Protein 2JMS (pdb70)

Organism: Euplotes nobilii (NCBI:txid184062)

Sequence (63 aa):
TDPEEHFDPNTNCDYTNSQDAWDYCTNYIVNSSCGEICCNDCFDETGTGACRAQAFGNSCLNWTDPEEHFDPNTNCDYTNSQDAWDYCTNYIVNSSCGEICCNDCFDETGTGACRAQAFGNSCLNWTDPEEHFDPNTNCDYTNSQDAWDYCTNYIVNSSCGEICCNDCFDETGTGACRAQAFGNSCLNWTDPEEHFDPNTNCDYTNSQDAWDYCTNYIVNSSCGEICCNDCFDETGTGACRAQAFGNSCLNWTDPEEHFDPNTNCDYTNSQDAWDYCTNYIVNSSCGEICCNDCFDETGTGACRAQAFGNSCLNWTDPEEHFDPNTNCDYTNSQDAWDYCTNYIVNSSCGEICCNDCFDETGTGACRAQAFGNSCLNWTDPEEHFDPNTNCDYTNSQDAWDYCTNYIVNSSCGEICCNDCFDETGTGACRAQAFGNSCLNWTDPEEHFDPNTNCDYTNSQDAWDYCTNYIVNSSCGEICCNDCFDETGTGACRAQAFGNSCLNWTDPEEHFDPNTNCDYTNSQDAWDYCTNYIVNSSCGEICCNDCFDETGTGACRAQAFGNSCLNWTDPEEHFDPNTNCDYTNSQDAWDYCTNYIVNSSCGEICCNDCFDETGTGACRAQAFGNSCLNWTDPEEHFDPNTNCDYTNSQDAWDYCTNYIVNSSCGEICCNDCFDETGTGACRAQAFGNSCLNWTDPEEHFDPNTNCDYTNSQDAWDYCTNYIVNSSCGEICCNDCFDETGTGACRAQAFGNSCLNWTDPEEHFDPNTNCDYTNSQDAWDYCTNYIVNSSCGEICCNDCFDETGTGACRAQAFGNSCLNWTDPEEHFDPNTNCDYTNSQDAWDYCTNYIVNSSCGEICCNDCFDETGTGACRAQAFGNSCLNWTDPEEHFDPNTNCDYTNSQDAWDYCTNYIVNSSCGEICCNDCFDETGTGACRAQAFGNSCLNWTDPEEHFDPNTNCDYTNSQDAWDYCTNYIVNSSCGEICCNDCFDETGTGACRAQAFGNSCLNWTDPEEHFDPNTNCDYTNSQDAWDYCTNYIVNSSCGEICCNDCFDETGTGACRAQAFGNSCLNWTDPEEHFDPNTNCDYTNSQDAWDYCTNYIVNSSCGEICCNDCFDETGTGACRAQAFGNSCLNWTDPEEHFDPNTNCDYTNSQDAWDYCTNYIVNSSCGEICCNDCFDETGTGACRAQAFGNSCLNWTDPEEHFDPNTNCDYTNSQDAWDYCTNYIVNSSCGEICCNDCFDETGTGACRAQAFGNSCLNW

CATH classification: 1.20.50.40

Radius of gyration: 9.88 Å; Cα contacts (8 Å, |Δi|>4): 113; chains: 1; bounding box: 18×25×23 Å

Foldseek 3Di:
DAQPVWFDADPVDDDRDSVVLLCCLLPVDPDDLRALVSLVRTGPPVSSVVSRCSNDVHDPPHD

Secondary structure (DSSP, 8-state):
--GGG-----TT-----HHHHHHHHTTSS--S--SHHHHHHHS-HHHHHHHHHHHHTSS-S--

Nearest PDB structures (foldseek):
  2jms-assembly1_A  TM=1.016E+00  e=6.129E-13  Euplotes nobilii
  2kc6-assembly1_A  TM=8.434E-01  e=1.537E-02  Euplotes nobilii
  2kk2-assembly1_A  TM=7.529E-01  e=9.625E-03  Euplotes nobilii
  2jms-assembly1_A  TM=1.000E+00  e=4.943E-11  Euplotes nobilii
  2kc6-assembly1_A  TM=8.430E-01  e=2.315E-02  Euplotes nobilii

Structure (mmCIF, N/CA/C/O backbone):
data_2JMS
#
_entry.id   2JMS
#
_cell.length_a   1.000
_cell.length_b   1.000
_cell.length_c   1.000
_cell.angle_alpha   90.00
_cell.angle_beta   90.00
_cell.angle_gamma   90.00
#
_symmetry.space_group_name_H-M   'P 1'
#
loop_
_atom_site.group_PDB
_atom_site.id
_atom_site.type_symbol
_atom_site.label_atom_id
_atom_site.label_alt_id
_atom_site.label_comp_id
_atom_site.label_asym_id
_atom_site.label_entity_id
_atom_site.label_seq_id
_atom_site.pdbx_PDB_ins_code
_atom_site.Cartn_x
_atom_site.Cartn_y
_atom_site.Cartn_z
_atom_site.occupancy
_atom_site.B_iso_or_equiv
_atom_site.auth_seq_id
_atom_site.auth_comp_id
_atom_site.auth_asym_id
_atom_site.auth_atom_id
_atom_site.pdbx_PDB_model_num
ATOM 1 N N . THR A 1 1 ? -6.337 -2.515 10.408 1.00 0.00 1 THR A N 1
ATOM 2 C CA . THR A 1 1 ? -6.732 -1.098 10.362 1.00 0.00 1 THR A CA 1
ATOM 3 C C . THR A 1 1 ? -7.322 -0.846 8.958 1.00 0.00 1 THR A C 1
ATOM 4 O O . THR A 1 1 ? -7.287 -1.766 8.138 1.00 0.00 1 THR A O 1
ATOM 15 N N . ASP A 1 2 ? -7.815 0.352 8.651 1.00 0.00 2 ASP A N 1
ATOM 16 C CA . ASP A 1 2 ? -8.296 0.734 7.320 1.00 0.00 2 ASP A CA 1
ATOM 17 C C . ASP A 1 2 ? -7.414 1.870 6.768 1.00 0.00 2 ASP A C 1
ATOM 18 O O . ASP A 1 2 ? -6.948 2.686 7.561 1.00 0.00 2 ASP A O 1
ATOM 27 N N . PRO A 1 3 ? -7.204 2.003 5.446 1.00 0.00 3 PRO A N 1
ATOM 28 C CA . PRO A 1 3 ? -6.375 3.069 4.864 1.00 0.00 3 PRO A CA 1
ATOM 29 C C . PRO A 1 3 ? -7.063 4.436 4.901 1.00 0.00 3 PRO A C 1
ATOM 30 O O . PRO A 1 3 ? -6.475 5.448 4.538 1.00 0.00 3 PRO A O 1
ATOM 41 N N . GLU A 1 4 ? -8.329 4.467 5.297 1.00 0.00 4 GLU A N 1
ATOM 42 C CA . GLU A 1 4 ? -9.150 5.658 5.293 1.00 0.00 4 GLU A CA 1
ATOM 43 C C . GLU A 1 4 ? -8.617 6.708 6.272 1.00 0.00 4 GLU A C 1
ATOM 44 O O . GLU A 1 4 ? -8.493 7.880 5.916 1.00 0.00 4 GLU A O 1
ATOM 56 N N . GLU A 1 5 ? -8.327 6.298 7.511 1.00 0.00 5 GLU A N 1
ATOM 57 C CA . GLU A 1 5 ? -7.914 7.183 8.601 1.00 0.00 5 GLU A CA 1
ATOM 58 C C . GLU A 1 5 ? -6.393 7.154 8.792 1.00 0.00 5 GLU A C 1
ATOM 59 O O . GLU A 1 5 ? -5.876 7.580 9.831 1.00 0.00 5 GLU A O 1
ATOM 71 N N . HIS A 1 6 ? -5.666 6.628 7.805 1.00 0.00 6 HIS A N 1
ATOM 72 C CA . HIS A 1 6 ? -4.232 6.429 7.845 1.00 0.00 6 HIS A CA 1
ATOM 73 C C . HIS A 1 6 ? -3.669 6.817 6.493 1.00 0.00 6 HIS A C 1
ATOM 74 O O . HIS A 1 6 ? -3.785 6.060 5.538 1.00 0.00 6 HIS A O 1
ATOM 88 N N . PHE A 1 7 ? -3.030 7.973 6.412 1.00 0.00 7 PHE A N 1
ATOM 89 C CA . PHE A 1 7 ? -2.104 8.331 5.352 1.00 0.00 7 PHE A CA 1
ATOM 90 C C . PHE A 1 7 ? -0.915 8.934 6.098 1.00 0.00 7 PHE A C 1
ATOM 91 O O . PHE A 1 7 ? -1.119 9.621 7.107 1.00 0.00 7 PHE A O 1
ATOM 108 N N . ASP A 1 8 ? 0.317 8.653 5.678 1.00 0.00 8 ASP A N 1
ATOM 109 C CA . ASP A 1 8 ? 1.482 9.438 6.094 1.00 0.00 8 ASP A CA 1
ATOM 110 C C . ASP A 1 8 ? 2.552 9.199 5.021 1.00 0.00 8 ASP A C 1
ATOM 111 O O . ASP A 1 8 ? 3.346 8.263 5.152 1.00 0.00 8 ASP A O 1
ATOM 120 N N . PRO A 1 9 ? 2.486 9.909 3.878 1.00 0.00 9 PRO A N 1
ATOM 121 C CA . PRO A 1 9 ? 3.400 9.685 2.769 1.00 0.00 9 PRO A CA 1
ATOM 122 C C . PRO A 1 9 ? 4.766 10.293 3.070 1.00 0.00 9 PRO A C 1
ATOM 123 O O . PRO A 1 9 ? 4.880 11.516 3.216 1.00 0.00 9 PRO A O 1
ATOM 134 N N . ASN A 1 10 ? 5.825 9.481 3.109 1.00 0.00 10 ASN A N 1
ATOM 135 C CA . ASN A 1 10 ? 7.168 10.048 3.079 1.00 0.00 10 ASN A CA 1
ATOM 136 C C . ASN A 1 10 ? 7.469 10.643 1.703 1.00 0.00 10 ASN A C 1
ATOM 137 O O . ASN A 1 10 ? 6.695 10.500 0.750 1.00 0.00 10 ASN A O 1
ATOM 148 N N . THR A 1 11 ? 8.607 11.330 1.605 1.00 0.00 11 THR A N 1
ATOM 149 C CA . THR A 1 11 ? 9.060 12.078 0.426 1.00 0.00 11 THR A CA 1
ATOM 150 C C . THR A 1 11 ? 9.437 11.225 -0.807 1.00 0.00 11 THR A C 1
ATOM 151 O O . THR A 1 11 ? 10.305 11.622 -1.590 1.00 0.00 11 THR A O 1
ATOM 162 N N . ASN A 1 12 ? 8.831 10.053 -0.974 1.00 0.00 12 ASN A N 1
ATOM 163 C CA . ASN A 1 12 ? 8.906 9.239 -2.175 1.00 0.00 12 ASN A CA 1
ATOM 164 C C . ASN A 1 12 ? 7.525 8.719 -2.605 1.00 0.00 12 ASN A C 1
ATOM 165 O O . ASN A 1 12 ? 7.423 8.124 -3.678 1.00 0.00 12 ASN A O 1
ATOM 176 N N . CYS A 1 13 ? 6.444 8.943 -1.840 1.00 0.00 13 CYS A N 1
ATOM 177 C CA . CYS A 1 13 ? 5.087 8.723 -2.345 1.00 0.00 13 CYS A CA 1
ATOM 178 C C . CYS A 1 13 ? 4.760 9.748 -3.445 1.00 0.00 13 CYS A C 1
ATOM 179 O O . CYS A 1 13 ? 5.478 10.733 -3.610 1.00 0.00 13 CYS A O 1
ATOM 186 N N . ASP A 1 14 ? 3.654 9.549 -4.164 1.00 0.00 14 ASP A N 1
ATOM 187 C CA . ASP A 1 14 ? 3.235 10.331 -5.328 1.00 0.00 14 ASP A CA 1
ATOM 188 C C . ASP A 1 14 ? 1.727 10.572 -5.258 1.00 0.00 14 ASP A C 1
ATOM 189 O O . ASP A 1 14 ? 1.276 11.716 -5.182 1.00 0.00 14 ASP A O 1
ATOM 198 N N . TYR A 1 15 ? 0.945 9.488 -5.245 1.00 0.00 15 TYR A N 1
ATOM 199 C CA . TYR A 1 15 ? -0.509 9.547 -5.178 1.00 0.00 15 TYR A CA 1
ATOM 200 C C . TYR A 1 15 ? -0.959 10.130 -3.848 1.00 0.00 15 TYR A C 1
ATOM 201 O O . TYR A 1 15 ? -0.513 9.691 -2.790 1.00 0.00 15 TYR A O 1
ATOM 219 N N . THR A 1 16 ? -1.970 10.993 -3.894 1.00 0.00 16 THR A N 1
ATOM 220 C CA . THR A 1 16 ? -2.664 11.473 -2.711 1.00 0.00 16 THR A CA 1
ATOM 221 C C . THR A 1 16 ? -4.137 11.075 -2.841 1.00 0.00 16 THR A C 1
ATOM 222 O O . THR A 1 16 ? -5.057 11.894 -2.752 1.00 0.00 16 THR A O 1
ATOM 233 N N . ASN A 1 17 ? -4.365 9.781 -3.092 1.00 0.00 17 ASN A N 1
ATOM 234 C CA . ASN A 1 17 ? -5.667 9.135 -2.941 1.00 0.00 17 ASN A CA 1
ATOM 235 C C . ASN A 1 17 ? -5.417 7.888 -2.116 1.00 0.00 17 ASN A C 1
ATOM 236 O O . ASN A 1 17 ? -4.447 7.185 -2.405 1.00 0.00 17 ASN A O 1
ATOM 247 N N . SER A 1 18 ? -6.276 7.602 -1.138 1.00 0.00 18 SER A N 1
ATOM 248 C CA . SER A 1 18 ? -6.186 6.402 -0.310 1.00 0.00 18 SER A CA 1
ATOM 249 C C . SER A 1 18 ? -6.275 5.178 -1.232 1.00 0.00 18 SER A C 1
ATOM 250 O O . SER A 1 18 ? -5.382 4.334 -1.218 1.00 0.00 18 SER A O 1
ATOM 258 N N . GLN A 1 19 ? -7.320 5.120 -2.068 1.00 0.00 19 GLN A N 1
ATOM 259 C CA . GLN A 1 19 ? -7.629 4.002 -2.954 1.00 0.00 19 GLN A CA 1
ATOM 260 C C . GLN A 1 19 ? -6.496 3.724 -3.945 1.00 0.00 19 GLN A C 1
ATOM 261 O O . GLN A 1 19 ? -5.981 2.617 -3.937 1.00 0.00 19 GLN A O 1
ATOM 275 N N . ASP A 1 20 ? -6.099 4.666 -4.811 1.00 0.00 20 ASP A N 1
ATOM 276 C CA . ASP A 1 20 ? -5.079 4.407 -5.839 1.00 0.00 20 ASP A CA 1
ATOM 277 C C . ASP A 1 20 ? -3.760 3.995 -5.209 1.00 0.00 20 ASP A C 1
ATOM 278 O O . ASP A 1 20 ? -3.197 2.981 -5.627 1.00 0.00 20 ASP A O 1
ATOM 287 N N . ALA A 1 21 ? -3.252 4.746 -4.224 1.00 0.00 21 ALA A N 1
ATOM 288 C CA . ALA A 1 21 ? -2.035 4.368 -3.513 1.00 0.00 21 ALA A CA 1
ATOM 289 C C . ALA A 1 21 ? -2.156 2.937 -2.975 1.00 0.00 21 ALA A C 1
ATOM 290 O O . ALA A 1 21 ? -1.325 2.094 -3.320 1.00 0.00 21 ALA A O 1
ATOM 297 N N . TRP A 1 22 ? -3.205 2.644 -2.195 1.00 0.00 22 TRP A N 1
ATOM 298 C CA . TRP A 1 22 ? -3.456 1.321 -1.636 1.00 0.00 22 TRP A CA 1
ATOM 299 C C . TRP A 1 22 ? -3.486 0.272 -2.752 1.00 0.00 22 TRP A C 1
ATOM 300 O O . TRP A 1 22 ? -2.828 -0.757 -2.645 1.00 0.00 22 TRP A O 1
ATOM 321 N N . ASP A 1 23 ? -4.235 0.490 -3.831 1.00 0.00 23 ASP A N 1
ATOM 322 C CA . ASP A 1 23 ? -4.458 -0.478 -4.907 1.00 0.00 23 ASP A CA 1
ATOM 323 C C . ASP A 1 23 ? -3.114 -0.924 -5.466 1.00 0.00 23 ASP A C 1
ATOM 324 O O . ASP A 1 23 ? -2.793 -2.115 -5.497 1.00 0.00 23 ASP A O 1
ATOM 333 N N . TYR A 1 24 ? -2.293 0.041 -5.868 1.00 0.00 24 TYR A N 1
ATOM 334 C CA . TYR A 1 24 ? -0.976 -0.233 -6.407 1.00 0.00 24 TYR A CA 1
ATOM 335 C C . TYR A 1 24 ? -0.110 -0.927 -5.336 1.00 0.00 24 TYR A C 1
ATOM 336 O O . TYR A 1 24 ? 0.504 -1.957 -5.630 1.00 0.00 24 TYR A O 1
ATOM 354 N N . CYS A 1 25 ? -0.088 -0.424 -4.090 1.00 0.00 25 CYS A N 1
ATOM 355 C CA . CYS A 1 25 ? 0.649 -1.053 -2.983 1.00 0.00 25 CYS A CA 1
ATOM 356 C C . CYS A 1 25 ? 0.292 -2.537 -2.833 1.00 0.00 25 CYS A C 1
ATOM 357 O O . CYS A 1 25 ? 1.156 -3.365 -2.542 1.00 0.00 25 CYS A O 1
ATOM 364 N N . THR A 1 26 ? -0.980 -2.870 -3.034 1.00 0.00 26 THR A N 1
ATOM 365 C CA . THR A 1 26 ? -1.592 -4.165 -2.775 1.00 0.00 26 THR A CA 1
ATOM 366 C C . THR A 1 26 ? -1.659 -5.012 -4.057 1.00 0.00 26 THR A C 1
ATOM 367 O O . THR A 1 26 ? -2.383 -6.008 -4.116 1.00 0.00 26 THR A O 1
ATOM 378 N N . ASN A 1 27 ? -0.870 -4.643 -5.083 1.00 0.00 27 ASN A N 1
ATOM 379 C CA . ASN A 1 27 ? -0.691 -5.339 -6.366 1.00 0.00 27 ASN A CA 1
ATOM 380 C C . ASN A 1 27 ? -2.011 -5.510 -7.140 1.00 0.00 27 ASN A C 1
ATOM 381 O O . ASN A 1 27 ? -2.114 -6.277 -8.095 1.00 0.00 27 ASN A O 1
ATOM 392 N N . TYR A 1 28 ? -3.035 -4.753 -6.750 1.00 0.00 28 TYR A N 1
ATOM 393 C CA . TYR A 1 28 ? -4.339 -4.700 -7.395 1.00 0.00 28 TYR A CA 1
ATOM 394 C C . TYR A 1 28 ? -4.188 -4.218 -8.842 1.00 0.00 28 TYR A C 1
ATOM 395 O O . TYR A 1 28 ? -4.904 -4.664 -9.733 1.00 0.00 28 TYR A O 1
ATOM 413 N N . ILE A 1 29 ? -3.198 -3.356 -9.081 1.00 0.00 29 ILE A N 1
ATOM 414 C CA . ILE A 1 29 ? -2.909 -2.694 -10.339 1.00 0.00 29 ILE A CA 1
ATOM 415 C C . ILE A 1 29 ? -1.426 -2.958 -10.591 1.00 0.00 29 ILE A C 1
ATOM 416 O O . ILE A 1 29 ? -0.598 -2.381 -9.884 1.00 0.00 29 ILE A O 1
ATOM 432 N N . VAL A 1 30 ? -1.092 -3.871 -11.510 1.00 0.00 30 VAL A N 1
ATOM 433 C CA . VAL A 1 30 ? 0.276 -4.292 -11.824 1.00 0.00 30 VAL A CA 1
ATOM 434 C C . VAL A 1 30 ? 1.182 -3.083 -12.099 1.00 0.00 30 VAL A C 1
ATOM 435 O O . VAL A 1 30 ? 0.912 -2.286 -13.004 1.00 0.00 30 VAL A O 1
ATOM 448 N N . ASN A 1 31 ? 2.230 -2.911 -11.284 1.00 0.00 31 ASN A N 1
ATOM 449 C CA . ASN A 1 31 ? 3.010 -1.665 -11.241 1.00 0.00 31 ASN A CA 1
ATOM 450 C C . ASN A 1 31 ? 4.488 -1.805 -10.852 1.00 0.00 31 ASN A C 1
ATOM 451 O O . ASN A 1 31 ? 5.211 -0.812 -10.892 1.00 0.00 31 ASN A O 1
ATOM 462 N N . SER A 1 32 ? 4.953 -2.999 -10.482 1.00 0.00 32 SER A N 1
ATOM 463 C CA . SER A 1 32 ? 6.360 -3.321 -10.226 1.00 0.00 32 SER A CA 1
ATOM 464 C C . SER A 1 32 ? 7.063 -2.525 -9.107 1.00 0.00 32 SER A C 1
ATOM 465 O O . SER A 1 32 ? 8.291 -2.606 -8.976 1.00 0.00 32 SER A O 1
ATOM 473 N N . SER A 1 33 ? 6.306 -1.847 -8.235 1.00 0.00 33 SER A N 1
ATOM 474 C CA . SER A 1 33 ? 6.813 -1.126 -7.060 1.00 0.00 33 SER A CA 1
ATOM 475 C C . SER A 1 33 ? 6.158 -1.582 -5.742 1.00 0.00 33 SER A C 1
ATOM 476 O O . SER A 1 33 ? 6.523 -1.083 -4.680 1.00 0.00 33 SER A O 1
ATOM 484 N N . CYS A 1 34 ? 5.183 -2.494 -5.790 1.00 0.00 34 CYS A N 1
ATOM 485 C CA . CYS A 1 34 ? 4.351 -2.937 -4.672 1.00 0.00 34 CYS A CA 1
ATOM 486 C C . CYS A 1 34 ? 5.144 -3.691 -3.580 1.00 0.00 34 CYS A C 1
ATOM 487 O O . CYS A 1 34 ? 6.371 -3.812 -3.656 1.00 0.00 34 CYS A O 1
ATOM 494 N N . GLY A 1 35 ? 4.446 -4.239 -2.575 1.00 0.00 35 GLY A N 1
ATOM 495 C CA . GLY A 1 35 ? 5.034 -4.913 -1.427 1.00 0.00 35 GLY A CA 1
ATOM 496 C C . GLY A 1 35 ? 5.078 -3.979 -0.221 1.00 0.00 35 GLY A C 1
ATOM 497 O O . GLY A 1 35 ? 4.498 -2.890 -0.254 1.00 0.00 35 GLY A O 1
ATOM 501 N N . GLU A 1 36 ? 5.687 -4.427 0.885 1.00 0.00 36 GLU A N 1
ATOM 502 C CA . GLU A 1 36 ? 5.645 -3.711 2.168 1.00 0.00 36 GLU A CA 1
ATOM 503 C C . GLU A 1 36 ? 6.228 -2.302 2.059 1.00 0.00 36 GLU A C 1
ATOM 504 O O . GLU A 1 36 ? 5.757 -1.393 2.735 1.00 0.00 36 GLU A O 1
ATOM 516 N N . ILE A 1 37 ? 7.205 -2.123 1.169 1.00 0.00 37 ILE A N 1
ATOM 517 C CA . ILE A 1 37 ? 7.845 -0.856 0.851 1.00 0.00 37 ILE A CA 1
ATOM 518 C C . ILE A 1 37 ? 6.801 0.178 0.439 1.00 0.00 37 ILE A C 1
ATOM 519 O O . ILE A 1 37 ? 6.805 1.276 0.981 1.00 0.00 37 ILE A O 1
ATOM 535 N N . CYS A 1 38 ? 5.913 -0.166 -0.496 1.00 0.00 38 CYS A N 1
ATOM 536 C CA . CYS A 1 38 ? 4.938 0.773 -1.036 1.00 0.00 38 CYS A CA 1
ATOM 537 C C . CYS A 1 38 ? 3.966 1.201 0.066 1.00 0.00 38 CYS A C 1
ATOM 538 O O . CYS A 1 38 ? 3.649 2.380 0.194 1.00 0.00 38 CYS A O 1
ATOM 545 N N . CYS A 1 39 ? 3.546 0.254 0.914 1.00 0.00 39 CYS A N 1
ATOM 546 C CA . CYS A 1 39 ? 2.822 0.546 2.138 1.00 0.00 39 CYS A CA 1
ATOM 547 C C . CYS A 1 39 ? 3.615 1.562 2.958 1.00 0.00 39 CYS A C 1
ATOM 548 O O . CYS A 1 39 ? 3.098 2.634 3.228 1.00 0.00 39 CYS A O 1
ATOM 555 N N . ASN A 1 40 ? 4.857 1.242 3.320 1.00 0.00 40 ASN A N 1
ATOM 556 C CA . ASN A 1 40 ? 5.715 2.052 4.179 1.00 0.00 40 ASN A CA 1
ATOM 557 C C . ASN A 1 40 ? 5.893 3.472 3.654 1.00 0.00 40 ASN A C 1
ATOM 558 O O . ASN A 1 40 ? 6.015 4.407 4.445 1.00 0.00 40 ASN A O 1
ATOM 569 N N . ASP A 1 41 ? 5.970 3.625 2.334 1.00 0.00 41 ASP A N 1
ATOM 570 C CA . ASP A 1 41 ? 6.287 4.890 1.689 1.00 0.00 41 ASP A CA 1
ATOM 571 C C . ASP A 1 41 ? 5.066 5.797 1.608 1.00 0.00 41 ASP A C 1
ATOM 572 O O . ASP A 1 41 ? 5.208 7.014 1.735 1.00 0.00 41 ASP A O 1
ATOM 581 N N . CYS A 1 42 ? 3.864 5.236 1.442 1.00 0.00 42 CYS A N 1
ATOM 582 C CA . CYS A 1 42 ? 2.629 6.011 1.364 1.00 0.00 42 CYS A CA 1
ATOM 583 C C . CYS A 1 42 ? 1.895 6.110 2.714 1.00 0.00 42 CYS A C 1
ATOM 584 O O . CYS A 1 42 ? 1.009 6.952 2.876 1.00 0.00 42 CYS A O 1
ATOM 591 N N . PHE A 1 43 ? 2.217 5.256 3.685 1.00 0.00 43 PHE A N 1
ATOM 592 C CA . PHE A 1 43 ? 1.460 5.067 4.913 1.00 0.00 43 PHE A CA 1
ATOM 593 C C . PHE A 1 43 ? 2.431 4.876 6.088 1.00 0.00 43 PHE A C 1
ATOM 594 O O . PHE A 1 43 ? 3.496 4.277 5.925 1.00 0.00 43 PHE A O 1
ATOM 611 N N . ASP A 1 44 ? 2.029 5.263 7.308 1.00 0.00 44 ASP A N 1
ATOM 612 C CA . ASP A 1 44 ? 2.733 4.828 8.533 1.00 0.00 44 ASP A CA 1
ATOM 613 C C . ASP A 1 44 ? 2.645 3.294 8.672 1.00 0.00 44 ASP A C 1
ATOM 614 O O . ASP A 1 44 ? 1.953 2.617 7.905 1.00 0.00 44 ASP A O 1
ATOM 623 N N . GLU A 1 45 ? 3.262 2.743 9.721 1.00 0.00 45 GLU A N 1
ATOM 624 C CA . GLU A 1 45 ? 3.295 1.325 10.064 1.00 0.00 45 GLU A CA 1
ATOM 625 C C . GLU A 1 45 ? 1.894 0.753 10.305 1.00 0.00 45 GLU A C 1
ATOM 626 O O . GLU A 1 45 ? 1.615 -0.371 9.898 1.00 0.00 45 GLU A O 1
ATOM 638 N N . THR A 1 46 ? 1.014 1.492 10.978 1.00 0.00 46 THR A N 1
ATOM 639 C CA . THR A 1 46 ? -0.304 1.006 11.377 1.00 0.00 46 THR A CA 1
ATOM 640 C C . THR A 1 46 ? -1.210 0.764 10.168 1.00 0.00 46 THR A C 1
ATOM 641 O O . THR A 1 46 ? -1.773 -0.330 10.038 1.00 0.00 46 THR A O 1
ATOM 652 N N . GLY A 1 47 ? -1.330 1.761 9.285 1.00 0.00 47 GLY A N 1
ATOM 653 C CA . GLY A 1 47 ? -2.003 1.628 7.998 1.00 0.00 47 GLY A CA 1
ATOM 654 C C . GLY A 1 47 ? -1.344 0.476 7.245 1.00 0.00 47 GLY A C 1
ATOM 655 O O . GLY A 1 47 ? -2.003 -0.474 6.810 1.00 0.00 47 GLY A O 1
ATOM 659 N N . THR A 1 48 ? -0.007 0.533 7.163 1.00 0.00 48 THR A N 1
ATOM 660 C CA . THR A 1 48 ? 0.816 -0.486 6.538 1.00 0.00 48 THR A CA 1
ATOM 661 C C . THR A 1 48 ? 0.403 -1.880 6.973 1.00 0.00 48 THR A C 1
ATOM 662 O O . THR A 1 48 ? 0.227 -2.705 6.088 1.00 0.00 48 THR A O 1
ATOM 673 N N . GLY A 1 49 ? 0.218 -2.185 8.258 1.00 0.00 49 GLY A N 1
ATOM 674 C CA . GLY A 1 49 ? -0.023 -3.555 8.684 1.00 0.00 49 GLY A CA 1
ATOM 675 C C . GLY A 1 49 ? -1.182 -4.219 7.925 1.00 0.00 49 GLY A C 1
ATOM 676 O O . GLY A 1 49 ? -1.086 -5.395 7.563 1.00 0.00 49 GLY A O 1
ATOM 680 N N . ALA A 1 50 ? -2.232 -3.452 7.614 1.00 0.00 50 ALA A N 1
ATOM 681 C CA . ALA A 1 50 ? -3.376 -3.864 6.809 1.00 0.00 50 ALA A CA 1
ATOM 682 C C . ALA A 1 50 ? -3.033 -4.017 5.337 1.00 0.00 50 ALA A C 1
ATOM 683 O O . ALA A 1 50 ? -3.394 -5.025 4.724 1.00 0.00 50 ALA A O 1
ATOM 690 N N . CYS A 1 51 ? -2.387 -3.006 4.765 1.00 0.00 51 CYS A N 1
ATOM 691 C CA . CYS A 1 51 ? -2.017 -2.947 3.369 1.00 0.00 51 CYS A CA 1
ATOM 692 C C . CYS A 1 51 ? -1.046 -4.082 3.066 1.00 0.00 51 CYS A C 1
ATOM 693 O O . CYS A 1 51 ? -1.140 -4.726 2.025 1.00 0.00 51 CYS A O 1
ATOM 700 N N . ARG A 1 52 ? -0.172 -4.412 4.023 1.00 0.00 52 ARG A N 1
ATOM 701 C CA . ARG A 1 52 ? 0.739 -5.524 3.917 1.00 0.00 52 ARG A CA 1
ATOM 702 C C . ARG A 1 52 ? -0.037 -6.799 3.699 1.00 0.00 52 ARG A C 1
ATOM 703 O O . ARG A 1 52 ? 0.272 -7.471 2.732 1.00 0.00 52 ARG A O 1
ATOM 724 N N . ALA A 1 53 ? -1.046 -7.131 4.515 1.00 0.00 53 ALA A N 1
ATOM 725 C CA . ALA A 1 53 ? -1.840 -8.341 4.279 1.00 0.00 53 ALA A CA 1
ATOM 726 C C . ALA A 1 53 ? -2.393 -8.356 2.851 1.00 0.00 53 ALA A C 1
ATOM 727 O O . ALA A 1 53 ? -2.397 -9.396 2.189 1.00 0.00 53 ALA A O 1
ATOM 734 N N . GLN A 1 54 ? -2.845 -7.200 2.360 1.00 0.00 54 GLN A N 1
ATOM 735 C CA . GLN A 1 54 ? -3.361 -7.084 0.998 1.00 0.00 54 GLN A CA 1
ATOM 736 C C . GLN A 1 54 ? -2.287 -7.101 -0.109 1.00 0.00 54 GLN A C 1
ATOM 737 O O . GLN A 1 54 ? -2.633 -7.189 -1.283 1.00 0.00 54 GLN A O 1
ATOM 751 N N . ALA A 1 55 ? -0.997 -7.077 0.192 1.00 0.00 55 ALA A N 1
ATOM 752 C CA . ALA A 1 55 ? 0.034 -7.350 -0.808 1.00 0.00 55 ALA A CA 1
ATOM 753 C C . ALA A 1 55 ? 0.602 -8.752 -0.612 1.00 0.00 55 ALA A C 1
ATOM 754 O O . ALA A 1 55 ? 0.728 -9.488 -1.580 1.00 0.00 55 ALA A O 1
ATOM 761 N N . PHE A 1 56 ? 0.883 -9.108 0.639 1.00 0.00 56 PHE A N 1
ATOM 762 C CA . PHE A 1 56 ? 1.499 -10.318 1.150 1.00 0.00 56 PHE A CA 1
ATOM 763 C C . PHE A 1 56 ? 0.776 -11.564 0.657 1.00 0.00 56 PHE A C 1
ATOM 764 O O . PHE A 1 56 ? 1.400 -12.482 0.130 1.00 0.00 56 PHE A O 1
ATOM 781 N N . GLY A 1 57 ? -0.530 -11.602 0.920 1.00 0.00 57 GLY A N 1
ATOM 782 C CA . GLY A 1 57 ? -1.366 -12.772 0.740 1.00 0.00 57 GLY A CA 1
ATOM 783 C C . GLY A 1 57 ? -2.751 -12.350 0.286 1.00 0.00 57 GLY A C 1
ATOM 784 O O . GLY A 1 57 ? -3.744 -12.595 0.976 1.00 0.00 57 GLY A O 1
ATOM 788 N N . ASN A 1 58 ? -2.791 -11.653 -0.847 1.00 0.00 58 ASN A N 1
ATOM 789 C CA . ASN A 1 58 ? -3.970 -11.278 -1.604 1.00 0.00 58 ASN A CA 1
ATOM 790 C C . ASN A 1 58 ? -3.677 -11.301 -3.107 1.00 0.00 58 ASN A C 1
ATOM 791 O O . ASN A 1 58 ? -4.376 -11.980 -3.856 1.00 0.00 58 ASN A O 1
ATOM 802 N N . SER A 1 59 ? -2.697 -10.506 -3.554 1.00 0.00 59 SER A N 1
ATOM 803 C CA . SER A 1 59 ? -2.306 -10.457 -4.958 1.00 0.00 59 SER A CA 1
ATOM 804 C C . SER A 1 59 ? -0.813 -10.759 -5.155 1.00 0.00 59 SER A C 1
ATOM 805 O O . SER A 1 59 ? -0.499 -11.758 -5.805 1.00 0.00 59 SER A O 1
ATOM 813 N N . CYS A 1 60 ? 0.109 -9.946 -4.622 1.00 0.00 60 CYS A N 1
ATOM 814 C CA . CYS A 1 60 ? 1.536 -10.120 -4.911 1.00 0.00 60 CYS A CA 1
ATOM 815 C C . CYS A 1 60 ? 2.028 -11.455 -4.352 1.00 0.00 60 CYS A C 1
ATOM 816 O O . CYS A 1 60 ? 1.555 -11.897 -3.305 1.00 0.00 60 CYS A O 1
ATOM 823 N N . LEU A 1 61 ? 2.996 -12.098 -5.003 1.00 0.00 61 LEU A N 1
ATOM 824 C CA . LEU A 1 61 ? 3.514 -13.371 -4.512 1.00 0.00 61 LEU A CA 1
ATOM 825 C C . LEU A 1 61 ? 4.310 -13.160 -3.225 1.00 0.00 61 LEU A C 1
ATOM 826 O O . LEU A 1 61 ? 4.182 -13.940 -2.283 1.00 0.00 61 LEU A O 1
ATOM 842 N N . ASN A 1 62 ? 5.104 -12.089 -3.167 1.00 0.00 62 ASN A N 1
ATOM 843 C CA . ASN A 1 62 ? 5.933 -11.741 -2.021 1.00 0.00 62 ASN A CA 1
ATOM 844 C C . ASN A 1 62 ? 5.702 -10.266 -1.726 1.00 0.00 62 ASN A C 1
ATOM 845 O O . ASN A 1 62 ? 5.641 -9.462 -2.660 1.00 0.00 62 ASN A O 1
ATOM 856 N N . TRP A 1 63 ? 5.553 -9.903 -0.451 1.00 0.00 63 TRP A N 1
ATOM 857 C CA . TRP A 1 63 ? 5.596 -8.508 -0.028 1.00 0.00 63 TRP A CA 1
ATOM 858 C C . TRP A 1 63 ? 7.029 -7.978 -0.050 1.00 0.00 63 TRP A C 1
ATOM 859 O O . TRP A 1 63 ? 7.148 -6.753 0.136 1.00 0.00 63 TRP A O 1
ATOM 880 N N . THR A 1 1 ? -8.644 -0.121 11.658 1.00 0.00 1 THR A N 2
ATOM 881 C CA . THR A 1 1 ? -7.564 0.719 11.130 1.00 0.00 1 THR A CA 2
ATOM 882 C C . THR A 1 1 ? -7.980 1.220 9.743 1.00 0.00 1 THR A C 2
ATOM 883 O O . THR A 1 1 ? -8.257 2.407 9.602 1.00 0.00 1 THR A O 2
ATOM 894 N N . ASP A 1 2 ? -8.089 0.302 8.763 1.00 0.00 2 ASP A N 2
ATOM 895 C CA . ASP A 1 2 ? -8.281 0.546 7.328 1.00 0.00 2 ASP A CA 2
ATOM 896 C C . ASP A 1 2 ? -7.129 1.403 6.759 1.00 0.00 2 ASP A C 2
ATOM 897 O O . ASP A 1 2 ? -6.287 1.881 7.516 1.00 0.00 2 ASP A O 2
ATOM 906 N N . PRO A 1 3 ? -7.028 1.617 5.437 1.00 0.00 3 PRO A N 2
ATOM 907 C CA . PRO A 1 3 ? -6.258 2.741 4.904 1.00 0.00 3 PRO A CA 2
ATOM 908 C C . PRO A 1 3 ? -6.975 4.073 5.147 1.00 0.00 3 PRO A C 2
ATOM 909 O O . PRO A 1 3 ? -6.375 5.133 5.023 1.00 0.00 3 PRO A O 2
ATOM 920 N N . GLU A 1 4 ? -8.268 4.032 5.472 1.00 0.00 4 GLU A N 2
ATOM 921 C CA . GLU A 1 4 ? -9.130 5.201 5.438 1.00 0.00 4 GLU A CA 2
ATOM 922 C C . GLU A 1 4 ? -8.693 6.306 6.404 1.00 0.00 4 GLU A C 2
ATOM 923 O O . GLU A 1 4 ? -8.874 7.486 6.095 1.00 0.00 4 GLU A O 2
ATOM 935 N N . GLU A 1 5 ? -8.140 5.951 7.563 1.00 0.00 5 GLU A N 2
ATOM 936 C CA . GLU A 1 5 ? -7.764 6.875 8.632 1.00 0.00 5 GLU A CA 2
ATOM 937 C C . GLU A 1 5 ? -6.243 6.988 8.784 1.00 0.00 5 GLU A C 2
ATOM 938 O O . GLU A 1 5 ? -5.768 7.454 9.821 1.00 0.00 5 GLU A O 2
ATOM 950 N N . HIS A 1 6 ? -5.478 6.532 7.789 1.00 0.00 6 HIS A N 2
ATOM 951 C CA . HIS A 1 6 ? -4.038 6.388 7.875 1.00 0.00 6 HIS A CA 2
ATOM 952 C C . HIS A 1 6 ? -3.433 6.804 6.541 1.00 0.00 6 HIS A C 2
ATOM 953 O O . HIS A 1 6 ? -3.591 6.087 5.559 1.00 0.00 6 HIS A O 2
ATOM 967 N N . PHE A 1 7 ? -2.754 7.949 6.469 1.00 0.00 7 PHE A N 2
ATOM 968 C CA . PHE A 1 7 ? -2.114 8.406 5.247 1.00 0.00 7 PHE A CA 2
ATOM 969 C C . PHE A 1 7 ? -1.009 9.385 5.627 1.00 0.00 7 PHE A C 2
ATOM 970 O O . PHE A 1 7 ? -1.255 10.585 5.751 1.00 0.00 7 PHE A O 2
ATOM 987 N N . ASP A 1 8 ? 0.207 8.870 5.813 1.00 0.00 8 ASP A N 2
ATOM 988 C CA . ASP A 1 8 ? 1.414 9.646 6.094 1.00 0.00 8 ASP A CA 2
ATOM 989 C C . ASP A 1 8 ? 2.482 9.168 5.102 1.00 0.00 8 ASP A C 2
ATOM 990 O O . ASP A 1 8 ? 3.246 8.250 5.408 1.00 0.00 8 ASP A O 2
ATOM 999 N N . PRO A 1 9 ? 2.503 9.714 3.873 1.00 0.00 9 PRO A N 2
ATOM 1000 C CA . PRO A 1 9 ? 3.518 9.402 2.876 1.00 0.00 9 PRO A CA 2
ATOM 1001 C C . PRO A 1 9 ? 4.897 9.938 3.253 1.00 0.00 9 PRO A C 2
ATOM 1002 O O . PRO A 1 9 ? 5.051 10.788 4.141 1.00 0.00 9 PRO A O 2
ATOM 1013 N N . ASN A 1 10 ? 5.894 9.485 2.498 1.00 0.00 10 ASN A N 2
ATOM 1014 C CA . ASN A 1 10 ? 7.212 10.088 2.389 1.00 0.00 10 ASN A CA 2
ATOM 1015 C C . ASN A 1 10 ? 7.460 10.522 0.948 1.00 0.00 10 ASN A C 2
ATOM 1016 O O . ASN A 1 10 ? 6.549 10.526 0.112 1.00 0.00 10 ASN A O 2
ATOM 1027 N N . THR A 1 11 ? 8.682 10.957 0.659 1.00 0.00 11 THR A N 2
ATOM 1028 C CA . THR A 1 11 ? 9.090 11.528 -0.613 1.00 0.00 11 THR A CA 2
ATOM 1029 C C . THR A 1 11 ? 9.306 10.473 -1.714 1.00 0.00 11 THR A C 2
ATOM 1030 O O . THR A 1 11 ? 9.808 10.816 -2.792 1.00 0.00 11 THR A O 2
ATOM 1041 N N . ASN A 1 12 ? 8.928 9.206 -1.491 1.00 0.00 12 ASN A N 2
ATOM 1042 C CA . ASN A 1 12 ? 8.853 8.191 -2.538 1.00 0.00 12 ASN A CA 2
ATOM 1043 C C . ASN A 1 12 ? 7.419 8.029 -3.061 1.00 0.00 12 ASN A C 2
ATOM 1044 O O . ASN A 1 12 ? 7.246 7.584 -4.199 1.00 0.00 12 ASN A O 2
ATOM 1055 N N . CYS A 1 13 ? 6.391 8.378 -2.268 1.00 0.00 13 CYS A N 2
ATOM 1056 C CA . CYS A 1 13 ? 4.987 8.295 -2.671 1.00 0.00 13 CYS A CA 2
ATOM 1057 C C . CYS A 1 13 ? 4.676 9.286 -3.810 1.00 0.00 13 CYS A C 2
ATOM 1058 O O . CYS A 1 13 ? 5.387 10.276 -3.975 1.00 0.00 13 CYS A O 2
ATOM 1065 N N . ASP A 1 14 ? 3.620 9.025 -4.594 1.00 0.00 14 ASP A N 2
ATOM 1066 C CA . ASP A 1 14 ? 3.281 9.758 -5.824 1.00 0.00 14 ASP A CA 2
ATOM 1067 C C . ASP A 1 14 ? 1.768 9.896 -5.984 1.00 0.00 14 ASP A C 2
ATOM 1068 O O . ASP A 1 14 ? 1.248 10.982 -6.240 1.00 0.00 14 ASP A O 2
ATOM 1077 N N . TYR A 1 15 ? 1.039 8.791 -5.813 1.00 0.00 15 TYR A N 2
ATOM 1078 C CA . TYR A 1 15 ? -0.410 8.814 -5.687 1.00 0.00 15 TYR A CA 2
ATOM 1079 C C . TYR A 1 15 ? -0.795 9.527 -4.410 1.00 0.00 15 TYR A C 2
ATOM 1080 O O . TYR A 1 15 ? -0.177 9.323 -3.365 1.00 0.00 15 TYR A O 2
ATOM 1098 N N . THR A 1 16 ? -1.861 10.312 -4.488 1.00 0.00 16 THR A N 2
ATOM 1099 C CA . THR A 1 16 ? -2.279 11.189 -3.414 1.00 0.00 16 THR A CA 2
ATOM 1100 C C . THR A 1 16 ? -3.700 10.853 -2.923 1.00 0.00 16 THR A C 2
ATOM 1101 O O . THR A 1 16 ? -4.372 11.714 -2.347 1.00 0.00 16 THR A O 2
ATOM 1112 N N . ASN A 1 17 ? -4.170 9.606 -3.101 1.00 0.00 17 ASN A N 2
ATOM 1113 C CA . ASN A 1 17 ? -5.352 9.125 -2.391 1.00 0.00 17 ASN A CA 2
ATOM 1114 C C . ASN A 1 17 ? -5.240 7.683 -1.907 1.00 0.00 17 ASN A C 2
ATOM 1115 O O . ASN A 1 17 ? -4.570 6.832 -2.498 1.00 0.00 17 ASN A O 2
ATOM 1126 N N . SER A 1 18 ? -6.017 7.424 -0.856 1.00 0.00 18 SER A N 2
ATOM 1127 C CA . SER A 1 18 ? -6.071 6.187 -0.085 1.00 0.00 18 SER A CA 2
ATOM 1128 C C . SER A 1 18 ? -6.646 4.986 -0.860 1.00 0.00 18 SER A C 2
ATOM 1129 O O . SER A 1 18 ? -6.624 3.885 -0.314 1.00 0.00 18 SER A O 2
ATOM 1137 N N . GLN A 1 19 ? -7.152 5.152 -2.092 1.00 0.00 19 GLN A N 2
ATOM 1138 C CA . GLN A 1 19 ? -7.598 4.049 -2.945 1.00 0.00 19 GLN A CA 2
ATOM 1139 C C . GLN A 1 19 ? -6.497 3.700 -3.937 1.00 0.00 19 GLN A C 2
ATOM 1140 O O . GLN A 1 19 ? -6.041 2.562 -3.934 1.00 0.00 19 GLN A O 2
ATOM 1154 N N . ASP A 1 20 ? -6.074 4.640 -4.786 1.00 0.00 20 ASP A N 2
ATOM 1155 C CA . ASP A 1 20 ? -5.136 4.356 -5.867 1.00 0.00 20 ASP A CA 2
ATOM 1156 C C . ASP A 1 20 ? -3.825 3.855 -5.281 1.00 0.00 20 ASP A C 2
ATOM 1157 O O . ASP A 1 20 ? -3.371 2.768 -5.630 1.00 0.00 20 ASP A O 2
ATOM 1166 N N . ALA A 1 21 ? -3.211 4.615 -4.364 1.00 0.00 21 ALA A N 2
ATOM 1167 C CA . ALA A 1 21 ? -1.909 4.236 -3.832 1.00 0.00 21 ALA A CA 2
ATOM 1168 C C . ALA A 1 21 ? -1.986 2.899 -3.101 1.00 0.00 21 ALA A C 2
ATOM 1169 O O . ALA A 1 21 ? -1.028 2.123 -3.165 1.00 0.00 21 ALA A O 2
ATOM 1176 N N . TRP A 1 22 ? -3.102 2.647 -2.401 1.00 0.00 22 TRP A N 2
ATOM 1177 C CA . TRP A 1 22 ? -3.351 1.384 -1.743 1.00 0.00 22 TRP A CA 2
ATOM 1178 C C . TRP A 1 22 ? -3.344 0.302 -2.818 1.00 0.00 22 TRP A C 2
ATOM 1179 O O . TRP A 1 22 ? -2.420 -0.504 -2.848 1.00 0.00 22 TRP A O 2
ATOM 1200 N N . ASP A 1 23 ? -4.335 0.306 -3.719 1.00 0.00 23 ASP A N 2
ATOM 1201 C CA . ASP A 1 23 ? -4.608 -0.712 -4.742 1.00 0.00 23 ASP A CA 2
ATOM 1202 C C . ASP A 1 23 ? -3.310 -1.098 -5.442 1.00 0.00 23 ASP A C 2
ATOM 1203 O O . ASP A 1 23 ? -2.954 -2.281 -5.479 1.00 0.00 23 ASP A O 2
ATOM 1212 N N . TYR A 1 24 ? -2.568 -0.098 -5.919 1.00 0.00 24 TYR A N 2
ATOM 1213 C CA . TYR A 1 24 ? -1.271 -0.260 -6.556 1.00 0.00 24 TYR A CA 2
ATOM 1214 C C . TYR A 1 24 ? -0.313 -1.054 -5.657 1.00 0.00 24 TYR A C 2
ATOM 1215 O O . TYR A 1 24 ? 0.192 -2.100 -6.070 1.00 0.00 24 TYR A O 2
ATOM 1233 N N . CYS A 1 25 ? -0.091 -0.602 -4.420 1.00 0.00 25 CYS A N 2
ATOM 1234 C CA . CYS A 1 25 ? 0.778 -1.282 -3.460 1.00 0.00 25 CYS A CA 2
ATOM 1235 C C . CYS A 1 25 ? 0.332 -2.713 -3.170 1.00 0.00 25 CYS A C 2
ATOM 1236 O O . CYS A 1 25 ? 1.168 -3.608 -3.022 1.00 0.00 25 CYS A O 2
ATOM 1243 N N . THR A 1 26 ? -0.975 -2.955 -3.116 1.00 0.00 26 THR A N 2
ATOM 1244 C CA . THR A 1 26 ? -1.518 -4.285 -2.878 1.00 0.00 26 THR A CA 2
ATOM 1245 C C . THR A 1 26 ? -1.260 -5.235 -4.081 1.00 0.00 26 THR A C 2
ATOM 1246 O O . THR A 1 26 ? -1.536 -6.435 -4.014 1.00 0.00 26 THR A O 2
ATOM 1257 N N . ASN A 1 27 ? -0.692 -4.706 -5.181 1.00 0.00 27 ASN A N 2
ATOM 1258 C CA . ASN A 1 27 ? -0.515 -5.286 -6.517 1.00 0.00 27 ASN A CA 2
ATOM 1259 C C . ASN A 1 27 ? -1.848 -5.646 -7.185 1.00 0.00 27 ASN A C 2
ATOM 1260 O O . ASN A 1 27 ? -1.891 -6.434 -8.130 1.00 0.00 27 ASN A O 2
ATOM 1271 N N . TYR A 1 28 ? -2.952 -5.073 -6.707 1.00 0.00 28 TYR A N 2
ATOM 1272 C CA . TYR A 1 28 ? -4.233 -5.089 -7.403 1.00 0.00 28 TYR A CA 2
ATOM 1273 C C . TYR A 1 28 ? -4.012 -4.528 -8.812 1.00 0.00 28 TYR A C 2
ATOM 1274 O O . TYR A 1 28 ? -4.476 -5.097 -9.797 1.00 0.00 28 TYR A O 2
ATOM 1292 N N . ILE A 1 29 ? -3.210 -3.466 -8.909 1.00 0.00 29 ILE A N 2
ATOM 1293 C CA . ILE A 1 29 ? -2.809 -2.807 -10.136 1.00 0.00 29 ILE A CA 2
ATOM 1294 C C . ILE A 1 29 ? -1.287 -2.954 -10.207 1.00 0.00 29 ILE A C 2
ATOM 1295 O O . ILE A 1 29 ? -0.559 -2.426 -9.360 1.00 0.00 29 ILE A O 2
ATOM 1311 N N . VAL A 1 30 ? -0.819 -3.758 -11.162 1.00 0.00 30 VAL A N 2
ATOM 1312 C CA . VAL A 1 30 ? 0.593 -4.047 -11.343 1.00 0.00 30 VAL A CA 2
ATOM 1313 C C . VAL A 1 30 ? 1.328 -2.761 -11.717 1.00 0.00 30 VAL A C 2
ATOM 1314 O O . VAL A 1 30 ? 1.009 -2.117 -12.719 1.00 0.00 30 VAL A O 2
ATOM 1327 N N . ASN A 1 31 ? 2.317 -2.385 -10.912 1.00 0.00 31 ASN A N 2
ATOM 1328 C CA . ASN A 1 31 ? 3.076 -1.140 -11.070 1.00 0.00 31 ASN A CA 2
ATOM 1329 C C . ASN A 1 31 ? 4.514 -1.227 -10.536 1.00 0.00 31 ASN A C 2
ATOM 1330 O O . ASN A 1 31 ? 5.247 -0.239 -10.582 1.00 0.00 31 ASN A O 2
ATOM 1341 N N . SER A 1 32 ? 4.938 -2.398 -10.053 1.00 0.00 32 SER A N 2
ATOM 1342 C CA . SER A 1 32 ? 6.300 -2.710 -9.640 1.00 0.00 32 SER A CA 2
ATOM 1343 C C . SER A 1 32 ? 6.796 -1.910 -8.429 1.00 0.00 32 SER A C 2
ATOM 1344 O O . SER A 1 32 ? 8.005 -1.747 -8.261 1.00 0.00 32 SER A O 2
ATOM 1352 N N . SER A 1 33 ? 5.903 -1.500 -7.529 1.00 0.00 33 SER A N 2
ATOM 1353 C CA . SER A 1 33 ? 6.245 -0.943 -6.218 1.00 0.00 33 SER A CA 2
ATOM 1354 C C . SER A 1 33 ? 5.317 -1.546 -5.157 1.00 0.00 33 SER A C 2
ATOM 1355 O O . SER A 1 33 ? 4.807 -0.873 -4.269 1.00 0.00 33 SER A O 2
ATOM 1363 N N . CYS A 1 34 ? 4.964 -2.806 -5.337 1.00 0.00 34 CYS A N 2
ATOM 1364 C CA . CYS A 1 34 ? 4.086 -3.560 -4.462 1.00 0.00 34 CYS A CA 2
ATOM 1365 C C . CYS A 1 34 ? 4.914 -4.365 -3.456 1.00 0.00 34 CYS A C 2
ATOM 1366 O O . CYS A 1 34 ? 5.915 -4.977 -3.834 1.00 0.00 34 CYS A O 2
ATOM 1373 N N . GLY A 1 35 ? 4.469 -4.415 -2.197 1.00 0.00 35 GLY A N 2
ATOM 1374 C CA . GLY A 1 35 ? 5.185 -5.005 -1.078 1.00 0.00 35 GLY A CA 2
ATOM 1375 C C . GLY A 1 35 ? 5.233 -4.041 0.107 1.00 0.00 35 GLY A C 2
ATOM 1376 O O . GLY A 1 35 ? 4.668 -2.947 0.057 1.00 0.00 35 GLY A O 2
ATOM 1380 N N . GLU A 1 36 ? 5.827 -4.472 1.229 1.00 0.00 36 GLU A N 2
ATOM 1381 C CA . GLU A 1 36 ? 5.721 -3.729 2.495 1.00 0.00 36 GLU A CA 2
ATOM 1382 C C . GLU A 1 36 ? 6.353 -2.336 2.445 1.00 0.00 36 GLU A C 2
ATOM 1383 O O . GLU A 1 36 ? 5.895 -1.429 3.133 1.00 0.00 36 GLU A O 2
ATOM 1395 N N . ILE A 1 37 ? 7.377 -2.163 1.617 1.00 0.00 37 ILE A N 2
ATOM 1396 C CA . ILE A 1 37 ? 8.111 -0.917 1.420 1.00 0.00 37 ILE A CA 2
ATOM 1397 C C . ILE A 1 37 ? 7.144 0.193 1.003 1.00 0.00 37 ILE A C 2
ATOM 1398 O O . ILE A 1 37 ? 7.155 1.273 1.586 1.00 0.00 37 ILE A O 2
ATOM 1414 N N . CYS A 1 38 ? 6.277 -0.057 0.020 1.00 0.00 38 CYS A N 2
ATOM 1415 C CA . CYS A 1 38 ? 5.375 0.985 -0.441 1.00 0.00 38 CYS A CA 2
ATOM 1416 C C . CYS A 1 38 ? 4.306 1.289 0.606 1.00 0.00 38 CYS A C 2
ATOM 1417 O O . CYS A 1 38 ? 3.925 2.447 0.753 1.00 0.00 38 CYS A O 2
ATOM 1424 N N . CYS A 1 39 ? 3.874 0.288 1.385 1.00 0.00 39 CYS A N 2
ATOM 1425 C CA . CYS A 1 39 ? 3.055 0.507 2.565 1.00 0.00 39 CYS A CA 2
ATOM 1426 C C . CYS A 1 39 ? 3.754 1.503 3.489 1.00 0.00 39 CYS A C 2
ATOM 1427 O O . CYS A 1 39 ? 3.186 2.535 3.820 1.00 0.00 39 CYS A O 2
ATOM 1434 N N . ASN A 1 40 ? 4.999 1.203 3.861 1.00 0.00 40 ASN A N 2
ATOM 1435 C CA . ASN A 1 40 ? 5.854 1.995 4.741 1.00 0.00 40 ASN A CA 2
ATOM 1436 C C . ASN A 1 40 ? 6.041 3.432 4.233 1.00 0.00 40 ASN A C 2
ATOM 1437 O O . ASN A 1 40 ? 6.306 4.341 5.024 1.00 0.00 40 ASN A O 2
ATOM 1448 N N . ASP A 1 41 ? 5.944 3.641 2.919 1.00 0.00 41 ASP A N 2
ATOM 1449 C CA . ASP A 1 41 ? 6.323 4.880 2.242 1.00 0.00 41 ASP A CA 2
ATOM 1450 C C . ASP A 1 41 ? 5.110 5.722 1.834 1.00 0.00 41 ASP A C 2
ATOM 1451 O O . ASP A 1 41 ? 5.274 6.884 1.455 1.00 0.00 41 ASP A O 2
ATOM 1460 N N . CYS A 1 42 ? 3.890 5.180 1.930 1.00 0.00 42 CYS A N 2
ATOM 1461 C CA . CYS A 1 42 ? 2.653 5.904 1.632 1.00 0.00 42 CYS A CA 2
ATOM 1462 C C . CYS A 1 42 ? 1.672 5.907 2.809 1.00 0.00 42 CYS A C 2
ATOM 1463 O O . CYS A 1 42 ? 0.724 6.691 2.803 1.00 0.00 42 CYS A O 2
ATOM 1470 N N . PHE A 1 43 ? 1.890 5.079 3.828 1.00 0.00 43 PHE A N 2
ATOM 1471 C CA . PHE A 1 43 ? 1.058 4.937 5.008 1.00 0.00 43 PHE A CA 2
ATOM 1472 C C . PHE A 1 43 ? 1.998 4.926 6.221 1.00 0.00 43 PHE A C 2
ATOM 1473 O O . PHE A 1 43 ? 3.151 4.510 6.106 1.00 0.00 43 PHE A O 2
ATOM 1490 N N . ASP A 1 44 ? 1.520 5.330 7.406 1.00 0.00 44 ASP A N 2
ATOM 1491 C CA . ASP A 1 44 ? 2.289 5.106 8.639 1.00 0.00 44 ASP A CA 2
ATOM 1492 C C . ASP A 1 44 ? 2.339 3.598 8.886 1.00 0.00 44 ASP A C 2
ATOM 1493 O O . ASP A 1 44 ? 1.610 2.808 8.278 1.00 0.00 44 ASP A O 2
ATOM 1502 N N . GLU A 1 45 ? 3.154 3.182 9.838 1.00 0.00 45 GLU A N 2
ATOM 1503 C CA . GLU A 1 45 ? 3.378 1.794 10.206 1.00 0.00 45 GLU A CA 2
ATOM 1504 C C . GLU A 1 45 ? 2.114 1.135 10.778 1.00 0.00 45 GLU A C 2
ATOM 1505 O O . GLU A 1 45 ? 1.995 -0.092 10.786 1.00 0.00 45 GLU A O 2
ATOM 1517 N N . THR A 1 46 ? 1.144 1.934 11.218 1.00 0.00 46 THR A N 2
ATOM 1518 C CA . THR A 1 46 ? -0.164 1.456 11.644 1.00 0.00 46 THR A CA 2
ATOM 1519 C C . THR A 1 46 ? -0.984 1.045 10.417 1.00 0.00 46 THR A C 2
ATOM 1520 O O . THR A 1 46 ? -1.332 -0.135 10.286 1.00 0.00 46 THR A O 2
ATOM 1531 N N . GLY A 1 47 ? -1.237 1.979 9.491 1.00 0.00 47 GLY A N 2
ATOM 1532 C CA . GLY A 1 47 ? -1.976 1.704 8.259 1.00 0.00 47 GLY A CA 2
ATOM 1533 C C . GLY A 1 47 ? -1.264 0.664 7.396 1.00 0.00 47 GLY A C 2
ATOM 1534 O O . GLY A 1 47 ? -1.914 -0.148 6.733 1.00 0.00 47 GLY A O 2
ATOM 1538 N N . THR A 1 48 ? 0.069 0.632 7.462 1.00 0.00 48 THR A N 2
ATOM 1539 C CA . THR A 1 48 ? 0.893 -0.365 6.811 1.00 0.00 48 THR A CA 2
ATOM 1540 C C . THR A 1 48 ? 0.380 -1.767 7.106 1.00 0.00 48 THR A C 2
ATOM 1541 O O . THR A 1 48 ? 0.253 -2.535 6.163 1.00 0.00 48 THR A O 2
ATOM 1552 N N . GLY A 1 49 ? 0.071 -2.135 8.352 1.00 0.00 49 GLY A N 2
ATOM 1553 C CA . GLY A 1 49 ? -0.255 -3.526 8.655 1.00 0.00 49 GLY A CA 2
ATOM 1554 C C . GLY A 1 49 ? -1.494 -4.020 7.899 1.00 0.00 49 GLY A C 2
ATOM 1555 O O . GLY A 1 49 ? -1.606 -5.207 7.590 1.00 0.00 49 GLY A O 2
ATOM 1559 N N . ALA A 1 50 ? -2.420 -3.125 7.558 1.00 0.00 50 ALA A N 2
ATOM 1560 C CA . ALA A 1 50 ? -3.539 -3.424 6.679 1.00 0.00 50 ALA A CA 2
ATOM 1561 C C . ALA A 1 50 ? -3.043 -3.672 5.257 1.00 0.00 50 ALA A C 2
ATOM 1562 O O . ALA A 1 50 ? -3.344 -4.707 4.661 1.00 0.00 50 ALA A O 2
ATOM 1569 N N . CYS A 1 51 ? -2.274 -2.729 4.712 1.00 0.00 51 CYS A N 2
ATOM 1570 C CA . CYS A 1 51 ? -1.848 -2.776 3.332 1.00 0.00 51 CYS A CA 2
ATOM 1571 C C . CYS A 1 51 ? -0.900 -3.948 3.112 1.00 0.00 51 CYS A C 2
ATOM 1572 O O . CYS A 1 51 ? -0.964 -4.603 2.074 1.00 0.00 51 CYS A O 2
ATOM 1579 N N . ARG A 1 52 ? -0.085 -4.290 4.120 1.00 0.00 52 ARG A N 2
ATOM 1580 C CA . ARG A 1 52 ? 0.779 -5.441 4.057 1.00 0.00 52 ARG A CA 2
ATOM 1581 C C . ARG A 1 52 ? -0.055 -6.678 3.859 1.00 0.00 52 ARG A C 2
ATOM 1582 O O . ARG A 1 52 ? 0.281 -7.405 2.945 1.00 0.00 52 ARG A O 2
ATOM 1603 N N . ALA A 1 53 ? -1.138 -6.909 4.613 1.00 0.00 53 ALA A N 2
ATOM 1604 C CA . ALA A 1 53 ? -1.993 -8.077 4.357 1.00 0.00 53 ALA A CA 2
ATOM 1605 C C . ALA A 1 53 ? -2.397 -8.125 2.885 1.00 0.00 53 ALA A C 2
ATOM 1606 O O . ALA A 1 53 ? -2.210 -9.146 2.218 1.00 0.00 53 ALA A O 2
ATOM 1613 N N . GLN A 1 54 ? -2.914 -7.005 2.375 1.00 0.00 54 GLN A N 2
ATOM 1614 C CA . GLN A 1 54 ? -3.365 -6.899 0.992 1.00 0.00 54 GLN A CA 2
ATOM 1615 C C . GLN A 1 54 ? -2.216 -6.972 -0.038 1.00 0.00 54 GLN A C 2
ATOM 1616 O O . GLN A 1 54 ? -2.505 -7.115 -1.221 1.00 0.00 54 GLN A O 2
ATOM 1630 N N . ALA A 1 55 ? -0.939 -6.911 0.345 1.00 0.00 55 ALA A N 2
ATOM 1631 C CA . ALA A 1 55 ? 0.205 -7.148 -0.540 1.00 0.00 55 ALA A CA 2
ATOM 1632 C C . ALA A 1 55 ? 0.938 -8.453 -0.191 1.00 0.00 55 ALA A C 2
ATOM 1633 O O . ALA A 1 55 ? 1.827 -8.882 -0.918 1.00 0.00 55 ALA A O 2
ATOM 1640 N N . PHE A 1 56 ? 0.592 -9.093 0.921 1.00 0.00 56 PHE A N 2
ATOM 1641 C CA . PHE A 1 56 ? 1.200 -10.293 1.463 1.00 0.00 56 PHE A CA 2
ATOM 1642 C C . PHE A 1 56 ? 0.415 -11.479 0.911 1.00 0.00 56 PHE A C 2
ATOM 1643 O O . PHE A 1 56 ? 0.893 -12.207 0.047 1.00 0.00 56 PHE A O 2
ATOM 1660 N N . GLY A 1 57 ? -0.825 -11.632 1.370 1.00 0.00 57 GLY A N 2
ATOM 1661 C CA . GLY A 1 57 ? -1.689 -12.753 1.041 1.00 0.00 57 GLY A CA 2
ATOM 1662 C C . GLY A 1 57 ? -2.866 -12.309 0.197 1.00 0.00 57 GLY A C 2
ATOM 1663 O O . GLY A 1 57 ? -4.016 -12.495 0.601 1.00 0.00 57 GLY A O 2
ATOM 1667 N N . ASN A 1 58 ? -2.587 -11.676 -0.946 1.00 0.00 58 ASN A N 2
ATOM 1668 C CA . ASN A 1 58 ? -3.616 -11.229 -1.871 1.00 0.00 58 ASN A CA 2
ATOM 1669 C C . ASN A 1 58 ? -3.097 -11.226 -3.322 1.00 0.00 58 ASN A C 2
ATOM 1670 O O . ASN A 1 58 ? -2.964 -12.316 -3.877 1.00 0.00 58 ASN A O 2
ATOM 1681 N N . SER A 1 59 ? -2.643 -10.099 -3.897 1.00 0.00 59 SER A N 2
ATOM 1682 C CA . SER A 1 59 ? -2.418 -10.011 -5.348 1.00 0.00 59 SER A CA 2
ATOM 1683 C C . SER A 1 59 ? -0.947 -9.874 -5.735 1.00 0.00 59 SER A C 2
ATOM 1684 O O . SER A 1 59 ? -0.619 -10.007 -6.914 1.00 0.00 59 SER A O 2
ATOM 1692 N N . CYS A 1 60 ? -0.053 -9.553 -4.795 1.00 0.00 60 CYS A N 2
ATOM 1693 C CA . CYS A 1 60 ? 1.374 -9.615 -5.088 1.00 0.00 60 CYS A CA 2
ATOM 1694 C C . CYS A 1 60 ? 1.805 -11.084 -5.013 1.00 0.00 60 CYS A C 2
ATOM 1695 O O . CYS A 1 60 ? 1.041 -11.923 -4.531 1.00 0.00 60 CYS A O 2
ATOM 1702 N N . LEU A 1 61 ? 2.995 -11.423 -5.513 1.00 0.00 61 LEU A N 2
ATOM 1703 C CA . LEU A 1 61 ? 3.502 -12.793 -5.417 1.00 0.00 61 LEU A CA 2
ATOM 1704 C C . LEU A 1 61 ? 4.109 -13.019 -4.039 1.00 0.00 61 LEU A C 2
ATOM 1705 O O . LEU A 1 61 ? 3.788 -14.024 -3.397 1.00 0.00 61 LEU A O 2
ATOM 1721 N N . ASN A 1 62 ? 4.964 -12.095 -3.600 1.00 0.00 62 ASN A N 2
ATOM 1722 C CA . ASN A 1 62 ? 5.441 -11.956 -2.233 1.00 0.00 62 ASN A CA 2
ATOM 1723 C C . ASN A 1 62 ? 5.519 -10.457 -1.963 1.00 0.00 62 ASN A C 2
ATOM 1724 O O . ASN A 1 62 ? 5.798 -9.695 -2.888 1.00 0.00 62 ASN A O 2
ATOM 1735 N N . TRP A 1 63 ? 5.303 -10.039 -0.713 1.00 0.00 63 TRP A N 2
ATOM 1736 C CA . TRP A 1 63 ? 5.597 -8.688 -0.255 1.00 0.00 63 TRP A CA 2
ATOM 1737 C C . TRP A 1 63 ? 7.089 -8.412 -0.440 1.00 0.00 63 TRP A C 2
ATOM 1738 O O . TRP A 1 63 ? 7.405 -7.348 -1.000 1.00 0.00 63 TRP A O 2
ATOM 1759 N N . THR A 1 1 ? -6.174 -2.564 10.211 1.00 0.00 1 THR A N 3
ATOM 1760 C CA . THR A 1 1 ? -6.807 -1.240 10.173 1.00 0.00 1 THR A CA 3
ATOM 1761 C C . THR A 1 1 ? -7.255 -0.912 8.739 1.00 0.00 1 THR A C 3
ATOM 1762 O O . THR A 1 1 ? -7.736 -1.798 8.029 1.00 0.00 1 THR A O 3
ATOM 1773 N N . ASP A 1 2 ? -7.152 0.348 8.322 1.00 0.00 2 ASP A N 3
ATOM 1774 C CA . ASP A 1 2 ? -7.918 0.955 7.249 1.00 0.00 2 ASP A CA 3
ATOM 1775 C C . ASP A 1 2 ? -7.005 2.018 6.626 1.00 0.00 2 ASP A C 3
ATOM 1776 O O . ASP A 1 2 ? -6.283 2.689 7.363 1.00 0.00 2 ASP A O 3
ATOM 1785 N N . PRO A 1 3 ? -7.003 2.212 5.301 1.00 0.00 3 PRO A N 3
ATOM 1786 C CA . PRO A 1 3 ? -6.245 3.284 4.658 1.00 0.00 3 PRO A CA 3
ATOM 1787 C C . PRO A 1 3 ? -6.988 4.614 4.597 1.00 0.00 3 PRO A C 3
ATOM 1788 O O . PRO A 1 3 ? -6.429 5.620 4.164 1.00 0.00 3 PRO A O 3
ATOM 1799 N N . GLU A 1 4 ? -8.251 4.615 5.001 1.00 0.00 4 GLU A N 3
ATOM 1800 C CA . GLU A 1 4 ? -9.089 5.792 5.035 1.00 0.00 4 GLU A CA 3
ATOM 1801 C C . GLU A 1 4 ? -8.487 6.846 5.960 1.00 0.00 4 GLU A C 3
ATOM 1802 O O . GLU A 1 4 ? -8.544 8.039 5.670 1.00 0.00 4 GLU A O 3
ATOM 1814 N N . GLU A 1 5 ? -7.920 6.391 7.080 1.00 0.00 5 GLU A N 3
ATOM 1815 C CA . GLU A 1 5 ? -7.699 7.209 8.261 1.00 0.00 5 GLU A CA 3
ATOM 1816 C C . GLU A 1 5 ? -6.243 7.190 8.726 1.00 0.00 5 GLU A C 3
ATOM 1817 O O . GLU A 1 5 ? -5.901 7.843 9.712 1.00 0.00 5 GLU A O 3
ATOM 1829 N N . HIS A 1 6 ? -5.389 6.495 7.975 1.00 0.00 6 HIS A N 3
ATOM 1830 C CA . HIS A 1 6 ? -3.962 6.340 8.175 1.00 0.00 6 HIS A CA 3
ATOM 1831 C C . HIS A 1 6 ? -3.340 6.632 6.825 1.00 0.00 6 HIS A C 3
ATOM 1832 O O . HIS A 1 6 ? -3.647 5.922 5.868 1.00 0.00 6 HIS A O 3
ATOM 1846 N N . PHE A 1 7 ? -2.525 7.676 6.716 1.00 0.00 7 PHE A N 3
ATOM 1847 C CA . PHE A 1 7 ? -1.912 8.111 5.475 1.00 0.00 7 PHE A CA 3
ATOM 1848 C C . PHE A 1 7 ? -0.827 9.094 5.895 1.00 0.00 7 PHE A C 3
ATOM 1849 O O . PHE A 1 7 ? -1.167 10.123 6.488 1.00 0.00 7 PHE A O 3
ATOM 1866 N N . ASP A 1 8 ? 0.454 8.791 5.687 1.00 0.00 8 ASP A N 3
ATOM 1867 C CA . ASP A 1 8 ? 1.526 9.701 6.098 1.00 0.00 8 ASP A CA 3
ATOM 1868 C C . ASP A 1 8 ? 2.659 9.664 5.063 1.00 0.00 8 ASP A C 3
ATOM 1869 O O . ASP A 1 8 ? 3.756 9.198 5.368 1.00 0.00 8 ASP A O 3
ATOM 1878 N N . PRO A 1 9 ? 2.398 10.086 3.809 1.00 0.00 9 PRO A N 3
ATOM 1879 C CA . PRO A 1 9 ? 3.307 9.859 2.699 1.00 0.00 9 PRO A CA 3
ATOM 1880 C C . PRO A 1 9 ? 4.569 10.690 2.847 1.00 0.00 9 PRO A C 3
ATOM 1881 O O . PRO A 1 9 ? 4.514 11.925 2.791 1.00 0.00 9 PRO A O 3
ATOM 1892 N N . ASN A 1 10 ? 5.713 10.013 2.955 1.00 0.00 10 ASN A N 3
ATOM 1893 C CA . ASN A 1 10 ? 6.988 10.688 2.761 1.00 0.00 10 ASN A CA 3
ATOM 1894 C C . ASN A 1 10 ? 7.136 11.046 1.281 1.00 0.00 10 ASN A C 3
ATOM 1895 O O . ASN A 1 10 ? 6.299 10.708 0.439 1.00 0.00 10 ASN A O 3
ATOM 1906 N N . THR A 1 11 ? 8.201 11.762 0.952 1.00 0.00 11 THR A N 3
ATOM 1907 C CA . THR A 1 11 ? 8.427 12.397 -0.341 1.00 0.00 11 THR A CA 3
ATOM 1908 C C . THR A 1 11 ? 8.583 11.425 -1.525 1.00 0.00 11 THR A C 3
ATOM 1909 O O . THR A 1 11 ? 8.672 11.886 -2.669 1.00 0.00 11 THR A O 3
ATOM 1920 N N . ASN A 1 12 ? 8.638 10.109 -1.301 1.00 0.00 12 ASN A N 3
ATOM 1921 C CA . ASN A 1 12 ? 8.678 9.095 -2.352 1.00 0.00 12 ASN A CA 3
ATOM 1922 C C . ASN A 1 12 ? 7.285 8.763 -2.895 1.00 0.00 12 ASN A C 3
ATOM 1923 O O . ASN A 1 12 ? 7.174 8.448 -4.081 1.00 0.00 12 ASN A O 3
ATOM 1934 N N . CYS A 1 13 ? 6.234 8.797 -2.062 1.00 0.00 13 CYS A N 3
ATOM 1935 C CA . CYS A 1 13 ? 4.876 8.477 -2.484 1.00 0.00 13 CYS A CA 3
ATOM 1936 C C . CYS A 1 13 ? 4.466 9.275 -3.735 1.00 0.00 13 CYS A C 3
ATOM 1937 O O . CYS A 1 13 ? 4.806 10.454 -3.853 1.00 0.00 13 CYS A O 3
ATOM 1944 N N . ASP A 1 14 ? 3.701 8.658 -4.640 1.00 0.00 14 ASP A N 3
ATOM 1945 C CA . ASP A 1 14 ? 3.143 9.304 -5.832 1.00 0.00 14 ASP A CA 3
ATOM 1946 C C . ASP A 1 14 ? 1.693 9.698 -5.566 1.00 0.00 14 ASP A C 3
ATOM 1947 O O . ASP A 1 14 ? 1.300 10.849 -5.766 1.00 0.00 14 ASP A O 3
ATOM 1956 N N . TYR A 1 15 ? 0.879 8.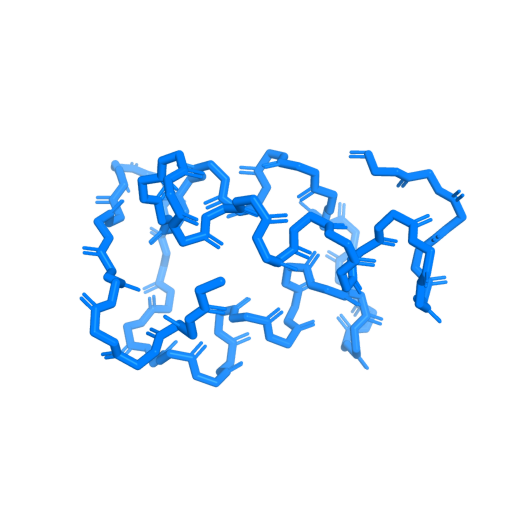714 -5.176 1.00 0.00 15 TYR A N 3
ATOM 1957 C CA . TYR A 1 15 ? -0.567 8.834 -5.113 1.00 0.00 15 TYR A CA 3
ATOM 1958 C C . TYR A 1 15 ? -0.989 9.299 -3.728 1.00 0.00 15 TYR A C 3
ATOM 1959 O O . TYR A 1 15 ? -0.724 8.623 -2.737 1.00 0.00 15 TYR A O 3
ATOM 1977 N N . THR A 1 16 ? -1.762 10.372 -3.650 1.00 0.00 16 THR A N 3
ATOM 1978 C CA . THR A 1 16 ? -2.247 10.929 -2.394 1.00 0.00 16 THR A CA 3
ATOM 1979 C C . THR A 1 16 ? -3.733 10.613 -2.175 1.00 0.00 16 THR A C 3
ATOM 1980 O O . THR A 1 16 ? -4.461 11.364 -1.522 1.00 0.00 16 THR A O 3
ATOM 1991 N N . ASN A 1 17 ? -4.198 9.465 -2.688 1.00 0.00 17 ASN A N 3
ATOM 1992 C CA . ASN A 1 17 ? -5.540 8.957 -2.406 1.00 0.00 17 ASN A CA 3
ATOM 1993 C C . ASN A 1 17 ? -5.412 7.573 -1.809 1.00 0.00 17 ASN A C 3
ATOM 1994 O O . ASN A 1 17 ? -4.581 6.774 -2.241 1.00 0.00 17 ASN A O 3
ATOM 2005 N N . SER A 1 18 ? -6.298 7.288 -0.867 1.00 0.00 18 SER A N 3
ATOM 2006 C CA . SER A 1 18 ? -6.325 6.074 -0.059 1.00 0.00 18 SER A CA 3
ATOM 2007 C C . SER A 1 18 ? -6.790 4.849 -0.850 1.00 0.00 18 SER A C 3
ATOM 2008 O O . SER A 1 18 ? -6.812 3.757 -0.292 1.00 0.00 18 SER A O 3
ATOM 2016 N N . GLN A 1 19 ? -7.143 5.012 -2.128 1.00 0.00 19 GLN A N 3
ATOM 2017 C CA . GLN A 1 19 ? -7.582 3.937 -3.001 1.00 0.00 19 GLN A CA 3
ATOM 2018 C C . GLN A 1 19 ? -6.523 3.694 -4.078 1.00 0.00 19 GLN A C 3
ATOM 2019 O O . GLN A 1 19 ? -6.097 2.557 -4.246 1.00 0.00 19 GLN A O 3
ATOM 2033 N N . ASP A 1 20 ? -6.035 4.745 -4.752 1.00 0.00 20 ASP A N 3
ATOM 2034 C CA . ASP A 1 20 ? -4.970 4.633 -5.746 1.00 0.00 20 ASP A CA 3
ATOM 2035 C C . ASP A 1 20 ? -3.706 4.104 -5.076 1.00 0.00 20 ASP A C 3
ATOM 2036 O O . ASP A 1 20 ? -3.191 3.061 -5.468 1.00 0.00 20 ASP A O 3
ATOM 2045 N N . ALA A 1 21 ? -3.208 4.802 -4.046 1.00 0.00 21 ALA A N 3
ATOM 2046 C CA . ALA A 1 21 ? -1.960 4.430 -3.390 1.00 0.00 21 ALA A CA 3
ATOM 2047 C C . ALA A 1 21 ? -2.055 3.001 -2.878 1.00 0.00 21 ALA A C 3
ATOM 2048 O O . ALA A 1 21 ? -1.163 2.198 -3.132 1.00 0.00 21 ALA A O 3
ATOM 2055 N N . TRP A 1 22 ? -3.171 2.696 -2.213 1.00 0.00 22 TRP A N 3
ATOM 2056 C CA . TRP A 1 22 ? -3.536 1.374 -1.751 1.00 0.00 22 TRP A CA 3
ATOM 2057 C C . TRP A 1 22 ? -3.376 0.370 -2.882 1.00 0.00 22 TRP A C 3
ATOM 2058 O O . TRP A 1 22 ? -2.461 -0.439 -2.819 1.00 0.00 22 TRP A O 3
ATOM 2079 N N . ASP A 1 23 ? -4.212 0.408 -3.916 1.00 0.00 23 ASP A N 3
ATOM 2080 C CA . ASP A 1 23 ? -4.249 -0.618 -4.961 1.00 0.00 23 ASP A CA 3
ATOM 2081 C C . ASP A 1 23 ? -2.889 -0.834 -5.624 1.00 0.00 23 ASP A C 3
ATOM 2082 O O . ASP A 1 23 ? -2.537 -1.958 -5.992 1.00 0.00 23 ASP A O 3
ATOM 2091 N N . TYR A 1 24 ? -2.084 0.217 -5.756 1.00 0.00 24 TYR A N 3
ATOM 2092 C CA . TYR A 1 24 ? -0.751 0.086 -6.299 1.00 0.00 24 TYR A CA 3
ATOM 2093 C C . TYR A 1 24 ? 0.166 -0.614 -5.284 1.00 0.00 24 TYR A C 3
ATOM 2094 O O . TYR A 1 24 ? 0.844 -1.581 -5.641 1.00 0.00 24 TYR A O 3
ATOM 2112 N N . CYS A 1 25 ? 0.157 -0.202 -4.013 1.00 0.00 25 CYS A N 3
ATOM 2113 C CA . CYS A 1 25 ? 0.896 -0.863 -2.935 1.00 0.00 25 CYS A CA 3
ATOM 2114 C C . CYS A 1 25 ? 0.515 -2.340 -2.793 1.00 0.00 25 CYS A C 3
ATOM 2115 O O . CYS A 1 25 ? 1.385 -3.188 -2.576 1.00 0.00 25 CYS A O 3
ATOM 2122 N N . THR A 1 26 ? -0.776 -2.652 -2.886 1.00 0.00 26 THR A N 3
ATOM 2123 C CA . THR A 1 26 ? -1.350 -3.960 -2.600 1.00 0.00 26 THR A CA 3
ATOM 2124 C C . THR A 1 26 ? -1.063 -4.942 -3.755 1.00 0.00 26 THR A C 3
ATOM 2125 O O . THR A 1 26 ? -1.443 -6.106 -3.666 1.00 0.00 26 THR A O 3
ATOM 2136 N N . ASN A 1 27 ? -0.391 -4.500 -4.839 1.00 0.00 27 ASN A N 3
ATOM 2137 C CA . ASN A 1 27 ? -0.151 -5.221 -6.103 1.00 0.00 27 ASN A CA 3
ATOM 2138 C C . ASN A 1 27 ? -1.432 -5.398 -6.924 1.00 0.00 27 ASN A C 3
ATOM 2139 O O . ASN A 1 27 ? -1.364 -5.886 -8.049 1.00 0.00 27 ASN A O 3
ATOM 2150 N N . TYR A 1 28 ? -2.578 -4.923 -6.430 1.00 0.00 28 TYR A N 3
ATOM 2151 C CA . TYR A 1 28 ? -3.859 -5.020 -7.107 1.00 0.00 28 TYR A CA 3
ATOM 2152 C C . TYR A 1 28 ? -3.795 -4.498 -8.541 1.00 0.00 28 TYR A C 3
ATOM 2153 O O . TYR A 1 28 ? -4.502 -5.029 -9.396 1.00 0.00 28 TYR A O 3
ATOM 2171 N N . ILE A 1 29 ? -2.943 -3.507 -8.800 1.00 0.00 29 ILE A N 3
ATOM 2172 C CA . ILE A 1 29 ? -2.678 -2.916 -10.092 1.00 0.00 29 ILE A CA 3
ATOM 2173 C C . ILE A 1 29 ? -1.204 -3.205 -10.348 1.00 0.00 29 ILE A C 3
ATOM 2174 O O . ILE A 1 29 ? -0.344 -2.965 -9.489 1.00 0.00 29 ILE A O 3
ATOM 2190 N N . VAL A 1 30 ? -0.908 -3.805 -11.493 1.00 0.00 30 VAL A N 3
ATOM 2191 C CA . VAL A 1 30 ? 0.430 -4.219 -11.880 1.00 0.00 30 VAL A CA 3
ATOM 2192 C C . VAL A 1 30 ? 1.325 -3.005 -12.142 1.00 0.00 30 VAL A C 3
ATOM 2193 O O . VAL A 1 30 ? 1.229 -2.340 -13.175 1.00 0.00 30 VAL A O 3
ATOM 2206 N N . ASN A 1 31 ? 2.184 -2.709 -11.167 1.00 0.00 31 ASN A N 3
ATOM 2207 C CA . ASN A 1 31 ? 3.070 -1.544 -11.126 1.00 0.00 31 ASN A CA 3
ATOM 2208 C C . ASN A 1 31 ? 4.410 -1.833 -10.438 1.00 0.00 31 ASN A C 3
ATOM 2209 O O . ASN A 1 31 ? 5.263 -0.951 -10.406 1.00 0.00 31 ASN A O 3
ATOM 2220 N N . SER A 1 32 ? 4.619 -3.046 -9.908 1.00 0.00 32 SER A N 3
ATOM 2221 C CA . SER A 1 32 ? 5.908 -3.591 -9.457 1.00 0.00 32 SER A CA 3
ATOM 2222 C C . SER A 1 32 ? 6.555 -2.916 -8.236 1.00 0.00 32 SER A C 3
ATOM 2223 O O . SER A 1 32 ? 7.379 -3.535 -7.566 1.00 0.00 32 SER A O 3
ATOM 2231 N N . SER A 1 33 ? 6.139 -1.702 -7.881 1.00 0.00 33 SER A N 3
ATOM 2232 C CA . SER A 1 33 ? 6.507 -0.988 -6.665 1.00 0.00 33 SER A CA 3
ATOM 2233 C C . SER A 1 33 ? 6.056 -1.763 -5.419 1.00 0.00 33 SER A C 3
ATOM 2234 O O . SER A 1 33 ? 6.729 -1.739 -4.387 1.00 0.00 33 SER A O 3
ATOM 2242 N N . CYS A 1 34 ? 4.909 -2.441 -5.553 1.00 0.00 34 CYS A N 3
ATOM 2243 C CA . CYS A 1 34 ? 4.104 -3.135 -4.555 1.00 0.00 34 CYS A CA 3
ATOM 2244 C C . CYS A 1 34 ? 4.903 -3.961 -3.540 1.00 0.00 34 CYS A C 3
ATOM 2245 O O . CYS A 1 34 ? 6.022 -4.415 -3.790 1.00 0.00 34 CYS A O 3
ATOM 2252 N N . GLY A 1 35 ? 4.264 -4.222 -2.398 1.00 0.00 35 GLY A N 3
ATOM 2253 C CA . GLY A 1 35 ? 4.863 -4.909 -1.270 1.00 0.00 35 GLY A CA 3
ATOM 2254 C C . GLY A 1 35 ? 4.966 -3.992 -0.057 1.00 0.00 35 GLY A C 3
ATOM 2255 O O . GLY A 1 35 ? 4.486 -2.857 -0.073 1.00 0.00 35 GLY A O 3
ATOM 2259 N N . GLU A 1 36 ? 5.543 -4.503 1.036 1.00 0.00 36 GLU A N 3
ATOM 2260 C CA . GLU A 1 36 ? 5.604 -3.824 2.331 1.00 0.00 36 GLU A CA 3
ATOM 2261 C C . GLU A 1 36 ? 6.299 -2.466 2.231 1.00 0.00 36 GLU A C 3
ATOM 2262 O O . GLU A 1 36 ? 5.870 -1.514 2.874 1.00 0.00 36 GLU A O 3
ATOM 2274 N N . ILE A 1 37 ? 7.305 -2.360 1.366 1.00 0.00 37 ILE A N 3
ATOM 2275 C CA . ILE A 1 37 ? 8.041 -1.137 1.083 1.00 0.00 37 ILE A CA 3
ATOM 2276 C C . ILE A 1 37 ? 7.089 -0.071 0.560 1.00 0.00 37 ILE A C 3
ATOM 2277 O O . ILE A 1 37 ? 7.152 1.064 1.025 1.00 0.00 37 ILE A O 3
ATOM 2293 N N . CYS A 1 38 ? 6.231 -0.427 -0.400 1.00 0.00 38 CYS A N 3
ATOM 2294 C CA . CYS A 1 38 ? 5.306 0.514 -1.006 1.00 0.00 38 CYS A CA 3
ATOM 2295 C C . CYS A 1 38 ? 4.310 0.999 0.041 1.00 0.00 38 CYS A C 3
ATOM 2296 O O . CYS A 1 38 ? 4.029 2.190 0.109 1.00 0.00 38 CYS A O 3
ATOM 2303 N N . CYS A 1 39 ? 3.820 0.091 0.896 1.00 0.00 39 CYS A N 3
ATOM 2304 C CA . CYS A 1 39 ? 3.023 0.459 2.048 1.00 0.00 39 CYS A CA 3
ATOM 2305 C C . CYS A 1 39 ? 3.789 1.475 2.900 1.00 0.00 39 CYS A C 3
ATOM 2306 O O . CYS A 1 39 ? 3.265 2.548 3.155 1.00 0.00 39 CYS A O 3
ATOM 2313 N N . ASN A 1 40 ? 5.021 1.155 3.303 1.00 0.00 40 ASN A N 3
ATOM 2314 C CA . ASN A 1 40 ? 5.871 1.960 4.176 1.00 0.00 40 ASN A CA 3
ATOM 2315 C C . ASN A 1 40 ? 6.111 3.363 3.607 1.00 0.00 40 ASN A C 3
ATOM 2316 O O . ASN A 1 40 ? 6.143 4.331 4.363 1.00 0.00 40 ASN A O 3
ATOM 2327 N N . ASP A 1 41 ? 6.297 3.482 2.286 1.00 0.00 41 ASP A N 3
ATOM 2328 C CA . ASP A 1 41 ? 6.679 4.737 1.628 1.00 0.00 41 ASP A CA 3
ATOM 2329 C C . ASP A 1 41 ? 5.503 5.722 1.514 1.00 0.00 41 ASP A C 3
ATOM 2330 O O . ASP A 1 41 ? 5.702 6.875 1.125 1.00 0.00 41 ASP A O 3
ATOM 2339 N N . CYS A 1 42 ? 4.276 5.287 1.832 1.00 0.00 42 CYS A N 3
ATOM 2340 C CA . CYS A 1 42 ? 3.037 6.015 1.565 1.00 0.00 42 CYS A CA 3
ATOM 2341 C C . CYS A 1 42 ? 2.124 6.070 2.795 1.00 0.00 42 CYS A C 3
ATOM 2342 O O . CYS A 1 42 ? 1.602 7.127 3.158 1.00 0.00 42 CYS A O 3
ATOM 2349 N N . PHE A 1 43 ? 1.890 4.923 3.421 1.00 0.00 43 PHE A N 3
ATOM 2350 C CA . PHE A 1 43 ? 1.099 4.782 4.621 1.00 0.00 43 PHE A CA 3
ATOM 2351 C C . PHE A 1 43 ? 2.006 4.874 5.833 1.00 0.00 43 PHE A C 3
ATOM 2352 O O . PHE A 1 43 ? 3.191 4.547 5.783 1.00 0.00 43 PHE A O 3
ATOM 2369 N N . ASP A 1 44 ? 1.396 5.245 6.956 1.00 0.00 44 ASP A N 3
ATOM 2370 C CA . ASP A 1 44 ? 2.033 5.120 8.256 1.00 0.00 44 ASP A CA 3
ATOM 2371 C C . ASP A 1 44 ? 2.249 3.651 8.583 1.00 0.00 44 ASP A C 3
ATOM 2372 O O . ASP A 1 44 ? 1.747 2.764 7.884 1.00 0.00 44 ASP A O 3
ATOM 2381 N N . GLU A 1 45 ? 2.913 3.381 9.698 1.00 0.00 45 GLU A N 3
ATOM 2382 C CA . GLU A 1 45 ? 3.255 2.008 10.056 1.00 0.00 45 GLU A CA 3
ATOM 2383 C C . GLU A 1 45 ? 2.004 1.213 10.469 1.00 0.00 45 GLU A C 3
ATOM 2384 O O . GLU A 1 45 ? 1.891 0.022 10.165 1.00 0.00 45 GLU A O 3
ATOM 2396 N N . THR A 1 46 ? 1.030 1.877 11.104 1.00 0.00 46 THR A N 3
ATOM 2397 C CA . THR A 1 46 ? -0.211 1.242 11.545 1.00 0.00 46 THR A CA 3
ATOM 2398 C C . THR A 1 46 ? -1.071 0.940 10.318 1.00 0.00 46 THR A C 3
ATOM 2399 O O . THR A 1 46 ? -1.508 -0.203 10.141 1.00 0.00 46 THR A O 3
ATOM 2410 N N . GLY A 1 47 ? -1.255 1.941 9.446 1.00 0.00 47 GLY A N 3
ATOM 2411 C CA . GLY A 1 47 ? -1.935 1.801 8.164 1.00 0.00 47 GLY A CA 3
ATOM 2412 C C . GLY A 1 47 ? -1.329 0.655 7.365 1.00 0.00 47 GLY A C 3
ATOM 2413 O O . GLY A 1 47 ? -2.037 -0.267 6.947 1.00 0.00 47 GLY A O 3
ATOM 2417 N N . THR A 1 48 ? -0.002 0.678 7.232 1.00 0.00 48 THR A N 3
ATOM 2418 C CA . THR A 1 48 ? 0.783 -0.329 6.554 1.00 0.00 48 THR A CA 3
ATOM 2419 C C . THR A 1 48 ? 0.333 -1.727 6.949 1.00 0.00 48 THR A C 3
ATOM 2420 O O . THR A 1 48 ? 0.142 -2.526 6.045 1.00 0.00 48 THR A O 3
ATOM 2431 N N . GLY A 1 49 ? 0.109 -2.059 8.223 1.00 0.00 49 GLY A N 3
ATOM 2432 C CA . GLY A 1 49 ? -0.245 -3.428 8.590 1.00 0.00 49 GLY A CA 3
ATOM 2433 C C . GLY A 1 49 ? -1.468 -3.981 7.839 1.00 0.00 49 GLY A C 3
ATOM 2434 O O . GLY A 1 49 ? -1.529 -5.178 7.549 1.00 0.00 49 GLY A O 3
ATOM 2438 N N . ALA A 1 50 ? -2.433 -3.129 7.487 1.00 0.00 50 ALA A N 3
ATOM 2439 C CA . ALA A 1 50 ? -3.579 -3.492 6.658 1.00 0.00 50 ALA A CA 3
ATOM 2440 C C . ALA A 1 50 ? -3.163 -3.671 5.201 1.00 0.00 50 ALA A C 3
ATOM 2441 O O . ALA A 1 50 ? -3.444 -4.697 4.580 1.00 0.00 50 ALA A O 3
ATOM 2448 N N . CYS A 1 51 ? -2.478 -2.666 4.656 1.00 0.00 51 CYS A N 3
ATOM 2449 C CA . CYS A 1 51 ? -2.060 -2.619 3.270 1.00 0.00 51 CYS A CA 3
ATOM 2450 C C . CYS A 1 51 ? -1.141 -3.801 2.969 1.00 0.00 51 CYS A C 3
ATOM 2451 O O . CYS A 1 51 ? -1.216 -4.407 1.898 1.00 0.00 51 CYS A O 3
ATOM 2458 N N . ARG A 1 52 ? -0.333 -4.194 3.961 1.00 0.00 52 ARG A N 3
ATOM 2459 C CA . ARG A 1 52 ? 0.538 -5.333 3.864 1.00 0.00 52 ARG A CA 3
ATOM 2460 C C . ARG A 1 52 ? -0.265 -6.586 3.645 1.00 0.00 52 ARG A C 3
ATOM 2461 O O . ARG A 1 52 ? 0.086 -7.322 2.741 1.00 0.00 52 ARG A O 3
ATOM 2482 N N . ALA A 1 53 ? -1.314 -6.852 4.428 1.00 0.00 53 ALA A N 3
ATOM 2483 C CA . ALA A 1 53 ? -2.134 -8.051 4.223 1.00 0.00 53 ALA A CA 3
ATOM 2484 C C . ALA A 1 53 ? -2.602 -8.128 2.769 1.00 0.00 53 ALA A C 3
ATOM 2485 O O . ALA A 1 53 ? -2.431 -9.155 2.109 1.00 0.00 53 ALA A O 3
ATOM 2492 N N . GLN A 1 54 ? -3.150 -7.017 2.269 1.00 0.00 54 GLN A N 3
ATOM 2493 C CA . GLN A 1 54 ? -3.647 -6.901 0.901 1.00 0.00 54 GLN A CA 3
ATOM 2494 C C . GLN A 1 54 ? -2.540 -7.027 -0.172 1.00 0.00 54 GLN A C 3
ATOM 2495 O O . GLN A 1 54 ? -2.875 -7.154 -1.345 1.00 0.00 54 GLN A O 3
ATOM 2509 N N . ALA A 1 55 ? -1.248 -7.014 0.160 1.00 0.00 55 ALA A N 3
ATOM 2510 C CA . ALA A 1 55 ? -0.186 -7.395 -0.772 1.00 0.00 55 ALA A CA 3
ATOM 2511 C C . ALA A 1 55 ? 0.249 -8.834 -0.504 1.00 0.00 55 ALA A C 3
ATOM 2512 O O . ALA A 1 55 ? 0.311 -9.647 -1.416 1.00 0.00 55 ALA A O 3
ATOM 2519 N N . PHE A 1 56 ? 0.540 -9.123 0.761 1.00 0.00 56 PHE A N 3
ATOM 2520 C CA . PHE A 1 56 ? 1.146 -10.317 1.319 1.00 0.00 56 PHE A CA 3
ATOM 2521 C C . PHE A 1 56 ? 0.437 -11.587 0.880 1.00 0.00 56 PHE A C 3
ATOM 2522 O O . PHE A 1 56 ? 1.083 -12.564 0.502 1.00 0.00 56 PHE A O 3
ATOM 2539 N N . GLY A 1 57 ? -0.875 -11.607 1.090 1.00 0.00 57 GLY A N 3
ATOM 2540 C CA . GLY A 1 57 ? -1.715 -12.792 0.950 1.00 0.00 57 GLY A CA 3
ATOM 2541 C C . GLY A 1 57 ? -2.984 -12.489 0.168 1.00 0.00 57 GLY A C 3
ATOM 2542 O O . GLY A 1 57 ? -4.067 -12.897 0.585 1.00 0.00 57 GLY A O 3
ATOM 2546 N N . ASN A 1 58 ? -2.866 -11.723 -0.917 1.00 0.00 58 ASN A N 3
ATOM 2547 C CA . ASN A 1 58 ? -3.985 -11.300 -1.740 1.00 0.00 58 ASN A CA 3
ATOM 2548 C C . ASN A 1 58 ? -3.564 -11.294 -3.212 1.00 0.00 58 ASN A C 3
ATOM 2549 O O . ASN A 1 58 ? -3.952 -12.198 -3.954 1.00 0.00 58 ASN A O 3
ATOM 2560 N N . SER A 1 59 ? -2.771 -10.302 -3.632 1.00 0.00 59 SER A N 3
ATOM 2561 C CA . SER A 1 59 ? -2.351 -10.161 -5.021 1.00 0.00 59 SER A CA 3
ATOM 2562 C C . SER A 1 59 ? -0.883 -10.551 -5.219 1.00 0.00 59 SER A C 3
ATOM 2563 O O . SER A 1 59 ? -0.613 -11.538 -5.906 1.00 0.00 59 SER A O 3
ATOM 2571 N N . CYS A 1 60 ? 0.059 -9.781 -4.667 1.00 0.00 60 CYS A N 3
ATOM 2572 C CA . CYS A 1 60 ? 1.493 -9.969 -4.839 1.00 0.00 60 CYS A CA 3
ATOM 2573 C C . CYS A 1 60 ? 1.953 -11.375 -4.453 1.00 0.00 60 CYS A C 3
ATOM 2574 O O . CYS A 1 60 ? 1.498 -11.925 -3.454 1.00 0.00 60 CYS A O 3
ATOM 2581 N N . LEU A 1 61 ? 2.912 -11.918 -5.209 1.00 0.00 61 LEU A N 3
ATOM 2582 C CA . LEU A 1 61 ? 3.587 -13.168 -4.855 1.00 0.00 61 LEU A CA 3
ATOM 2583 C C . LEU A 1 61 ? 4.400 -12.948 -3.578 1.00 0.00 61 LEU A C 3
ATOM 2584 O O . LEU A 1 61 ? 4.303 -13.733 -2.637 1.00 0.00 61 LEU A O 3
ATOM 2600 N N . ASN A 1 62 ? 5.197 -11.877 -3.528 1.00 0.00 62 ASN A N 3
ATOM 2601 C CA . ASN A 1 62 ? 6.083 -11.557 -2.413 1.00 0.00 62 ASN A CA 3
ATOM 2602 C C . ASN A 1 62 ? 5.904 -10.091 -2.058 1.00 0.00 62 ASN A C 3
ATOM 2603 O O . ASN A 1 62 ? 6.227 -9.220 -2.870 1.00 0.00 62 ASN A O 3
ATOM 2614 N N . TRP A 1 63 ? 5.361 -9.819 -0.869 1.00 0.00 63 TRP A N 3
ATOM 2615 C CA . TRP A 1 63 ? 5.384 -8.477 -0.298 1.00 0.00 63 TRP A CA 3
ATOM 2616 C C . TRP A 1 63 ? 6.812 -7.961 -0.148 1.00 0.00 63 TRP A C 3
ATOM 2617 O O . TRP A 1 63 ? 7.757 -8.769 -0.090 1.00 0.00 63 TRP A O 3
ATOM 2638 N N . THR A 1 1 ? -7.517 -2.439 11.502 1.00 0.00 1 THR A N 4
ATOM 2639 C CA . THR A 1 1 ? -7.345 -1.049 11.066 1.00 0.00 1 THR A CA 4
ATOM 2640 C C . THR A 1 1 ? -7.676 -0.990 9.579 1.00 0.00 1 THR A C 4
ATOM 2641 O O . THR A 1 1 ? -7.638 -2.021 8.896 1.00 0.00 1 THR A O 4
ATOM 2652 N N . ASP A 1 2 ? -7.930 0.209 9.071 1.00 0.00 2 ASP A N 4
ATOM 2653 C CA . ASP A 1 2 ? -8.272 0.450 7.681 1.00 0.00 2 ASP A CA 4
ATOM 2654 C C . ASP A 1 2 ? -7.352 1.523 7.102 1.00 0.00 2 ASP A C 4
ATOM 2655 O O . ASP A 1 2 ? -6.727 2.255 7.863 1.00 0.00 2 ASP A O 4
ATOM 2664 N N . PRO A 1 3 ? -7.235 1.643 5.772 1.00 0.00 3 PRO A N 4
ATOM 2665 C CA . PRO A 1 3 ? -6.368 2.640 5.154 1.00 0.00 3 PRO A CA 4
ATOM 2666 C C . PRO A 1 3 ? -6.896 4.066 5.301 1.00 0.00 3 PRO A C 4
ATOM 2667 O O . PRO A 1 3 ? -6.122 5.016 5.220 1.00 0.00 3 PRO A O 4
ATOM 2678 N N . GLU A 1 4 ? -8.205 4.207 5.494 1.00 0.00 4 GLU A N 4
ATOM 2679 C CA . GLU A 1 4 ? -8.917 5.469 5.353 1.00 0.00 4 GLU A CA 4
ATOM 2680 C C . GLU A 1 4 ? -8.294 6.579 6.201 1.00 0.00 4 GLU A C 4
ATOM 2681 O O . GLU A 1 4 ? -8.009 7.660 5.681 1.00 0.00 4 GLU A O 4
ATOM 2693 N N . GLU A 1 5 ? -8.050 6.309 7.486 1.00 0.00 5 GLU A N 4
ATOM 2694 C CA . GLU A 1 5 ? -7.609 7.321 8.442 1.00 0.00 5 GLU A CA 4
ATOM 2695 C C . GLU A 1 5 ? -6.078 7.462 8.502 1.00 0.00 5 GLU A C 4
ATOM 2696 O O . GLU A 1 5 ? -5.553 8.214 9.325 1.00 0.00 5 GLU A O 4
ATOM 2708 N N . HIS A 1 6 ? -5.341 6.778 7.625 1.00 0.00 6 HIS A N 4
ATOM 2709 C CA . HIS A 1 6 ? -3.908 6.562 7.701 1.00 0.00 6 HIS A CA 4
ATOM 2710 C C . HIS A 1 6 ? -3.220 6.983 6.404 1.00 0.00 6 HIS A C 4
ATOM 2711 O O . HIS A 1 6 ? -3.388 6.344 5.363 1.00 0.00 6 HIS A O 4
ATOM 2725 N N . PHE A 1 7 ? -2.416 8.038 6.471 1.00 0.00 7 PHE A N 4
ATOM 2726 C CA . PHE A 1 7 ? -1.499 8.471 5.418 1.00 0.00 7 PHE A CA 4
ATOM 2727 C C . PHE A 1 7 ? -0.196 8.887 6.085 1.00 0.00 7 PHE A C 4
ATOM 2728 O O . PHE A 1 7 ? -0.247 9.640 7.067 1.00 0.00 7 PHE A O 4
ATOM 2745 N N . ASP A 1 8 ? 0.943 8.449 5.546 1.00 0.00 8 ASP A N 4
ATOM 2746 C CA . ASP A 1 8 ? 2.237 9.086 5.790 1.00 0.00 8 ASP A CA 4
ATOM 2747 C C . ASP A 1 8 ? 3.124 8.940 4.537 1.00 0.00 8 ASP A C 4
ATOM 2748 O O . ASP A 1 8 ? 3.951 8.034 4.480 1.00 0.00 8 ASP A O 4
ATOM 2757 N N . PRO A 1 9 ? 2.894 9.743 3.476 1.00 0.00 9 PRO A N 4
ATOM 2758 C CA . PRO A 1 9 ? 3.607 9.629 2.210 1.00 0.00 9 PRO A CA 4
ATOM 2759 C C . PRO A 1 9 ? 4.996 10.257 2.236 1.00 0.00 9 PRO A C 4
ATOM 2760 O O . PRO A 1 9 ? 5.123 11.472 2.431 1.00 0.00 9 PRO A O 4
ATOM 2771 N N . ASN A 1 10 ? 6.012 9.444 1.938 1.00 0.00 10 ASN A N 4
ATOM 2772 C CA . ASN A 1 10 ? 7.340 9.912 1.539 1.00 0.00 10 ASN A CA 4
ATOM 2773 C C . ASN A 1 10 ? 7.312 10.270 0.043 1.00 0.00 10 ASN A C 4
ATOM 2774 O O . ASN A 1 10 ? 6.298 10.059 -0.625 1.00 0.00 10 ASN A O 4
ATOM 2785 N N . THR A 1 11 ? 8.413 10.783 -0.518 1.00 0.00 11 THR A N 4
ATOM 2786 C CA . THR A 1 11 ? 8.433 11.406 -1.854 1.00 0.00 11 THR A CA 4
ATOM 2787 C C . THR A 1 11 ? 8.249 10.416 -3.022 1.00 0.00 11 THR A C 4
ATOM 2788 O O . THR A 1 11 ? 8.117 10.811 -4.183 1.00 0.00 11 THR A O 4
ATOM 2799 N N . ASN A 1 12 ? 8.227 9.110 -2.754 1.00 0.00 12 ASN A N 4
ATOM 2800 C CA . ASN A 1 12 ? 7.899 8.080 -3.732 1.00 0.00 12 ASN A CA 4
ATOM 2801 C C . ASN A 1 12 ? 6.389 7.833 -3.787 1.00 0.00 12 ASN A C 4
ATOM 2802 O O . ASN A 1 12 ? 5.933 7.325 -4.818 1.00 0.00 12 ASN A O 4
ATOM 2813 N N . CYS A 1 13 ? 5.614 8.155 -2.737 1.00 0.00 13 CYS A N 4
ATOM 2814 C CA . CYS A 1 13 ? 4.172 8.250 -2.823 1.00 0.00 13 CYS A CA 4
ATOM 2815 C C . CYS A 1 13 ? 3.769 9.545 -3.541 1.00 0.00 13 CYS A C 4
ATOM 2816 O O . CYS A 1 13 ? 3.656 10.614 -2.935 1.00 0.00 13 CYS A O 4
ATOM 2823 N N . ASP A 1 14 ? 3.515 9.432 -4.843 1.00 0.00 14 ASP A N 4
ATOM 2824 C CA . ASP A 1 14 ? 2.871 10.462 -5.649 1.00 0.00 14 ASP A CA 4
ATOM 2825 C C . ASP A 1 14 ? 1.395 10.575 -5.263 1.00 0.00 14 ASP A C 4
ATOM 2826 O O . ASP A 1 14 ? 0.798 11.650 -5.335 1.00 0.00 14 ASP A O 4
ATOM 2835 N N . TYR A 1 15 ? 0.751 9.433 -5.003 1.00 0.00 15 TYR A N 4
ATOM 2836 C CA . TYR A 1 15 ? -0.700 9.339 -4.983 1.00 0.00 15 TYR A CA 4
ATOM 2837 C C . TYR A 1 15 ? -1.218 9.811 -3.637 1.00 0.00 15 TYR A C 4
ATOM 2838 O O . TYR A 1 15 ? -1.072 9.119 -2.633 1.00 0.00 15 TYR A O 4
ATOM 2856 N N . THR A 1 16 ? -1.945 10.922 -3.630 1.00 0.00 16 THR A N 4
ATOM 2857 C CA . THR A 1 16 ? -2.521 11.481 -2.416 1.00 0.00 16 THR A CA 4
ATOM 2858 C C . THR A 1 16 ? -4.009 11.123 -2.366 1.00 0.00 16 THR A C 4
ATOM 2859 O O . THR A 1 16 ? -4.847 11.973 -2.056 1.00 0.00 16 THR A O 4
ATOM 2870 N N . ASN A 1 17 ? -4.356 9.895 -2.762 1.00 0.00 17 ASN A N 4
ATOM 2871 C CA . ASN A 1 17 ? -5.677 9.315 -2.534 1.00 0.00 17 ASN A CA 4
ATOM 2872 C C . ASN A 1 17 ? -5.446 7.908 -2.017 1.00 0.00 17 ASN A C 4
ATOM 2873 O O . ASN A 1 17 ? -4.612 7.190 -2.574 1.00 0.00 17 ASN A O 4
ATOM 2884 N N . SER A 1 18 ? -6.225 7.519 -1.015 1.00 0.00 18 SER A N 4
ATOM 2885 C CA . SER A 1 18 ? -6.204 6.228 -0.341 1.00 0.00 18 SER A CA 4
ATOM 2886 C C . SER A 1 18 ? -6.275 5.089 -1.361 1.00 0.00 18 SER A C 4
ATOM 2887 O O . SER A 1 18 ? -5.365 4.267 -1.414 1.00 0.00 18 SER A O 4
ATOM 2895 N N . GLN A 1 19 ? -7.343 5.037 -2.168 1.00 0.00 19 GLN A N 4
ATOM 2896 C CA . GLN A 1 19 ? -7.635 3.935 -3.081 1.00 0.00 19 GLN A CA 4
ATOM 2897 C C . GLN A 1 19 ? -6.498 3.732 -4.086 1.00 0.00 19 GLN A C 4
ATOM 2898 O O . GLN A 1 19 ? -6.010 2.619 -4.215 1.00 0.00 19 GLN A O 4
ATOM 2912 N N . ASP A 1 20 ? -6.079 4.763 -4.830 1.00 0.00 20 ASP A N 4
ATOM 2913 C CA . ASP A 1 20 ? -5.102 4.580 -5.910 1.00 0.00 20 ASP A CA 4
ATOM 2914 C C . ASP A 1 20 ? -3.735 4.208 -5.359 1.00 0.00 20 ASP A C 4
ATOM 2915 O O . ASP A 1 20 ? -3.101 3.295 -5.881 1.00 0.00 20 ASP A O 4
ATOM 2924 N N . ALA A 1 21 ? -3.263 4.868 -4.302 1.00 0.00 21 ALA A N 4
ATOM 2925 C CA . ALA A 1 21 ? -2.058 4.438 -3.608 1.00 0.00 21 ALA A CA 4
ATOM 2926 C C . ALA A 1 21 ? -2.173 2.976 -3.157 1.00 0.00 21 ALA A C 4
ATOM 2927 O O . ALA A 1 21 ? -1.334 2.156 -3.539 1.00 0.00 21 ALA A O 4
ATOM 2934 N N . TRP A 1 22 ? -3.218 2.639 -2.390 1.00 0.00 22 TRP A N 4
ATOM 2935 C CA . TRP A 1 22 ? -3.478 1.305 -1.858 1.00 0.00 22 TRP A CA 4
ATOM 2936 C C . TRP A 1 22 ? -3.449 0.279 -2.991 1.00 0.00 22 TRP A C 4
ATOM 2937 O O . TRP A 1 22 ? -2.727 -0.709 -2.913 1.00 0.00 22 TRP A O 4
ATOM 2958 N N . ASP A 1 23 ? -4.210 0.481 -4.063 1.00 0.00 23 ASP A N 4
ATOM 2959 C CA . ASP A 1 23 ? -4.412 -0.488 -5.135 1.00 0.00 23 ASP A CA 4
ATOM 2960 C C . ASP A 1 23 ? -3.057 -0.929 -5.686 1.00 0.00 23 ASP A C 4
ATOM 2961 O O . ASP A 1 23 ? -2.718 -2.114 -5.667 1.00 0.00 23 ASP A O 4
ATOM 2970 N N . TYR A 1 24 ? -2.238 0.022 -6.119 1.00 0.00 24 TYR A N 4
ATOM 2971 C CA . TYR A 1 24 ? -0.926 -0.262 -6.668 1.00 0.00 24 TYR A CA 4
ATOM 2972 C C . TYR A 1 24 ? -0.032 -0.896 -5.580 1.00 0.00 24 TYR A C 4
ATOM 2973 O O . TYR A 1 24 ? 0.552 -1.952 -5.826 1.00 0.00 24 TYR A O 4
ATOM 2991 N N . CYS A 1 25 ? 0.018 -0.336 -4.357 1.00 0.00 25 CYS A N 4
ATOM 2992 C CA . CYS A 1 25 ? 0.828 -0.860 -3.244 1.00 0.00 25 CYS A CA 4
ATOM 2993 C C . CYS A 1 25 ? 0.528 -2.336 -2.956 1.00 0.00 25 CYS A C 4
ATOM 2994 O O . CYS A 1 25 ? 1.419 -3.105 -2.586 1.00 0.00 25 CYS A O 4
ATOM 3001 N N . THR A 1 26 ? -0.733 -2.729 -3.103 1.00 0.00 26 THR A N 4
ATOM 3002 C CA . THR A 1 26 ? -1.272 -4.037 -2.763 1.00 0.00 26 THR A CA 4
ATOM 3003 C C . THR A 1 26 ? -1.139 -5.014 -3.951 1.00 0.00 26 THR A C 4
ATOM 3004 O O . THR A 1 26 ? -1.615 -6.147 -3.888 1.00 0.00 26 THR A O 4
ATOM 3015 N N . ASN A 1 27 ? -0.446 -4.604 -5.028 1.00 0.00 27 ASN A N 4
ATOM 3016 C CA . ASN A 1 27 ? -0.316 -5.283 -6.323 1.00 0.00 27 ASN A CA 4
ATOM 3017 C C . ASN A 1 27 ? -1.673 -5.610 -6.949 1.00 0.00 27 ASN A C 4
ATOM 3018 O O . ASN A 1 27 ? -1.795 -6.562 -7.720 1.00 0.00 27 ASN A O 4
ATOM 3029 N N . TYR A 1 28 ? -2.720 -4.875 -6.584 1.00 0.00 28 TYR A N 4
ATOM 3030 C CA . TYR A 1 28 ? -4.013 -4.942 -7.240 1.00 0.00 28 TYR A CA 4
ATOM 3031 C C . TYR A 1 28 ? -3.810 -4.479 -8.680 1.00 0.00 28 TYR A C 4
ATOM 3032 O O . TYR A 1 28 ? -4.077 -5.210 -9.636 1.00 0.00 28 TYR A O 4
ATOM 3050 N N . ILE A 1 29 ? -3.249 -3.274 -8.796 1.00 0.00 29 ILE A N 4
ATOM 3051 C CA . ILE A 1 29 ? -2.776 -2.660 -10.017 1.00 0.00 29 ILE A CA 4
ATOM 3052 C C . ILE A 1 29 ? -1.283 -2.977 -10.063 1.00 0.00 29 ILE A C 4
ATOM 3053 O O . ILE A 1 29 ? -0.489 -2.455 -9.272 1.00 0.00 29 ILE A O 4
ATOM 3069 N N . VAL A 1 30 ? -0.912 -3.900 -10.944 1.00 0.00 30 VAL A N 4
ATOM 3070 C CA . VAL A 1 30 ? 0.475 -4.244 -11.178 1.00 0.00 30 VAL A CA 4
ATOM 3071 C C . VAL A 1 30 ? 1.234 -3.009 -11.652 1.00 0.00 30 VAL A C 4
ATOM 3072 O O . VAL A 1 30 ? 0.719 -2.234 -12.464 1.00 0.00 30 VAL A O 4
ATOM 3085 N N . ASN A 1 31 ? 2.443 -2.822 -11.118 1.00 0.00 31 ASN A N 4
ATOM 3086 C CA . ASN A 1 31 ? 3.239 -1.638 -11.420 1.00 0.00 31 ASN A CA 4
ATOM 3087 C C . ASN A 1 31 ? 4.738 -1.949 -11.529 1.00 0.00 31 ASN A C 4
ATOM 3088 O O . ASN A 1 31 ? 5.242 -1.809 -12.635 1.00 0.00 31 ASN A O 4
ATOM 3099 N N . SER A 1 32 ? 5.415 -2.399 -10.458 1.00 0.00 32 SER A N 4
ATOM 3100 C CA . SER A 1 32 ? 6.830 -2.828 -10.331 1.00 0.00 32 SER A CA 4
ATOM 3101 C C . SER A 1 32 ? 7.469 -2.461 -8.976 1.00 0.00 32 SER A C 4
ATOM 3102 O O . SER A 1 32 ? 8.647 -2.764 -8.758 1.00 0.00 32 SER A O 4
ATOM 3110 N N . SER A 1 33 ? 6.721 -1.814 -8.075 1.00 0.00 33 SER A N 4
ATOM 3111 C CA . SER A 1 33 ? 7.221 -1.144 -6.879 1.00 0.00 33 SER A CA 4
ATOM 3112 C C . SER A 1 33 ? 6.278 -1.394 -5.687 1.00 0.00 33 SER A C 4
ATOM 3113 O O . SER A 1 33 ? 6.115 -0.520 -4.838 1.00 0.00 33 SER A O 4
ATOM 3121 N N . CYS A 1 34 ? 5.585 -2.536 -5.660 1.00 0.00 34 CYS A N 4
ATOM 3122 C CA . CYS A 1 34 ? 4.644 -2.948 -4.615 1.00 0.00 34 CYS A CA 4
ATOM 3123 C C . CYS A 1 34 ? 5.323 -3.851 -3.557 1.00 0.00 34 CYS A C 4
ATOM 3124 O O . CYS A 1 34 ? 6.511 -4.171 -3.670 1.00 0.00 34 CYS A O 4
ATOM 3131 N N . GLY A 1 35 ? 4.591 -4.291 -2.525 1.00 0.00 35 GLY A N 4
ATOM 3132 C CA . GLY A 1 35 ? 5.112 -5.058 -1.394 1.00 0.00 35 GLY A CA 4
ATOM 3133 C C . GLY A 1 35 ? 5.161 -4.175 -0.150 1.00 0.00 35 GLY A C 4
ATOM 3134 O O . GLY A 1 35 ? 4.578 -3.083 -0.160 1.00 0.00 35 GLY A O 4
ATOM 3138 N N . GLU A 1 36 ? 5.726 -4.645 0.967 1.00 0.00 36 GLU A N 4
ATOM 3139 C CA . GLU A 1 36 ? 5.620 -3.936 2.241 1.00 0.00 36 GLU A CA 4
ATOM 3140 C C . GLU A 1 36 ? 6.216 -2.534 2.169 1.00 0.00 36 GLU A C 4
ATOM 3141 O O . GLU A 1 36 ? 5.637 -1.614 2.733 1.00 0.00 36 GLU A O 4
ATOM 3153 N N . ILE A 1 37 ? 7.305 -2.374 1.415 1.00 0.00 37 ILE A N 4
ATOM 3154 C CA . ILE A 1 37 ? 8.025 -1.125 1.158 1.00 0.00 37 ILE A CA 4
ATOM 3155 C C . ILE A 1 37 ? 7.055 0.001 0.801 1.00 0.00 37 ILE A C 4
ATOM 3156 O O . ILE A 1 37 ? 7.083 1.076 1.389 1.00 0.00 37 ILE A O 4
ATOM 3172 N N . CYS A 1 38 ? 6.197 -0.230 -0.190 1.00 0.00 38 CYS A N 4
ATOM 3173 C CA . CYS A 1 38 ? 5.350 0.823 -0.712 1.00 0.00 38 CYS A CA 4
ATOM 3174 C C . CYS A 1 38 ? 4.292 1.202 0.320 1.00 0.00 38 CYS A C 4
ATOM 3175 O O . CYS A 1 38 ? 3.972 2.374 0.455 1.00 0.00 38 CYS A O 4
ATOM 3182 N N . CYS A 1 39 ? 3.795 0.243 1.109 1.00 0.00 39 CYS A N 4
ATOM 3183 C CA . CYS A 1 39 ? 2.958 0.561 2.250 1.00 0.00 39 CYS A CA 4
ATOM 3184 C C . CYS A 1 39 ? 3.749 1.407 3.239 1.00 0.00 39 CYS A C 4
ATOM 3185 O O . CYS A 1 39 ? 3.272 2.459 3.630 1.00 0.00 39 CYS A O 4
ATOM 3192 N N . ASN A 1 40 ? 4.956 0.971 3.600 1.00 0.00 40 ASN A N 4
ATOM 3193 C CA . ASN A 1 40 ? 5.862 1.616 4.544 1.00 0.00 40 ASN A CA 4
ATOM 3194 C C . ASN A 1 40 ? 6.217 3.048 4.137 1.00 0.00 40 ASN A C 4
ATOM 3195 O O . ASN A 1 40 ? 6.684 3.814 4.976 1.00 0.00 40 ASN A O 4
ATOM 3206 N N . ASP A 1 41 ? 6.003 3.421 2.880 1.00 0.00 41 ASP A N 4
ATOM 3207 C CA . ASP A 1 41 ? 6.356 4.714 2.325 1.00 0.00 41 ASP A CA 4
ATOM 3208 C C . ASP A 1 41 ? 5.149 5.538 1.873 1.00 0.00 41 ASP A C 4
ATOM 3209 O O . ASP A 1 41 ? 5.318 6.652 1.375 1.00 0.00 41 ASP A O 4
ATOM 3218 N N . CYS A 1 42 ? 3.933 5.020 2.060 1.00 0.00 42 CYS A N 4
ATOM 3219 C CA . CYS A 1 42 ? 2.687 5.734 1.785 1.00 0.00 42 CYS A CA 4
ATOM 3220 C C . CYS A 1 42 ? 1.780 5.797 3.021 1.00 0.00 42 CYS A C 4
ATOM 3221 O O . CYS A 1 42 ? 1.005 6.739 3.190 1.00 0.00 42 CYS A O 4
ATOM 3228 N N . PHE A 1 43 ? 1.871 4.801 3.900 1.00 0.00 43 PHE A N 4
ATOM 3229 C CA . PHE A 1 43 ? 1.058 4.603 5.080 1.00 0.00 43 PHE A CA 4
ATOM 3230 C C . PHE A 1 43 ? 1.998 4.511 6.286 1.00 0.00 43 PHE A C 4
ATOM 3231 O O . PHE A 1 43 ? 3.067 3.888 6.247 1.00 0.00 43 PHE A O 4
ATOM 3248 N N . ASP A 1 44 ? 1.535 5.065 7.400 1.00 0.00 44 ASP A N 4
ATOM 3249 C CA . ASP A 1 44 ? 2.114 4.882 8.731 1.00 0.00 44 ASP A CA 4
ATOM 3250 C C . ASP A 1 44 ? 2.087 3.392 9.110 1.00 0.00 44 ASP A C 4
ATOM 3251 O O . ASP A 1 44 ? 1.414 2.606 8.443 1.00 0.00 44 ASP A O 4
ATOM 3260 N N . GLU A 1 45 ? 2.726 2.998 10.220 1.00 0.00 45 GLU A N 4
ATOM 3261 C CA . GLU A 1 45 ? 2.844 1.604 10.671 1.00 0.00 45 GLU A CA 4
ATOM 3262 C C . GLU A 1 45 ? 1.485 0.898 10.724 1.00 0.00 45 GLU A C 4
ATOM 3263 O O . GLU A 1 45 ? 1.303 -0.157 10.113 1.00 0.00 45 GLU A O 4
ATOM 3275 N N . THR A 1 46 ? 0.538 1.471 11.471 1.00 0.00 46 THR A N 4
ATOM 3276 C CA . THR A 1 46 ? -0.765 0.866 11.688 1.00 0.00 46 THR A CA 4
ATOM 3277 C C . THR A 1 46 ? -1.462 0.672 10.332 1.00 0.00 46 THR A C 4
ATOM 3278 O O . THR A 1 46 ? -1.803 -0.464 9.988 1.00 0.00 46 THR A O 4
ATOM 3289 N N . GLY A 1 47 ? -1.613 1.738 9.531 1.00 0.00 47 GLY A N 4
ATOM 3290 C CA . GLY A 1 47 ? -2.247 1.656 8.213 1.00 0.00 47 GLY A CA 4
ATOM 3291 C C . GLY A 1 47 ? -1.518 0.679 7.285 1.00 0.00 47 GLY A C 4
ATOM 3292 O O . GLY A 1 47 ? -2.150 -0.085 6.545 1.00 0.00 47 GLY A O 4
ATOM 3296 N N . THR A 1 48 ? -0.187 0.658 7.352 1.00 0.00 48 THR A N 4
ATOM 3297 C CA . THR A 1 48 ? 0.648 -0.297 6.658 1.00 0.00 48 THR A CA 4
ATOM 3298 C C . THR A 1 48 ? 0.201 -1.706 6.990 1.00 0.00 48 THR A C 4
ATOM 3299 O O . THR A 1 48 ? 0.103 -2.504 6.067 1.00 0.00 48 THR A O 4
ATOM 3310 N N . GLY A 1 49 ? -0.054 -2.057 8.248 1.00 0.00 49 GLY A N 4
ATOM 3311 C CA . GLY A 1 49 ? -0.293 -3.444 8.595 1.00 0.00 49 GLY A CA 4
ATOM 3312 C C . GLY A 1 49 ? -1.535 -4.027 7.915 1.00 0.00 49 GLY A C 4
ATOM 3313 O O . GLY A 1 49 ? -1.616 -5.248 7.776 1.00 0.00 49 GLY A O 4
ATOM 3317 N N . ALA A 1 50 ? -2.487 -3.197 7.480 1.00 0.00 50 ALA A N 4
ATOM 3318 C CA . ALA A 1 50 ? -3.611 -3.600 6.642 1.00 0.00 50 ALA A CA 4
ATOM 3319 C C . ALA A 1 50 ? -3.172 -3.767 5.185 1.00 0.00 50 ALA A C 4
ATOM 3320 O O . ALA A 1 50 ? -3.483 -4.765 4.535 1.00 0.00 50 ALA A O 4
ATOM 3327 N N . CYS A 1 51 ? -2.451 -2.775 4.664 1.00 0.00 51 CYS A N 4
ATOM 3328 C CA . CYS A 1 51 ? -2.041 -2.684 3.280 1.00 0.00 51 CYS A CA 4
ATOM 3329 C C . CYS A 1 51 ? -1.025 -3.793 2.974 1.00 0.00 51 CYS A C 4
ATOM 3330 O O . CYS A 1 51 ? -1.034 -4.394 1.899 1.00 0.00 51 CYS A O 4
ATOM 3337 N N . ARG A 1 52 ? -0.210 -4.165 3.967 1.00 0.00 52 ARG A N 4
ATOM 3338 C CA . ARG A 1 52 ? 0.665 -5.315 3.911 1.00 0.00 52 ARG A CA 4
ATOM 3339 C C . ARG A 1 52 ? -0.139 -6.560 3.655 1.00 0.00 52 ARG A C 4
ATOM 3340 O O . ARG A 1 52 ? 0.150 -7.219 2.667 1.00 0.00 52 ARG A O 4
ATOM 3361 N N . ALA A 1 53 ? -1.151 -6.858 4.471 1.00 0.00 53 ALA A N 4
ATOM 3362 C CA . ALA A 1 53 ? -1.978 -8.048 4.252 1.00 0.00 53 ALA A CA 4
ATOM 3363 C C . ALA A 1 53 ? -2.529 -8.092 2.823 1.00 0.00 53 ALA A C 4
ATOM 3364 O O . ALA A 1 53 ? -2.605 -9.159 2.201 1.00 0.00 53 ALA A O 4
ATOM 3371 N N . GLN A 1 54 ? -2.915 -6.929 2.296 1.00 0.00 54 GLN A N 4
ATOM 3372 C CA . GLN A 1 54 ? -3.419 -6.799 0.938 1.00 0.00 54 GLN A CA 4
ATOM 3373 C C . GLN A 1 54 ? -2.348 -6.937 -0.161 1.00 0.00 54 GLN A C 4
ATOM 3374 O O . GLN A 1 54 ? -2.707 -7.106 -1.324 1.00 0.00 54 GLN A O 4
ATOM 3388 N N . ALA A 1 55 ? -1.054 -6.929 0.142 1.00 0.00 55 ALA A N 4
ATOM 3389 C CA . ALA A 1 55 ? -0.051 -7.418 -0.799 1.00 0.00 55 ALA A CA 4
ATOM 3390 C C . ALA A 1 55 ? 0.248 -8.879 -0.467 1.00 0.00 55 ALA A C 4
ATOM 3391 O O . ALA A 1 55 ? 0.019 -9.733 -1.317 1.00 0.00 55 ALA A O 4
ATOM 3398 N N . PHE A 1 56 ? 0.671 -9.125 0.779 1.00 0.00 56 PHE A N 4
ATOM 3399 C CA . PHE A 1 56 ? 1.278 -10.297 1.396 1.00 0.00 56 PHE A CA 4
ATOM 3400 C C . PHE A 1 56 ? 0.709 -11.596 0.848 1.00 0.00 56 PHE A C 4
ATOM 3401 O O . PHE A 1 56 ? 1.462 -12.429 0.351 1.00 0.00 56 PHE A O 4
ATOM 3418 N N . GLY A 1 57 ? -0.608 -11.753 0.977 1.00 0.00 57 GLY A N 4
ATOM 3419 C CA . GLY A 1 57 ? -1.314 -12.969 0.575 1.00 0.00 57 GLY A CA 4
ATOM 3420 C C . GLY A 1 57 ? -2.522 -12.732 -0.328 1.00 0.00 57 GLY A C 4
ATOM 3421 O O . GLY A 1 57 ? -3.311 -13.647 -0.572 1.00 0.00 57 GLY A O 4
ATOM 3425 N N . ASN A 1 58 ? -2.714 -11.499 -0.797 1.00 0.00 58 ASN A N 4
ATOM 3426 C CA . ASN A 1 58 ? -3.900 -11.108 -1.553 1.00 0.00 58 ASN A CA 4
ATOM 3427 C C . ASN A 1 58 ? -3.601 -11.119 -3.051 1.00 0.00 58 ASN A C 4
ATOM 3428 O O . ASN A 1 58 ? -4.179 -11.941 -3.762 1.00 0.00 58 ASN A O 4
ATOM 3439 N N . SER A 1 59 ? -2.737 -10.222 -3.542 1.00 0.00 59 SER A N 4
ATOM 3440 C CA . SER A 1 59 ? -2.388 -10.190 -4.962 1.00 0.00 59 SER A CA 4
ATOM 3441 C C . SER A 1 59 ? -0.895 -10.392 -5.200 1.00 0.00 59 SER A C 4
ATOM 3442 O O . SER A 1 59 ? -0.534 -11.006 -6.205 1.00 0.00 59 SER A O 4
ATOM 3450 N N . CYS A 1 60 ? -0.017 -9.858 -4.348 1.00 0.00 60 CYS A N 4
ATOM 3451 C CA . CYS A 1 60 ? 1.394 -9.846 -4.688 1.00 0.00 60 CYS A CA 4
ATOM 3452 C C . CYS A 1 60 ? 1.995 -11.237 -4.488 1.00 0.00 60 CYS A C 4
ATOM 3453 O O . CYS A 1 60 ? 1.534 -11.998 -3.635 1.00 0.00 60 CYS A O 4
ATOM 3460 N N . LEU A 1 61 ? 3.042 -11.555 -5.255 1.00 0.00 61 LEU A N 4
ATOM 3461 C CA . LEU A 1 61 ? 3.783 -12.801 -5.102 1.00 0.00 61 LEU A CA 4
ATOM 3462 C C . LEU A 1 61 ? 4.412 -12.864 -3.717 1.00 0.00 61 LEU A C 4
ATOM 3463 O O . LEU A 1 61 ? 4.385 -13.911 -3.071 1.00 0.00 61 LEU A O 4
ATOM 3479 N N . ASN A 1 62 ? 4.988 -11.741 -3.287 1.00 0.00 62 ASN A N 4
ATOM 3480 C CA . ASN A 1 62 ? 5.611 -11.558 -1.991 1.00 0.00 62 ASN A CA 4
ATOM 3481 C C . ASN A 1 62 ? 5.399 -10.101 -1.612 1.00 0.00 62 ASN A C 4
ATOM 3482 O O . ASN A 1 62 ? 5.481 -9.222 -2.477 1.00 0.00 62 ASN A O 4
ATOM 3493 N N . TRP A 1 63 ? 5.146 -9.831 -0.333 1.00 0.00 63 TRP A N 4
ATOM 3494 C CA . TRP A 1 63 ? 5.378 -8.499 0.213 1.00 0.00 63 TRP A CA 4
ATOM 3495 C C . TRP A 1 63 ? 6.883 -8.216 0.232 1.00 0.00 63 TRP A C 4
ATOM 3496 O O . TRP A 1 63 ? 7.681 -9.184 0.220 1.00 0.00 63 TRP A O 4
ATOM 3517 N N . THR A 1 1 ? -8.769 -1.389 10.352 1.00 0.00 1 THR A N 5
ATOM 3518 C CA . THR A 1 1 ? -8.242 -0.024 10.517 1.00 0.00 1 THR A CA 5
ATOM 3519 C C . THR A 1 1 ? -8.770 0.878 9.398 1.00 0.00 1 THR A C 5
ATOM 3520 O O . THR A 1 1 ? -9.424 1.867 9.709 1.00 0.00 1 THR A O 5
ATOM 3531 N N . ASP A 1 2 ? -8.527 0.485 8.134 1.00 0.00 2 ASP A N 5
ATOM 3532 C CA . ASP A 1 2 ? -8.916 1.115 6.860 1.00 0.00 2 ASP A CA 5
ATOM 3533 C C . ASP A 1 2 ? -7.765 2.017 6.374 1.00 0.00 2 ASP A C 5
ATOM 3534 O O . ASP A 1 2 ? -7.097 2.614 7.215 1.00 0.00 2 ASP A O 5
ATOM 3543 N N . PRO A 1 3 ? -7.470 2.137 5.065 1.00 0.00 3 PRO A N 5
ATOM 3544 C CA . PRO A 1 3 ? -6.434 3.037 4.559 1.00 0.00 3 PRO A CA 5
ATOM 3545 C C . PRO A 1 3 ? -6.816 4.504 4.732 1.00 0.00 3 PRO A C 5
ATOM 3546 O O . PRO A 1 3 ? -5.956 5.374 4.633 1.00 0.00 3 PRO A O 5
ATOM 3557 N N . GLU A 1 4 ? -8.090 4.774 4.995 1.00 0.00 4 GLU A N 5
ATOM 3558 C CA . GLU A 1 4 ? -8.617 6.117 5.125 1.00 0.00 4 GLU A CA 5
ATOM 3559 C C . GLU A 1 4 ? -7.862 6.937 6.173 1.00 0.00 4 GLU A C 5
ATOM 3560 O O . GLU A 1 4 ? -7.447 8.060 5.886 1.00 0.00 4 GLU A O 5
ATOM 3572 N N . GLU A 1 5 ? -7.674 6.415 7.387 1.00 0.00 5 GLU A N 5
ATOM 3573 C CA . GLU A 1 5 ? -7.246 7.250 8.508 1.00 0.00 5 GLU A CA 5
ATOM 3574 C C . GLU A 1 5 ? -5.724 7.235 8.724 1.00 0.00 5 GLU A C 5
ATOM 3575 O O . GLU A 1 5 ? -5.229 7.782 9.713 1.00 0.00 5 GLU A O 5
ATOM 3587 N N . HIS A 1 6 ? -4.969 6.666 7.785 1.00 0.00 6 HIS A N 5
ATOM 3588 C CA . HIS A 1 6 ? -3.547 6.394 7.883 1.00 0.00 6 HIS A CA 5
ATOM 3589 C C . HIS A 1 6 ? -2.946 6.787 6.539 1.00 0.00 6 HIS A C 5
ATOM 3590 O O . HIS A 1 6 ? -3.298 6.187 5.525 1.00 0.00 6 HIS A O 5
ATOM 3604 N N . PHE A 1 7 ? -2.104 7.814 6.478 1.00 0.00 7 PHE A N 5
ATOM 3605 C CA . PHE A 1 7 ? -1.623 8.339 5.212 1.00 0.00 7 PHE A CA 5
ATOM 3606 C C . PHE A 1 7 ? -0.351 9.150 5.417 1.00 0.00 7 PHE A C 5
ATOM 3607 O O . PHE A 1 7 ? -0.397 10.382 5.474 1.00 0.00 7 PHE A O 5
ATOM 3624 N N . ASP A 1 8 ? 0.789 8.464 5.487 1.00 0.00 8 ASP A N 5
ATOM 3625 C CA . ASP A 1 8 ? 2.069 9.112 5.741 1.00 0.00 8 ASP A CA 5
ATOM 3626 C C . ASP A 1 8 ? 3.058 8.753 4.627 1.00 0.00 8 ASP A C 5
ATOM 3627 O O . ASP A 1 8 ? 3.846 7.817 4.778 1.00 0.00 8 ASP A O 5
ATOM 3636 N N . PRO A 1 9 ? 2.955 9.400 3.451 1.00 0.00 9 PRO A N 5
ATOM 3637 C CA . PRO A 1 9 ? 3.834 9.129 2.327 1.00 0.00 9 PRO A CA 5
ATOM 3638 C C . PRO A 1 9 ? 5.238 9.671 2.544 1.00 0.00 9 PRO A C 5
ATOM 3639 O O . PRO A 1 9 ? 5.411 10.805 3.003 1.00 0.00 9 PRO A O 5
ATOM 3650 N N . ASN A 1 10 ? 6.233 8.896 2.118 1.00 0.00 10 ASN A N 5
ATOM 3651 C CA . ASN A 1 10 ? 7.576 9.401 1.877 1.00 0.00 10 ASN A CA 5
ATOM 3652 C C . ASN A 1 10 ? 7.661 9.874 0.428 1.00 0.00 10 ASN A C 5
ATOM 3653 O O . ASN A 1 10 ? 6.747 9.671 -0.376 1.00 0.00 10 ASN A O 5
ATOM 3664 N N . THR A 1 11 ? 8.819 10.410 0.053 1.00 0.00 11 THR A N 5
ATOM 3665 C CA . THR A 1 11 ? 9.103 10.957 -1.270 1.00 0.00 11 THR A CA 5
ATOM 3666 C C . THR A 1 11 ? 8.860 10.004 -2.440 1.00 0.00 11 THR A C 5
ATOM 3667 O O . THR A 1 11 ? 8.736 10.486 -3.568 1.00 0.00 11 THR A O 5
ATOM 3678 N N . ASN A 1 12 ? 8.826 8.684 -2.223 1.00 0.00 12 ASN A N 5
ATOM 3679 C CA . ASN A 1 12 ? 8.648 7.732 -3.317 1.00 0.00 12 ASN A CA 5
ATOM 3680 C C . ASN A 1 12 ? 7.177 7.540 -3.689 1.00 0.00 12 ASN A C 5
ATOM 3681 O O . ASN A 1 12 ? 6.897 6.995 -4.761 1.00 0.00 12 ASN A O 5
ATOM 3692 N N . CYS A 1 13 ? 6.240 7.984 -2.844 1.00 0.00 13 CYS A N 5
ATOM 3693 C CA . CYS A 1 13 ? 4.834 8.048 -3.193 1.00 0.00 13 CYS A CA 5
ATOM 3694 C C . CYS A 1 13 ? 4.603 9.179 -4.208 1.00 0.00 13 CYS A C 5
ATOM 3695 O O . CYS A 1 13 ? 5.459 10.048 -4.421 1.00 0.00 13 CYS A O 5
ATOM 3702 N N . ASP A 1 14 ? 3.410 9.188 -4.803 1.00 0.00 14 ASP A N 5
ATOM 3703 C CA . ASP A 1 14 ? 2.835 10.349 -5.477 1.00 0.00 14 ASP A CA 5
ATOM 3704 C C . ASP A 1 14 ? 1.343 10.490 -5.151 1.00 0.00 14 ASP A C 5
ATOM 3705 O O . ASP A 1 14 ? 0.828 11.600 -5.043 1.00 0.00 14 ASP A O 5
ATOM 3714 N N . TYR A 1 15 ? 0.630 9.373 -4.982 1.00 0.00 15 TYR A N 5
ATOM 3715 C CA . TYR A 1 15 ? -0.826 9.351 -4.923 1.00 0.00 15 TYR A CA 5
ATOM 3716 C C . TYR A 1 15 ? -1.337 9.710 -3.533 1.00 0.00 15 TYR A C 5
ATOM 3717 O O . TYR A 1 15 ? -1.112 8.967 -2.582 1.00 0.00 15 TYR A O 5
ATOM 3735 N N . THR A 1 16 ? -2.097 10.797 -3.428 1.00 0.00 16 THR A N 5
ATOM 3736 C CA . THR A 1 16 ? -2.557 11.343 -2.153 1.00 0.00 16 THR A CA 5
ATOM 3737 C C . THR A 1 16 ? -4.069 11.144 -1.918 1.00 0.00 16 THR A C 5
ATOM 3738 O O . THR A 1 16 ? -4.695 11.919 -1.201 1.00 0.00 16 THR A O 5
ATOM 3749 N N . ASN A 1 17 ? -4.676 10.097 -2.501 1.00 0.00 17 ASN A N 5
ATOM 3750 C CA . ASN A 1 17 ? -6.094 9.757 -2.299 1.00 0.00 17 ASN A CA 5
ATOM 3751 C C . ASN A 1 17 ? -6.342 8.842 -1.093 1.00 0.00 17 ASN A C 5
ATOM 3752 O O . ASN A 1 17 ? -6.944 9.289 -0.126 1.00 0.00 17 ASN A O 5
ATOM 3763 N N . SER A 1 18 ? -5.978 7.567 -1.207 1.00 0.00 18 SER A N 5
ATOM 3764 C CA . SER A 1 18 ? -6.242 6.398 -0.373 1.00 0.00 18 SER A CA 5
ATOM 3765 C C . SER A 1 18 ? -6.395 5.245 -1.363 1.00 0.00 18 SER A C 5
ATOM 3766 O O . SER A 1 18 ? -5.566 4.343 -1.365 1.00 0.00 18 SER A O 5
ATOM 3774 N N . GLN A 1 19 ? -7.415 5.273 -2.234 1.00 0.00 19 GLN A N 5
ATOM 3775 C CA . GLN A 1 19 ? -7.818 4.062 -2.952 1.00 0.00 19 GLN A CA 5
ATOM 3776 C C . GLN A 1 19 ? -6.816 3.674 -4.038 1.00 0.00 19 GLN A C 5
ATOM 3777 O O . GLN A 1 19 ? -6.449 2.511 -4.130 1.00 0.00 19 GLN A O 5
ATOM 3791 N N . ASP A 1 20 ? -6.359 4.624 -4.856 1.00 0.00 20 ASP A N 5
ATOM 3792 C CA . ASP A 1 20 ? -5.367 4.368 -5.901 1.00 0.00 20 ASP A CA 5
ATOM 3793 C C . ASP A 1 20 ? -4.053 3.964 -5.249 1.00 0.00 20 ASP A C 5
ATOM 3794 O O . ASP A 1 20 ? -3.410 3.013 -5.681 1.00 0.00 20 ASP A O 5
ATOM 3803 N N . ALA A 1 21 ? -3.640 4.691 -4.209 1.00 0.00 21 ALA A N 5
ATOM 3804 C CA . ALA A 1 21 ? -2.444 4.377 -3.434 1.00 0.00 21 ALA A CA 5
ATOM 3805 C C . ALA A 1 21 ? -2.494 2.941 -2.903 1.00 0.00 21 ALA A C 5
ATOM 3806 O O . ALA A 1 21 ? -1.558 2.176 -3.139 1.00 0.00 21 ALA A O 5
ATOM 3813 N N . TRP A 1 22 ? -3.584 2.572 -2.227 1.00 0.00 22 TRP A N 5
ATOM 3814 C CA . TRP A 1 22 ? -3.867 1.232 -1.736 1.00 0.00 22 TRP A CA 5
ATOM 3815 C C . TRP A 1 22 ? -3.765 0.255 -2.905 1.00 0.00 22 TRP A C 5
ATOM 3816 O O . TRP A 1 22 ? -2.917 -0.627 -2.871 1.00 0.00 22 TRP A O 5
ATOM 3837 N N . ASP A 1 23 ? -4.572 0.423 -3.956 1.00 0.00 23 ASP A N 5
ATOM 3838 C CA . ASP A 1 23 ? -4.664 -0.500 -5.089 1.00 0.00 23 ASP A CA 5
ATOM 3839 C C . ASP A 1 23 ? -3.270 -0.787 -5.668 1.00 0.00 23 ASP A C 5
ATOM 3840 O O . ASP A 1 23 ? -2.888 -1.932 -5.929 1.00 0.00 23 ASP A O 5
ATOM 3849 N N . TYR A 1 24 ? -2.492 0.268 -5.892 1.00 0.00 24 TYR A N 5
ATOM 3850 C CA . TYR A 1 24 ? -1.157 0.176 -6.460 1.00 0.00 24 TYR A CA 5
ATOM 3851 C C . TYR A 1 24 ? -0.206 -0.547 -5.496 1.00 0.00 24 TYR A C 5
ATOM 3852 O O . TYR A 1 24 ? 0.603 -1.383 -5.908 1.00 0.00 24 TYR A O 5
ATOM 3870 N N . CYS A 1 25 ? -0.298 -0.222 -4.209 1.00 0.00 25 CYS A N 5
ATOM 3871 C CA . CYS A 1 25 ? 0.544 -0.754 -3.149 1.00 0.00 25 CYS A CA 5
ATOM 3872 C C . CYS A 1 25 ? 0.295 -2.244 -2.894 1.00 0.00 25 CYS A C 5
ATOM 3873 O O . CYS A 1 25 ? 1.238 -3.016 -2.722 1.00 0.00 25 CYS A O 5
ATOM 3880 N N . THR A 1 26 ? -0.963 -2.674 -2.889 1.00 0.00 26 THR A N 5
ATOM 3881 C CA . THR A 1 26 ? -1.368 -4.052 -2.632 1.00 0.00 26 THR A CA 5
ATOM 3882 C C . THR A 1 26 ? -1.163 -4.935 -3.877 1.00 0.00 26 THR A C 5
ATOM 3883 O O . THR A 1 26 ? -1.385 -6.148 -3.840 1.00 0.00 26 THR A O 5
ATOM 3894 N N . ASN A 1 27 ? -0.708 -4.338 -4.987 1.00 0.00 27 ASN A N 5
ATOM 3895 C CA . ASN A 1 27 ? -0.609 -4.931 -6.316 1.00 0.00 27 ASN A CA 5
ATOM 3896 C C . ASN A 1 27 ? -1.971 -5.372 -6.853 1.00 0.00 27 ASN A C 5
ATOM 3897 O O . ASN A 1 27 ? -2.049 -6.235 -7.729 1.00 0.00 27 ASN A O 5
ATOM 3908 N N . TYR A 1 28 ? -3.054 -4.767 -6.357 1.00 0.00 28 TYR A N 5
ATOM 3909 C CA . TYR A 1 28 ? -4.358 -4.804 -7.005 1.00 0.00 28 TYR A CA 5
ATOM 3910 C C . TYR A 1 28 ? -4.259 -4.226 -8.421 1.00 0.00 28 TYR A C 5
ATOM 3911 O O . TYR A 1 28 ? -5.042 -4.588 -9.298 1.00 0.00 28 TYR A O 5
ATOM 3929 N N . ILE A 1 29 ? -3.293 -3.333 -8.645 1.00 0.00 29 ILE A N 5
ATOM 3930 C CA . ILE A 1 29 ? -2.968 -2.715 -9.916 1.00 0.00 29 ILE A CA 5
ATOM 3931 C C . ILE A 1 29 ? -1.459 -2.879 -10.066 1.00 0.00 29 ILE A C 5
ATOM 3932 O O . ILE A 1 29 ? -0.699 -2.305 -9.282 1.00 0.00 29 ILE A O 5
ATOM 3948 N N . VAL A 1 30 ? -1.019 -3.699 -11.020 1.00 0.00 30 VAL A N 5
ATOM 3949 C CA . VAL A 1 30 ? 0.395 -3.890 -11.309 1.00 0.00 30 VAL A CA 5
ATOM 3950 C C . VAL A 1 30 ? 1.006 -2.558 -11.728 1.00 0.00 30 VAL A C 5
ATOM 3951 O O . VAL A 1 30 ? 0.524 -1.916 -12.664 1.00 0.00 30 VAL A O 5
ATOM 3964 N N . ASN A 1 31 ? 2.039 -2.105 -11.018 1.00 0.00 31 ASN A N 5
ATOM 3965 C CA . ASN A 1 31 ? 2.694 -0.840 -11.354 1.00 0.00 31 ASN A CA 5
ATOM 3966 C C . ASN A 1 31 ? 4.163 -0.854 -10.967 1.00 0.00 31 ASN A C 5
ATOM 3967 O O . ASN A 1 31 ? 5.003 -0.471 -11.775 1.00 0.00 31 ASN A O 5
ATOM 3978 N N . SER A 1 32 ? 4.503 -1.301 -9.761 1.00 0.00 32 SER A N 5
ATOM 3979 C CA . SER A 1 32 ? 5.849 -1.219 -9.236 1.00 0.00 32 SER A CA 5
ATOM 3980 C C . SER A 1 32 ? 6.073 -2.411 -8.313 1.00 0.00 32 SER A C 5
ATOM 3981 O O . SER A 1 32 ? 5.369 -3.423 -8.398 1.00 0.00 32 SER A O 5
ATOM 3989 N N . SER A 1 33 ? 7.106 -2.323 -7.482 1.00 0.00 33 SER A N 5
ATOM 3990 C CA . SER A 1 33 ? 7.528 -3.394 -6.602 1.00 0.00 33 SER A CA 5
ATOM 3991 C C . SER A 1 33 ? 6.545 -3.653 -5.457 1.00 0.00 33 SER A C 5
ATOM 3992 O O . SER A 1 33 ? 6.802 -4.599 -4.712 1.00 0.00 33 SER A O 5
ATOM 4000 N N . CYS A 1 34 ? 5.460 -2.872 -5.345 1.00 0.00 34 CYS A N 5
ATOM 4001 C CA . CYS A 1 34 ? 4.378 -3.003 -4.380 1.00 0.00 34 CYS A CA 5
ATOM 4002 C C . CYS A 1 34 ? 4.918 -3.334 -2.974 1.00 0.00 34 CYS A C 5
ATOM 4003 O O . CYS A 1 34 ? 5.949 -2.796 -2.555 1.00 0.00 34 CYS A O 5
ATOM 4010 N N . GLY A 1 35 ? 4.202 -4.147 -2.202 1.00 0.00 35 GLY A N 5
ATOM 4011 C CA . GLY A 1 35 ? 4.762 -4.797 -1.037 1.00 0.00 35 GLY A CA 5
ATOM 4012 C C . GLY A 1 35 ? 4.837 -3.882 0.177 1.00 0.00 35 GLY A C 5
ATOM 4013 O O . GLY A 1 35 ? 4.339 -2.753 0.180 1.00 0.00 35 GLY A O 5
ATOM 4017 N N . GLU A 1 36 ? 5.430 -4.401 1.252 1.00 0.00 36 GLU A N 5
ATOM 4018 C CA . GLU A 1 36 ? 5.546 -3.703 2.518 1.00 0.00 36 GLU A CA 5
ATOM 4019 C C . GLU A 1 36 ? 6.328 -2.409 2.378 1.00 0.00 36 GLU A C 5
ATOM 4020 O O . GLU A 1 36 ? 6.004 -1.461 3.072 1.00 0.00 36 GLU A O 5
ATOM 4032 N N . ILE A 1 37 ? 7.320 -2.356 1.488 1.00 0.00 37 ILE A N 5
ATOM 4033 C CA . ILE A 1 37 ? 8.090 -1.142 1.227 1.00 0.00 37 ILE A CA 5
ATOM 4034 C C . ILE A 1 37 ? 7.141 -0.062 0.721 1.00 0.00 37 ILE A C 5
ATOM 4035 O O . ILE A 1 37 ? 7.160 1.053 1.230 1.00 0.00 37 ILE A O 5
ATOM 4051 N N . CYS A 1 38 ? 6.287 -0.376 -0.255 1.00 0.00 38 CYS A N 5
ATOM 4052 C CA . CYS A 1 38 ? 5.327 0.597 -0.737 1.00 0.00 38 CYS A CA 5
ATOM 4053 C C . CYS A 1 38 ? 4.389 1.025 0.389 1.00 0.00 38 CYS A C 5
ATOM 4054 O O . CYS A 1 38 ? 4.095 2.212 0.509 1.00 0.00 38 CYS A O 5
ATOM 4061 N N . CYS A 1 39 ? 3.955 0.088 1.239 1.00 0.00 39 CYS A N 5
ATOM 4062 C CA . CYS A 1 39 ? 3.148 0.404 2.398 1.00 0.00 39 CYS A CA 5
ATOM 4063 C C . CYS A 1 39 ? 3.893 1.412 3.281 1.00 0.00 39 CYS A C 5
ATOM 4064 O O . CYS A 1 39 ? 3.370 2.483 3.571 1.00 0.00 39 CYS A O 5
ATOM 4071 N N . ASN A 1 40 ? 5.127 1.078 3.660 1.00 0.00 40 ASN A N 5
ATOM 4072 C CA . ASN A 1 40 ? 6.055 1.818 4.505 1.00 0.00 40 ASN A CA 5
ATOM 4073 C C . ASN A 1 40 ? 6.389 3.190 3.920 1.00 0.00 40 ASN A C 5
ATOM 4074 O O . ASN A 1 40 ? 6.855 4.066 4.645 1.00 0.00 40 ASN A O 5
ATOM 4085 N N . ASP A 1 41 ? 6.164 3.391 2.622 1.00 0.00 41 ASP A N 5
ATOM 4086 C CA . ASP A 1 41 ? 6.443 4.627 1.912 1.00 0.00 41 ASP A CA 5
ATOM 4087 C C . ASP A 1 41 ? 5.160 5.389 1.538 1.00 0.00 41 ASP A C 5
ATOM 4088 O O . ASP A 1 41 ? 5.272 6.456 0.932 1.00 0.00 41 ASP A O 5
ATOM 4097 N N . CYS A 1 42 ? 3.955 4.903 1.883 1.00 0.00 42 CYS A N 5
ATOM 4098 C CA . CYS A 1 42 ? 2.681 5.579 1.589 1.00 0.00 42 CYS A CA 5
ATOM 4099 C C . CYS A 1 42 ? 1.696 5.637 2.765 1.00 0.00 42 CYS A C 5
ATOM 4100 O O . CYS A 1 42 ? 0.756 6.433 2.727 1.00 0.00 42 CYS A O 5
ATOM 4107 N N . PHE A 1 43 ? 1.849 4.802 3.790 1.00 0.00 43 PHE A N 5
ATOM 4108 C CA . PHE A 1 43 ? 0.874 4.611 4.850 1.00 0.00 43 PHE A CA 5
ATOM 4109 C C . PHE A 1 43 ? 1.612 4.539 6.178 1.00 0.00 43 PHE A C 5
ATOM 4110 O O . PHE A 1 43 ? 2.563 3.765 6.317 1.00 0.00 43 PHE A O 5
ATOM 4127 N N . ASP A 1 44 ? 1.085 5.254 7.174 1.00 0.00 44 ASP A N 5
ATOM 4128 C CA . ASP A 1 44 ? 1.478 5.133 8.585 1.00 0.00 44 ASP A CA 5
ATOM 4129 C C . ASP A 1 44 ? 1.367 3.643 8.954 1.00 0.00 44 ASP A C 5
ATOM 4130 O O . ASP A 1 44 ? 0.564 2.906 8.365 1.00 0.00 44 ASP A O 5
ATOM 4139 N N . GLU A 1 45 ? 2.136 3.182 9.937 1.00 0.00 45 GLU A N 5
ATOM 4140 C CA . GLU A 1 45 ? 2.468 1.757 10.037 1.00 0.00 45 GLU A CA 5
ATOM 4141 C C . GLU A 1 45 ? 1.242 0.877 10.321 1.00 0.00 45 GLU A C 5
ATOM 4142 O O . GLU A 1 45 ? 1.212 -0.296 9.950 1.00 0.00 45 GLU A O 5
ATOM 4154 N N . THR A 1 46 ? 0.230 1.420 10.988 1.00 0.00 46 THR A N 5
ATOM 4155 C CA . THR A 1 46 ? -1.017 0.726 11.274 1.00 0.00 46 THR A CA 5
ATOM 4156 C C . THR A 1 46 ? -1.822 0.523 9.982 1.00 0.00 46 THR A C 5
ATOM 4157 O O . THR A 1 46 ? -2.333 -0.573 9.745 1.00 0.00 46 THR A O 5
ATOM 4168 N N . GLY A 1 47 ? -1.874 1.537 9.110 1.00 0.00 47 GLY A N 5
ATOM 4169 C CA . GLY A 1 47 ? -2.393 1.403 7.755 1.00 0.00 47 GLY A CA 5
ATOM 4170 C C . GLY A 1 47 ? -1.590 0.339 7.018 1.00 0.00 47 GLY A C 5
ATOM 4171 O O . GLY A 1 47 ? -2.149 -0.628 6.493 1.00 0.00 47 GLY A O 5
ATOM 4175 N N . THR A 1 48 ? -0.261 0.463 7.060 1.00 0.00 48 THR A N 5
ATOM 4176 C CA . THR A 1 48 ? 0.643 -0.533 6.523 1.00 0.00 48 THR A CA 5
ATOM 4177 C C . THR A 1 48 ? 0.262 -1.935 6.993 1.00 0.00 48 THR A C 5
ATOM 4178 O O . THR A 1 48 ? 0.192 -2.807 6.143 1.00 0.00 48 THR A O 5
ATOM 4189 N N . GLY A 1 49 ? -0.020 -2.218 8.265 1.00 0.00 49 GLY A N 5
ATOM 4190 C CA . GLY A 1 49 ? -0.282 -3.599 8.672 1.00 0.00 49 GLY A CA 5
ATOM 4191 C C . GLY A 1 49 ? -1.522 -4.209 7.999 1.00 0.00 49 GLY A C 5
ATOM 4192 O O . GLY A 1 49 ? -1.610 -5.433 7.874 1.00 0.00 49 GLY A O 5
ATOM 4196 N N . ALA A 1 50 ? -2.468 -3.392 7.524 1.00 0.00 50 ALA A N 5
ATOM 4197 C CA . ALA A 1 50 ? -3.567 -3.829 6.665 1.00 0.00 50 ALA A CA 5
ATOM 4198 C C . ALA A 1 50 ? -3.090 -4.048 5.236 1.00 0.00 50 ALA A C 5
ATOM 4199 O O . ALA A 1 50 ? -3.382 -5.068 4.609 1.00 0.00 50 ALA A O 5
ATOM 4206 N N . CYS A 1 51 ? -2.392 -3.050 4.704 1.00 0.00 51 CYS A N 5
ATOM 4207 C CA . CYS A 1 51 ? -1.994 -2.970 3.323 1.00 0.00 51 CYS A CA 5
ATOM 4208 C C . CYS A 1 51 ? -0.991 -4.086 3.033 1.00 0.00 51 CYS A C 5
ATOM 4209 O O . CYS A 1 51 ? -1.077 -4.743 2.001 1.00 0.00 51 CYS A O 5
ATOM 4216 N N . ARG A 1 52 ? -0.117 -4.392 4.001 1.00 0.00 52 ARG A N 5
ATOM 4217 C CA . ARG A 1 52 ? 0.814 -5.498 3.968 1.00 0.00 52 ARG A CA 5
ATOM 4218 C C . ARG A 1 52 ? 0.056 -6.783 3.755 1.00 0.00 52 ARG A C 5
ATOM 4219 O O . ARG A 1 52 ? 0.442 -7.502 2.858 1.00 0.00 52 ARG A O 5
ATOM 4240 N N . ALA A 1 53 ? -1.006 -7.079 4.509 1.00 0.00 53 ALA A N 5
ATOM 4241 C CA . ALA A 1 53 ? -1.762 -8.316 4.275 1.00 0.00 53 ALA A CA 5
ATOM 4242 C C . ALA A 1 53 ? -2.215 -8.397 2.814 1.00 0.00 53 ALA A C 5
ATOM 4243 O O . ALA A 1 53 ? -1.928 -9.382 2.128 1.00 0.00 53 ALA A O 5
ATOM 4250 N N . GLN A 1 54 ? -2.870 -7.337 2.324 1.00 0.00 54 GLN A N 5
ATOM 4251 C CA . GLN A 1 54 ? -3.296 -7.226 0.924 1.00 0.00 54 GLN A CA 5
ATOM 4252 C C . GLN A 1 54 ? -2.104 -7.192 -0.066 1.00 0.00 54 GLN A C 5
ATOM 4253 O O . GLN A 1 54 ? -2.325 -7.251 -1.272 1.00 0.00 54 GLN A O 5
ATOM 4267 N N . ALA A 1 55 ? -0.853 -7.138 0.398 1.00 0.00 55 ALA A N 5
ATOM 4268 C CA . ALA A 1 55 ? 0.372 -7.124 -0.395 1.00 0.00 55 ALA A CA 5
ATOM 4269 C C . ALA A 1 55 ? 1.314 -8.300 -0.042 1.00 0.00 55 ALA A C 5
ATOM 4270 O O . ALA A 1 55 ? 2.445 -8.328 -0.507 1.00 0.00 55 ALA A O 5
ATOM 4277 N N . PHE A 1 56 ? 0.900 -9.235 0.813 1.00 0.00 56 PHE A N 5
ATOM 4278 C CA . PHE A 1 56 ? 1.697 -10.327 1.367 1.00 0.00 56 PHE A CA 5
ATOM 4279 C C . PHE A 1 56 ? 1.046 -11.638 0.949 1.00 0.00 56 PHE A C 5
ATOM 4280 O O . PHE A 1 56 ? 1.694 -12.538 0.425 1.00 0.00 56 PHE A O 5
ATOM 4297 N N . GLY A 1 57 ? -0.256 -11.742 1.228 1.00 0.00 57 GLY A N 5
ATOM 4298 C CA . GLY A 1 57 ? -1.085 -12.921 1.025 1.00 0.00 57 GLY A CA 5
ATOM 4299 C C . GLY A 1 57 ? -2.285 -12.577 0.151 1.00 0.00 57 GLY A C 5
ATOM 4300 O O . GLY A 1 57 ? -3.421 -12.809 0.564 1.00 0.00 57 GLY A O 5
ATOM 4304 N N . ASN A 1 58 ? -2.054 -11.941 -1.005 1.00 0.00 58 ASN A N 5
ATOM 4305 C CA . ASN A 1 58 ? -3.115 -11.494 -1.900 1.00 0.00 58 ASN A CA 5
ATOM 4306 C C . ASN A 1 58 ? -2.629 -11.466 -3.362 1.00 0.00 58 ASN A C 5
ATOM 4307 O O . ASN A 1 58 ? -2.756 -12.488 -4.033 1.00 0.00 58 ASN A O 5
ATOM 4318 N N . SER A 1 59 ? -2.046 -10.355 -3.846 1.00 0.00 59 SER A N 5
ATOM 4319 C CA . SER A 1 59 ? -1.673 -10.161 -5.255 1.00 0.00 59 SER A CA 5
ATOM 4320 C C . SER A 1 59 ? -0.193 -9.882 -5.480 1.00 0.00 59 SER A C 5
ATOM 4321 O O . SER A 1 59 ? 0.325 -10.173 -6.559 1.00 0.00 59 SER A O 5
ATOM 4329 N N . CYS A 1 60 ? 0.492 -9.281 -4.513 1.00 0.00 60 CYS A N 5
ATOM 4330 C CA . CYS A 1 60 ? 1.940 -9.223 -4.532 1.00 0.00 60 CYS A CA 5
ATOM 4331 C C . CYS A 1 60 ? 2.398 -10.568 -3.980 1.00 0.00 60 CYS A C 5
ATOM 4332 O O . CYS A 1 60 ? 1.991 -10.929 -2.875 1.00 0.00 60 CYS A O 5
ATOM 4339 N N . LEU A 1 61 ? 3.174 -11.326 -4.763 1.00 0.00 61 LEU A N 5
ATOM 4340 C CA . LEU A 1 61 ? 3.612 -12.675 -4.387 1.00 0.00 61 LEU A CA 5
ATOM 4341 C C . LEU A 1 61 ? 4.412 -12.642 -3.083 1.00 0.00 61 LEU A C 5
ATOM 4342 O O . LEU A 1 61 ? 4.294 -13.543 -2.245 1.00 0.00 61 LEU A O 5
ATOM 4358 N N . ASN A 1 62 ? 5.282 -11.641 -2.940 1.00 0.00 62 ASN A N 5
ATOM 4359 C CA . ASN A 1 62 ? 6.157 -11.462 -1.799 1.00 0.00 62 ASN A CA 5
ATOM 4360 C C . ASN A 1 62 ? 6.322 -9.966 -1.617 1.00 0.00 62 ASN A C 5
ATOM 4361 O O . ASN A 1 62 ? 6.857 -9.303 -2.509 1.00 0.00 62 ASN A O 5
ATOM 4372 N N . TRP A 1 63 ? 5.810 -9.470 -0.492 1.00 0.00 63 TRP A N 5
ATOM 4373 C CA . TRP A 1 63 ? 5.807 -8.079 -0.066 1.00 0.00 63 TRP A CA 5
ATOM 4374 C C . TRP A 1 63 ? 7.212 -7.459 -0.018 1.00 0.00 63 TRP A C 5
ATOM 4375 O O . TRP A 1 63 ? 8.227 -8.186 -0.131 1.00 0.00 63 TRP A O 5
ATOM 4396 N N . THR A 1 1 ? -6.671 -2.737 10.776 1.00 0.00 1 THR A N 6
ATOM 4397 C CA . THR A 1 1 ? -7.205 -1.380 10.591 1.00 0.00 1 THR A CA 6
ATOM 4398 C C . THR A 1 1 ? -7.756 -1.266 9.167 1.00 0.00 1 THR A C 6
ATOM 4399 O O . THR A 1 1 ? -7.968 -2.299 8.527 1.00 0.00 1 THR A O 6
ATOM 4410 N N . ASP A 1 2 ? -7.955 -0.046 8.683 1.00 0.00 2 ASP A N 6
ATOM 4411 C CA . ASP A 1 2 ? -8.397 0.318 7.346 1.00 0.00 2 ASP A CA 6
ATOM 4412 C C . ASP A 1 2 ? -7.443 1.415 6.840 1.00 0.00 2 ASP A C 6
ATOM 4413 O O . ASP A 1 2 ? -6.916 2.158 7.671 1.00 0.00 2 ASP A O 6
ATOM 4422 N N . PRO A 1 3 ? -7.195 1.567 5.530 1.00 0.00 3 PRO A N 6
ATOM 4423 C CA . PRO A 1 3 ? -6.348 2.630 4.989 1.00 0.00 3 PRO A CA 6
ATOM 4424 C C . PRO A 1 3 ? -6.947 4.020 5.167 1.00 0.00 3 PRO A C 6
ATOM 4425 O O . PRO A 1 3 ? -6.218 5.004 5.098 1.00 0.00 3 PRO A O 6
ATOM 4436 N N . GLU A 1 4 ? -8.262 4.084 5.368 1.00 0.00 4 GLU A N 6
ATOM 4437 C CA . GLU A 1 4 ? -9.055 5.314 5.390 1.00 0.00 4 GLU A CA 6
ATOM 4438 C C . GLU A 1 4 ? -8.393 6.426 6.220 1.00 0.00 4 GLU A C 6
ATOM 4439 O O . GLU A 1 4 ? -8.326 7.574 5.778 1.00 0.00 4 GLU A O 6
ATOM 4451 N N . GLU A 1 5 ? -7.905 6.094 7.417 1.00 0.00 5 GLU A N 6
ATOM 4452 C CA . GLU A 1 5 ? -7.433 7.063 8.408 1.00 0.00 5 GLU A CA 6
ATOM 4453 C C . GLU A 1 5 ? -5.905 7.167 8.476 1.00 0.00 5 GLU A C 6
ATOM 4454 O O . GLU A 1 5 ? -5.360 7.793 9.392 1.00 0.00 5 GLU A O 6
ATOM 4466 N N . HIS A 1 6 ? -5.201 6.526 7.547 1.00 0.00 6 HIS A N 6
ATOM 4467 C CA . HIS A 1 6 ? -3.786 6.238 7.665 1.00 0.00 6 HIS A CA 6
ATOM 4468 C C . HIS A 1 6 ? -3.108 6.673 6.381 1.00 0.00 6 HIS A C 6
ATOM 4469 O O . HIS A 1 6 ? -3.327 6.075 5.324 1.00 0.00 6 HIS A O 6
ATOM 4483 N N . PHE A 1 7 ? -2.371 7.780 6.435 1.00 0.00 7 PHE A N 6
ATOM 4484 C CA . PHE A 1 7 ? -1.767 8.366 5.259 1.00 0.00 7 PHE A CA 6
ATOM 4485 C C . PHE A 1 7 ? -0.595 9.244 5.691 1.00 0.00 7 PHE A C 6
ATOM 4486 O O . PHE A 1 7 ? -0.810 10.289 6.314 1.00 0.00 7 PHE A O 6
ATOM 4503 N N . ASP A 1 8 ? 0.636 8.835 5.382 1.00 0.00 8 ASP A N 6
ATOM 4504 C CA . ASP A 1 8 ? 1.843 9.556 5.782 1.00 0.00 8 ASP A CA 6
ATOM 4505 C C . ASP A 1 8 ? 2.950 9.376 4.722 1.00 0.00 8 ASP A C 6
ATOM 4506 O O . ASP A 1 8 ? 3.954 8.703 4.980 1.00 0.00 8 ASP A O 6
ATOM 4515 N N . PRO A 1 9 ? 2.765 9.908 3.492 1.00 0.00 9 PRO A N 6
ATOM 4516 C CA . PRO A 1 9 ? 3.698 9.706 2.390 1.00 0.00 9 PRO A CA 6
ATOM 4517 C C . PRO A 1 9 ? 5.073 10.307 2.675 1.00 0.00 9 PRO A C 6
ATOM 4518 O O . PRO A 1 9 ? 5.265 11.138 3.572 1.00 0.00 9 PRO A O 6
ATOM 4529 N N . ASN A 1 10 ? 6.015 9.931 1.813 1.00 0.00 10 ASN A N 6
ATOM 4530 C CA . ASN A 1 10 ? 7.321 10.544 1.629 1.00 0.00 10 ASN A CA 6
ATOM 4531 C C . ASN A 1 10 ? 7.596 10.648 0.132 1.00 0.00 10 ASN A C 6
ATOM 4532 O O . ASN A 1 10 ? 6.769 10.217 -0.669 1.00 0.00 10 ASN A O 6
ATOM 4543 N N . THR A 1 11 ? 8.767 11.168 -0.239 1.00 0.00 11 THR A N 6
ATOM 4544 C CA . THR A 1 11 ? 9.134 11.480 -1.624 1.00 0.00 11 THR A CA 6
ATOM 4545 C C . THR A 1 11 ? 9.161 10.247 -2.539 1.00 0.00 11 THR A C 6
ATOM 4546 O O . THR A 1 11 ? 9.120 10.380 -3.763 1.00 0.00 11 THR A O 6
ATOM 4557 N N . ASN A 1 12 ? 9.221 9.037 -1.976 1.00 0.00 12 ASN A N 6
ATOM 4558 C CA . ASN A 1 12 ? 9.071 7.798 -2.731 1.00 0.00 12 ASN A CA 6
ATOM 4559 C C . ASN A 1 12 ? 7.695 7.729 -3.392 1.00 0.00 12 ASN A C 6
ATOM 4560 O O . ASN A 1 12 ? 7.557 7.160 -4.473 1.00 0.00 12 ASN A O 6
ATOM 4571 N N . CYS A 1 13 ? 6.681 8.306 -2.752 1.00 0.00 13 CYS A N 6
ATOM 4572 C CA . CYS A 1 13 ? 5.293 8.306 -3.118 1.00 0.00 13 CYS A CA 6
ATOM 4573 C C . CYS A 1 13 ? 4.887 9.704 -3.598 1.00 0.00 13 CYS A C 6
ATOM 4574 O O . CYS A 1 13 ? 5.604 10.683 -3.391 1.00 0.00 13 CYS A O 6
ATOM 4581 N N . ASP A 1 14 ? 3.730 9.803 -4.250 1.00 0.00 14 ASP A N 6
ATOM 4582 C CA . ASP A 1 14 ? 3.216 11.038 -4.847 1.00 0.00 14 ASP A CA 6
ATOM 4583 C C . ASP A 1 14 ? 1.707 11.135 -4.649 1.00 0.00 14 ASP A C 6
ATOM 4584 O O . ASP A 1 14 ? 1.222 12.218 -4.312 1.00 0.00 14 ASP A O 6
ATOM 4593 N N . TYR A 1 15 ? 0.988 10.020 -4.851 1.00 0.00 15 TYR A N 6
ATOM 4594 C CA . TYR A 1 15 ? -0.470 9.911 -4.839 1.00 0.00 15 TYR A CA 6
ATOM 4595 C C . TYR A 1 15 ? -1.045 10.446 -3.521 1.00 0.00 15 TYR A C 6
ATOM 4596 O O . TYR A 1 15 ? -0.455 10.279 -2.448 1.00 0.00 15 TYR A O 6
ATOM 4614 N N . THR A 1 16 ? -2.217 11.080 -3.606 1.00 0.00 16 THR A N 6
ATOM 4615 C CA . THR A 1 16 ? -2.909 11.743 -2.503 1.00 0.00 16 THR A CA 6
ATOM 4616 C C . THR A 1 16 ? -4.338 11.195 -2.348 1.00 0.00 16 THR A C 6
ATOM 4617 O O . THR A 1 16 ? -5.269 11.935 -2.015 1.00 0.00 16 THR A O 6
ATOM 4628 N N . ASN A 1 17 ? -4.543 9.897 -2.618 1.00 0.00 17 ASN A N 6
ATOM 4629 C CA . ASN A 1 17 ? -5.837 9.241 -2.388 1.00 0.00 17 ASN A CA 6
ATOM 4630 C C . ASN A 1 17 ? -5.600 7.867 -1.778 1.00 0.00 17 ASN A C 6
ATOM 4631 O O . ASN A 1 17 ? -4.799 7.094 -2.310 1.00 0.00 17 ASN A O 6
ATOM 4642 N N . SER A 1 18 ? -6.313 7.527 -0.711 1.00 0.00 18 SER A N 6
ATOM 4643 C CA . SER A 1 18 ? -6.110 6.277 0.018 1.00 0.00 18 SER A CA 6
ATOM 4644 C C . SER A 1 18 ? -6.241 5.070 -0.922 1.00 0.00 18 SER A C 6
ATOM 4645 O O . SER A 1 18 ? -5.356 4.218 -0.943 1.00 0.00 18 SER A O 6
ATOM 4653 N N . GLN A 1 19 ? -7.306 5.011 -1.733 1.00 0.00 19 GLN A N 6
ATOM 4654 C CA . GLN A 1 19 ? -7.587 3.877 -2.613 1.00 0.00 19 GLN A CA 6
ATOM 4655 C C . GLN A 1 19 ? -6.505 3.678 -3.675 1.00 0.00 19 GLN A C 6
ATOM 4656 O O . GLN A 1 19 ? -6.120 2.548 -3.934 1.00 0.00 19 GLN A O 6
ATOM 4670 N N . ASP A 1 20 ? -6.075 4.742 -4.348 1.00 0.00 20 ASP A N 6
ATOM 4671 C CA . ASP A 1 20 ? -5.169 4.701 -5.496 1.00 0.00 20 ASP A CA 6
ATOM 4672 C C . ASP A 1 20 ? -3.855 4.105 -5.027 1.00 0.00 20 ASP A C 6
ATOM 4673 O O . ASP A 1 20 ? -3.475 3.036 -5.500 1.00 0.00 20 ASP A O 6
ATOM 4682 N N . ALA A 1 21 ? -3.178 4.725 -4.054 1.00 0.00 21 ALA A N 6
ATOM 4683 C CA . ALA A 1 21 ? -1.931 4.141 -3.574 1.00 0.00 21 ALA A CA 6
ATOM 4684 C C . ALA A 1 21 ? -2.176 2.747 -2.991 1.00 0.00 21 ALA A C 6
ATOM 4685 O O . ALA A 1 21 ? -1.362 1.860 -3.222 1.00 0.00 21 ALA A O 6
ATOM 4692 N N . TRP A 1 22 ? -3.288 2.514 -2.280 1.00 0.00 22 TRP A N 6
ATOM 4693 C CA . TRP A 1 22 ? -3.616 1.192 -1.753 1.00 0.00 22 TRP A CA 6
ATOM 4694 C C . TRP A 1 22 ? -3.644 0.149 -2.872 1.00 0.00 22 TRP A C 6
ATOM 4695 O O . TRP A 1 22 ? -2.927 -0.842 -2.798 1.00 0.00 22 TRP A O 6
ATOM 4716 N N . ASP A 1 23 ? -4.464 0.325 -3.906 1.00 0.00 23 ASP A N 6
ATOM 4717 C CA . ASP A 1 23 ? -4.654 -0.643 -4.987 1.00 0.00 23 ASP A CA 6
ATOM 4718 C C . ASP A 1 23 ? -3.291 -0.975 -5.592 1.00 0.00 23 ASP A C 6
ATOM 4719 O O . ASP A 1 23 ? -2.908 -2.141 -5.733 1.00 0.00 23 ASP A O 6
ATOM 4728 N N . TYR A 1 24 ? -2.519 0.066 -5.901 1.00 0.00 24 TYR A N 6
ATOM 4729 C CA . TYR A 1 24 ? -1.191 -0.089 -6.449 1.00 0.00 24 TYR A CA 6
ATOM 4730 C C . TYR A 1 24 ? -0.306 -0.882 -5.471 1.00 0.00 24 TYR A C 6
ATOM 4731 O O . TYR A 1 24 ? 0.251 -1.915 -5.851 1.00 0.00 24 TYR A O 6
ATOM 4749 N N . CYS A 1 25 ? -0.172 -0.457 -4.211 1.00 0.00 25 CYS A N 6
ATOM 4750 C CA . CYS A 1 25 ? 0.628 -1.108 -3.162 1.00 0.00 25 CYS A CA 6
ATOM 4751 C C . CYS A 1 25 ? 0.291 -2.592 -3.022 1.00 0.00 25 CYS A C 6
ATOM 4752 O O . CYS A 1 25 ? 1.175 -3.423 -2.807 1.00 0.00 25 CYS A O 6
ATOM 4759 N N . THR A 1 26 ? -0.993 -2.917 -3.113 1.00 0.00 26 THR A N 6
ATOM 4760 C CA . THR A 1 26 ? -1.568 -4.223 -2.826 1.00 0.00 26 THR A CA 6
ATOM 4761 C C . THR A 1 26 ? -1.561 -5.115 -4.081 1.00 0.00 26 THR A C 6
ATOM 4762 O O . THR A 1 26 ? -1.996 -6.270 -4.043 1.00 0.00 26 THR A O 6
ATOM 4773 N N . ASN A 1 27 ? -0.979 -4.620 -5.189 1.00 0.00 27 ASN A N 6
ATOM 4774 C CA . ASN A 1 27 ? -0.747 -5.322 -6.457 1.00 0.00 27 ASN A CA 6
ATOM 4775 C C . ASN A 1 27 ? -2.046 -5.678 -7.191 1.00 0.00 27 ASN A C 6
ATOM 4776 O O . ASN A 1 27 ? -2.000 -6.253 -8.275 1.00 0.00 27 ASN A O 6
ATOM 4787 N N . TYR A 1 28 ? -3.178 -5.168 -6.690 1.00 0.00 28 TYR A N 6
ATOM 4788 C CA . TYR A 1 28 ? -4.430 -4.982 -7.418 1.00 0.00 28 TYR A CA 6
ATOM 4789 C C . TYR A 1 28 ? -4.137 -4.392 -8.805 1.00 0.00 28 TYR A C 6
ATOM 4790 O O . TYR A 1 28 ? -4.762 -4.782 -9.791 1.00 0.00 28 TYR A O 6
ATOM 4808 N N . ILE A 1 29 ? -3.147 -3.494 -8.892 1.00 0.00 29 ILE A N 6
ATOM 4809 C CA . ILE A 1 29 ? -2.664 -2.870 -10.112 1.00 0.00 29 ILE A CA 6
ATOM 4810 C C . ILE A 1 29 ? -1.182 -3.227 -10.268 1.00 0.00 29 ILE A C 6
ATOM 4811 O O . ILE A 1 29 ? -0.352 -2.910 -9.405 1.00 0.00 29 ILE A O 6
ATOM 4827 N N . VAL A 1 30 ? -0.856 -3.943 -11.345 1.00 0.00 30 VAL A N 6
ATOM 4828 C CA . VAL A 1 30 ? 0.503 -4.291 -11.747 1.00 0.00 30 VAL A CA 6
ATOM 4829 C C . VAL A 1 30 ? 1.285 -3.026 -12.103 1.00 0.00 30 VAL A C 6
ATOM 4830 O O . VAL A 1 30 ? 1.000 -2.366 -13.102 1.00 0.00 30 VAL A O 6
ATOM 4843 N N . ASN A 1 31 ? 2.259 -2.681 -11.255 1.00 0.00 31 ASN A N 6
ATOM 4844 C CA . ASN A 1 31 ? 3.106 -1.491 -11.386 1.00 0.00 31 ASN A CA 6
ATOM 4845 C C . ASN A 1 31 ? 4.542 -1.692 -10.874 1.00 0.00 31 ASN A C 6
ATOM 4846 O O . ASN A 1 31 ? 5.338 -0.761 -10.968 1.00 0.00 31 ASN A O 6
ATOM 4857 N N . SER A 1 32 ? 4.897 -2.883 -10.367 1.00 0.00 32 SER A N 6
ATOM 4858 C CA . SER A 1 32 ? 6.210 -3.172 -9.780 1.00 0.00 32 SER A CA 6
ATOM 4859 C C . SER A 1 32 ? 6.704 -2.072 -8.822 1.00 0.00 32 SER A C 6
ATOM 4860 O O . SER A 1 32 ? 7.694 -1.390 -9.080 1.00 0.00 32 SER A O 6
ATOM 4868 N N . SER A 1 33 ? 6.030 -1.940 -7.683 1.00 0.00 33 SER A N 6
ATOM 4869 C CA . SER A 1 33 ? 6.523 -1.214 -6.513 1.00 0.00 33 SER A CA 6
ATOM 4870 C C . SER A 1 33 ? 5.969 -1.881 -5.240 1.00 0.00 33 SER A C 6
ATOM 4871 O O . SER A 1 33 ? 6.650 -1.924 -4.216 1.00 0.00 33 SER A O 6
ATOM 4879 N N . CYS A 1 34 ? 4.784 -2.494 -5.369 1.00 0.00 34 CYS A N 6
ATOM 4880 C CA . CYS A 1 34 ? 3.971 -3.259 -4.428 1.00 0.00 34 CYS A CA 6
ATOM 4881 C C . CYS A 1 34 ? 4.771 -4.117 -3.439 1.00 0.00 34 CYS A C 6
ATOM 4882 O O . CYS A 1 34 ? 5.809 -4.691 -3.789 1.00 0.00 34 CYS A O 6
ATOM 4889 N N . GLY A 1 35 ? 4.236 -4.264 -2.224 1.00 0.00 35 GLY A N 6
ATOM 4890 C CA . GLY A 1 35 ? 4.853 -4.968 -1.104 1.00 0.00 35 GLY A CA 6
ATOM 4891 C C . GLY A 1 35 ? 4.911 -4.082 0.141 1.00 0.00 35 GLY A C 6
ATOM 4892 O O . GLY A 1 35 ? 4.316 -3.001 0.162 1.00 0.00 35 GLY A O 6
ATOM 4896 N N . GLU A 1 36 ? 5.571 -4.553 1.211 1.00 0.00 36 GLU A N 6
ATOM 4897 C CA . GLU A 1 36 ? 5.571 -3.894 2.517 1.00 0.00 36 GLU A CA 6
ATOM 4898 C C . GLU A 1 36 ? 6.200 -2.503 2.451 1.00 0.00 36 GLU A C 6
ATOM 4899 O O . GLU A 1 36 ? 5.752 -1.587 3.135 1.00 0.00 36 GLU A O 6
ATOM 4911 N N . ILE A 1 37 ? 7.216 -2.342 1.606 1.00 0.00 37 ILE A N 6
ATOM 4912 C CA . ILE A 1 37 ? 7.906 -1.082 1.381 1.00 0.00 37 ILE A CA 6
ATOM 4913 C C . ILE A 1 37 ? 6.918 -0.106 0.754 1.00 0.00 37 ILE A C 6
ATOM 4914 O O . ILE A 1 37 ? 6.811 1.025 1.207 1.00 0.00 37 ILE A O 6
ATOM 4930 N N . CYS A 1 38 ? 6.158 -0.533 -0.254 1.00 0.00 38 CYS A N 6
ATOM 4931 C CA . CYS A 1 38 ? 5.201 0.342 -0.904 1.00 0.00 38 CYS A CA 6
ATOM 4932 C C . CYS A 1 38 ? 4.116 0.804 0.066 1.00 0.00 38 CYS A C 6
ATOM 4933 O O . CYS A 1 38 ? 3.710 1.967 0.013 1.00 0.00 38 CYS A O 6
ATOM 4940 N N . CYS A 1 39 ? 3.677 -0.089 0.966 1.00 0.00 39 CYS A N 6
ATOM 4941 C CA . CYS A 1 39 ? 2.850 0.278 2.096 1.00 0.00 39 CYS A CA 6
ATOM 4942 C C . CYS A 1 39 ? 3.559 1.371 2.890 1.00 0.00 39 CYS A C 6
ATOM 4943 O O . CYS A 1 39 ? 3.029 2.470 2.960 1.00 0.00 39 CYS A O 6
ATOM 4950 N N . ASN A 1 40 ? 4.754 1.099 3.427 1.00 0.00 40 ASN A N 6
ATOM 4951 C CA . ASN A 1 40 ? 5.530 2.012 4.262 1.00 0.00 40 ASN A CA 6
ATOM 4952 C C . ASN A 1 40 ? 5.734 3.377 3.584 1.00 0.00 40 ASN A C 6
ATOM 4953 O O . ASN A 1 40 ? 5.947 4.389 4.250 1.00 0.00 40 ASN A O 6
ATOM 4964 N N . ASP A 1 41 ? 5.791 3.403 2.253 1.00 0.00 41 ASP A N 6
ATOM 4965 C CA . ASP A 1 41 ? 6.143 4.567 1.459 1.00 0.00 41 ASP A CA 6
ATOM 4966 C C . ASP A 1 41 ? 5.012 5.598 1.429 1.00 0.00 41 ASP A C 6
ATOM 4967 O O . ASP A 1 41 ? 5.308 6.796 1.429 1.00 0.00 41 ASP A O 6
ATOM 4976 N N . CYS A 1 42 ? 3.743 5.163 1.425 1.00 0.00 42 CYS A N 6
ATOM 4977 C CA . CYS A 1 42 ? 2.572 6.053 1.430 1.00 0.00 42 CYS A CA 6
ATOM 4978 C C . CYS A 1 42 ? 1.866 6.049 2.790 1.00 0.00 42 CYS A C 6
ATOM 4979 O O . CYS A 1 42 ? 1.310 7.064 3.209 1.00 0.00 42 CYS A O 6
ATOM 4986 N N . PHE A 1 43 ? 1.839 4.899 3.457 1.00 0.00 43 PHE A N 6
ATOM 4987 C CA . PHE A 1 43 ? 1.146 4.666 4.707 1.00 0.00 43 PHE A CA 6
ATOM 4988 C C . PHE A 1 43 ? 2.166 4.715 5.840 1.00 0.00 43 PHE A C 6
ATOM 4989 O O . PHE A 1 43 ? 3.293 4.222 5.728 1.00 0.00 43 PHE A O 6
ATOM 5006 N N . ASP A 1 44 ? 1.722 5.231 6.978 1.00 0.00 44 ASP A N 6
ATOM 5007 C CA . ASP A 1 44 ? 2.338 5.006 8.277 1.00 0.00 44 ASP A CA 6
ATOM 5008 C C . ASP A 1 44 ? 2.367 3.511 8.586 1.00 0.00 44 ASP A C 6
ATOM 5009 O O . ASP A 1 44 ? 1.656 2.710 7.966 1.00 0.00 44 ASP A O 6
ATOM 5018 N N . GLU A 1 45 ? 3.170 3.114 9.577 1.00 0.00 45 GLU A N 6
ATOM 5019 C CA . GLU A 1 45 ? 3.306 1.717 9.956 1.00 0.00 45 GLU A CA 6
ATOM 5020 C C . GLU A 1 45 ? 1.967 1.145 10.433 1.00 0.00 45 GLU A C 6
ATOM 5021 O O . GLU A 1 45 ? 1.686 -0.042 10.237 1.00 0.00 45 GLU A O 6
ATOM 5033 N N . THR A 1 46 ? 1.117 1.994 11.015 1.00 0.00 46 THR A N 6
ATOM 5034 C CA . THR A 1 46 ? -0.172 1.546 11.524 1.00 0.00 46 THR A CA 6
ATOM 5035 C C . THR A 1 46 ? -1.094 1.198 10.346 1.00 0.00 46 THR A C 6
ATOM 5036 O O . THR A 1 46 ? -1.613 0.076 10.302 1.00 0.00 46 THR A O 6
ATOM 5047 N N . GLY A 1 47 ? -1.235 2.081 9.351 1.00 0.00 47 GLY A N 6
ATOM 5048 C CA . GLY A 1 47 ? -1.982 1.774 8.130 1.00 0.00 47 GLY A CA 6
ATOM 5049 C C . GLY A 1 47 ? -1.382 0.596 7.376 1.00 0.00 47 GLY A C 6
ATOM 5050 O O . GLY A 1 47 ? -2.098 -0.278 6.873 1.00 0.00 47 GLY A O 6
ATOM 5054 N N . THR A 1 48 ? -0.052 0.549 7.327 1.00 0.00 48 THR A N 6
ATOM 5055 C CA . THR A 1 48 ? 0.702 -0.508 6.692 1.00 0.00 48 THR A CA 6
ATOM 5056 C C . THR A 1 48 ? 0.240 -1.874 7.189 1.00 0.00 48 THR A C 6
ATOM 5057 O O . THR A 1 48 ? 0.028 -2.737 6.348 1.00 0.00 48 THR A O 6
ATOM 5068 N N . GLY A 1 49 ? -0.005 -2.103 8.482 1.00 0.00 49 GLY A N 6
ATOM 5069 C CA . GLY A 1 49 ? -0.374 -3.443 8.948 1.00 0.00 49 GLY A CA 6
ATOM 5070 C C . GLY A 1 49 ? -1.724 -3.966 8.416 1.00 0.00 49 GLY A C 6
ATOM 5071 O O . GLY A 1 49 ? -2.104 -5.095 8.726 1.00 0.00 49 GLY A O 6
ATOM 5075 N N . ALA A 1 50 ? -2.474 -3.185 7.632 1.00 0.00 50 ALA A N 6
ATOM 5076 C CA . ALA A 1 50 ? -3.577 -3.650 6.796 1.00 0.00 50 ALA A CA 6
ATOM 5077 C C . ALA A 1 50 ? -3.120 -3.824 5.353 1.00 0.00 50 ALA A C 6
ATOM 5078 O O . ALA A 1 50 ? -3.368 -4.867 4.749 1.00 0.00 50 ALA A O 6
ATOM 5085 N N . CYS A 1 51 ? -2.440 -2.819 4.803 1.00 0.00 51 CYS A N 6
ATOM 5086 C CA . CYS A 1 51 ? -2.004 -2.790 3.423 1.00 0.00 51 CYS A CA 6
ATOM 5087 C C . CYS A 1 51 ? -1.055 -3.953 3.162 1.00 0.00 51 CYS A C 6
ATOM 5088 O O . CYS A 1 51 ? -1.087 -4.553 2.092 1.00 0.00 51 CYS A O 6
ATOM 5095 N N . ARG A 1 52 ? -0.276 -4.359 4.172 1.00 0.00 52 ARG A N 6
ATOM 5096 C CA . ARG A 1 52 ? 0.595 -5.502 4.067 1.00 0.00 52 ARG A CA 6
ATOM 5097 C C . ARG A 1 52 ? -0.185 -6.760 3.802 1.00 0.00 52 ARG A C 6
ATOM 5098 O O . ARG A 1 52 ? 0.230 -7.451 2.896 1.00 0.00 52 ARG A O 6
ATOM 5119 N N . ALA A 1 53 ? -1.263 -7.066 4.532 1.00 0.00 53 ALA A N 6
ATOM 5120 C CA . ALA A 1 53 ? -2.065 -8.258 4.244 1.00 0.00 53 ALA A CA 6
ATOM 5121 C C . ALA A 1 53 ? -2.450 -8.245 2.767 1.00 0.00 53 ALA A C 6
ATOM 5122 O O . ALA A 1 53 ? -2.102 -9.152 2.008 1.00 0.00 53 ALA A O 6
ATOM 5129 N N . GLN A 1 54 ? -3.067 -7.145 2.332 1.00 0.00 54 GLN A N 6
ATOM 5130 C CA . GLN A 1 54 ? -3.462 -6.996 0.938 1.00 0.00 54 GLN A CA 6
ATOM 5131 C C . GLN A 1 54 ? -2.272 -6.966 -0.048 1.00 0.00 54 GLN A C 6
ATOM 5132 O O . GLN A 1 54 ? -2.493 -7.052 -1.251 1.00 0.00 54 GLN A O 6
ATOM 5146 N N . ALA A 1 55 ? -1.018 -6.882 0.399 1.00 0.00 55 ALA A N 6
ATOM 5147 C CA . ALA A 1 55 ? 0.165 -7.000 -0.442 1.00 0.00 55 ALA A CA 6
ATOM 5148 C C . ALA A 1 55 ? 0.994 -8.248 -0.101 1.00 0.00 55 ALA A C 6
ATOM 5149 O O . ALA A 1 55 ? 2.084 -8.389 -0.630 1.00 0.00 55 ALA A O 6
ATOM 5156 N N . PHE A 1 56 ? 0.539 -9.135 0.781 1.00 0.00 56 PHE A N 6
ATOM 5157 C CA . PHE A 1 56 ? 1.285 -10.286 1.270 1.00 0.00 56 PHE A CA 6
ATOM 5158 C C . PHE A 1 56 ? 0.657 -11.532 0.668 1.00 0.00 56 PHE A C 6
ATOM 5159 O O . PHE A 1 56 ? 1.324 -12.277 -0.048 1.00 0.00 56 PHE A O 6
ATOM 5176 N N . GLY A 1 57 ? -0.635 -11.721 0.938 1.00 0.00 57 GLY A N 6
ATOM 5177 C CA . GLY A 1 57 ? -1.366 -12.945 0.624 1.00 0.00 57 GLY A CA 6
ATOM 5178 C C . GLY A 1 57 ? -2.503 -12.777 -0.379 1.00 0.00 57 GLY A C 6
ATOM 5179 O O . GLY A 1 57 ? -3.299 -13.706 -0.539 1.00 0.00 57 GLY A O 6
ATOM 5183 N N . ASN A 1 58 ? -2.612 -11.602 -1.010 1.00 0.00 58 ASN A N 6
ATOM 5184 C CA . ASN A 1 58 ? -3.760 -11.204 -1.831 1.00 0.00 58 ASN A CA 6
ATOM 5185 C C . ASN A 1 58 ? -3.489 -11.458 -3.322 1.00 0.00 58 ASN A C 6
ATOM 5186 O O . ASN A 1 58 ? -3.896 -12.501 -3.833 1.00 0.00 58 ASN A O 6
ATOM 5197 N N . SER A 1 59 ? -2.796 -10.546 -4.023 1.00 0.00 59 SER A N 6
ATOM 5198 C CA . SER A 1 59 ? -2.436 -10.718 -5.441 1.00 0.00 59 SER A CA 6
ATOM 5199 C C . SER A 1 59 ? -0.919 -10.583 -5.648 1.00 0.00 59 SER A C 6
ATOM 5200 O O . SER A 1 59 ? -0.329 -11.361 -6.401 1.00 0.00 59 SER A O 6
ATOM 5208 N N . CYS A 1 60 ? -0.267 -9.658 -4.927 1.00 0.00 60 CYS A N 6
ATOM 5209 C CA . CYS A 1 60 ? 1.174 -9.627 -4.720 1.00 0.00 60 CYS A CA 6
ATOM 5210 C C . CYS A 1 60 ? 1.699 -11.031 -4.392 1.00 0.00 60 CYS A C 6
ATOM 5211 O O . CYS A 1 60 ? 1.132 -11.735 -3.554 1.00 0.00 60 CYS A O 6
ATOM 5218 N N . LEU A 1 61 ? 2.750 -11.435 -5.105 1.00 0.00 61 LEU A N 6
ATOM 5219 C CA . LEU A 1 61 ? 3.354 -12.763 -5.069 1.00 0.00 61 LEU A CA 6
ATOM 5220 C C . LEU A 1 61 ? 3.944 -13.008 -3.676 1.00 0.00 61 LEU A C 6
ATOM 5221 O O . LEU A 1 61 ? 3.627 -13.994 -3.015 1.00 0.00 61 LEU A O 6
ATOM 5237 N N . ASN A 1 62 ? 4.757 -12.059 -3.230 1.00 0.00 62 ASN A N 6
ATOM 5238 C CA . ASN A 1 62 ? 5.153 -11.783 -1.860 1.00 0.00 62 ASN A CA 6
ATOM 5239 C C . ASN A 1 62 ? 4.898 -10.295 -1.676 1.00 0.00 62 ASN A C 6
ATOM 5240 O O . ASN A 1 62 ? 4.638 -9.588 -2.658 1.00 0.00 62 ASN A O 6
ATOM 5251 N N . TRP A 1 63 ? 5.020 -9.825 -0.442 1.00 0.00 63 TRP A N 6
ATOM 5252 C CA . TRP A 1 63 ? 5.195 -8.423 -0.138 1.00 0.00 63 TRP A CA 6
ATOM 5253 C C . TRP A 1 63 ? 6.602 -8.008 -0.562 1.00 0.00 63 TRP A C 6
ATOM 5254 O O . TRP A 1 63 ? 7.556 -8.154 0.230 1.00 0.00 63 TRP A O 6
ATOM 5275 N N . THR A 1 1 ? -6.127 -2.081 10.932 1.00 0.00 1 THR A N 7
ATOM 5276 C CA . THR A 1 1 ? -6.612 -0.709 10.709 1.00 0.00 1 THR A CA 7
ATOM 5277 C C . THR A 1 1 ? -7.185 -0.615 9.284 1.00 0.00 1 THR A C 7
ATOM 5278 O O . THR A 1 1 ? -7.031 -1.570 8.517 1.00 0.00 1 THR A O 7
ATOM 5289 N N . ASP A 1 2 ? -7.827 0.498 8.922 1.00 0.00 2 ASP A N 7
ATOM 5290 C CA . ASP A 1 2 ? -8.313 0.786 7.571 1.00 0.00 2 ASP A CA 7
ATOM 5291 C C . ASP A 1 2 ? -7.499 1.943 6.959 1.00 0.00 2 ASP A C 7
ATOM 5292 O O . ASP A 1 2 ? -7.135 2.857 7.695 1.00 0.00 2 ASP A O 7
ATOM 5301 N 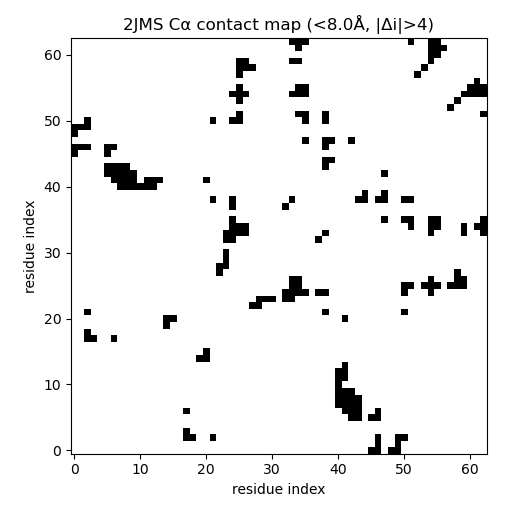N . PRO A 1 3 ? -7.190 1.962 5.647 1.00 0.00 3 PRO A N 7
ATOM 5302 C CA . PRO A 1 3 ? -6.297 2.964 5.049 1.00 0.00 3 PRO A CA 7
ATOM 5303 C C . PRO A 1 3 ? -6.947 4.340 4.907 1.00 0.00 3 PRO A C 7
ATOM 5304 O O . PRO A 1 3 ? -6.294 5.304 4.512 1.00 0.00 3 PRO A O 7
ATOM 5315 N N . GLU A 1 4 ? -8.237 4.421 5.204 1.00 0.00 4 GLU A N 7
ATOM 5316 C CA . GLU A 1 4 ? -9.012 5.644 5.157 1.00 0.00 4 GLU A CA 7
ATOM 5317 C C . GLU A 1 4 ? -8.372 6.738 6.014 1.00 0.00 4 GLU A C 7
ATOM 5318 O O . GLU A 1 4 ? -8.285 7.900 5.615 1.00 0.00 4 GLU A O 7
ATOM 5330 N N . GLU A 1 5 ? -7.938 6.362 7.213 1.00 0.00 5 GLU A N 7
ATOM 5331 C CA . GLU A 1 5 ? -7.676 7.291 8.302 1.00 0.00 5 GLU A CA 7
ATOM 5332 C C . GLU A 1 5 ? -6.183 7.362 8.634 1.00 0.00 5 GLU A C 7
ATOM 5333 O O . GLU A 1 5 ? -5.799 7.917 9.664 1.00 0.00 5 GLU A O 7
ATOM 5345 N N . HIS A 1 6 ? -5.361 6.792 7.751 1.00 0.00 6 HIS A N 7
ATOM 5346 C CA . HIS A 1 6 ? -3.933 6.597 7.879 1.00 0.00 6 HIS A CA 7
ATOM 5347 C C . HIS A 1 6 ? -3.309 7.014 6.562 1.00 0.00 6 HIS A C 7
ATOM 5348 O O . HIS A 1 6 ? -3.569 6.382 5.542 1.00 0.00 6 HIS A O 7
ATOM 5362 N N . PHE A 1 7 ? -2.494 8.063 6.564 1.00 0.00 7 PHE A N 7
ATOM 5363 C CA . PHE A 1 7 ? -1.795 8.528 5.384 1.00 0.00 7 PHE A CA 7
ATOM 5364 C C . PHE A 1 7 ? -0.642 9.379 5.904 1.00 0.00 7 PHE A C 7
ATOM 5365 O O . PHE A 1 7 ? -0.896 10.293 6.697 1.00 0.00 7 PHE A O 7
ATOM 5382 N N . ASP A 1 8 ? 0.603 9.074 5.534 1.00 0.00 8 ASP A N 7
ATOM 5383 C CA . ASP A 1 8 ? 1.731 9.971 5.795 1.00 0.00 8 ASP A CA 7
ATOM 5384 C C . ASP A 1 8 ? 2.830 9.726 4.753 1.00 0.00 8 ASP A C 7
ATOM 5385 O O . ASP A 1 8 ? 3.798 9.010 5.032 1.00 0.00 8 ASP A O 7
ATOM 5394 N N . PRO A 1 9 ? 2.644 10.244 3.524 1.00 0.00 9 PRO A N 7
ATOM 5395 C CA . PRO A 1 9 ? 3.491 9.930 2.386 1.00 0.00 9 PRO A CA 7
ATOM 5396 C C . PRO A 1 9 ? 4.871 10.555 2.558 1.00 0.00 9 PRO A C 7
ATOM 5397 O O . PRO A 1 9 ? 4.996 11.783 2.614 1.00 0.00 9 PRO A O 7
ATOM 5408 N N . ASN A 1 10 ? 5.912 9.719 2.560 1.00 0.00 10 ASN A N 7
ATOM 5409 C CA . ASN A 1 10 ? 7.297 10.191 2.534 1.00 0.00 10 ASN A CA 7
ATOM 5410 C C . ASN A 1 10 ? 7.568 10.896 1.207 1.00 0.00 10 ASN A C 7
ATOM 5411 O O . ASN A 1 10 ? 6.741 10.864 0.285 1.00 0.00 10 ASN A O 7
ATOM 5422 N N . THR A 1 11 ? 8.756 11.475 1.060 1.00 0.00 11 THR A N 7
ATOM 5423 C CA . THR A 1 11 ? 9.282 12.046 -0.177 1.00 0.00 11 THR A CA 7
ATOM 5424 C C . THR A 1 11 ? 9.609 10.952 -1.215 1.00 0.00 11 THR A C 7
ATOM 5425 O O . THR A 1 11 ? 10.742 10.826 -1.682 1.00 0.00 11 THR A O 7
ATOM 5436 N N . ASN A 1 12 ? 8.623 10.121 -1.551 1.00 0.00 12 ASN A N 7
ATOM 5437 C CA . ASN A 1 12 ? 8.665 9.108 -2.593 1.00 0.00 12 ASN A CA 7
ATOM 5438 C C . ASN A 1 12 ? 7.282 8.990 -3.240 1.00 0.00 12 ASN A C 7
ATOM 5439 O O . ASN A 1 12 ? 7.195 8.769 -4.451 1.00 0.00 12 ASN A O 7
ATOM 5450 N N . CYS A 1 13 ? 6.208 9.081 -2.439 1.00 0.00 13 CYS A N 7
ATOM 5451 C CA . CYS A 1 13 ? 4.853 8.807 -2.896 1.00 0.00 13 CYS A CA 7
ATOM 5452 C C . CYS A 1 13 ? 4.392 9.755 -4.009 1.00 0.00 13 CYS A C 7
ATOM 5453 O O . CYS A 1 13 ? 4.725 10.948 -4.010 1.00 0.00 13 CYS A O 7
ATOM 5460 N N . ASP A 1 14 ? 3.576 9.213 -4.919 1.00 0.00 14 ASP A N 7
ATOM 5461 C CA . ASP A 1 14 ? 2.898 9.936 -5.990 1.00 0.00 14 ASP A CA 7
ATOM 5462 C C . ASP A 1 14 ? 1.420 10.079 -5.630 1.00 0.00 14 ASP A C 7
ATOM 5463 O O . ASP A 1 14 ? 0.951 11.195 -5.415 1.00 0.00 14 ASP A O 7
ATOM 5472 N N . TYR A 1 15 ? 0.688 8.964 -5.533 1.00 0.00 15 TYR A N 7
ATOM 5473 C CA . TYR A 1 15 ? -0.767 8.942 -5.402 1.00 0.00 15 TYR A CA 7
ATOM 5474 C C . TYR A 1 15 ? -1.203 9.497 -4.055 1.00 0.00 15 TYR A C 7
ATOM 5475 O O . TYR A 1 15 ? -0.853 8.949 -3.013 1.00 0.00 15 TYR A O 7
ATOM 5493 N N . THR A 1 16 ? -2.006 10.552 -4.072 1.00 0.00 16 THR A N 7
ATOM 5494 C CA . THR A 1 16 ? -2.510 11.251 -2.898 1.00 0.00 16 THR A CA 7
ATOM 5495 C C . THR A 1 16 ? -3.888 10.751 -2.444 1.00 0.00 16 THR A C 7
ATOM 5496 O O . THR A 1 16 ? -4.570 11.449 -1.689 1.00 0.00 16 THR A O 7
ATOM 5507 N N . ASN A 1 17 ? -4.310 9.546 -2.855 1.00 0.00 17 ASN A N 7
ATOM 5508 C CA . ASN A 1 17 ? -5.561 8.952 -2.384 1.00 0.00 17 ASN A CA 7
ATOM 5509 C C . ASN A 1 17 ? -5.278 7.551 -1.878 1.00 0.00 17 ASN A C 7
ATOM 5510 O O . ASN A 1 17 ? -4.579 6.778 -2.537 1.00 0.00 17 ASN A O 7
ATOM 5521 N N . SER A 1 18 ? -5.920 7.207 -0.774 1.00 0.00 18 SER A N 7
ATOM 5522 C CA . SER A 1 18 ? -5.829 5.929 -0.073 1.00 0.00 18 SER A CA 7
ATOM 5523 C C . SER A 1 18 ? -6.531 4.797 -0.830 1.00 0.00 18 SER A C 7
ATOM 5524 O O . SER A 1 18 ? -6.540 3.664 -0.345 1.00 0.00 18 SER A O 7
ATOM 5532 N N . GLN A 1 19 ? -7.112 5.056 -2.006 1.00 0.00 19 GLN A N 7
ATOM 5533 C CA . GLN A 1 19 ? -7.589 4.016 -2.899 1.00 0.00 19 GLN A CA 7
ATOM 5534 C C . GLN A 1 19 ? -6.522 3.700 -3.944 1.00 0.00 19 GLN A C 7
ATOM 5535 O O . GLN A 1 19 ? -6.034 2.576 -3.975 1.00 0.00 19 GLN A O 7
ATOM 5549 N N . ASP A 1 20 ? -6.122 4.675 -4.765 1.00 0.00 20 ASP A N 7
ATOM 5550 C CA . ASP A 1 20 ? -5.136 4.460 -5.831 1.00 0.00 20 ASP A CA 7
ATOM 5551 C C . ASP A 1 20 ? -3.794 4.028 -5.247 1.00 0.00 20 ASP A C 7
ATOM 5552 O O . ASP A 1 20 ? -3.246 3.021 -5.687 1.00 0.00 20 ASP A O 7
ATOM 5561 N N . ALA A 1 21 ? -3.269 4.744 -4.243 1.00 0.00 21 ALA A N 7
ATOM 5562 C CA . ALA A 1 21 ? -2.019 4.365 -3.594 1.00 0.00 21 ALA A CA 7
ATOM 5563 C C . ALA A 1 21 ? -2.110 2.925 -3.099 1.00 0.00 21 ALA A C 7
ATOM 5564 O O . ALA A 1 21 ? -1.260 2.107 -3.438 1.00 0.00 21 ALA A O 7
ATOM 5571 N N . TRP A 1 22 ? -3.168 2.613 -2.343 1.00 0.00 22 TRP A N 7
ATOM 5572 C CA . TRP A 1 22 ? -3.409 1.299 -1.773 1.00 0.00 22 TRP A CA 7
ATOM 5573 C C . TRP A 1 22 ? -3.422 0.237 -2.862 1.00 0.00 22 TRP A C 7
ATOM 5574 O O . TRP A 1 22 ? -2.602 -0.667 -2.819 1.00 0.00 22 TRP A O 7
ATOM 5595 N N . ASP A 1 23 ? -4.324 0.321 -3.838 1.00 0.00 23 ASP A N 7
ATOM 5596 C CA . ASP A 1 23 ? -4.497 -0.707 -4.868 1.00 0.00 23 ASP A CA 7
ATOM 5597 C C . ASP A 1 23 ? -3.174 -0.989 -5.581 1.00 0.00 23 ASP A C 7
ATOM 5598 O O . ASP A 1 23 ? -2.864 -2.131 -5.934 1.00 0.00 23 ASP A O 7
ATOM 5607 N N . TYR A 1 24 ? -2.346 0.038 -5.753 1.00 0.00 24 TYR A N 7
ATOM 5608 C CA . TYR A 1 24 ? -1.050 -0.136 -6.356 1.00 0.00 24 TYR A CA 7
ATOM 5609 C C . TYR A 1 24 ? -0.102 -0.826 -5.353 1.00 0.00 24 TYR A C 7
ATOM 5610 O O . TYR A 1 24 ? 0.508 -1.837 -5.703 1.00 0.00 24 TYR A O 7
ATOM 5628 N N . CYS A 1 25 ? -0.026 -0.371 -4.093 1.00 0.00 25 CYS A N 7
ATOM 5629 C CA . CYS A 1 25 ? 0.751 -1.018 -3.021 1.00 0.00 25 CYS A CA 7
ATOM 5630 C C . CYS A 1 25 ? 0.447 -2.520 -2.912 1.00 0.00 25 CYS A C 7
ATOM 5631 O O . CYS A 1 25 ? 1.355 -3.338 -2.743 1.00 0.00 25 CYS A O 7
ATOM 5638 N N . THR A 1 26 ? -0.835 -2.877 -2.955 1.00 0.00 26 THR A N 7
ATOM 5639 C CA . THR A 1 26 ? -1.368 -4.210 -2.703 1.00 0.00 26 THR A CA 7
ATOM 5640 C C . THR A 1 26 ? -1.216 -5.110 -3.943 1.00 0.00 26 THR A C 7
ATOM 5641 O O . THR A 1 26 ? -1.493 -6.311 -3.886 1.00 0.00 26 THR A O 7
ATOM 5652 N N . ASN A 1 27 ? -0.719 -4.557 -5.063 1.00 0.00 27 ASN A N 7
ATOM 5653 C CA . ASN A 1 27 ? -0.695 -5.184 -6.385 1.00 0.00 27 ASN A CA 7
ATOM 5654 C C . ASN A 1 27 ? -2.097 -5.667 -6.772 1.00 0.00 27 ASN A C 7
ATOM 5655 O O . ASN A 1 27 ? -2.268 -6.668 -7.465 1.00 0.00 27 ASN A O 7
ATOM 5666 N N . TYR A 1 28 ? -3.124 -4.942 -6.324 1.00 0.00 28 TYR A N 7
ATOM 5667 C CA . TYR A 1 28 ? -4.442 -4.975 -6.933 1.00 0.00 28 TYR A CA 7
ATOM 5668 C C . TYR A 1 28 ? -4.340 -4.492 -8.386 1.00 0.00 28 TYR A C 7
ATOM 5669 O O . TYR A 1 28 ? -5.129 -4.925 -9.231 1.00 0.00 28 TYR A O 7
ATOM 5687 N N . ILE A 1 29 ? -3.353 -3.627 -8.655 1.00 0.00 29 ILE A N 7
ATOM 5688 C CA . ILE A 1 29 ? -2.971 -3.063 -9.936 1.00 0.00 29 ILE A CA 7
ATOM 5689 C C . ILE A 1 29 ? -1.470 -3.339 -10.081 1.00 0.00 29 ILE A C 7
ATOM 5690 O O . ILE A 1 29 ? -0.680 -2.906 -9.235 1.00 0.00 29 ILE A O 7
ATOM 5706 N N . VAL A 1 30 ? -1.063 -4.081 -11.112 1.00 0.00 30 VAL A N 7
ATOM 5707 C CA . VAL A 1 30 ? 0.346 -4.285 -11.439 1.00 0.00 30 VAL A CA 7
ATOM 5708 C C . VAL A 1 30 ? 0.984 -2.927 -11.726 1.00 0.00 30 VAL A C 7
ATOM 5709 O O . VAL A 1 30 ? 0.467 -2.146 -12.528 1.00 0.00 30 VAL A O 7
ATOM 5722 N N . ASN A 1 31 ? 2.095 -2.643 -11.046 1.00 0.00 31 ASN A N 7
ATOM 5723 C CA . ASN A 1 31 ? 2.792 -1.356 -11.134 1.00 0.00 31 ASN A CA 7
ATOM 5724 C C . ASN A 1 31 ? 4.257 -1.389 -10.669 1.00 0.00 31 ASN A C 7
ATOM 5725 O O . ASN A 1 31 ? 4.904 -0.339 -10.699 1.00 0.00 31 ASN A O 7
ATOM 5736 N N . SER A 1 32 ? 4.799 -2.554 -10.290 1.00 0.00 32 SER A N 7
ATOM 5737 C CA . SER A 1 32 ? 6.078 -2.733 -9.592 1.00 0.00 32 SER A CA 7
ATOM 5738 C C . SER A 1 32 ? 6.032 -2.182 -8.156 1.00 0.00 32 SER A C 7
ATOM 5739 O O . SER A 1 32 ? 5.093 -1.490 -7.789 1.00 0.00 32 SER A O 7
ATOM 5747 N N . SER A 1 33 ? 7.034 -2.527 -7.336 1.00 0.00 33 SER A N 7
ATOM 5748 C CA . SER A 1 33 ? 7.370 -2.045 -5.991 1.00 0.00 33 SER A CA 7
ATOM 5749 C C . SER A 1 33 ? 6.287 -2.285 -4.920 1.00 0.00 33 SER A C 7
ATOM 5750 O O . SER A 1 33 ? 6.527 -2.113 -3.722 1.00 0.00 33 SER A O 7
ATOM 5758 N N . CYS A 1 34 ? 5.146 -2.823 -5.336 1.00 0.00 34 CYS A N 7
ATOM 5759 C CA . CYS A 1 34 ? 4.099 -3.389 -4.507 1.00 0.00 34 CYS A CA 7
ATOM 5760 C C . CYS A 1 34 ? 4.712 -4.412 -3.549 1.00 0.00 34 CYS A C 7
ATOM 5761 O O . CYS A 1 34 ? 5.654 -5.120 -3.915 1.00 0.00 34 CYS A O 7
ATOM 5768 N N . GLY A 1 35 ? 4.192 -4.479 -2.327 1.00 0.00 35 GLY A N 7
ATOM 5769 C CA . GLY A 1 35 ? 4.862 -5.086 -1.192 1.00 0.00 35 GLY A CA 7
ATOM 5770 C C . GLY A 1 35 ? 4.894 -4.114 -0.019 1.00 0.00 35 GLY A C 7
ATOM 5771 O O . GLY A 1 35 ? 4.349 -3.008 -0.100 1.00 0.00 35 GLY A O 7
ATOM 5775 N N . GLU A 1 36 ? 5.500 -4.523 1.100 1.00 0.00 36 GLU A N 7
ATOM 5776 C CA . GLU A 1 36 ? 5.424 -3.757 2.344 1.00 0.00 36 GLU A CA 7
ATOM 5777 C C . GLU A 1 36 ? 6.137 -2.410 2.240 1.00 0.00 36 GLU A C 7
ATOM 5778 O O . GLU A 1 36 ? 5.771 -1.471 2.936 1.00 0.00 36 GLU A O 7
ATOM 5790 N N . ILE A 1 37 ? 7.115 -2.316 1.343 1.00 0.00 37 ILE A N 7
ATOM 5791 C CA . ILE A 1 37 ? 7.861 -1.097 1.037 1.00 0.00 37 ILE A CA 7
ATOM 5792 C C . ILE A 1 37 ? 6.906 -0.013 0.533 1.00 0.00 37 ILE A C 7
ATOM 5793 O O . ILE A 1 37 ? 6.907 1.083 1.075 1.00 0.00 37 ILE A O 7
ATOM 5809 N N . CYS A 1 38 ? 6.072 -0.288 -0.475 1.00 0.00 38 CYS A N 7
ATOM 5810 C CA . CYS A 1 38 ? 5.173 0.741 -0.996 1.00 0.00 38 CYS A CA 7
ATOM 5811 C C . CYS A 1 38 ? 4.168 1.172 0.074 1.00 0.00 38 CYS A C 7
ATOM 5812 O O . CYS A 1 38 ? 3.858 2.355 0.173 1.00 0.00 38 CYS A O 7
ATOM 5819 N N . CYS A 1 39 ? 3.694 0.233 0.902 1.00 0.00 39 CYS A N 7
ATOM 5820 C CA . CYS A 1 39 ? 2.920 0.549 2.089 1.00 0.00 39 CYS A CA 7
ATOM 5821 C C . CYS A 1 39 ? 3.698 1.533 2.963 1.00 0.00 39 CYS A C 7
ATOM 5822 O O . CYS A 1 39 ? 3.177 2.598 3.263 1.00 0.00 39 CYS A O 7
ATOM 5829 N N . ASN A 1 40 ? 4.935 1.201 3.335 1.00 0.00 40 ASN A N 7
ATOM 5830 C CA . ASN A 1 40 ? 5.805 2.026 4.165 1.00 0.00 40 ASN A CA 7
ATOM 5831 C C . ASN A 1 40 ? 6.002 3.419 3.555 1.00 0.00 40 ASN A C 7
ATOM 5832 O O . ASN A 1 40 ? 6.064 4.410 4.278 1.00 0.00 40 ASN A O 7
ATOM 5843 N N . ASP A 1 41 ? 6.100 3.511 2.228 1.00 0.00 41 ASP A N 7
ATOM 5844 C CA . ASP A 1 41 ? 6.371 4.747 1.504 1.00 0.00 41 ASP A CA 7
ATOM 5845 C C . ASP A 1 41 ? 5.096 5.507 1.093 1.00 0.00 41 ASP A C 7
ATOM 5846 O O . ASP A 1 41 ? 5.177 6.463 0.315 1.00 0.00 41 ASP A O 7
ATOM 5855 N N . CYS A 1 42 ? 3.923 5.132 1.620 1.00 0.00 42 CYS A N 7
ATOM 5856 C CA . CYS A 1 42 ? 2.660 5.876 1.490 1.00 0.00 42 CYS A CA 7
ATOM 5857 C C . CYS A 1 42 ? 1.969 6.088 2.845 1.00 0.00 42 CYS A C 7
ATOM 5858 O O . CYS A 1 42 ? 1.400 7.148 3.117 1.00 0.00 42 CYS A O 7
ATOM 5865 N N . PHE A 1 43 ? 1.963 5.052 3.676 1.00 0.00 43 PHE A N 7
ATOM 5866 C CA . PHE A 1 43 ? 1.161 4.913 4.874 1.00 0.00 43 PHE A CA 7
ATOM 5867 C C . PHE A 1 43 ? 2.081 4.933 6.083 1.00 0.00 43 PHE A C 7
ATOM 5868 O O . PHE A 1 43 ? 3.237 4.513 6.005 1.00 0.00 43 PHE A O 7
ATOM 5885 N N . ASP A 1 44 ? 1.545 5.331 7.239 1.00 0.00 44 ASP A N 7
ATOM 5886 C CA . ASP A 1 44 ? 2.221 5.061 8.503 1.00 0.00 44 ASP A CA 7
ATOM 5887 C C . ASP A 1 44 ? 2.272 3.554 8.743 1.00 0.00 44 ASP A C 7
ATOM 5888 O O . ASP A 1 44 ? 1.705 2.754 7.992 1.00 0.00 44 ASP A O 7
ATOM 5897 N N . GLU A 1 45 ? 2.952 3.147 9.805 1.00 0.00 45 GLU A N 7
ATOM 5898 C CA . GLU A 1 45 ? 3.120 1.733 10.112 1.00 0.00 45 GLU A CA 7
ATOM 5899 C C . GLU A 1 45 ? 1.769 1.081 10.448 1.00 0.00 45 GLU A C 7
ATOM 5900 O O . GLU A 1 45 ? 1.561 -0.106 10.183 1.00 0.00 45 GLU A O 7
ATOM 5912 N N . THR A 1 46 ? 0.832 1.848 11.002 1.00 0.00 46 THR A N 7
ATOM 5913 C CA . THR A 1 46 ? -0.492 1.358 11.357 1.00 0.00 46 THR A CA 7
ATOM 5914 C C . THR A 1 46 ? -1.279 1.078 10.069 1.00 0.00 46 THR A C 7
ATOM 5915 O O . THR A 1 46 ? -1.732 -0.052 9.862 1.00 0.00 46 THR A O 7
ATOM 5926 N N . GLY A 1 47 ? -1.385 2.062 9.167 1.00 0.00 47 GLY A N 7
ATOM 5927 C CA . GLY A 1 47 ? -1.980 1.912 7.841 1.00 0.00 47 GLY A CA 7
ATOM 5928 C C . GLY A 1 47 ? -1.317 0.766 7.075 1.00 0.00 47 GLY A C 7
ATOM 5929 O O . GLY A 1 47 ? -1.996 -0.062 6.458 1.00 0.00 47 GLY A O 7
ATOM 5933 N N . THR A 1 48 ? 0.012 0.685 7.162 1.00 0.00 48 THR A N 7
ATOM 5934 C CA . THR A 1 48 ? 0.805 -0.358 6.548 1.00 0.00 48 THR A CA 7
ATOM 5935 C C . THR A 1 48 ? 0.323 -1.735 6.971 1.00 0.00 48 THR A C 7
ATOM 5936 O O . THR A 1 48 ? 0.168 -2.562 6.084 1.00 0.00 48 THR A O 7
ATOM 5947 N N . GLY A 1 49 ? 0.065 -2.028 8.249 1.00 0.00 49 GLY A N 7
ATOM 5948 C CA . GLY A 1 49 ? -0.189 -3.409 8.666 1.00 0.00 49 GLY A CA 7
ATOM 5949 C C . GLY A 1 49 ? -1.343 -4.059 7.895 1.00 0.00 49 GLY A C 7
ATOM 5950 O O . GLY A 1 49 ? -1.292 -5.248 7.571 1.00 0.00 49 GLY A O 7
ATOM 5954 N N . ALA A 1 50 ? -2.360 -3.271 7.552 1.00 0.00 50 ALA A N 7
ATOM 5955 C CA . ALA A 1 50 ? -3.479 -3.666 6.712 1.00 0.00 50 ALA A CA 7
ATOM 5956 C C . ALA A 1 50 ? -3.056 -3.832 5.256 1.00 0.00 50 ALA A C 7
ATOM 5957 O O . ALA A 1 50 ? -3.353 -4.843 4.622 1.00 0.00 50 ALA A O 7
ATOM 5964 N N . CYS A 1 51 ? -2.371 -2.823 4.720 1.00 0.00 51 CYS A N 7
ATOM 5965 C CA . CYS A 1 51 ? -1.964 -2.755 3.336 1.00 0.00 51 CYS A CA 7
ATOM 5966 C C . CYS A 1 51 ? -1.019 -3.914 3.038 1.00 0.00 51 CYS A C 7
ATOM 5967 O O . CYS A 1 51 ? -1.103 -4.537 1.983 1.00 0.00 51 CYS A O 7
ATOM 5974 N N . ARG A 1 52 ? -0.189 -4.291 4.017 1.00 0.00 52 ARG A N 7
ATOM 5975 C CA . ARG A 1 52 ? 0.651 -5.457 3.927 1.00 0.00 52 ARG A CA 7
ATOM 5976 C C . ARG A 1 52 ? -0.183 -6.697 3.743 1.00 0.00 52 ARG A C 7
ATOM 5977 O O . ARG A 1 52 ? 0.191 -7.470 2.889 1.00 0.00 52 ARG A O 7
ATOM 5998 N N . ALA A 1 53 ? -1.265 -6.922 4.492 1.00 0.00 53 ALA A N 7
ATOM 5999 C CA . ALA A 1 53 ? -2.075 -8.125 4.291 1.00 0.00 53 ALA A CA 7
ATOM 6000 C C . ALA A 1 53 ? -2.557 -8.211 2.844 1.00 0.00 53 ALA A C 7
ATOM 6001 O O . ALA A 1 53 ? -2.401 -9.242 2.188 1.00 0.00 53 ALA A O 7
ATOM 6008 N N . GLN A 1 54 ? -3.106 -7.110 2.328 1.00 0.00 54 GLN A N 7
ATOM 6009 C CA . GLN A 1 54 ? -3.531 -7.029 0.934 1.00 0.00 54 GLN A CA 7
ATOM 6010 C C . GLN A 1 54 ? -2.341 -7.085 -0.052 1.00 0.00 54 GLN A C 7
ATOM 6011 O O . GLN A 1 54 ? -2.567 -7.234 -1.246 1.00 0.00 54 GLN A O 7
ATOM 6025 N N . ALA A 1 55 ? -1.090 -6.981 0.398 1.00 0.00 55 ALA A N 7
ATOM 6026 C CA . ALA A 1 55 ? 0.113 -7.170 -0.408 1.00 0.00 55 ALA A CA 7
ATOM 6027 C C . ALA A 1 55 ? 0.807 -8.504 -0.095 1.00 0.00 55 ALA A C 7
ATOM 6028 O O . ALA A 1 55 ? 1.746 -8.875 -0.798 1.00 0.00 55 ALA A O 7
ATOM 6035 N N . PHE A 1 56 ? 0.337 -9.270 0.891 1.00 0.00 56 PHE A N 7
ATOM 6036 C CA . PHE A 1 56 ? 0.994 -10.445 1.440 1.00 0.00 56 PHE A CA 7
ATOM 6037 C C . PHE A 1 56 ? 0.287 -11.691 0.913 1.00 0.00 56 PHE A C 7
ATOM 6038 O O . PHE A 1 56 ? 0.774 -12.330 -0.020 1.00 0.00 56 PHE A O 7
ATOM 6055 N N . GLY A 1 57 ? -0.870 -12.020 1.489 1.00 0.00 57 GLY A N 7
ATOM 6056 C CA . GLY A 1 57 ? -1.642 -13.216 1.179 1.00 0.00 57 GLY A CA 7
ATOM 6057 C C . GLY A 1 57 ? -2.689 -12.940 0.108 1.00 0.00 57 GLY A C 7
ATOM 6058 O O . GLY A 1 57 ? -3.837 -13.368 0.252 1.00 0.00 57 GLY A O 7
ATOM 6062 N N . ASN A 1 58 ? -2.332 -12.167 -0.915 1.00 0.00 58 ASN A N 7
ATOM 6063 C CA . ASN A 1 58 ? -3.231 -11.567 -1.888 1.00 0.00 58 ASN A CA 7
ATOM 6064 C C . ASN A 1 58 ? -2.526 -11.575 -3.268 1.00 0.00 58 ASN A C 7
ATOM 6065 O O . ASN A 1 58 ? -1.832 -12.552 -3.582 1.00 0.00 58 ASN A O 7
ATOM 6076 N N . SER A 1 59 ? -2.708 -10.556 -4.120 1.00 0.00 59 SER A N 7
ATOM 6077 C CA . SER A 1 59 ? -2.209 -10.541 -5.494 1.00 0.00 59 SER A CA 7
ATOM 6078 C C . SER A 1 59 ? -0.683 -10.617 -5.601 1.00 0.00 59 SER A C 7
ATOM 6079 O O . SER A 1 59 ? -0.170 -11.388 -6.413 1.00 0.00 59 SER A O 7
ATOM 6087 N N . CYS A 1 60 ? 0.059 -9.795 -4.849 1.00 0.00 60 CYS A N 7
ATOM 6088 C CA . CYS A 1 60 ? 1.512 -9.764 -4.968 1.00 0.00 60 CYS A CA 7
ATOM 6089 C C . CYS A 1 60 ? 2.081 -11.111 -4.521 1.00 0.00 60 CYS A C 7
ATOM 6090 O O . CYS A 1 60 ? 1.642 -11.660 -3.505 1.00 0.00 60 CYS A O 7
ATOM 6097 N N . LEU A 1 61 ? 3.036 -11.666 -5.268 1.00 0.00 61 LEU A N 7
ATOM 6098 C CA . LEU A 1 61 ? 3.537 -13.009 -4.987 1.00 0.00 61 LEU A CA 7
ATOM 6099 C C . LEU A 1 61 ? 4.290 -13.023 -3.656 1.00 0.00 61 LEU A C 7
ATOM 6100 O O . LEU A 1 61 ? 4.099 -13.929 -2.840 1.00 0.00 61 LEU A O 7
ATOM 6116 N N . ASN A 1 62 ? 5.101 -11.991 -3.420 1.00 0.00 62 ASN A N 7
ATOM 6117 C CA . ASN A 1 62 ? 5.788 -11.706 -2.168 1.00 0.00 62 ASN A CA 7
ATOM 6118 C C . ASN A 1 62 ? 5.504 -10.247 -1.851 1.00 0.00 62 ASN A C 7
ATOM 6119 O O . ASN A 1 62 ? 5.550 -9.414 -2.759 1.00 0.00 62 ASN A O 7
ATOM 6130 N N . TRP A 1 63 ? 5.213 -9.934 -0.592 1.00 0.00 63 TRP A N 7
ATOM 6131 C CA . TRP A 1 63 ? 5.294 -8.567 -0.090 1.00 0.00 63 TRP A CA 7
ATOM 6132 C C . TRP A 1 63 ? 6.739 -8.090 -0.030 1.00 0.00 63 TRP A C 7
ATOM 6133 O O . TRP A 1 63 ? 7.656 -8.923 -0.195 1.00 0.00 63 TRP A O 7
ATOM 6154 N N . THR A 1 1 ? -6.635 -2.012 11.358 1.00 0.00 1 THR A N 8
ATOM 6155 C CA . THR A 1 1 ? -7.031 -0.711 10.824 1.00 0.00 1 THR A CA 8
ATOM 6156 C C . THR A 1 1 ? -7.436 -0.813 9.347 1.00 0.00 1 THR A C 8
ATOM 6157 O O . THR A 1 1 ? -7.374 -1.892 8.745 1.00 0.00 1 THR A O 8
ATOM 6168 N N . ASP A 1 2 ? -7.818 0.326 8.774 1.00 0.00 2 ASP A N 8
ATOM 6169 C CA . ASP A 1 2 ? -8.164 0.548 7.375 1.00 0.00 2 ASP A CA 8
ATOM 6170 C C . ASP A 1 2 ? -7.261 1.682 6.855 1.00 0.00 2 ASP A C 8
ATOM 6171 O O . ASP A 1 2 ? -6.794 2.490 7.659 1.00 0.00 2 ASP A O 8
ATOM 6180 N N . PRO A 1 3 ? -7.023 1.799 5.538 1.00 0.00 3 PRO A N 8
ATOM 6181 C CA . PRO A 1 3 ? -6.194 2.852 4.939 1.00 0.00 3 PRO A CA 8
ATOM 6182 C C . PRO A 1 3 ? -6.881 4.219 4.916 1.00 0.00 3 PRO A C 8
ATOM 6183 O O . PRO A 1 3 ? -6.315 5.202 4.440 1.00 0.00 3 PRO A O 8
ATOM 6194 N N . GLU A 1 4 ? -8.128 4.264 5.368 1.00 0.00 4 GLU A N 8
ATOM 6195 C CA . GLU A 1 4 ? -8.907 5.482 5.410 1.00 0.00 4 GLU A CA 8
ATOM 6196 C C . GLU A 1 4 ? -8.267 6.508 6.340 1.00 0.00 4 GLU A C 8
ATOM 6197 O O . GLU A 1 4 ? -7.963 7.622 5.923 1.00 0.00 4 GLU A O 8
ATOM 6209 N N . GLU A 1 5 ? -8.071 6.128 7.602 1.00 0.00 5 GLU A N 8
ATOM 6210 C CA . GLU A 1 5 ? -7.658 7.047 8.656 1.00 0.00 5 GLU A CA 8
ATOM 6211 C C . GLU A 1 5 ? -6.138 7.068 8.831 1.00 0.00 5 GLU A C 8
ATOM 6212 O O . GLU A 1 5 ? -5.641 7.592 9.829 1.00 0.00 5 GLU A O 8
ATOM 6224 N N . HIS A 1 6 ? -5.398 6.475 7.896 1.00 0.00 6 HIS A N 8
ATOM 6225 C CA . HIS A 1 6 ? -3.965 6.270 7.975 1.00 0.00 6 HIS A CA 8
ATOM 6226 C C . HIS A 1 6 ? -3.382 6.614 6.621 1.00 0.00 6 HIS A C 8
ATOM 6227 O O . HIS A 1 6 ? -3.637 5.912 5.645 1.00 0.00 6 HIS A O 8
ATOM 6241 N N . PHE A 1 7 ? -2.652 7.718 6.547 1.00 0.00 7 PHE A N 8
ATOM 6242 C CA . PHE A 1 7 ? -2.046 8.212 5.337 1.00 0.00 7 PHE A CA 8
ATOM 6243 C C . PHE A 1 7 ? -0.891 9.074 5.813 1.00 0.00 7 PHE A C 8
ATOM 6244 O O . PHE A 1 7 ? -1.116 10.043 6.544 1.00 0.00 7 PHE A O 8
ATOM 6261 N N . ASP A 1 8 ? 0.339 8.703 5.476 1.00 0.00 8 ASP A N 8
ATOM 6262 C CA . ASP A 1 8 ? 1.501 9.522 5.785 1.00 0.00 8 ASP A CA 8
ATOM 6263 C C . ASP A 1 8 ? 2.567 9.156 4.744 1.00 0.00 8 ASP A C 8
ATOM 6264 O O . ASP A 1 8 ? 3.436 8.320 5.013 1.00 0.00 8 ASP A O 8
ATOM 6273 N N . PRO A 1 9 ? 2.457 9.679 3.507 1.00 0.00 9 PRO A N 8
ATOM 6274 C CA . PRO A 1 9 ? 3.444 9.415 2.477 1.00 0.00 9 PRO A CA 8
ATOM 6275 C C . PRO A 1 9 ? 4.786 10.034 2.876 1.00 0.00 9 PRO A C 8
ATOM 6276 O O . PRO A 1 9 ? 4.831 11.043 3.590 1.00 0.00 9 PRO A O 8
ATOM 6287 N N . ASN A 1 10 ? 5.880 9.509 2.337 1.00 0.00 10 ASN A N 8
ATOM 6288 C CA . ASN A 1 10 ? 7.163 10.201 2.297 1.00 0.00 10 ASN A CA 8
ATOM 6289 C C . ASN A 1 10 ? 7.514 10.514 0.849 1.00 0.00 10 ASN A C 8
ATOM 6290 O O . ASN A 1 10 ? 6.776 10.164 -0.076 1.00 0.00 10 ASN A O 8
ATOM 6301 N N . THR A 1 11 ? 8.638 11.193 0.639 1.00 0.00 11 THR A N 8
ATOM 6302 C CA . THR A 1 11 ? 9.031 11.721 -0.663 1.00 0.00 11 THR A CA 8
ATOM 6303 C C . THR A 1 11 ? 9.253 10.650 -1.741 1.00 0.00 11 THR A C 8
ATOM 6304 O O . THR A 1 11 ? 9.346 10.989 -2.919 1.00 0.00 11 THR A O 8
ATOM 6315 N N . ASN A 1 12 ? 9.322 9.363 -1.389 1.00 0.00 12 ASN A N 8
ATOM 6316 C CA . ASN A 1 12 ? 9.366 8.288 -2.373 1.00 0.00 12 ASN A CA 8
ATOM 6317 C C . ASN A 1 12 ? 7.991 8.060 -3.032 1.00 0.00 12 ASN A C 8
ATOM 6318 O O . ASN A 1 12 ? 7.918 7.327 -4.018 1.00 0.00 12 ASN A O 8
ATOM 6329 N N . CYS A 1 13 ? 6.894 8.650 -2.540 1.00 0.00 13 CYS A N 8
ATOM 6330 C CA . CYS A 1 13 ? 5.529 8.399 -2.981 1.00 0.00 13 CYS A CA 8
ATOM 6331 C C . CYS A 1 13 ? 4.821 9.707 -3.353 1.00 0.00 13 CYS A C 8
ATOM 6332 O O . CYS A 1 13 ? 5.329 10.791 -3.060 1.00 0.00 13 CYS A O 8
ATOM 6339 N N . ASP A 1 14 ? 3.666 9.606 -4.025 1.00 0.00 14 ASP A N 8
ATOM 6340 C CA . ASP A 1 14 ? 2.964 10.739 -4.652 1.00 0.00 14 ASP A CA 8
ATOM 6341 C C . ASP A 1 14 ? 1.442 10.627 -4.556 1.00 0.00 14 ASP A C 8
ATOM 6342 O O . ASP A 1 14 ? 0.747 11.644 -4.624 1.00 0.00 14 ASP A O 8
ATOM 6351 N N . TYR A 1 15 ? 0.893 9.409 -4.485 1.00 0.00 15 TYR A N 8
ATOM 6352 C CA . TYR A 1 15 ? -0.540 9.196 -4.649 1.00 0.00 15 TYR A CA 8
ATOM 6353 C C . TYR A 1 15 ? -1.244 9.615 -3.370 1.00 0.00 15 TYR A C 8
ATOM 6354 O O . TYR A 1 15 ? -1.092 8.973 -2.337 1.00 0.00 15 TYR A O 8
ATOM 6372 N N . THR A 1 16 ? -2.064 10.655 -3.466 1.00 0.00 16 THR A N 8
ATOM 6373 C CA . THR A 1 16 ? -2.763 11.305 -2.365 1.00 0.00 16 THR A CA 8
ATOM 6374 C C . THR A 1 16 ? -4.245 10.891 -2.334 1.00 0.00 16 THR A C 8
ATOM 6375 O O . THR A 1 16 ? -5.118 11.691 -1.998 1.00 0.00 16 THR A O 8
ATOM 6386 N N . ASN A 1 17 ? -4.556 9.645 -2.716 1.00 0.00 17 ASN A N 8
ATOM 6387 C CA . ASN A 1 17 ? -5.894 9.062 -2.538 1.00 0.00 17 ASN A CA 8
ATOM 6388 C C . ASN A 1 17 ? -5.755 7.745 -1.789 1.00 0.00 17 ASN A C 8
ATOM 6389 O O . ASN A 1 17 ? -5.012 6.876 -2.253 1.00 0.00 17 ASN A O 8
ATOM 6400 N N . SER A 1 18 ? -6.536 7.561 -0.726 1.00 0.00 18 SER A N 8
ATOM 6401 C CA . SER A 1 18 ? -6.632 6.342 0.092 1.00 0.00 18 SER A CA 8
ATOM 6402 C C . SER A 1 18 ? -7.387 5.216 -0.636 1.00 0.00 18 SER A C 8
ATOM 6403 O O . SER A 1 18 ? -8.188 4.500 -0.029 1.00 0.00 18 SER A O 8
ATOM 6411 N N . GLN A 1 19 ? -7.197 5.073 -1.950 1.00 0.00 19 GLN A N 8
ATOM 6412 C CA . GLN A 1 19 ? -7.717 3.974 -2.726 1.00 0.00 19 GLN A CA 8
ATOM 6413 C C . GLN A 1 19 ? -6.735 3.678 -3.864 1.00 0.00 19 GLN A C 8
ATOM 6414 O O . GLN A 1 19 ? -6.227 2.569 -3.927 1.00 0.00 19 GLN A O 8
ATOM 6428 N N . ASP A 1 20 ? -6.372 4.652 -4.713 1.00 0.00 20 ASP A N 8
ATOM 6429 C CA . ASP A 1 20 ? -5.354 4.430 -5.752 1.00 0.00 20 ASP A CA 8
ATOM 6430 C C . ASP A 1 20 ? -4.008 4.072 -5.142 1.00 0.00 20 ASP A C 8
ATOM 6431 O O . ASP A 1 20 ? -3.356 3.150 -5.624 1.00 0.00 20 ASP A O 8
ATOM 6440 N N . ALA A 1 21 ? -3.574 4.784 -4.095 1.00 0.00 21 ALA A N 8
ATOM 6441 C CA . ALA A 1 21 ? -2.331 4.459 -3.411 1.00 0.00 21 ALA A CA 8
ATOM 6442 C C . ALA A 1 21 ? -2.373 3.004 -2.958 1.00 0.00 21 ALA A C 8
ATOM 6443 O O . ALA A 1 21 ? -1.519 2.213 -3.344 1.00 0.00 21 ALA A O 8
ATOM 6450 N N . TRP A 1 22 ? -3.408 2.643 -2.197 1.00 0.00 22 TRP A N 8
ATOM 6451 C CA . TRP A 1 22 ? -3.635 1.290 -1.723 1.00 0.00 22 TRP A CA 8
ATOM 6452 C C . TRP A 1 22 ? -3.604 0.292 -2.886 1.00 0.00 22 TRP A C 8
ATOM 6453 O O . TRP A 1 22 ? -2.898 -0.709 -2.809 1.00 0.00 22 TRP A O 8
ATOM 6474 N N . ASP A 1 23 ? -4.328 0.529 -3.979 1.00 0.00 23 ASP A N 8
ATOM 6475 C CA . ASP A 1 23 ? -4.419 -0.412 -5.095 1.00 0.00 23 ASP A CA 8
ATOM 6476 C C . ASP A 1 23 ? -3.029 -0.688 -5.662 1.00 0.00 23 ASP A C 8
ATOM 6477 O O . ASP A 1 23 ? -2.621 -1.843 -5.824 1.00 0.00 23 ASP A O 8
ATOM 6486 N N . TYR A 1 24 ? -2.290 0.380 -5.954 1.00 0.00 24 TYR A N 8
ATOM 6487 C CA . TYR A 1 24 ? -0.970 0.283 -6.546 1.00 0.00 24 TYR A CA 8
ATOM 6488 C C . TYR A 1 24 ? 0.026 -0.332 -5.548 1.00 0.00 24 TYR A C 8
ATOM 6489 O O . TYR A 1 24 ? 0.935 -1.056 -5.960 1.00 0.00 24 TYR A O 8
ATOM 6507 N N . CYS A 1 25 ? -0.142 -0.085 -4.244 1.00 0.00 25 CYS A N 8
ATOM 6508 C CA . CYS A 1 25 ? 0.641 -0.717 -3.186 1.00 0.00 25 CYS A CA 8
ATOM 6509 C C . CYS A 1 25 ? 0.404 -2.225 -3.184 1.00 0.00 25 CYS A C 8
ATOM 6510 O O . CYS A 1 25 ? 1.347 -3.000 -3.343 1.00 0.00 25 CYS A O 8
ATOM 6517 N N . THR A 1 26 ? -0.840 -2.640 -2.954 1.00 0.00 26 THR A N 8
ATOM 6518 C CA . THR A 1 26 ? -1.311 -4.000 -2.665 1.00 0.00 26 THR A CA 8
ATOM 6519 C C . THR A 1 26 ? -1.169 -4.943 -3.884 1.00 0.00 26 THR A C 8
ATOM 6520 O O . THR A 1 26 ? -1.509 -6.124 -3.813 1.00 0.00 26 THR A O 8
ATOM 6531 N N . ASN A 1 27 ? -0.609 -4.432 -4.992 1.00 0.00 27 ASN A N 8
ATOM 6532 C CA . ASN A 1 27 ? -0.530 -5.035 -6.321 1.00 0.00 27 ASN A CA 8
ATOM 6533 C C . ASN A 1 27 ? -1.911 -5.416 -6.851 1.00 0.00 27 ASN A C 8
ATOM 6534 O O . ASN A 1 27 ? -2.048 -6.339 -7.657 1.00 0.00 27 ASN A O 8
ATOM 6545 N N . TYR A 1 28 ? -2.944 -4.697 -6.405 1.00 0.00 28 TYR A N 8
ATOM 6546 C CA . TYR A 1 28 ? -4.252 -4.701 -7.031 1.00 0.00 28 TYR A CA 8
ATOM 6547 C C . TYR A 1 28 ? -4.062 -4.275 -8.490 1.00 0.00 28 TYR A C 8
ATOM 6548 O O . TYR A 1 28 ? -4.524 -4.961 -9.404 1.00 0.00 28 TYR A O 8
ATOM 6566 N N . ILE A 1 29 ? -3.289 -3.199 -8.690 1.00 0.00 29 ILE A N 8
ATOM 6567 C CA . ILE A 1 29 ? -2.895 -2.639 -9.971 1.00 0.00 29 ILE A CA 8
ATOM 6568 C C . ILE A 1 29 ? -1.389 -2.856 -10.076 1.00 0.00 29 ILE A C 8
ATOM 6569 O O . ILE A 1 29 ? -0.612 -2.307 -9.287 1.00 0.00 29 ILE A O 8
ATOM 6585 N N . VAL A 1 30 ? -0.979 -3.663 -11.045 1.00 0.00 30 VAL A N 8
ATOM 6586 C CA . VAL A 1 30 ? 0.418 -3.865 -11.378 1.00 0.00 30 VAL A CA 8
ATOM 6587 C C . VAL A 1 30 ? 1.000 -2.539 -11.837 1.00 0.00 30 VAL A C 8
ATOM 6588 O O . VAL A 1 30 ? 0.393 -1.812 -12.632 1.00 0.00 30 VAL A O 8
ATOM 6601 N N . ASN A 1 31 ? 2.186 -2.235 -11.319 1.00 0.00 31 ASN A N 8
ATOM 6602 C CA . ASN A 1 31 ? 2.902 -1.006 -11.660 1.00 0.00 31 ASN A CA 8
ATOM 6603 C C . ASN A 1 31 ? 4.394 -1.185 -11.381 1.00 0.00 31 ASN A C 8
ATOM 6604 O O . ASN A 1 31 ? 5.192 -1.165 -12.316 1.00 0.00 31 ASN A O 8
ATOM 6615 N N . SER A 1 32 ? 4.766 -1.506 -10.145 1.00 0.00 32 SER A N 8
ATOM 6616 C CA . SER A 1 32 ? 6.143 -1.737 -9.724 1.00 0.00 32 SER A CA 8
ATOM 6617 C C . SER A 1 32 ? 6.206 -3.027 -8.908 1.00 0.00 32 SER A C 8
ATOM 6618 O O . SER A 1 32 ? 5.187 -3.703 -8.742 1.00 0.00 32 SER A O 8
ATOM 6626 N N . SER A 1 33 ? 7.378 -3.369 -8.374 1.00 0.00 33 SER A N 8
ATOM 6627 C CA . SER A 1 33 ? 7.623 -4.495 -7.480 1.00 0.00 33 SER A CA 8
ATOM 6628 C C . SER A 1 33 ? 6.929 -4.361 -6.119 1.00 0.00 33 SER A C 8
ATOM 6629 O O . SER A 1 33 ? 7.140 -5.230 -5.276 1.00 0.00 33 SER A O 8
ATOM 6637 N N . CYS A 1 34 ? 6.051 -3.359 -5.952 1.00 0.00 34 CYS A N 8
ATOM 6638 C CA . CYS A 1 34 ? 4.994 -3.284 -4.942 1.00 0.00 34 CYS A CA 8
ATOM 6639 C C . CYS A 1 34 ? 5.457 -3.738 -3.540 1.00 0.00 34 CYS A C 8
ATOM 6640 O O . CYS A 1 34 ? 6.593 -3.469 -3.136 1.00 0.00 34 CYS A O 8
ATOM 6647 N N . GLY A 1 35 ? 4.563 -4.349 -2.760 1.00 0.00 35 GLY A N 8
ATOM 6648 C CA . GLY A 1 35 ? 4.901 -4.996 -1.505 1.00 0.00 35 GLY A CA 8
ATOM 6649 C C . GLY A 1 35 ? 4.972 -3.992 -0.362 1.00 0.00 35 GLY A C 8
ATOM 6650 O O . GLY A 1 35 ? 4.464 -2.867 -0.477 1.00 0.00 35 GLY A O 8
ATOM 6654 N N . GLU A 1 36 ? 5.490 -4.430 0.781 1.00 0.00 36 GLU A N 8
ATOM 6655 C CA . GLU A 1 36 ? 5.414 -3.739 2.067 1.00 0.00 36 GLU A CA 8
ATOM 6656 C C . GLU A 1 36 ? 6.070 -2.356 1.992 1.00 0.00 36 GLU A C 8
ATOM 6657 O O . GLU A 1 36 ? 5.686 -1.447 2.724 1.00 0.00 36 GLU A O 8
ATOM 6669 N N . ILE A 1 37 ? 7.040 -2.207 1.087 1.00 0.00 37 ILE A N 8
ATOM 6670 C CA . ILE A 1 37 ? 7.753 -0.982 0.766 1.00 0.00 37 ILE A CA 8
ATOM 6671 C C . ILE A 1 37 ? 6.761 0.071 0.302 1.00 0.00 37 ILE A C 8
ATOM 6672 O O . ILE A 1 37 ? 6.710 1.153 0.874 1.00 0.00 37 ILE A O 8
ATOM 6688 N N . CYS A 1 38 ? 5.964 -0.247 -0.719 1.00 0.00 38 CYS A N 8
ATOM 6689 C CA . CYS A 1 38 ? 5.046 0.717 -1.292 1.00 0.00 38 CYS A CA 8
ATOM 6690 C C . CYS A 1 38 ? 4.016 1.156 -0.252 1.00 0.00 38 CYS A C 8
ATOM 6691 O O . CYS A 1 38 ? 3.666 2.335 -0.198 1.00 0.00 38 CYS A O 8
ATOM 6698 N N . CYS A 1 39 ? 3.568 0.228 0.607 1.00 0.00 39 CYS A N 8
ATOM 6699 C CA . CYS A 1 39 ? 2.813 0.570 1.795 1.00 0.00 39 CYS A CA 8
ATOM 6700 C C . CYS A 1 39 ? 3.595 1.593 2.600 1.00 0.00 39 CYS A C 8
ATOM 6701 O O . CYS A 1 39 ? 3.124 2.708 2.745 1.00 0.00 39 CYS A O 8
ATOM 6708 N N . ASN A 1 40 ? 4.787 1.233 3.080 1.00 0.00 40 ASN A N 8
ATOM 6709 C CA . ASN A 1 40 ? 5.621 2.060 3.947 1.00 0.00 40 ASN A CA 8
ATOM 6710 C C . ASN A 1 40 ? 5.875 3.449 3.371 1.00 0.00 40 ASN A C 8
ATOM 6711 O O . ASN A 1 40 ? 6.167 4.379 4.122 1.00 0.00 40 ASN A O 8
ATOM 6722 N N . ASP A 1 41 ? 5.835 3.586 2.050 1.00 0.00 41 ASP A N 8
ATOM 6723 C CA . ASP A 1 41 ? 6.162 4.816 1.360 1.00 0.00 41 ASP A CA 8
ATOM 6724 C C . ASP A 1 41 ? 4.946 5.716 1.188 1.00 0.00 41 ASP A C 8
ATOM 6725 O O . ASP A 1 41 ? 5.110 6.930 1.275 1.00 0.00 41 ASP A O 8
ATOM 6734 N N . CYS A 1 42 ? 3.735 5.171 1.020 1.00 0.00 42 CYS A N 8
ATOM 6735 C CA . CYS A 1 42 ? 2.500 5.964 1.006 1.00 0.00 42 CYS A CA 8
ATOM 6736 C C . CYS A 1 42 ? 1.860 6.083 2.396 1.00 0.00 42 CYS A C 8
ATOM 6737 O O . CYS A 1 42 ? 1.025 6.958 2.616 1.00 0.00 42 CYS A O 8
ATOM 6744 N N . PHE A 1 43 ? 2.210 5.202 3.326 1.00 0.00 43 PHE A N 8
ATOM 6745 C CA . PHE A 1 43 ? 1.510 4.982 4.575 1.00 0.00 43 PHE A CA 8
ATOM 6746 C C . PHE A 1 43 ? 2.528 4.944 5.719 1.00 0.00 43 PHE A C 8
ATOM 6747 O O . PHE A 1 43 ? 3.654 4.460 5.586 1.00 0.00 43 PHE A O 8
ATOM 6764 N N . ASP A 1 44 ? 2.081 5.384 6.891 1.00 0.00 44 ASP A N 8
ATOM 6765 C CA . ASP A 1 44 ? 2.638 5.080 8.209 1.00 0.00 44 ASP A CA 8
ATOM 6766 C C . ASP A 1 44 ? 2.634 3.555 8.455 1.00 0.00 44 ASP A C 8
ATOM 6767 O O . ASP A 1 44 ? 2.153 2.780 7.623 1.00 0.00 44 ASP A O 8
ATOM 6776 N N . GLU A 1 45 ? 3.117 3.103 9.614 1.00 0.00 45 GLU A N 8
ATOM 6777 C CA . GLU A 1 45 ? 3.183 1.694 9.993 1.00 0.00 45 GLU A CA 8
ATOM 6778 C C . GLU A 1 45 ? 1.787 1.078 10.121 1.00 0.00 45 GLU A C 8
ATOM 6779 O O . GLU A 1 45 ? 1.562 -0.067 9.731 1.00 0.00 45 GLU A O 8
ATOM 6791 N N . THR A 1 46 ? 0.845 1.807 10.718 1.00 0.00 46 THR A N 8
ATOM 6792 C CA . THR A 1 46 ? -0.394 1.199 11.185 1.00 0.00 46 THR A CA 8
ATOM 6793 C C . THR A 1 46 ? -1.296 0.852 9.995 1.00 0.00 46 THR A C 8
ATOM 6794 O O . THR A 1 46 ? -1.739 -0.292 9.871 1.00 0.00 46 THR A O 8
ATOM 6805 N N . GLY A 1 47 ? -1.506 1.798 9.081 1.00 0.00 47 GLY A N 8
ATOM 6806 C CA . GLY A 1 47 ? -2.173 1.579 7.803 1.00 0.00 47 GLY A CA 8
ATOM 6807 C C . GLY A 1 47 ? -1.351 0.622 6.934 1.00 0.00 47 GLY A C 8
ATOM 6808 O O . GLY A 1 47 ? -1.935 -0.226 6.252 1.00 0.00 47 GLY A O 8
ATOM 6812 N N . THR A 1 48 ? -0.007 0.680 7.000 1.00 0.00 48 THR A N 8
ATOM 6813 C CA . THR A 1 48 ? 0.832 -0.340 6.380 1.00 0.00 48 THR A CA 8
ATOM 6814 C C . THR A 1 48 ? 0.393 -1.724 6.832 1.00 0.00 48 THR A C 8
ATOM 6815 O O . THR A 1 48 ? 0.238 -2.565 5.960 1.00 0.00 48 THR A O 8
ATOM 6826 N N . GLY A 1 49 ? 0.177 -2.004 8.119 1.00 0.00 49 GLY A N 8
ATOM 6827 C CA . GLY A 1 49 ? -0.106 -3.370 8.549 1.00 0.00 49 GLY A CA 8
ATOM 6828 C C . GLY A 1 49 ? -1.308 -3.984 7.820 1.00 0.00 49 GLY A C 8
ATOM 6829 O O . GLY A 1 49 ? -1.273 -5.142 7.392 1.00 0.00 49 GLY A O 8
ATOM 6833 N N . ALA A 1 50 ? -2.343 -3.178 7.588 1.00 0.00 50 ALA A N 8
ATOM 6834 C CA . ALA A 1 50 ? -3.498 -3.543 6.781 1.00 0.00 50 ALA A CA 8
ATOM 6835 C C . ALA A 1 50 ? -3.127 -3.786 5.324 1.00 0.00 50 ALA A C 8
ATOM 6836 O O . ALA A 1 50 ? -3.560 -4.781 4.737 1.00 0.00 50 ALA A O 8
ATOM 6843 N N . CYS A 1 51 ? -2.356 -2.870 4.750 1.00 0.00 51 CYS A N 8
ATOM 6844 C CA . CYS A 1 51 ? -1.951 -2.854 3.365 1.00 0.00 51 CYS A CA 8
ATOM 6845 C C . CYS A 1 51 ? -1.015 -4.031 3.088 1.00 0.00 51 CYS A C 8
ATOM 6846 O O . CYS A 1 51 ? -1.077 -4.641 2.022 1.00 0.00 51 CYS A O 8
ATOM 6853 N N . ARG A 1 52 ? -0.204 -4.432 4.078 1.00 0.00 52 ARG A N 8
ATOM 6854 C CA . ARG A 1 52 ? 0.638 -5.601 3.975 1.00 0.00 52 ARG A CA 8
ATOM 6855 C C . ARG A 1 52 ? -0.205 -6.836 3.795 1.00 0.00 52 ARG A C 8
ATOM 6856 O O . ARG A 1 52 ? 0.094 -7.571 2.870 1.00 0.00 52 ARG A O 8
ATOM 6877 N N . ALA A 1 53 ? -1.256 -7.057 4.594 1.00 0.00 53 ALA A N 8
ATOM 6878 C CA . ALA A 1 53 ? -2.125 -8.221 4.386 1.00 0.00 53 ALA A CA 8
ATOM 6879 C C . ALA A 1 53 ? -2.609 -8.268 2.938 1.00 0.00 53 ALA A C 8
ATOM 6880 O O . ALA A 1 53 ? -2.537 -9.310 2.284 1.00 0.00 53 ALA A O 8
ATOM 6887 N N . GLN A 1 54 ? -3.050 -7.115 2.433 1.00 0.00 54 GLN A N 8
ATOM 6888 C CA . GLN A 1 54 ? -3.523 -6.992 1.058 1.00 0.00 54 GLN A CA 8
ATOM 6889 C C . GLN A 1 54 ? -2.444 -7.170 -0.027 1.00 0.00 54 GLN A C 8
ATOM 6890 O O . GLN A 1 54 ? -2.775 -7.269 -1.207 1.00 0.00 54 GLN A O 8
ATOM 6904 N N . ALA A 1 55 ? -1.165 -7.264 0.307 1.00 0.00 55 ALA A N 8
ATOM 6905 C CA . ALA A 1 55 ? -0.167 -7.772 -0.624 1.00 0.00 55 ALA A CA 8
ATOM 6906 C C . ALA A 1 55 ? 0.099 -9.234 -0.286 1.00 0.00 55 ALA A C 8
ATOM 6907 O O . ALA A 1 55 ? -0.105 -10.096 -1.136 1.00 0.00 55 ALA A O 8
ATOM 6914 N N . PHE A 1 56 ? 0.485 -9.481 0.967 1.00 0.00 56 PHE A N 8
ATOM 6915 C CA . PHE A 1 56 ? 0.907 -10.725 1.579 1.00 0.00 56 PHE A CA 8
ATOM 6916 C C . PHE A 1 56 ? 0.006 -11.879 1.129 1.00 0.00 56 PHE A C 8
ATOM 6917 O O . PHE A 1 56 ? 0.433 -12.738 0.357 1.00 0.00 56 PHE A O 8
ATOM 6934 N N . GLY A 1 57 ? -1.256 -11.875 1.556 1.00 0.00 57 GLY A N 8
ATOM 6935 C CA . GLY A 1 57 ? -2.164 -12.993 1.308 1.00 0.00 57 GLY A CA 8
ATOM 6936 C C . GLY A 1 57 ? -3.016 -12.852 0.050 1.00 0.00 57 GLY A C 8
ATOM 6937 O O . GLY A 1 57 ? -3.628 -13.833 -0.374 1.00 0.00 57 GLY A O 8
ATOM 6941 N N . ASN A 1 58 ? -3.100 -11.646 -0.519 1.00 0.00 58 ASN A N 8
ATOM 6942 C CA . ASN A 1 58 ? -4.194 -11.261 -1.409 1.00 0.00 58 ASN A CA 8
ATOM 6943 C C . ASN A 1 58 ? -3.846 -11.427 -2.897 1.00 0.00 58 ASN A C 8
ATOM 6944 O O . ASN A 1 58 ? -4.421 -12.310 -3.540 1.00 0.00 58 ASN A O 8
ATOM 6955 N N . SER A 1 59 ? -2.967 -10.580 -3.460 1.00 0.00 59 SER A N 8
ATOM 6956 C CA . SER A 1 59 ? -2.568 -10.672 -4.872 1.00 0.00 59 SER A CA 8
ATOM 6957 C C . SER A 1 59 ? -1.061 -10.690 -5.109 1.00 0.00 59 SER A C 8
ATOM 6958 O O . SER A 1 59 ? -0.593 -11.364 -6.030 1.00 0.00 59 SER A O 8
ATOM 6966 N N . CYS A 1 60 ? -0.303 -9.896 -4.360 1.00 0.00 60 CYS A N 8
ATOM 6967 C CA . CYS A 1 60 ? 1.113 -9.691 -4.605 1.00 0.00 60 CYS A CA 8
ATOM 6968 C C . CYS A 1 60 ? 1.865 -10.993 -4.275 1.00 0.00 60 CYS A C 8
ATOM 6969 O O . CYS A 1 60 ? 1.686 -11.556 -3.190 1.00 0.00 60 CYS A O 8
ATOM 6976 N N . LEU A 1 61 ? 2.675 -11.485 -5.222 1.00 0.00 61 LEU A N 8
ATOM 6977 C CA . LEU A 1 61 ? 3.393 -12.760 -5.191 1.00 0.00 61 LEU A CA 8
ATOM 6978 C C . LEU A 1 61 ? 4.122 -12.944 -3.863 1.00 0.00 61 LEU A C 8
ATOM 6979 O O . LEU A 1 61 ? 3.915 -13.944 -3.176 1.00 0.00 61 LEU A O 8
ATOM 6995 N N . ASN A 1 62 ? 4.930 -11.951 -3.499 1.00 0.00 62 ASN A N 8
ATOM 6996 C CA . ASN A 1 62 ? 5.545 -11.766 -2.194 1.00 0.00 62 ASN A CA 8
ATOM 6997 C C . ASN A 1 62 ? 5.340 -10.302 -1.831 1.00 0.00 62 ASN A C 8
ATOM 6998 O O . ASN A 1 62 ? 5.467 -9.442 -2.707 1.00 0.00 62 ASN A O 8
ATOM 7009 N N . TRP A 1 63 ? 5.028 -10.015 -0.570 1.00 0.00 63 TRP A N 8
ATOM 7010 C CA . TRP A 1 63 ? 5.092 -8.663 -0.026 1.00 0.00 63 TRP A CA 8
ATOM 7011 C C . TRP A 1 63 ? 6.519 -8.123 -0.039 1.00 0.00 63 TRP A C 8
ATOM 7012 O O . TRP A 1 63 ? 7.453 -8.915 -0.317 1.00 0.00 63 TRP A O 8
ATOM 7033 N N . THR A 1 1 ? -8.701 -0.455 11.289 1.00 0.00 1 THR A N 9
ATOM 7034 C CA . THR A 1 1 ? -7.960 0.781 11.008 1.00 0.00 1 THR A CA 9
ATOM 7035 C C . THR A 1 1 ? -8.452 1.427 9.702 1.00 0.00 1 THR A C 9
ATOM 7036 O O . THR A 1 1 ? -8.691 2.627 9.712 1.00 0.00 1 THR A O 9
ATOM 7047 N N . ASP A 1 2 ? -8.622 0.640 8.618 1.00 0.00 2 ASP A N 9
ATOM 7048 C CA . ASP A 1 2 ? -8.959 1.097 7.253 1.00 0.00 2 ASP A CA 9
ATOM 7049 C C . ASP A 1 2 ? -7.797 1.911 6.641 1.00 0.00 2 ASP A C 9
ATOM 7050 O O . ASP A 1 2 ? -6.981 2.463 7.379 1.00 0.00 2 ASP A O 9
ATOM 7059 N N . PRO A 1 3 ? -7.629 2.005 5.312 1.00 0.00 3 PRO A N 9
ATOM 7060 C CA . PRO A 1 3 ? -6.721 2.984 4.715 1.00 0.00 3 PRO A CA 9
ATOM 7061 C C . PRO A 1 3 ? -7.275 4.407 4.816 1.00 0.00 3 PRO A C 9
ATOM 7062 O O . PRO A 1 3 ? -6.518 5.358 4.642 1.00 0.00 3 PRO A O 9
ATOM 7073 N N . GLU A 1 4 ? -8.563 4.538 5.148 1.00 0.00 4 GLU A N 9
ATOM 7074 C CA . GLU A 1 4 ? -9.276 5.806 5.322 1.00 0.00 4 GLU A CA 9
ATOM 7075 C C . GLU A 1 4 ? -8.465 6.823 6.128 1.00 0.00 4 GLU A C 9
ATOM 7076 O O . GLU A 1 4 ? -8.328 7.977 5.733 1.00 0.00 4 GLU A O 9
ATOM 7088 N N . GLU A 1 5 ? -7.974 6.411 7.297 1.00 0.00 5 GLU A N 9
ATOM 7089 C CA . GLU A 1 5 ? -7.456 7.310 8.323 1.00 0.00 5 GLU A CA 9
ATOM 7090 C C . GLU A 1 5 ? -5.941 7.173 8.454 1.00 0.00 5 GLU A C 9
ATOM 7091 O O . GLU A 1 5 ? -5.382 7.445 9.515 1.00 0.00 5 GLU A O 9
ATOM 7103 N N . HIS A 1 6 ? -5.287 6.710 7.383 1.00 0.00 6 HIS A N 9
ATOM 7104 C CA . HIS A 1 6 ? -3.863 6.446 7.363 1.00 0.00 6 HIS A CA 9
ATOM 7105 C C . HIS A 1 6 ? -3.264 6.862 6.026 1.00 0.00 6 HIS A C 9
ATOM 7106 O O . HIS A 1 6 ? -3.465 6.197 5.011 1.00 0.00 6 HIS A O 9
ATOM 7120 N N . PHE A 1 7 ? -2.475 7.927 6.045 1.00 0.00 7 PHE A N 9
ATOM 7121 C CA . PHE A 1 7 ? -1.502 8.291 5.029 1.00 0.00 7 PHE A CA 9
ATOM 7122 C C . PHE A 1 7 ? -0.240 8.688 5.792 1.00 0.00 7 PHE A C 9
ATOM 7123 O O . PHE A 1 7 ? -0.338 9.421 6.778 1.00 0.00 7 PHE A O 9
ATOM 7140 N N . ASP A 1 8 ? 0.923 8.194 5.385 1.00 0.00 8 ASP A N 9
ATOM 7141 C CA . ASP A 1 8 ? 2.230 8.753 5.728 1.00 0.00 8 ASP A CA 9
ATOM 7142 C C . ASP A 1 8 ? 3.114 8.595 4.482 1.00 0.00 8 ASP A C 9
ATOM 7143 O O . ASP A 1 8 ? 3.959 7.700 4.432 1.00 0.00 8 ASP A O 9
ATOM 7152 N N . PRO A 1 9 ? 2.854 9.363 3.405 1.00 0.00 9 PRO A N 9
ATOM 7153 C CA . PRO A 1 9 ? 3.575 9.199 2.161 1.00 0.00 9 PRO A CA 9
ATOM 7154 C C . PRO A 1 9 ? 4.964 9.796 2.291 1.00 0.00 9 PRO A C 9
ATOM 7155 O O . PRO A 1 9 ? 5.115 10.999 2.518 1.00 0.00 9 PRO A O 9
ATOM 7166 N N . ASN A 1 10 ? 5.983 8.968 2.090 1.00 0.00 10 ASN A N 9
ATOM 7167 C CA . ASN A 1 10 ? 7.357 9.439 1.998 1.00 0.00 10 ASN A CA 9
ATOM 7168 C C . ASN A 1 10 ? 7.543 10.212 0.695 1.00 0.00 10 ASN A C 9
ATOM 7169 O O . ASN A 1 10 ? 6.632 10.306 -0.135 1.00 0.00 10 ASN A O 9
ATOM 7180 N N . THR A 1 11 ? 8.778 10.659 0.464 1.00 0.00 11 THR A N 9
ATOM 7181 C CA . THR A 1 11 ? 9.282 11.278 -0.762 1.00 0.00 11 THR A CA 9
ATOM 7182 C C . THR A 1 11 ? 9.297 10.311 -1.970 1.00 0.00 11 THR A C 9
ATOM 7183 O O . THR A 1 11 ? 10.123 10.453 -2.870 1.00 0.00 11 THR A O 9
ATOM 7194 N N . ASN A 1 12 ? 8.467 9.262 -1.940 1.00 0.00 12 ASN A N 9
ATOM 7195 C CA . ASN A 1 12 ? 8.476 8.090 -2.796 1.00 0.00 12 ASN A CA 9
ATOM 7196 C C . ASN A 1 12 ? 7.055 7.748 -3.275 1.00 0.00 12 ASN A C 9
ATOM 7197 O O . ASN A 1 12 ? 6.925 6.967 -4.218 1.00 0.00 12 ASN A O 9
ATOM 7208 N N . CYS A 1 13 ? 5.987 8.238 -2.626 1.00 0.00 13 CYS A N 9
ATOM 7209 C CA . CYS A 1 13 ? 4.612 8.088 -3.106 1.00 0.00 13 CYS A CA 9
ATOM 7210 C C . CYS A 1 13 ? 4.345 9.068 -4.265 1.00 0.00 13 CYS A C 9
ATOM 7211 O O . CYS A 1 13 ? 5.209 9.875 -4.631 1.00 0.00 13 CYS A O 9
ATOM 7218 N N . ASP A 1 14 ? 3.144 9.034 -4.845 1.00 0.00 14 ASP A N 9
ATOM 7219 C CA . ASP A 1 14 ? 2.584 10.125 -5.649 1.00 0.00 14 ASP A CA 9
ATOM 7220 C C . ASP A 1 14 ? 1.123 10.374 -5.287 1.00 0.00 14 ASP A C 9
ATOM 7221 O O . ASP A 1 14 ? 0.768 11.506 -4.950 1.00 0.00 14 ASP A O 9
ATOM 7230 N N . TYR A 1 15 ? 0.299 9.319 -5.331 1.00 0.00 15 TYR A N 9
ATOM 7231 C CA . TYR A 1 15 ? -1.142 9.398 -5.124 1.00 0.00 15 TYR A CA 9
ATOM 7232 C C . TYR A 1 15 ? -1.494 9.881 -3.715 1.00 0.00 15 TYR A C 9
ATOM 7233 O O . TYR A 1 15 ? -0.835 9.541 -2.732 1.00 0.00 15 TYR A O 9
ATOM 7251 N N . THR A 1 16 ? -2.634 10.560 -3.597 1.00 0.00 16 THR A N 9
ATOM 7252 C CA . THR A 1 16 ? -3.172 11.057 -2.338 1.00 0.00 16 THR A CA 9
ATOM 7253 C C . THR A 1 16 ? -4.604 10.553 -2.102 1.00 0.00 16 THR A C 9
ATOM 7254 O O . THR A 1 16 ? -5.387 11.226 -1.431 1.00 0.00 16 THR A O 9
ATOM 7265 N N . ASN A 1 17 ? -4.975 9.402 -2.678 1.00 0.00 17 ASN A N 9
ATOM 7266 C CA . ASN A 1 17 ? -6.252 8.740 -2.419 1.00 0.00 17 ASN A CA 9
ATOM 7267 C C . ASN A 1 17 ? -5.943 7.435 -1.705 1.00 0.00 17 ASN A C 9
ATOM 7268 O O . ASN A 1 17 ? -4.939 6.785 -2.013 1.00 0.00 17 ASN A O 9
ATOM 7279 N N . SER A 1 18 ? -6.855 7.034 -0.831 1.00 0.00 18 SER A N 9
ATOM 7280 C CA . SER A 1 18 ? -6.783 5.840 -0.007 1.00 0.00 18 SER A CA 9
ATOM 7281 C C . SER A 1 18 ? -6.999 4.571 -0.830 1.00 0.00 18 SER A C 9
ATOM 7282 O O . SER A 1 18 ? -6.643 3.490 -0.365 1.00 0.00 18 SER A O 9
ATOM 7290 N N . GLN A 1 19 ? -7.568 4.676 -2.038 1.00 0.00 19 GLN A N 9
ATOM 7291 C CA . GLN A 1 19 ? -7.760 3.535 -2.919 1.00 0.00 19 GLN A CA 9
ATOM 7292 C C . GLN A 1 19 ? -6.646 3.470 -3.961 1.00 0.00 19 GLN A C 9
ATOM 7293 O O . GLN A 1 19 ? -6.077 2.399 -4.124 1.00 0.00 19 GLN A O 9
ATOM 7307 N N . ASP A 1 20 ? -6.269 4.574 -4.626 1.00 0.00 20 ASP A N 9
ATOM 7308 C CA . ASP A 1 20 ? -5.236 4.526 -5.667 1.00 0.00 20 ASP A CA 9
ATOM 7309 C C . ASP A 1 20 ? -3.905 4.091 -5.059 1.00 0.00 20 ASP A C 9
ATOM 7310 O O . ASP A 1 20 ? -3.312 3.119 -5.520 1.00 0.00 20 ASP A O 9
ATOM 7319 N N . ALA A 1 21 ? -3.424 4.770 -4.007 1.00 0.00 21 ALA A N 9
ATOM 7320 C CA . ALA A 1 21 ? -2.134 4.423 -3.420 1.00 0.00 21 ALA A CA 9
ATOM 7321 C C . ALA A 1 21 ? -2.127 2.964 -2.961 1.00 0.00 21 ALA A C 9
ATOM 7322 O O . ALA A 1 21 ? -1.200 2.219 -3.290 1.00 0.00 21 ALA A O 9
ATOM 7329 N N . TRP A 1 22 ? -3.179 2.563 -2.242 1.00 0.00 22 TRP A N 9
ATOM 7330 C CA . TRP A 1 22 ? -3.396 1.209 -1.761 1.00 0.00 22 TRP A CA 9
ATOM 7331 C C . TRP A 1 22 ? -3.342 0.207 -2.909 1.00 0.00 22 TRP A C 9
ATOM 7332 O O . TRP A 1 22 ? -2.597 -0.767 -2.844 1.00 0.00 22 TRP A O 9
ATOM 7353 N N . ASP A 1 23 ? -4.149 0.393 -3.949 1.00 0.00 23 ASP A N 9
ATOM 7354 C CA . ASP A 1 23 ? -4.302 -0.560 -5.044 1.00 0.00 23 ASP A CA 9
ATOM 7355 C C . ASP A 1 23 ? -2.937 -0.824 -5.670 1.00 0.00 23 ASP A C 9
ATOM 7356 O O . ASP A 1 23 ? -2.547 -1.976 -5.866 1.00 0.00 23 ASP A O 9
ATOM 7365 N N . TYR A 1 24 ? -2.155 0.225 -5.903 1.00 0.00 24 TYR A N 9
ATOM 7366 C CA . TYR A 1 24 ? -0.844 0.101 -6.498 1.00 0.00 24 TYR A CA 9
ATOM 7367 C C . TYR A 1 24 ? 0.098 -0.619 -5.510 1.00 0.00 24 TYR A C 9
ATOM 7368 O O . TYR A 1 24 ? 0.716 -1.615 -5.893 1.00 0.00 24 TYR A O 9
ATOM 7386 N N . CYS A 1 25 ? 0.144 -0.208 -4.230 1.00 0.00 25 CYS A N 9
ATOM 7387 C CA . CYS A 1 25 ? 0.957 -0.861 -3.187 1.00 0.00 25 CYS A CA 9
ATOM 7388 C C . CYS A 1 25 ? 0.690 -2.367 -3.077 1.00 0.00 25 CYS A C 9
ATOM 7389 O O . CYS A 1 25 ? 1.606 -3.174 -2.911 1.00 0.00 25 CYS A O 9
ATOM 7396 N N . THR A 1 26 ? -0.585 -2.742 -3.114 1.00 0.00 26 THR A N 9
ATOM 7397 C CA . THR A 1 26 ? -1.078 -4.080 -2.798 1.00 0.00 26 THR A CA 9
ATOM 7398 C C . THR A 1 26 ? -0.993 -4.993 -4.033 1.00 0.00 26 THR A C 9
ATOM 7399 O O . THR A 1 26 ? -1.328 -6.178 -3.966 1.00 0.00 26 THR A O 9
ATOM 7410 N N . ASN A 1 27 ? -0.476 -4.462 -5.155 1.00 0.00 27 ASN A N 9
ATOM 7411 C CA . ASN A 1 27 ? -0.431 -5.091 -6.469 1.00 0.00 27 ASN A CA 9
ATOM 7412 C C . ASN A 1 27 ? -1.838 -5.500 -6.922 1.00 0.00 27 ASN A C 9
ATOM 7413 O O . ASN A 1 27 ? -2.024 -6.534 -7.563 1.00 0.00 27 ASN A O 9
ATOM 7424 N N . TYR A 1 28 ? -2.835 -4.685 -6.569 1.00 0.00 28 TYR A N 9
ATOM 7425 C CA . T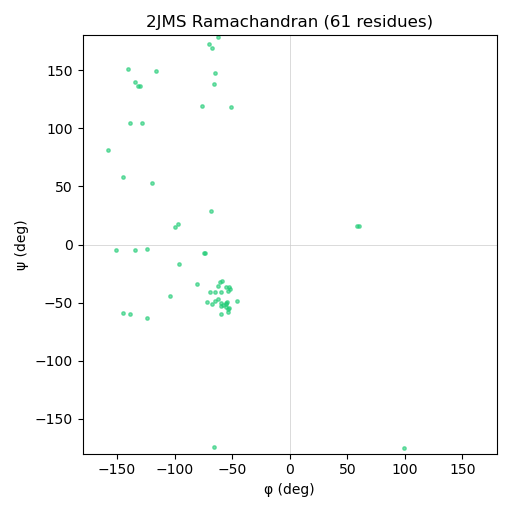YR A 1 28 ? -4.111 -4.648 -7.256 1.00 0.00 28 TYR A CA 9
ATOM 7426 C C . TYR A 1 28 ? -3.887 -4.148 -8.676 1.00 0.00 28 TYR A C 9
ATOM 7427 O O . TYR A 1 28 ? -4.501 -4.656 -9.610 1.00 0.00 28 TYR A O 9
ATOM 7445 N N . ILE A 1 29 ? -2.981 -3.180 -8.838 1.00 0.00 29 ILE A N 9
ATOM 7446 C CA . ILE A 1 29 ? -2.583 -2.593 -10.105 1.00 0.00 29 ILE A CA 9
ATOM 7447 C C . ILE A 1 29 ? -1.085 -2.853 -10.231 1.00 0.00 29 ILE A C 9
ATOM 7448 O O . ILE A 1 29 ? -0.292 -2.368 -9.424 1.00 0.00 29 ILE A O 9
ATOM 7464 N N . VAL A 1 30 ? -0.711 -3.705 -11.178 1.00 0.00 30 VAL A N 9
ATOM 7465 C CA . VAL A 1 30 ? 0.658 -4.105 -11.471 1.00 0.00 30 VAL A CA 9
ATOM 7466 C C . VAL A 1 30 ? 1.443 -2.933 -12.039 1.00 0.00 30 VAL A C 9
ATOM 7467 O O . VAL A 1 30 ? 1.259 -2.551 -13.198 1.00 0.00 30 VAL A O 9
ATOM 7480 N N . ASN A 1 31 ? 2.320 -2.360 -11.221 1.00 0.00 31 ASN A N 9
ATOM 7481 C CA . ASN A 1 31 ? 2.967 -1.085 -11.508 1.00 0.00 31 ASN A CA 9
ATOM 7482 C C . ASN A 1 31 ? 4.461 -1.161 -11.218 1.00 0.00 31 ASN A C 9
ATOM 7483 O O . ASN A 1 31 ? 5.271 -0.811 -12.077 1.00 0.00 31 ASN A O 9
ATOM 7494 N N . SER A 1 32 ? 4.839 -1.669 -10.047 1.00 0.00 32 SER A N 9
ATOM 7495 C CA . SER A 1 32 ? 6.190 -1.571 -9.507 1.00 0.00 32 SER A CA 9
ATOM 7496 C C . SER A 1 32 ? 6.559 -2.828 -8.706 1.00 0.00 32 SER A C 9
ATOM 7497 O O . SER A 1 32 ? 5.824 -3.824 -8.727 1.00 0.00 32 SER A O 9
ATOM 7505 N N . SER A 1 33 ? 7.683 -2.793 -7.980 1.00 0.00 33 SER A N 9
ATOM 7506 C CA . SER A 1 33 ? 8.041 -3.808 -6.993 1.00 0.00 33 SER A CA 9
ATOM 7507 C C . SER A 1 33 ? 7.034 -3.898 -5.832 1.00 0.00 33 SER A C 9
ATOM 7508 O O . SER A 1 33 ? 7.162 -4.831 -5.036 1.00 0.00 33 SER A O 9
ATOM 7516 N N . CYS A 1 34 ? 6.031 -3.001 -5.756 1.00 0.00 34 CYS A N 9
ATOM 7517 C CA . CYS A 1 34 ? 4.931 -3.007 -4.787 1.00 0.00 34 CYS A CA 9
ATOM 7518 C C . CYS A 1 34 ? 5.414 -3.375 -3.368 1.00 0.00 34 CYS A C 9
ATOM 7519 O O . CYS A 1 34 ? 6.470 -2.897 -2.937 1.00 0.00 34 CYS A O 9
ATOM 7526 N N . GLY A 1 35 ? 4.632 -4.138 -2.610 1.00 0.00 35 GLY A N 9
ATOM 7527 C CA . GLY A 1 35 ? 5.078 -4.828 -1.411 1.00 0.00 35 GLY A CA 9
ATOM 7528 C C . GLY A 1 35 ? 4.980 -3.961 -0.159 1.00 0.00 35 GLY A C 9
ATOM 7529 O O . GLY A 1 35 ? 4.444 -2.846 -0.172 1.00 0.00 35 GLY A O 9
ATOM 7533 N N . GLU A 1 36 ? 5.463 -4.501 0.962 1.00 0.00 36 GLU A N 9
ATOM 7534 C CA . GLU A 1 36 ? 5.466 -3.821 2.250 1.00 0.00 36 GLU A CA 9
ATOM 7535 C C . GLU A 1 36 ? 6.224 -2.503 2.196 1.00 0.00 36 GLU A C 9
ATOM 7536 O O . GLU A 1 36 ? 5.840 -1.563 2.882 1.00 0.00 36 GLU A O 9
ATOM 7548 N N . ILE A 1 37 ? 7.259 -2.425 1.360 1.00 0.00 37 ILE A N 9
ATOM 7549 C CA . ILE A 1 37 ? 8.033 -1.215 1.120 1.00 0.00 37 ILE A CA 9
ATOM 7550 C C . ILE A 1 37 ? 7.090 -0.131 0.611 1.00 0.00 37 ILE A C 9
ATOM 7551 O O . ILE A 1 37 ? 7.084 0.985 1.116 1.00 0.00 37 ILE A O 9
ATOM 7567 N N . CYS A 1 38 ? 6.265 -0.459 -0.383 1.00 0.00 38 CYS A N 9
ATOM 7568 C CA . CYS A 1 38 ? 5.375 0.520 -0.967 1.00 0.00 38 CYS A CA 9
ATOM 7569 C C . CYS A 1 38 ? 4.385 1.032 0.083 1.00 0.00 38 CYS A C 9
ATOM 7570 O O . CYS A 1 38 ? 4.107 2.228 0.111 1.00 0.00 38 CYS A O 9
ATOM 7577 N N . CYS A 1 39 ? 3.907 0.153 0.975 1.00 0.00 39 CYS A N 9
ATOM 7578 C CA . CYS A 1 39 ? 3.149 0.513 2.162 1.00 0.00 39 CYS A CA 9
ATOM 7579 C C . CYS A 1 39 ? 3.961 1.437 3.070 1.00 0.00 39 CYS A C 9
ATOM 7580 O O . CYS A 1 39 ? 3.455 2.489 3.428 1.00 0.00 39 CYS A O 9
ATOM 7587 N N . ASN A 1 40 ? 5.192 1.071 3.436 1.00 0.00 40 ASN A N 9
ATOM 7588 C CA . ASN A 1 40 ? 6.117 1.821 4.279 1.00 0.00 40 ASN A CA 9
ATOM 7589 C C . ASN A 1 40 ? 6.449 3.197 3.685 1.00 0.00 40 ASN A C 9
ATOM 7590 O O . ASN A 1 40 ? 6.941 4.074 4.393 1.00 0.00 40 ASN A O 9
ATOM 7601 N N . ASP A 1 41 ? 6.191 3.386 2.390 1.00 0.00 41 ASP A N 9
ATOM 7602 C CA . ASP A 1 41 ? 6.404 4.608 1.632 1.00 0.00 41 ASP A CA 9
ATOM 7603 C C . ASP A 1 41 ? 5.093 5.375 1.371 1.00 0.00 41 ASP A C 9
ATOM 7604 O O . ASP A 1 41 ? 5.135 6.432 0.738 1.00 0.00 41 ASP A O 9
ATOM 7613 N N . CYS A 1 42 ? 3.938 4.899 1.859 1.00 0.00 42 CYS A N 9
ATOM 7614 C CA . CYS A 1 42 ? 2.610 5.507 1.676 1.00 0.00 42 CYS A CA 9
ATOM 7615 C C . CYS A 1 42 ? 1.804 5.654 2.974 1.00 0.00 42 CYS A C 9
ATOM 7616 O O . CYS A 1 42 ? 0.977 6.559 3.070 1.00 0.00 42 CYS A O 9
ATOM 7623 N N . PHE A 1 43 ? 1.985 4.760 3.945 1.00 0.00 43 PHE A N 9
ATOM 7624 C CA . PHE A 1 43 ? 1.108 4.555 5.087 1.00 0.00 43 PHE A CA 9
ATOM 7625 C C . PHE A 1 43 ? 1.973 4.425 6.334 1.00 0.00 43 PHE A C 9
ATOM 7626 O O . PHE A 1 43 ? 2.993 3.732 6.313 1.00 0.00 43 PHE A O 9
ATOM 7643 N N . ASP A 1 44 ? 1.499 4.967 7.458 1.00 0.00 44 ASP A N 9
ATOM 7644 C CA . ASP A 1 44 ? 2.132 4.734 8.759 1.00 0.00 44 ASP A CA 9
ATOM 7645 C C . ASP A 1 44 ? 2.108 3.237 9.022 1.00 0.00 44 ASP A C 9
ATOM 7646 O O . ASP A 1 44 ? 1.265 2.524 8.482 1.00 0.00 44 ASP A O 9
ATOM 7655 N N . GLU A 1 45 ? 2.938 2.764 9.946 1.00 0.00 45 GLU A N 9
ATOM 7656 C CA . GLU A 1 45 ? 3.105 1.348 10.232 1.00 0.00 45 GLU A CA 9
ATOM 7657 C C . GLU A 1 45 ? 1.776 0.641 10.542 1.00 0.00 45 GLU A C 9
ATOM 7658 O O . GLU A 1 45 ? 1.577 -0.509 10.148 1.00 0.00 45 GLU A O 9
ATOM 7670 N N . THR A 1 46 ? 0.839 1.336 11.190 1.00 0.00 46 THR A N 9
ATOM 7671 C CA . THR A 1 46 ? -0.511 0.842 11.443 1.00 0.00 46 THR A CA 9
ATOM 7672 C C . THR A 1 46 ? -1.272 0.597 10.127 1.00 0.00 46 THR A C 9
ATOM 7673 O O . THR A 1 46 ? -1.747 -0.518 9.889 1.00 0.00 46 THR A O 9
ATOM 7684 N N . GLY A 1 47 ? -1.384 1.619 9.267 1.00 0.00 47 GLY A N 9
ATOM 7685 C CA . GLY A 1 47 ? -2.074 1.502 7.988 1.00 0.00 47 GLY A CA 9
ATOM 7686 C C . GLY A 1 47 ? -1.352 0.515 7.071 1.00 0.00 47 GLY A C 9
ATOM 7687 O O . GLY A 1 47 ? -1.979 -0.281 6.369 1.00 0.00 47 GLY A O 9
ATOM 7691 N N . THR A 1 48 ? -0.022 0.529 7.124 1.00 0.00 48 THR A N 9
ATOM 7692 C CA . THR A 1 48 ? 0.832 -0.440 6.492 1.00 0.00 48 THR A CA 9
ATOM 7693 C C . THR A 1 48 ? 0.406 -1.834 6.913 1.00 0.00 48 THR A C 9
ATOM 7694 O O . THR A 1 48 ? 0.268 -2.660 6.032 1.00 0.00 48 THR A O 9
ATOM 7705 N N . GLY A 1 49 ? 0.163 -2.154 8.185 1.00 0.00 49 GLY A N 9
ATOM 7706 C CA . GLY A 1 49 ? -0.117 -3.541 8.564 1.00 0.00 49 GLY A CA 9
ATOM 7707 C C . GLY A 1 49 ? -1.329 -4.133 7.824 1.00 0.00 49 GLY A C 9
ATOM 7708 O O . GLY A 1 49 ? -1.332 -5.327 7.514 1.00 0.00 49 GLY A O 9
ATOM 7712 N N . ALA A 1 50 ? -2.329 -3.307 7.493 1.00 0.00 50 ALA A N 9
ATOM 7713 C CA . ALA A 1 50 ? -3.469 -3.689 6.664 1.00 0.00 50 ALA A CA 9
ATOM 7714 C C . ALA A 1 50 ? -3.065 -3.852 5.197 1.00 0.00 50 ALA A C 9
ATOM 7715 O O . ALA A 1 50 ? -3.449 -4.817 4.532 1.00 0.00 50 ALA A O 9
ATOM 7722 N N . CYS A 1 51 ? -2.325 -2.874 4.677 1.00 0.00 51 CYS A N 9
ATOM 7723 C CA . CYS A 1 51 ? -1.912 -2.791 3.298 1.00 0.00 51 CYS A CA 9
ATOM 7724 C C . CYS A 1 51 ? -0.960 -3.950 3.005 1.00 0.00 51 CYS A C 9
ATOM 7725 O O . CYS A 1 51 ? -1.040 -4.597 1.967 1.00 0.00 51 CYS A O 9
ATOM 7732 N N . ARG A 1 52 ? -0.106 -4.295 3.969 1.00 0.00 52 ARG A N 9
ATOM 7733 C CA . ARG A 1 52 ? 0.741 -5.465 3.925 1.00 0.00 52 ARG A CA 9
ATOM 7734 C C . ARG A 1 52 ? -0.088 -6.716 3.825 1.00 0.00 52 ARG A C 9
ATOM 7735 O O . ARG A 1 52 ? 0.244 -7.503 2.966 1.00 0.00 52 ARG A O 9
ATOM 7756 N N . ALA A 1 53 ? -1.184 -6.887 4.569 1.00 0.00 53 ALA A N 9
ATOM 7757 C CA . ALA A 1 53 ? -2.029 -8.067 4.364 1.00 0.00 53 ALA A CA 9
ATOM 7758 C C . ALA A 1 53 ? -2.492 -8.159 2.908 1.00 0.00 53 ALA A C 9
ATOM 7759 O O . ALA A 1 53 ? -2.456 -9.230 2.296 1.00 0.00 53 ALA A O 9
ATOM 7766 N N . GLN A 1 54 ? -2.905 -7.026 2.337 1.00 0.00 54 GLN A N 9
ATOM 7767 C CA . GLN A 1 54 ? -3.305 -6.919 0.934 1.00 0.00 54 GLN A CA 9
ATOM 7768 C C . GLN A 1 54 ? -2.112 -7.043 -0.044 1.00 0.00 54 GLN A C 9
ATOM 7769 O O . GLN A 1 54 ? -2.320 -7.149 -1.252 1.00 0.00 54 GLN A O 9
ATOM 7783 N N . ALA A 1 55 ? -0.868 -7.076 0.428 1.00 0.00 55 ALA A N 9
ATOM 7784 C CA . ALA A 1 55 ? 0.317 -7.349 -0.373 1.00 0.00 55 ALA A CA 9
ATOM 7785 C C . ALA A 1 55 ? 1.046 -8.642 0.044 1.00 0.00 55 ALA A C 9
ATOM 7786 O O . ALA A 1 55 ? 2.052 -9.000 -0.558 1.00 0.00 55 ALA A O 9
ATOM 7793 N N . PHE A 1 56 ? 0.583 -9.334 1.079 1.00 0.00 56 PHE A N 9
ATOM 7794 C CA . PHE A 1 56 ? 1.229 -10.504 1.642 1.00 0.00 56 PHE A CA 9
ATOM 7795 C C . PHE A 1 56 ? 0.453 -11.718 1.146 1.00 0.00 56 PHE A C 9
ATOM 7796 O O . PHE A 1 56 ? 1.014 -12.598 0.498 1.00 0.00 56 PHE A O 9
ATOM 7813 N N . GLY A 1 57 ? -0.847 -11.749 1.456 1.00 0.00 57 GLY A N 9
ATOM 7814 C CA . GLY A 1 57 ? -1.755 -12.871 1.239 1.00 0.00 57 GLY A CA 9
ATOM 7815 C C . GLY A 1 57 ? -2.893 -12.585 0.261 1.00 0.00 57 GLY A C 9
ATOM 7816 O O . GLY A 1 57 ? -3.937 -13.230 0.350 1.00 0.00 57 GLY A O 9
ATOM 7820 N N . ASN A 1 58 ? -2.740 -11.624 -0.652 1.00 0.00 58 ASN A N 9
ATOM 7821 C CA . ASN A 1 58 ? -3.803 -11.143 -1.546 1.00 0.00 58 ASN A CA 9
ATOM 7822 C C . ASN A 1 58 ? -3.353 -11.188 -3.014 1.00 0.00 58 ASN A C 9
ATOM 7823 O O . ASN A 1 58 ? -3.868 -11.999 -3.779 1.00 0.00 58 ASN A O 9
ATOM 7834 N N . SER A 1 59 ? -2.380 -10.373 -3.437 1.00 0.00 59 SER A N 9
ATOM 7835 C CA . SER A 1 59 ? -1.884 -10.350 -4.805 1.00 0.00 59 SER A CA 9
ATOM 7836 C C . SER A 1 59 ? -0.370 -10.208 -4.916 1.00 0.00 59 SER A C 9
ATOM 7837 O O . SER A 1 59 ? 0.237 -11.004 -5.626 1.00 0.00 59 SER A O 9
ATOM 7845 N N . CYS A 1 60 ? 0.230 -9.187 -4.298 1.00 0.00 60 CYS A N 9
ATOM 7846 C CA . CYS A 1 60 ? 1.657 -8.921 -4.437 1.00 0.00 60 CYS A CA 9
ATOM 7847 C C . CYS A 1 60 ? 2.437 -10.171 -4.028 1.00 0.00 60 CYS A C 9
ATOM 7848 O O . CYS A 1 60 ? 2.196 -10.755 -2.968 1.00 0.00 60 CYS A O 9
ATOM 7855 N N . LEU A 1 61 ? 3.268 -10.666 -4.945 1.00 0.00 61 LEU A N 9
ATOM 7856 C CA . LEU A 1 61 ? 3.570 -12.087 -4.960 1.00 0.00 61 LEU A CA 9
ATOM 7857 C C . LEU A 1 61 ? 4.418 -12.496 -3.765 1.00 0.00 61 LEU A C 9
ATOM 7858 O O . LEU A 1 61 ? 4.170 -13.549 -3.181 1.00 0.00 61 LEU A O 9
ATOM 7874 N N . ASN A 1 62 ? 5.374 -11.656 -3.379 1.00 0.00 62 ASN A N 9
ATOM 7875 C CA . ASN A 1 62 ? 5.923 -11.544 -2.044 1.00 0.00 62 ASN A CA 9
ATOM 7876 C C . ASN A 1 62 ? 5.880 -10.058 -1.708 1.00 0.00 62 ASN A C 9
ATOM 7877 O O . ASN A 1 62 ? 6.064 -9.236 -2.607 1.00 0.00 62 ASN A O 9
ATOM 7888 N N . TRP A 1 63 ? 5.588 -9.742 -0.450 1.00 0.00 63 TRP A N 9
ATOM 7889 C CA . TRP A 1 63 ? 5.594 -8.388 0.067 1.00 0.00 63 TRP A CA 9
ATOM 7890 C C . TRP A 1 63 ? 7.010 -7.839 0.129 1.00 0.00 63 TRP A C 9
ATOM 7891 O O . TRP A 1 63 ? 7.965 -8.638 0.235 1.00 0.00 63 TRP A O 9
ATOM 7912 N N . THR A 1 1 ? -7.434 -0.728 11.247 1.00 0.00 1 THR A N 10
ATOM 7913 C CA . THR A 1 1 ? -6.750 0.415 10.634 1.00 0.00 1 THR A CA 10
ATOM 7914 C C . THR A 1 1 ? -7.735 1.101 9.678 1.00 0.00 1 THR A C 10
ATOM 7915 O O . THR A 1 1 ? -8.310 2.122 10.043 1.00 0.00 1 THR A O 10
ATOM 7926 N N . ASP A 1 2 ? -8.032 0.461 8.537 1.00 0.00 2 ASP A N 10
ATOM 7927 C CA . ASP A 1 2 ? -8.724 0.964 7.346 1.00 0.00 2 ASP A CA 10
ATOM 7928 C C . ASP A 1 2 ? -7.820 1.956 6.599 1.00 0.00 2 ASP A C 10
ATOM 7929 O O . ASP A 1 2 ? -7.079 2.703 7.238 1.00 0.00 2 ASP A O 10
ATOM 7938 N N . PRO A 1 3 ? -7.844 1.986 5.256 1.00 0.00 3 PRO A N 10
ATOM 7939 C CA . PRO A 1 3 ? -6.982 2.844 4.446 1.00 0.00 3 PRO A CA 10
ATOM 7940 C C . PRO A 1 3 ? -7.469 4.287 4.369 1.00 0.00 3 PRO A C 10
ATOM 7941 O O . PRO A 1 3 ? -6.816 5.120 3.747 1.00 0.00 3 PRO A O 10
ATOM 7952 N N . GLU A 1 4 ? -8.606 4.587 4.984 1.00 0.00 4 GLU A N 10
ATOM 7953 C CA . GLU A 1 4 ? -9.206 5.909 5.012 1.00 0.00 4 GLU A CA 10
ATOM 7954 C C . GLU A 1 4 ? -8.212 6.962 5.516 1.00 0.00 4 GLU A C 10
ATOM 7955 O O . GLU A 1 4 ? -8.162 8.083 5.000 1.00 0.00 4 GLU A O 10
ATOM 7967 N N . GLU A 1 5 ? -7.437 6.586 6.534 1.00 0.00 5 GLU A N 10
ATOM 7968 C CA . GLU A 1 5 ? -6.484 7.382 7.265 1.00 0.00 5 GLU A CA 10
ATOM 7969 C C . GLU A 1 5 ? -5.175 6.609 7.326 1.00 0.00 5 GLU A C 10
ATOM 7970 O O . GLU A 1 5 ? -4.927 5.718 6.505 1.00 0.00 5 GLU A O 10
ATOM 7982 N N . HIS A 1 6 ? -4.330 6.968 8.286 1.00 0.00 6 HIS A N 10
ATOM 7983 C CA . HIS A 1 6 ? -2.968 6.539 8.457 1.00 0.00 6 HIS A CA 10
ATOM 7984 C C . HIS A 1 6 ? -2.114 6.890 7.234 1.00 0.00 6 HIS A C 10
ATOM 7985 O O . HIS A 1 6 ? -1.187 6.155 6.905 1.00 0.00 6 HIS A O 10
ATOM 7999 N N . PHE A 1 7 ? -2.468 7.946 6.501 1.00 0.00 7 PHE A N 10
ATOM 8000 C CA . PHE A 1 7 ? -1.662 8.504 5.431 1.00 0.00 7 PHE A CA 10
ATOM 8001 C C . PHE A 1 7 ? -0.489 9.182 6.140 1.00 0.00 7 PHE A C 10
ATOM 8002 O O . PHE A 1 7 ? -0.711 10.148 6.876 1.00 0.00 7 PHE A O 10
ATOM 8019 N N . ASP A 1 8 ? 0.734 8.680 5.969 1.00 0.00 8 ASP A N 10
ATOM 8020 C CA . ASP A 1 8 ? 1.938 9.340 6.480 1.00 0.00 8 ASP A CA 10
ATOM 8021 C C . ASP A 1 8 ? 3.062 9.203 5.444 1.00 0.00 8 ASP A C 10
ATOM 8022 O O . ASP A 1 8 ? 4.033 8.477 5.672 1.00 0.00 8 ASP A O 10
ATOM 8031 N N . PRO A 1 9 ? 2.913 9.833 4.262 1.00 0.00 9 PRO A N 10
ATOM 8032 C CA . PRO A 1 9 ? 3.752 9.535 3.113 1.00 0.00 9 PRO A CA 10
ATOM 8033 C C . PRO A 1 9 ? 5.146 10.111 3.284 1.00 0.00 9 PRO A C 10
ATOM 8034 O O . PRO A 1 9 ? 5.301 11.247 3.742 1.00 0.00 9 PRO A O 10
ATOM 8045 N N . ASN A 1 10 ? 6.150 9.382 2.804 1.00 0.00 10 ASN A N 10
ATOM 8046 C CA . ASN A 1 10 ? 7.497 9.913 2.675 1.00 0.00 10 ASN A CA 10
ATOM 8047 C C . ASN A 1 10 ? 7.671 10.616 1.325 1.00 0.00 10 ASN A C 10
ATOM 8048 O O . ASN A 1 10 ? 6.733 10.724 0.525 1.00 0.00 10 ASN A O 10
ATOM 8059 N N . THR A 1 11 ? 8.886 11.093 1.060 1.00 0.00 11 THR A N 10
ATOM 8060 C CA . THR A 1 11 ? 9.304 11.829 -0.130 1.00 0.00 11 THR A CA 10
ATOM 8061 C C . THR A 1 11 ? 9.310 10.993 -1.421 1.00 0.00 11 THR A C 10
ATOM 8062 O O . THR A 1 11 ? 10.015 11.357 -2.364 1.00 0.00 11 THR A O 10
ATOM 8073 N N . ASN A 1 12 ? 8.610 9.856 -1.475 1.00 0.00 12 ASN A N 10
ATOM 8074 C CA . ASN A 1 12 ? 8.489 9.034 -2.671 1.00 0.00 12 ASN A CA 10
ATOM 8075 C C . ASN A 1 12 ? 7.044 8.620 -2.966 1.00 0.00 12 ASN A C 10
ATOM 8076 O O . ASN A 1 12 ? 6.813 7.982 -3.991 1.00 0.00 12 ASN A O 10
ATOM 8087 N N . CYS A 1 13 ? 6.059 8.866 -2.094 1.00 0.00 13 CYS A N 10
ATOM 8088 C CA . CYS A 1 13 ? 4.644 8.732 -2.449 1.00 0.00 13 CYS A CA 10
ATOM 8089 C C . CYS A 1 13 ? 4.189 9.928 -3.290 1.00 0.00 13 CYS A C 10
ATOM 8090 O O . CYS A 1 13 ? 4.280 11.068 -2.832 1.00 0.00 13 CYS A O 10
ATOM 8097 N N . ASP A 1 14 ? 3.650 9.700 -4.489 1.00 0.00 14 ASP A N 10
ATOM 8098 C CA . ASP A 1 14 ? 3.100 10.762 -5.337 1.00 0.00 14 ASP A CA 10
ATOM 8099 C C . ASP A 1 14 ? 1.589 10.598 -5.535 1.00 0.00 14 ASP A C 10
ATOM 8100 O O . ASP A 1 14 ? 0.914 11.522 -5.989 1.00 0.00 14 ASP A O 10
ATOM 8109 N N . TYR A 1 15 ? 1.027 9.443 -5.155 1.00 0.00 15 TYR A N 10
ATOM 8110 C CA . TYR A 1 15 ? -0.412 9.209 -5.158 1.00 0.00 15 TYR A CA 10
ATOM 8111 C C . TYR A 1 15 ? -0.997 9.674 -3.839 1.00 0.00 15 TYR A C 10
ATOM 8112 O O . TYR A 1 15 ? -0.767 9.062 -2.801 1.00 0.00 15 TYR A O 10
ATOM 8130 N N . THR A 1 16 ? -1.828 10.706 -3.886 1.00 0.00 16 THR A N 10
ATOM 8131 C CA . THR A 1 16 ? -2.403 11.314 -2.698 1.00 0.00 16 THR A CA 10
ATOM 8132 C C . THR A 1 16 ? -3.838 10.835 -2.441 1.00 0.00 16 THR A C 10
ATOM 8133 O O . THR A 1 16 ? -4.571 11.503 -1.712 1.00 0.00 16 THR A O 10
ATOM 8144 N N . ASN A 1 17 ? -4.255 9.693 -3.012 1.00 0.00 17 ASN A N 10
ATOM 8145 C CA . ASN A 1 17 ? -5.570 9.116 -2.746 1.00 0.00 17 ASN A CA 10
ATOM 8146 C C . ASN A 1 17 ? -5.362 7.775 -2.067 1.00 0.00 17 ASN A C 10
ATOM 8147 O O . ASN A 1 17 ? -4.537 6.976 -2.517 1.00 0.00 17 ASN A O 10
ATOM 8158 N N . SER A 1 18 ? -6.188 7.508 -1.069 1.00 0.00 18 SER A N 10
ATOM 8159 C CA . SER A 1 18 ? -6.177 6.305 -0.247 1.00 0.00 18 SER A CA 10
ATOM 8160 C C . SER A 1 18 ? -6.527 5.076 -1.077 1.00 0.00 18 SER A C 10
ATOM 8161 O O . SER A 1 18 ? -5.992 4.006 -0.821 1.00 0.00 18 SER A O 10
ATOM 8169 N N . GLN A 1 19 ? -7.399 5.210 -2.080 1.00 0.00 19 GLN A N 10
ATOM 8170 C CA . GLN A 1 19 ? -7.805 4.097 -2.926 1.00 0.00 19 GLN A CA 10
ATOM 8171 C C . GLN A 1 19 ? -6.678 3.702 -3.876 1.00 0.00 19 GLN A C 10
ATOM 8172 O O . GLN A 1 19 ? -6.288 2.539 -3.881 1.00 0.00 19 GLN A O 10
ATOM 8186 N N . ASP A 1 20 ? -6.173 4.642 -4.685 1.00 0.00 20 ASP A N 10
ATOM 8187 C CA . ASP A 1 20 ? -5.140 4.352 -5.685 1.00 0.00 20 ASP A CA 10
ATOM 8188 C C . ASP A 1 20 ? -3.906 3.804 -4.984 1.00 0.00 20 ASP A C 10
ATOM 8189 O O . ASP A 1 20 ? -3.438 2.728 -5.339 1.00 0.00 20 ASP A O 10
ATOM 8198 N N . ALA A 1 21 ? -3.369 4.538 -3.997 1.00 0.00 21 ALA A N 10
ATOM 8199 C CA . ALA A 1 21 ? -2.183 4.111 -3.274 1.00 0.00 21 ALA A CA 10
ATOM 8200 C C . ALA A 1 21 ? -2.393 2.712 -2.695 1.00 0.00 21 ALA A C 10
ATOM 8201 O O . ALA A 1 21 ? -1.567 1.839 -2.944 1.00 0.00 21 ALA A O 10
ATOM 8208 N N . TRP A 1 22 ? -3.509 2.470 -1.994 1.00 0.00 22 TRP A N 10
ATOM 8209 C CA . TRP A 1 22 ? -3.827 1.154 -1.460 1.00 0.00 22 TRP A CA 10
ATOM 8210 C C . TRP A 1 22 ? -3.788 0.102 -2.562 1.00 0.00 22 TRP A C 10
ATOM 8211 O O . TRP A 1 22 ? -3.037 -0.862 -2.451 1.00 0.00 22 TRP A O 10
ATOM 8232 N N . ASP A 1 23 ? -4.590 0.252 -3.618 1.00 0.00 23 ASP A N 10
ATOM 8233 C CA . ASP A 1 23 ? -4.686 -0.719 -4.707 1.00 0.00 23 ASP A CA 10
ATOM 8234 C C . ASP A 1 23 ? -3.264 -1.042 -5.174 1.00 0.00 23 ASP A C 10
ATOM 8235 O O . ASP A 1 23 ? -2.847 -2.208 -5.151 1.00 0.00 23 ASP A O 10
ATOM 8244 N N . TYR A 1 24 ? -2.484 -0.018 -5.534 1.00 0.00 24 TYR A N 10
ATOM 8245 C CA . TYR A 1 24 ? -1.223 -0.206 -6.235 1.00 0.00 24 TYR A CA 10
ATOM 8246 C C . TYR A 1 24 ? -0.211 -0.871 -5.285 1.00 0.00 24 TYR A C 10
ATOM 8247 O O . TYR A 1 24 ? 0.441 -1.847 -5.665 1.00 0.00 24 TYR A O 10
ATOM 8265 N N . CYS A 1 25 ? -0.128 -0.411 -4.029 1.00 0.00 25 CYS A N 10
ATOM 8266 C CA . CYS A 1 25 ? 0.705 -1.006 -2.982 1.00 0.00 25 CYS A CA 10
ATOM 8267 C C . CYS A 1 25 ? 0.359 -2.479 -2.747 1.00 0.00 25 CYS A C 10
ATOM 8268 O O . CYS A 1 25 ? 1.225 -3.283 -2.388 1.00 0.00 25 CYS A O 10
ATOM 8275 N N . THR A 1 26 ? -0.909 -2.849 -2.908 1.00 0.00 26 THR A N 10
ATOM 8276 C CA . THR A 1 26 ? -1.427 -4.176 -2.602 1.00 0.00 26 THR A CA 10
ATOM 8277 C C . THR A 1 26 ? -1.377 -5.102 -3.830 1.00 0.00 26 THR A C 10
ATOM 8278 O O . THR A 1 26 ? -1.862 -6.231 -3.777 1.00 0.00 26 THR A O 10
ATOM 8289 N N . ASN A 1 27 ? -0.735 -4.655 -4.920 1.00 0.00 27 ASN A N 10
ATOM 8290 C CA . ASN A 1 27 ? -0.644 -5.350 -6.203 1.00 0.00 27 ASN A CA 10
ATOM 8291 C C . ASN A 1 27 ? -2.027 -5.713 -6.746 1.00 0.00 27 ASN A C 10
ATOM 8292 O O . ASN A 1 27 ? -2.184 -6.733 -7.413 1.00 0.00 27 ASN A O 10
ATOM 8303 N N . TYR A 1 28 ? -3.051 -4.917 -6.429 1.00 0.00 28 TYR A N 10
ATOM 8304 C CA . TYR A 1 28 ? -4.375 -5.104 -7.005 1.00 0.00 28 TYR A CA 10
ATOM 8305 C C . TYR A 1 28 ? -4.295 -4.928 -8.525 1.00 0.00 28 TYR A C 10
ATOM 8306 O O . TYR A 1 28 ? -4.939 -5.668 -9.268 1.00 0.00 28 TYR A O 10
ATOM 8324 N N . ILE A 1 29 ? -3.459 -3.981 -8.954 1.00 0.00 29 ILE A N 10
ATOM 8325 C CA . ILE A 1 29 ? -3.110 -3.603 -10.312 1.00 0.00 29 ILE A CA 10
ATOM 8326 C C . ILE A 1 29 ? -1.587 -3.765 -10.313 1.00 0.00 29 ILE A C 10
ATOM 8327 O O . ILE A 1 29 ? -0.893 -3.063 -9.567 1.00 0.00 29 ILE A O 10
ATOM 8343 N N . VAL A 1 30 ? -1.043 -4.718 -11.064 1.00 0.00 30 VAL A N 10
ATOM 8344 C CA . VAL A 1 30 ? 0.399 -4.820 -11.257 1.00 0.00 30 VAL A CA 10
ATOM 8345 C C . VAL A 1 30 ? 0.928 -3.478 -11.762 1.00 0.00 30 VAL A C 10
ATOM 8346 O O . VAL A 1 30 ? 0.393 -2.914 -12.717 1.00 0.00 30 VAL A O 10
ATOM 8359 N N . ASN A 1 31 ? 1.965 -2.969 -11.097 1.00 0.00 31 ASN A N 10
ATOM 8360 C CA . ASN A 1 31 ? 2.552 -1.655 -11.376 1.00 0.00 31 ASN A CA 10
ATOM 8361 C C . ASN A 1 31 ? 4.052 -1.579 -11.041 1.00 0.00 31 ASN A C 10
ATOM 8362 O O . ASN A 1 31 ? 4.642 -0.508 -11.183 1.00 0.00 31 ASN A O 10
ATOM 8373 N N . SER A 1 32 ? 4.688 -2.702 -10.675 1.00 0.00 32 SER A N 10
ATOM 8374 C CA . SER A 1 32 ? 5.934 -2.751 -9.905 1.00 0.00 32 SER A CA 10
ATOM 8375 C C . SER A 1 32 ? 5.736 -2.095 -8.530 1.00 0.00 32 SER A C 10
ATOM 8376 O O . SER A 1 32 ? 4.619 -1.733 -8.170 1.00 0.00 32 SER A O 10
ATOM 8384 N N . SER A 1 33 ? 6.805 -2.004 -7.730 1.00 0.00 33 SER A N 10
ATOM 8385 C CA . SER A 1 33 ? 6.986 -1.170 -6.550 1.00 0.00 33 SER A CA 10
ATOM 8386 C C . SER A 1 33 ? 6.227 -1.679 -5.322 1.00 0.00 33 SER A C 10
ATOM 8387 O O . SER A 1 33 ? 6.596 -1.366 -4.189 1.00 0.00 33 SER A O 10
ATOM 8395 N N . CYS A 1 34 ? 5.222 -2.520 -5.543 1.00 0.00 34 CYS A N 10
ATOM 8396 C CA . CYS A 1 34 ? 4.283 -3.004 -4.545 1.00 0.00 34 CYS A CA 10
ATOM 8397 C C . CYS A 1 34 ? 4.990 -3.904 -3.524 1.00 0.00 34 CYS A C 10
ATOM 8398 O O . CYS A 1 34 ? 6.179 -4.210 -3.659 1.00 0.00 34 CYS A O 10
ATOM 8405 N N . GLY A 1 35 ? 4.251 -4.354 -2.512 1.00 0.00 35 GLY A N 10
ATOM 8406 C CA . GLY A 1 35 ? 4.814 -4.992 -1.341 1.00 0.00 35 GLY A CA 10
ATOM 8407 C C . GLY A 1 35 ? 4.906 -3.988 -0.198 1.00 0.00 35 GLY A C 10
ATOM 8408 O O . GLY A 1 35 ? 4.415 -2.858 -0.295 1.00 0.00 35 GLY A O 10
ATOM 8412 N N . GLU A 1 36 ? 5.488 -4.410 0.922 1.00 0.00 36 GLU A N 10
ATOM 8413 C CA . GLU A 1 36 ? 5.337 -3.722 2.199 1.00 0.00 36 GLU A CA 10
ATOM 8414 C C . GLU A 1 36 ? 6.013 -2.353 2.238 1.00 0.00 36 GLU A C 10
ATOM 8415 O O . GLU A 1 36 ? 5.545 -1.442 2.922 1.00 0.00 36 GLU A O 10
ATOM 8427 N N . ILE A 1 37 ? 7.088 -2.201 1.472 1.00 0.00 37 ILE A N 10
ATOM 8428 C CA . ILE A 1 37 ? 7.820 -0.952 1.339 1.00 0.00 37 ILE A CA 10
ATOM 8429 C C . ILE A 1 37 ? 6.899 0.105 0.724 1.00 0.00 37 ILE A C 10
ATOM 8430 O O . ILE A 1 37 ? 6.898 1.249 1.161 1.00 0.00 37 ILE A O 10
ATOM 8446 N N . CYS A 1 38 ? 6.075 -0.276 -0.257 1.00 0.00 38 CYS A N 10
ATOM 8447 C CA . CYS A 1 38 ? 5.124 0.627 -0.892 1.00 0.00 38 CYS A CA 10
ATOM 8448 C C . CYS A 1 38 ? 4.123 1.130 0.147 1.00 0.00 38 CYS A C 10
ATOM 8449 O O . CYS A 1 38 ? 3.798 2.311 0.164 1.00 0.00 38 CYS A O 10
ATOM 8456 N N . CYS A 1 39 ? 3.669 0.252 1.052 1.00 0.00 39 CYS A N 10
ATOM 8457 C CA . CYS A 1 39 ? 2.888 0.666 2.199 1.00 0.00 39 CYS A CA 10
ATOM 8458 C C . CYS A 1 39 ? 3.675 1.678 3.022 1.00 0.00 39 CYS A C 10
ATOM 8459 O O . CYS A 1 39 ? 3.156 2.753 3.275 1.00 0.00 39 CYS A O 10
ATOM 8466 N N . ASN A 1 40 ? 4.894 1.330 3.452 1.00 0.00 40 ASN A N 10
ATOM 8467 C CA . ASN A 1 40 ? 5.693 2.119 4.386 1.00 0.00 40 ASN A CA 10
ATOM 8468 C C . ASN A 1 40 ? 5.961 3.519 3.828 1.00 0.00 40 ASN A C 10
ATOM 8469 O O . ASN A 1 40 ? 6.125 4.479 4.575 1.00 0.00 40 ASN A O 10
ATOM 8480 N N . ASP A 1 41 ? 6.092 3.614 2.505 1.00 0.00 41 ASP A N 10
ATOM 8481 C CA . ASP A 1 41 ? 6.437 4.823 1.766 1.00 0.00 41 ASP A CA 10
ATOM 8482 C C . ASP A 1 41 ? 5.254 5.797 1.698 1.00 0.00 41 ASP A C 10
ATOM 8483 O O . ASP A 1 41 ? 5.445 6.948 1.299 1.00 0.00 41 ASP A O 10
ATOM 8492 N N . CYS A 1 42 ? 4.039 5.371 2.062 1.00 0.00 42 CYS A N 10
ATOM 8493 C CA . CYS A 1 42 ? 2.796 6.096 1.802 1.00 0.00 42 CYS A CA 10
ATOM 8494 C C . CYS A 1 42 ? 1.893 6.148 3.045 1.00 0.00 42 CYS A C 10
ATOM 8495 O O . CYS A 1 42 ? 1.424 7.217 3.437 1.00 0.00 42 CYS A O 10
ATOM 8502 N N . PHE A 1 43 ? 1.637 5.001 3.665 1.00 0.00 43 PHE A N 10
ATOM 8503 C CA . PHE A 1 43 ? 0.887 4.846 4.900 1.00 0.00 43 PHE A CA 10
ATOM 8504 C C . PHE A 1 43 ? 1.856 4.889 6.092 1.00 0.00 43 PHE A C 10
ATOM 8505 O O . PHE A 1 43 ? 3.040 4.584 5.948 1.00 0.00 43 PHE A O 10
ATOM 8522 N N . ASP A 1 44 ? 1.346 5.135 7.306 1.00 0.00 44 ASP A N 10
ATOM 8523 C CA . ASP A 1 44 ? 2.083 4.854 8.531 1.00 0.00 44 ASP A CA 10
ATOM 8524 C C . ASP A 1 44 ? 2.379 3.350 8.582 1.00 0.00 44 ASP A C 10
ATOM 8525 O O . ASP A 1 44 ? 1.784 2.535 7.875 1.00 0.00 44 ASP A O 10
ATOM 8534 N N . GLU A 1 45 ? 3.153 2.953 9.585 1.00 0.00 45 GLU A N 10
ATOM 8535 C CA . GLU A 1 45 ? 3.293 1.578 10.054 1.00 0.00 45 GLU A CA 10
ATOM 8536 C C . GLU A 1 45 ? 1.908 0.966 10.346 1.00 0.00 45 GLU A C 10
ATOM 8537 O O . GLU A 1 45 ? 1.649 -0.199 10.038 1.00 0.00 45 GLU A O 10
ATOM 8549 N N . THR A 1 46 ? 1.013 1.767 10.932 1.00 0.00 46 THR A N 10
ATOM 8550 C CA . THR A 1 46 ? -0.323 1.367 11.352 1.00 0.00 46 THR A CA 10
ATOM 8551 C C . THR A 1 46 ? -1.203 1.068 10.134 1.00 0.00 46 THR A C 10
ATOM 8552 O O . THR A 1 46 ? -1.845 0.016 10.088 1.00 0.00 46 THR A O 10
ATOM 8563 N N . GLY A 1 47 ? -1.207 1.944 9.123 1.00 0.00 47 GLY A N 10
ATOM 8564 C CA . GLY A 1 47 ? -1.936 1.697 7.884 1.00 0.00 47 GLY A CA 10
ATOM 8565 C C . GLY A 1 47 ? -1.318 0.523 7.129 1.00 0.00 47 GLY A C 10
ATOM 8566 O O . GLY A 1 47 ? -2.011 -0.369 6.624 1.00 0.00 47 GLY A O 10
ATOM 8570 N N . THR A 1 48 ? 0.013 0.483 7.122 1.00 0.00 48 THR A N 10
ATOM 8571 C CA . THR A 1 48 ? 0.806 -0.552 6.506 1.00 0.00 48 THR A CA 10
ATOM 8572 C C . THR A 1 48 ? 0.366 -1.936 6.948 1.00 0.00 48 THR A C 10
ATOM 8573 O O . THR A 1 48 ? 0.191 -2.775 6.073 1.00 0.00 48 THR A O 10
ATOM 8584 N N . GLY A 1 49 ? 0.163 -2.220 8.234 1.00 0.00 49 GLY A N 10
ATOM 8585 C CA . GLY A 1 49 ? -0.064 -3.601 8.652 1.00 0.00 49 GLY A CA 10
ATOM 8586 C C . GLY A 1 49 ? -1.282 -4.264 8.003 1.00 0.00 49 GLY A C 10
ATOM 8587 O O . GLY A 1 49 ? -1.360 -5.493 7.940 1.00 0.00 49 GLY A O 10
ATOM 8591 N N . ALA A 1 50 ? -2.242 -3.481 7.516 1.00 0.00 50 ALA A N 10
ATOM 8592 C CA . ALA A 1 50 ? -3.366 -3.963 6.729 1.00 0.00 50 ALA A CA 10
ATOM 8593 C C . ALA A 1 50 ? -3.003 -4.088 5.254 1.00 0.00 50 ALA A C 10
ATOM 8594 O O . ALA A 1 50 ? -3.332 -5.078 4.605 1.00 0.00 50 ALA A O 10
ATOM 8601 N N . CYS A 1 51 ? -2.345 -3.064 4.717 1.00 0.00 51 CYS A N 10
ATOM 8602 C CA . CYS A 1 51 ? -1.961 -2.957 3.330 1.00 0.00 51 CYS A CA 10
ATOM 8603 C C . CYS A 1 51 ? -1.029 -4.121 2.998 1.00 0.00 51 CYS A C 10
ATOM 8604 O O . CYS A 1 51 ? -1.220 -4.815 1.999 1.00 0.00 51 CYS A O 10
ATOM 8611 N N . ARG A 1 52 ? -0.118 -4.450 3.919 1.00 0.00 52 ARG A N 10
ATOM 8612 C CA . ARG A 1 52 ? 0.730 -5.615 3.818 1.00 0.00 52 ARG A CA 10
ATOM 8613 C C . ARG A 1 52 ? -0.103 -6.863 3.626 1.00 0.00 52 ARG A C 10
ATOM 8614 O O . ARG A 1 52 ? 0.209 -7.588 2.698 1.00 0.00 52 ARG A O 10
ATOM 8635 N N . ALA A 1 53 ? -1.165 -7.111 4.405 1.00 0.00 53 ALA A N 10
ATOM 8636 C CA . ALA A 1 53 ? -1.995 -8.301 4.211 1.00 0.00 53 ALA A CA 10
ATOM 8637 C C . ALA A 1 53 ? -2.529 -8.384 2.786 1.00 0.00 53 ALA A C 10
ATOM 8638 O O . ALA A 1 53 ? -2.468 -9.445 2.158 1.00 0.00 53 ALA A O 10
ATOM 8645 N N . GLN A 1 54 ? -3.061 -7.272 2.286 1.00 0.00 54 GLN A N 10
ATOM 8646 C CA . GLN A 1 54 ? -3.603 -7.178 0.938 1.00 0.00 54 GLN A CA 10
ATOM 8647 C C . GLN A 1 54 ? -2.512 -7.277 -0.147 1.00 0.00 54 GLN A C 10
ATOM 8648 O O . GLN A 1 54 ? -2.852 -7.428 -1.313 1.00 0.00 54 GLN A O 10
ATOM 8662 N N . ALA A 1 55 ? -1.219 -7.245 0.170 1.00 0.00 55 ALA A N 10
ATOM 8663 C CA . ALA A 1 55 ? -0.185 -7.746 -0.734 1.00 0.00 55 ALA A CA 10
ATOM 8664 C C . ALA A 1 55 ? 0.093 -9.216 -0.409 1.00 0.00 55 ALA A C 10
ATOM 8665 O O . ALA A 1 55 ? -0.184 -10.090 -1.231 1.00 0.00 55 ALA A O 10
ATOM 8672 N N . PHE A 1 56 ? 0.621 -9.444 0.795 1.00 0.00 56 PHE A N 10
ATOM 8673 C CA . PHE A 1 56 ? 1.185 -10.652 1.373 1.00 0.00 56 PHE A CA 10
ATOM 8674 C C . PHE A 1 56 ? 0.383 -11.889 0.981 1.00 0.00 56 PHE A C 10
ATOM 8675 O O . PHE A 1 56 ? 0.902 -12.816 0.361 1.00 0.00 56 PHE A O 10
ATOM 8692 N N . GLY A 1 57 ? -0.886 -11.902 1.379 1.00 0.00 57 GLY A N 10
ATOM 8693 C CA . GLY A 1 57 ? -1.804 -13.028 1.270 1.00 0.00 57 GLY A CA 10
ATOM 8694 C C . GLY A 1 57 ? -3.018 -12.664 0.433 1.00 0.00 57 GLY A C 10
ATOM 8695 O O . GLY A 1 57 ? -4.146 -12.958 0.826 1.00 0.00 57 GLY A O 10
ATOM 8699 N N . ASN A 1 58 ? -2.801 -11.993 -0.697 1.00 0.00 58 ASN A N 10
ATOM 8700 C CA . ASN A 1 58 ? -3.843 -11.616 -1.641 1.00 0.00 58 ASN A CA 10
ATOM 8701 C C . ASN A 1 58 ? -3.242 -11.711 -3.052 1.00 0.00 58 ASN A C 10
ATOM 8702 O O . ASN A 1 58 ? -3.152 -12.817 -3.580 1.00 0.00 58 ASN A O 10
ATOM 8713 N N . SER A 1 59 ? -2.742 -10.607 -3.621 1.00 0.00 59 SER A N 10
ATOM 8714 C CA . SER A 1 59 ? -2.413 -10.506 -5.045 1.00 0.00 59 SER A CA 10
ATOM 8715 C C . SER A 1 59 ? -0.932 -10.280 -5.337 1.00 0.00 59 SER A C 10
ATOM 8716 O O . SER A 1 59 ? -0.528 -10.376 -6.497 1.00 0.00 59 SER A O 10
ATOM 8724 N N . CYS A 1 60 ? -0.112 -9.935 -4.343 1.00 0.00 60 CYS A N 10
ATOM 8725 C CA . CYS A 1 60 ? 1.295 -9.656 -4.595 1.00 0.00 60 CYS A CA 10
ATOM 8726 C C . CYS A 1 60 ? 2.061 -10.976 -4.599 1.00 0.00 60 CYS A C 10
ATOM 8727 O O . CYS A 1 60 ? 1.699 -11.907 -3.873 1.00 0.00 60 CYS A O 10
ATOM 8734 N N . LEU A 1 61 ? 3.103 -11.070 -5.430 1.00 0.00 61 LEU A N 10
ATOM 8735 C CA . LEU A 1 61 ? 3.898 -12.283 -5.561 1.00 0.00 61 LEU A CA 10
ATOM 8736 C C . LEU A 1 61 ? 4.655 -12.512 -4.255 1.00 0.00 61 LEU A C 10
ATOM 8737 O O . LEU A 1 61 ? 4.410 -13.510 -3.581 1.00 0.00 61 LEU A O 10
ATOM 8753 N N . ASN A 1 62 ? 5.541 -11.580 -3.897 1.00 0.00 62 ASN A N 10
ATOM 8754 C CA . ASN A 1 62 ? 6.226 -11.505 -2.619 1.00 0.00 62 ASN A CA 10
ATOM 8755 C C . ASN A 1 62 ? 6.106 -10.062 -2.144 1.00 0.00 62 ASN A C 10
ATOM 8756 O O . ASN A 1 62 ? 6.375 -9.141 -2.922 1.00 0.00 62 ASN A O 10
ATOM 8767 N N . TRP A 1 63 ? 5.606 -9.865 -0.922 1.00 0.00 63 TRP A N 10
ATOM 8768 C CA . TRP A 1 63 ? 5.554 -8.559 -0.275 1.00 0.00 63 TRP A CA 10
ATOM 8769 C C . TRP A 1 63 ? 6.962 -7.994 -0.088 1.00 0.00 63 TRP A C 10
ATOM 8770 O O . TRP A 1 63 ? 7.082 -6.755 -0.149 1.00 0.00 63 TRP A O 10
ATOM 8791 N N . THR A 1 1 ? -6.733 -2.437 11.114 1.00 0.00 1 THR A N 11
ATOM 8792 C CA . THR A 1 1 ? -6.895 -1.028 10.742 1.00 0.00 1 THR A CA 11
ATOM 8793 C C . THR A 1 1 ? -7.399 -0.980 9.289 1.00 0.00 1 THR A C 11
ATOM 8794 O O . THR A 1 1 ? -7.390 -2.004 8.599 1.00 0.00 1 THR A O 11
ATOM 8805 N N . ASP A 1 2 ? -7.806 0.194 8.824 1.00 0.00 2 ASP A N 11
ATOM 8806 C CA . ASP A 1 2 ? -8.317 0.494 7.496 1.00 0.00 2 ASP A CA 11
ATOM 8807 C C . ASP A 1 2 ? -7.403 1.554 6.852 1.00 0.00 2 ASP A C 11
ATOM 8808 O O . ASP A 1 2 ? -6.784 2.330 7.582 1.00 0.00 2 ASP A O 11
ATOM 8817 N N . PRO A 1 3 ? -7.311 1.671 5.516 1.00 0.00 3 PRO A N 11
ATOM 8818 C CA . PRO A 1 3 ? -6.519 2.728 4.879 1.00 0.00 3 PRO A CA 11
ATOM 8819 C C . PRO A 1 3 ? -7.162 4.112 5.026 1.00 0.00 3 PRO A C 11
ATOM 8820 O O . PRO A 1 3 ? -6.539 5.115 4.695 1.00 0.00 3 PRO A O 11
ATOM 8831 N N . GLU A 1 4 ? -8.408 4.160 5.489 1.00 0.00 4 GLU A N 11
ATOM 8832 C CA . GLU A 1 4 ? -9.260 5.334 5.464 1.00 0.00 4 GLU A CA 11
ATOM 8833 C C . GLU A 1 4 ? -8.689 6.483 6.318 1.00 0.00 4 GLU A C 11
ATOM 8834 O O . GLU A 1 4 ? -8.721 7.645 5.900 1.00 0.00 4 GLU A O 11
ATOM 8846 N N . GLU A 1 5 ? -8.167 6.174 7.514 1.00 0.00 5 GLU A N 11
ATOM 8847 C CA . GLU A 1 5 ? -7.783 7.164 8.522 1.00 0.00 5 GLU A CA 11
ATOM 8848 C C . GLU A 1 5 ? -6.264 7.295 8.689 1.00 0.00 5 GLU A C 11
ATOM 8849 O O . GLU A 1 5 ? -5.803 7.934 9.634 1.00 0.00 5 GLU A O 11
ATOM 8861 N N . HIS A 1 6 ? -5.476 6.696 7.792 1.00 0.00 6 HIS A N 11
ATOM 8862 C CA . HIS A 1 6 ? -4.027 6.623 7.896 1.00 0.00 6 HIS A CA 11
ATOM 8863 C C . HIS A 1 6 ? -3.433 7.018 6.554 1.00 0.00 6 HIS A C 11
ATOM 8864 O O . HIS A 1 6 ? -3.664 6.342 5.556 1.00 0.00 6 HIS A O 11
ATOM 8878 N N . PHE A 1 7 ? -2.637 8.078 6.540 1.00 0.00 7 PHE A N 11
ATOM 8879 C CA . PHE A 1 7 ? -1.770 8.473 5.440 1.00 0.00 7 PHE A CA 11
ATOM 8880 C C . PHE A 1 7 ? -0.482 8.944 6.124 1.00 0.00 7 PHE A C 11
ATOM 8881 O O . PHE A 1 7 ? -0.569 9.575 7.184 1.00 0.00 7 PHE A O 11
ATOM 8898 N N . ASP A 1 8 ? 0.701 8.630 5.588 1.00 0.00 8 ASP A N 11
ATOM 8899 C CA . ASP A 1 8 ? 1.934 9.320 5.980 1.00 0.00 8 ASP A CA 11
ATOM 8900 C C . ASP A 1 8 ? 2.946 9.219 4.834 1.00 0.00 8 ASP A C 11
ATOM 8901 O O . ASP A 1 8 ? 3.831 8.361 4.876 1.00 0.00 8 ASP A O 11
ATOM 8910 N N . PRO A 1 9 ? 2.779 10.015 3.762 1.00 0.00 9 PRO A N 11
ATOM 8911 C CA . PRO A 1 9 ? 3.637 9.925 2.596 1.00 0.00 9 PRO A CA 11
ATOM 8912 C C . PRO A 1 9 ? 5.004 10.515 2.914 1.00 0.00 9 PRO A C 11
ATOM 8913 O O . PRO A 1 9 ? 5.131 11.741 3.016 1.00 0.00 9 PRO A O 11
ATOM 8924 N N . ASN A 1 10 ? 6.042 9.685 3.023 1.00 0.00 10 ASN A N 11
ATOM 8925 C CA . ASN A 1 10 ? 7.405 10.217 3.010 1.00 0.00 10 ASN A CA 11
ATOM 8926 C C . ASN A 1 10 ? 7.751 10.700 1.599 1.00 0.00 10 ASN A C 11
ATOM 8927 O O . ASN A 1 10 ? 6.942 10.585 0.671 1.00 0.00 10 ASN A O 11
ATOM 8938 N N . THR A 1 11 ? 8.922 11.313 1.427 1.00 0.00 11 THR A N 11
ATOM 8939 C CA . THR A 1 11 ? 9.350 11.991 0.202 1.00 0.00 11 THR A CA 11
ATOM 8940 C C . THR A 1 11 ? 9.758 11.011 -0.915 1.00 0.00 11 THR A C 11
ATOM 8941 O O . THR A 1 11 ? 10.790 11.175 -1.571 1.00 0.00 11 THR A O 11
ATOM 8952 N N . ASN A 1 12 ? 8.940 9.981 -1.123 1.00 0.00 12 ASN A N 11
ATOM 8953 C CA . ASN A 1 12 ? 8.983 9.031 -2.223 1.00 0.00 12 ASN A CA 11
ATOM 8954 C C . ASN A 1 12 ? 7.596 8.918 -2.866 1.00 0.00 12 ASN A C 11
ATOM 8955 O O . ASN A 1 12 ? 7.519 8.674 -4.073 1.00 0.00 12 ASN A O 11
ATOM 8966 N N . CYS A 1 13 ? 6.523 9.064 -2.074 1.00 0.00 13 CYS A N 11
ATOM 8967 C CA . CYS A 1 13 ? 5.152 8.910 -2.520 1.00 0.00 13 CYS A CA 11
ATOM 8968 C C . CYS A 1 13 ? 4.754 9.924 -3.589 1.00 0.00 13 CYS A C 11
ATOM 8969 O O . CYS A 1 13 ? 5.109 11.098 -3.501 1.00 0.00 13 CYS A O 11
ATOM 8976 N N . ASP A 1 14 ? 3.927 9.485 -4.542 1.00 0.00 14 ASP A N 11
ATOM 8977 C CA . ASP A 1 14 ? 3.238 10.345 -5.511 1.00 0.00 14 ASP A CA 11
ATOM 8978 C C . ASP A 1 14 ? 1.717 10.215 -5.392 1.00 0.00 14 ASP A C 11
ATOM 8979 O O . ASP A 1 14 ? 0.995 11.166 -5.701 1.00 0.00 14 ASP A O 11
ATOM 8988 N N . TYR A 1 15 ? 1.191 9.043 -5.019 1.00 0.00 15 TYR A N 11
ATOM 8989 C CA . TYR A 1 15 ? -0.249 8.807 -5.017 1.00 0.00 15 TYR A CA 11
ATOM 8990 C C . TYR A 1 15 ? -0.856 9.401 -3.760 1.00 0.00 15 TYR A C 11
ATOM 8991 O O . TYR A 1 15 ? -0.428 9.131 -2.647 1.00 0.00 15 TYR A O 11
ATOM 9009 N N . THR A 1 16 ? -1.861 10.242 -3.962 1.00 0.00 16 THR A N 11
ATOM 9010 C CA . THR A 1 16 ? -2.409 11.135 -2.957 1.00 0.00 16 THR A CA 11
ATOM 9011 C C . THR A 1 16 ? -3.911 10.871 -2.823 1.00 0.00 16 THR A C 11
ATOM 9012 O O . THR A 1 16 ? -4.724 11.797 -2.771 1.00 0.00 16 THR A O 11
ATOM 9023 N N . ASN A 1 17 ? -4.302 9.591 -2.815 1.00 0.00 17 ASN A N 11
ATOM 9024 C CA . ASN A 1 17 ? -5.619 9.146 -2.359 1.00 0.00 17 ASN A CA 11
ATOM 9025 C C . ASN A 1 17 ? -5.427 7.802 -1.676 1.00 0.00 17 ASN A C 11
ATOM 9026 O O . ASN A 1 17 ? -4.554 7.042 -2.096 1.00 0.00 17 ASN A O 11
ATOM 9037 N N . SER A 1 18 ? -6.293 7.464 -0.718 1.00 0.00 18 SER A N 11
ATOM 9038 C CA . SER A 1 18 ? -6.267 6.174 -0.033 1.00 0.00 18 SER A CA 11
ATOM 9039 C C . SER A 1 18 ? -6.415 5.037 -1.058 1.00 0.00 18 SER A C 11
ATOM 9040 O O . SER A 1 18 ? -5.599 4.120 -1.061 1.00 0.00 18 SER A O 11
ATOM 9048 N N . GLN A 1 19 ? -7.396 5.128 -1.967 1.00 0.00 19 GLN A N 11
ATOM 9049 C CA . GLN A 1 19 ? -7.706 4.090 -2.948 1.00 0.00 19 GLN A CA 11
ATOM 9050 C C . GLN A 1 19 ? -6.518 3.762 -3.846 1.00 0.00 19 GLN A C 11
ATOM 9051 O O . GLN A 1 19 ? -6.067 2.627 -3.853 1.00 0.00 19 GLN A O 11
ATOM 9065 N N . ASP A 1 20 ? -6.067 4.702 -4.682 1.00 0.00 20 ASP A N 11
ATOM 9066 C CA . ASP A 1 20 ? -5.129 4.377 -5.761 1.00 0.00 20 ASP A CA 11
ATOM 9067 C C . ASP A 1 20 ? -3.801 3.925 -5.175 1.00 0.00 20 ASP A C 11
ATOM 9068 O O . ASP A 1 20 ? -3.245 2.942 -5.656 1.00 0.00 20 ASP A O 11
ATOM 9077 N N . ALA A 1 21 ? -3.317 4.585 -4.117 1.00 0.00 21 ALA A N 11
ATOM 9078 C CA . ALA A 1 21 ? -2.159 4.121 -3.368 1.00 0.00 21 ALA A CA 11
ATOM 9079 C C . ALA A 1 21 ? -2.378 2.682 -2.890 1.00 0.00 21 ALA A C 11
ATOM 9080 O O . ALA A 1 21 ? -1.565 1.814 -3.193 1.00 0.00 21 ALA A O 11
ATOM 9087 N N . TRP A 1 22 ? -3.479 2.395 -2.184 1.00 0.00 22 TRP A N 11
ATOM 9088 C CA . TRP A 1 22 ? -3.802 1.050 -1.715 1.00 0.00 22 TRP A CA 11
ATOM 9089 C C . TRP A 1 22 ? -3.766 0.059 -2.878 1.00 0.00 22 TRP A C 11
ATOM 9090 O O . TRP A 1 22 ? -3.038 -0.930 -2.827 1.00 0.00 22 TRP A O 11
ATOM 9111 N N . ASP A 1 23 ? -4.515 0.319 -3.945 1.00 0.00 23 ASP A N 11
ATOM 9112 C CA . ASP A 1 23 ? -4.641 -0.542 -5.116 1.00 0.00 23 ASP A CA 11
ATOM 9113 C C . ASP A 1 23 ? -3.240 -0.926 -5.609 1.00 0.00 23 ASP A C 11
ATOM 9114 O O . ASP A 1 23 ? -2.867 -2.102 -5.658 1.00 0.00 23 ASP A O 11
ATOM 9123 N N . TYR A 1 24 ? -2.426 0.072 -5.941 1.00 0.00 24 TYR A N 11
ATOM 9124 C CA . TYR A 1 24 ? -1.121 -0.142 -6.533 1.00 0.00 24 TYR A CA 11
ATOM 9125 C C . TYR A 1 24 ? -0.183 -0.824 -5.527 1.00 0.00 24 TYR A C 11
ATOM 9126 O O . TYR A 1 24 ? 0.397 -1.863 -5.857 1.00 0.00 24 TYR A O 11
ATOM 9144 N N . CYS A 1 25 ? -0.070 -0.314 -4.295 1.00 0.00 25 CYS A N 11
ATOM 9145 C CA . CYS A 1 25 ? 0.777 -0.871 -3.237 1.00 0.00 25 CYS A CA 11
ATOM 9146 C C . CYS A 1 25 ? 0.505 -2.358 -2.992 1.00 0.00 25 CYS A C 11
ATOM 9147 O O . CYS A 1 25 ? 1.414 -3.125 -2.663 1.00 0.00 25 CYS A O 11
ATOM 9154 N N . THR A 1 26 ? -0.753 -2.773 -3.125 1.00 0.00 26 THR A N 11
ATOM 9155 C CA . THR A 1 26 ? -1.217 -4.116 -2.790 1.00 0.00 26 THR A CA 11
ATOM 9156 C C . THR A 1 26 ? -1.055 -5.073 -3.992 1.00 0.00 26 THR A C 11
ATOM 9157 O O . THR A 1 26 ? -1.170 -6.289 -3.836 1.00 0.00 26 THR A O 11
ATOM 9168 N N . ASN A 1 27 ? -0.670 -4.547 -5.168 1.00 0.00 27 ASN A N 11
ATOM 9169 C CA . ASN A 1 27 ? -0.535 -5.214 -6.473 1.00 0.00 27 ASN A CA 11
ATOM 9170 C C . ASN A 1 27 ? -1.880 -5.608 -7.084 1.00 0.00 27 ASN A C 11
ATOM 9171 O O . ASN A 1 27 ? -1.946 -6.449 -7.981 1.00 0.00 27 ASN A O 11
ATOM 9182 N N . TYR A 1 28 ? -2.954 -4.965 -6.629 1.00 0.00 28 TYR A N 11
ATOM 9183 C CA . TYR A 1 28 ? -4.236 -4.956 -7.320 1.00 0.00 28 TYR A CA 11
ATOM 9184 C C . TYR A 1 28 ? -4.010 -4.524 -8.773 1.00 0.00 28 TYR A C 11
ATOM 9185 O O . TYR A 1 28 ? -4.556 -5.116 -9.703 1.00 0.00 28 TYR A O 11
ATOM 9203 N N . ILE A 1 29 ? -3.137 -3.527 -8.958 1.00 0.00 29 ILE A N 11
ATOM 9204 C CA . ILE A 1 29 ? -2.717 -2.972 -10.229 1.00 0.00 29 ILE A CA 11
ATOM 9205 C C . ILE A 1 29 ? -1.206 -3.200 -10.304 1.00 0.00 29 ILE A C 11
ATOM 9206 O O . ILE A 1 29 ? -0.456 -2.770 -9.424 1.00 0.00 29 ILE A O 11
ATOM 9222 N N . VAL A 1 30 ? -0.766 -3.935 -11.318 1.00 0.00 30 VAL A N 11
ATOM 9223 C CA . VAL A 1 30 ? 0.631 -4.257 -11.586 1.00 0.00 30 VAL A CA 11
ATOM 9224 C C . VAL A 1 30 ? 1.446 -2.984 -11.850 1.00 0.00 30 VAL A C 11
ATOM 9225 O O . VAL A 1 30 ? 1.073 -2.176 -12.704 1.00 0.00 30 VAL A O 11
ATOM 9238 N N . ASN A 1 31 ? 2.516 -2.754 -11.076 1.00 0.00 31 ASN A N 11
ATOM 9239 C CA . ASN A 1 31 ? 3.244 -1.477 -11.081 1.00 0.00 31 ASN A CA 11
ATOM 9240 C C . ASN A 1 31 ? 4.670 -1.469 -10.480 1.00 0.00 31 ASN A C 11
ATOM 9241 O O . ASN A 1 31 ? 5.277 -0.403 -10.502 1.00 0.00 31 ASN A O 11
ATOM 9252 N N . SER A 1 32 ? 5.224 -2.577 -9.965 1.00 0.00 32 SER A N 11
ATOM 9253 C CA . SER A 1 32 ? 6.434 -2.654 -9.121 1.00 0.00 32 SER A CA 11
ATOM 9254 C C . SER A 1 32 ? 6.235 -2.010 -7.729 1.00 0.00 32 SER A C 11
ATOM 9255 O O . SER A 1 32 ? 5.186 -1.442 -7.424 1.00 0.00 32 SER A O 11
ATOM 9263 N N . SER A 1 33 ? 7.239 -2.163 -6.853 1.00 0.00 33 SER A N 11
ATOM 9264 C CA . SER A 1 33 ? 7.379 -1.722 -5.461 1.00 0.00 33 SER A CA 11
ATOM 9265 C C . SER A 1 33 ? 6.360 -2.350 -4.492 1.00 0.00 33 SER A C 11
ATOM 9266 O O . SER A 1 33 ? 6.451 -2.213 -3.267 1.00 0.00 33 SER A O 11
ATOM 9274 N N . CYS A 1 34 ? 5.400 -3.100 -5.024 1.00 0.00 34 CYS A N 11
ATOM 9275 C CA . CYS A 1 34 ? 4.323 -3.688 -4.243 1.00 0.00 34 CYS A CA 11
ATOM 9276 C C . CYS A 1 34 ? 4.901 -4.660 -3.207 1.00 0.00 34 CYS A C 11
ATOM 9277 O O . CYS A 1 34 ? 5.818 -5.427 -3.503 1.00 0.00 34 CYS A O 11
ATOM 9284 N N . GLY A 1 35 ? 4.401 -4.606 -1.977 1.00 0.00 35 GLY A N 11
ATOM 9285 C CA . GLY A 1 35 ? 5.037 -5.203 -0.815 1.00 0.00 35 GLY A CA 11
ATOM 9286 C C . GLY A 1 35 ? 5.045 -4.189 0.316 1.00 0.00 35 GLY A C 11
ATOM 9287 O O . GLY A 1 35 ? 4.361 -3.164 0.215 1.00 0.00 35 GLY A O 11
ATOM 9291 N N . GLU A 1 36 ? 5.727 -4.490 1.428 1.00 0.00 36 GLU A N 11
ATOM 9292 C CA . GLU A 1 36 ? 5.662 -3.629 2.621 1.00 0.00 36 GLU A CA 11
ATOM 9293 C C . GLU A 1 36 ? 6.171 -2.221 2.267 1.00 0.00 36 GLU A C 11
ATOM 9294 O O . GLU A 1 36 ? 5.688 -1.237 2.807 1.00 0.00 36 GLU A O 11
ATOM 9306 N N . ILE A 1 37 ? 7.122 -2.155 1.329 1.00 0.00 37 ILE A N 11
ATOM 9307 C CA . ILE A 1 37 ? 7.882 -1.000 0.859 1.00 0.00 37 ILE A CA 11
ATOM 9308 C C . ILE A 1 37 ? 6.959 0.116 0.406 1.00 0.00 37 ILE A C 11
ATOM 9309 O O . ILE A 1 37 ? 7.011 1.188 0.999 1.00 0.00 37 ILE A O 11
ATOM 9325 N N . CYS A 1 38 ? 6.160 -0.103 -0.638 1.00 0.00 38 CYS A N 11
ATOM 9326 C CA . CYS A 1 38 ? 5.358 0.975 -1.193 1.00 0.00 38 CYS A CA 11
ATOM 9327 C C . CYS A 1 38 ? 4.302 1.431 -0.187 1.00 0.00 38 CYS A C 11
ATOM 9328 O O . CYS A 1 38 ? 4.047 2.622 -0.041 1.00 0.00 38 CYS A O 11
ATOM 9335 N N . CYS A 1 39 ? 3.739 0.490 0.578 1.00 0.00 39 CYS A N 11
ATOM 9336 C CA . CYS A 1 39 ? 2.873 0.816 1.693 1.00 0.00 39 CYS A CA 11
ATOM 9337 C C . CYS A 1 39 ? 3.596 1.737 2.664 1.00 0.00 39 CYS A C 11
ATOM 9338 O O . CYS A 1 39 ? 3.043 2.752 3.035 1.00 0.00 39 CYS A O 11
ATOM 9345 N N . ASN A 1 40 ? 4.834 1.420 3.033 1.00 0.00 40 ASN A N 11
ATOM 9346 C CA . ASN A 1 40 ? 5.663 2.235 3.913 1.00 0.00 40 ASN A CA 11
ATOM 9347 C C . ASN A 1 40 ? 6.006 3.599 3.305 1.00 0.00 40 ASN A C 11
ATOM 9348 O O . ASN A 1 40 ? 6.376 4.510 4.041 1.00 0.00 40 ASN A O 11
ATOM 9359 N N . ASP A 1 41 ? 5.954 3.733 1.977 1.00 0.00 41 ASP A N 11
ATOM 9360 C CA . ASP A 1 41 ? 6.242 4.968 1.257 1.00 0.00 41 ASP A CA 11
ATOM 9361 C C . ASP A 1 41 ? 5.043 5.917 1.268 1.00 0.00 41 ASP A C 11
ATOM 9362 O O . ASP A 1 41 ? 5.224 7.098 1.580 1.00 0.00 41 ASP A O 11
ATOM 9371 N N . CYS A 1 42 ? 3.830 5.401 1.033 1.00 0.00 42 CYS A N 11
ATOM 9372 C CA . CYS A 1 42 ? 2.609 6.203 1.008 1.00 0.00 42 CYS A CA 11
ATOM 9373 C C . CYS A 1 42 ? 1.934 6.294 2.380 1.00 0.00 42 CYS A C 11
ATOM 9374 O O . CYS A 1 42 ? 1.425 7.343 2.765 1.00 0.00 42 CYS A O 11
ATOM 9381 N N . PHE A 1 43 ? 1.837 5.183 3.102 1.00 0.00 43 PHE A N 11
ATOM 9382 C CA . PHE A 1 43 ? 1.048 5.033 4.314 1.00 0.00 43 PHE A CA 11
ATOM 9383 C C . PHE A 1 43 ? 1.960 5.009 5.540 1.00 0.00 43 PHE A C 11
ATOM 9384 O O . PHE A 1 43 ? 3.156 4.725 5.470 1.00 0.00 43 PHE A O 11
ATOM 9401 N N . ASP A 1 44 ? 1.340 5.218 6.700 1.00 0.00 44 ASP A N 11
ATOM 9402 C CA . ASP A 1 44 ? 1.954 4.989 8.001 1.00 0.00 44 ASP A CA 11
ATOM 9403 C C . ASP A 1 44 ? 2.245 3.502 8.183 1.00 0.00 44 ASP A C 11
ATOM 9404 O O . ASP A 1 44 ? 1.749 2.651 7.441 1.00 0.00 44 ASP A O 11
ATOM 9413 N N . GLU A 1 45 ? 2.930 3.172 9.268 1.00 0.00 45 GLU A N 11
ATOM 9414 C CA . GLU A 1 45 ? 3.144 1.821 9.756 1.00 0.00 45 GLU A CA 11
ATOM 9415 C C . GLU A 1 45 ? 1.815 1.125 10.040 1.00 0.00 45 GLU A C 11
ATOM 9416 O O . GLU A 1 45 ? 1.654 -0.025 9.640 1.00 0.00 45 GLU A O 11
ATOM 9428 N N . THR A 1 46 ? 0.870 1.791 10.719 1.00 0.00 46 THR A N 11
ATOM 9429 C CA . THR A 1 46 ? -0.366 1.119 11.131 1.00 0.00 46 THR A CA 11
ATOM 9430 C C . THR A 1 46 ? -1.260 0.871 9.914 1.00 0.00 46 THR A C 11
ATOM 9431 O O . THR A 1 46 ? -1.768 -0.242 9.755 1.00 0.00 46 THR A O 11
ATOM 9442 N N . GLY A 1 47 ? -1.398 1.869 9.028 1.00 0.00 47 GLY A N 11
ATOM 9443 C CA . GLY A 1 47 ? -2.058 1.708 7.737 1.00 0.00 47 GLY A CA 11
ATOM 9444 C C . GLY A 1 47 ? -1.410 0.553 6.978 1.00 0.00 47 GLY A C 11
ATOM 9445 O O . GLY A 1 47 ? -2.086 -0.407 6.588 1.00 0.00 47 GLY A O 11
ATOM 9449 N N . THR A 1 48 ? -0.078 0.599 6.858 1.00 0.00 48 THR A N 11
ATOM 9450 C CA . THR A 1 48 ? 0.693 -0.475 6.270 1.00 0.00 48 THR A CA 11
ATOM 9451 C C . THR A 1 48 ? 0.340 -1.809 6.911 1.00 0.00 48 THR A C 11
ATOM 9452 O O . THR A 1 48 ? 0.134 -2.743 6.155 1.00 0.00 48 THR A O 11
ATOM 9463 N N . GLY A 1 49 ? 0.169 -1.929 8.226 1.00 0.00 49 GLY A N 11
ATOM 9464 C CA . GLY A 1 49 ? -0.236 -3.157 8.896 1.00 0.00 49 GLY A CA 11
ATOM 9465 C C . GLY A 1 49 ? -1.354 -3.920 8.171 1.00 0.00 49 GLY A C 11
ATOM 9466 O O . GLY A 1 49 ? -1.298 -5.152 8.089 1.00 0.00 49 GLY A O 11
ATOM 9470 N N . ALA A 1 50 ? -2.356 -3.214 7.639 1.00 0.00 50 ALA A N 11
ATOM 9471 C CA . ALA A 1 50 ? -3.445 -3.767 6.834 1.00 0.00 50 ALA A CA 11
ATOM 9472 C C . ALA A 1 50 ? -3.059 -3.952 5.372 1.00 0.00 50 ALA A C 11
ATOM 9473 O O . ALA A 1 50 ? -3.420 -4.957 4.754 1.00 0.00 50 ALA A O 11
ATOM 9480 N N . CYS A 1 51 ? -2.357 -2.978 4.807 1.00 0.00 51 CYS A N 11
ATOM 9481 C CA . CYS A 1 51 ? -1.936 -2.949 3.424 1.00 0.00 51 CYS A CA 11
ATOM 9482 C C . CYS A 1 51 ? -0.909 -4.064 3.165 1.00 0.00 51 CYS A C 11
ATOM 9483 O O . CYS A 1 51 ? -0.796 -4.569 2.048 1.00 0.00 51 CYS A O 11
ATOM 9490 N N . ARG A 1 52 ? -0.207 -4.537 4.208 1.00 0.00 52 ARG A N 11
ATOM 9491 C CA . ARG A 1 52 ? 0.634 -5.706 4.138 1.00 0.00 52 ARG A CA 11
ATOM 9492 C C . ARG A 1 52 ? -0.192 -6.931 3.866 1.00 0.00 52 ARG A C 11
ATOM 9493 O O . ARG A 1 52 ? 0.146 -7.611 2.919 1.00 0.00 52 ARG A O 11
ATOM 9514 N N . ALA A 1 53 ? -1.259 -7.214 4.623 1.00 0.00 53 ALA A N 11
ATOM 9515 C CA . ALA A 1 53 ? -2.123 -8.360 4.335 1.00 0.00 53 ALA A CA 11
ATOM 9516 C C . ALA A 1 53 ? -2.512 -8.350 2.855 1.00 0.00 53 ALA A C 11
ATOM 9517 O O . ALA A 1 53 ? -2.312 -9.340 2.150 1.00 0.00 53 ALA A O 11
ATOM 9524 N N . GLN A 1 54 ? -2.972 -7.192 2.376 1.00 0.00 54 GLN A N 11
ATOM 9525 C CA . GLN A 1 54 ? -3.389 -7.016 0.987 1.00 0.00 54 GLN A CA 11
ATOM 9526 C C . GLN A 1 54 ? -2.246 -7.156 -0.053 1.00 0.00 54 GLN A C 11
ATOM 9527 O O . GLN A 1 54 ? -2.532 -7.261 -1.243 1.00 0.00 54 GLN A O 11
ATOM 9541 N N . ALA A 1 55 ? -0.967 -7.184 0.327 1.00 0.00 55 ALA A N 11
ATOM 9542 C CA . ALA A 1 55 ? 0.137 -7.495 -0.590 1.00 0.00 55 ALA A CA 11
ATOM 9543 C C . ALA A 1 55 ? 0.849 -8.799 -0.224 1.00 0.00 55 ALA A C 11
ATOM 9544 O O . ALA A 1 55 ? 1.652 -9.299 -0.993 1.00 0.00 55 ALA A O 11
ATOM 9551 N N . PHE A 1 56 ? 0.604 -9.349 0.954 1.00 0.00 56 PHE A N 11
ATOM 9552 C CA . PHE A 1 56 ? 1.233 -10.563 1.429 1.00 0.00 56 PHE A CA 11
ATOM 9553 C C . PHE A 1 56 ? 0.525 -11.756 0.808 1.00 0.00 56 PHE A C 11
ATOM 9554 O O . PHE A 1 56 ? 1.156 -12.714 0.363 1.00 0.00 56 PHE A O 11
ATOM 9571 N N . GLY A 1 57 ? -0.805 -11.686 0.845 1.00 0.00 57 GLY A N 11
ATOM 9572 C CA . GLY A 1 57 ? -1.670 -12.816 0.571 1.00 0.00 57 GLY A CA 11
ATOM 9573 C C . GLY A 1 57 ? -3.000 -12.405 -0.045 1.00 0.00 57 GLY A C 11
ATOM 9574 O O . GLY A 1 57 ? -4.056 -12.693 0.514 1.00 0.00 57 GLY A O 11
ATOM 9578 N N . ASN A 1 58 ? -2.949 -11.709 -1.180 1.00 0.00 58 ASN A N 11
ATOM 9579 C CA . ASN A 1 58 ? -4.093 -11.217 -1.929 1.00 0.00 58 ASN A CA 11
ATOM 9580 C C . ASN A 1 58 ? -3.763 -11.116 -3.417 1.00 0.00 58 ASN A C 11
ATOM 9581 O O . ASN A 1 58 ? -4.405 -11.759 -4.248 1.00 0.00 58 ASN A O 11
ATOM 9592 N N . SER A 1 59 ? -2.765 -10.289 -3.732 1.00 0.00 59 SER A N 11
ATOM 9593 C CA . SER A 1 59 ? -2.250 -10.096 -5.070 1.00 0.00 59 SER A CA 11
ATOM 9594 C C . SER A 1 59 ? -0.755 -10.422 -5.051 1.00 0.00 59 SER A C 11
ATOM 9595 O O . SER A 1 59 ? -0.404 -11.547 -5.412 1.00 0.00 59 SER A O 11
ATOM 9603 N N . CYS A 1 60 ? 0.112 -9.511 -4.581 1.00 0.00 60 CYS A N 11
ATOM 9604 C CA . CYS A 1 60 ? 1.563 -9.664 -4.722 1.00 0.00 60 CYS A CA 11
ATOM 9605 C C . CYS A 1 60 ? 2.045 -10.993 -4.130 1.00 0.00 60 CYS A C 11
ATOM 9606 O O . CYS A 1 60 ? 1.609 -11.396 -3.050 1.00 0.00 60 CYS A O 11
ATOM 9613 N N . LEU A 1 61 ? 2.913 -11.701 -4.852 1.00 0.00 61 LEU A N 11
ATOM 9614 C CA . LEU A 1 61 ? 3.340 -13.036 -4.461 1.00 0.00 61 LEU A CA 11
ATOM 9615 C C . LEU A 1 61 ? 4.283 -12.993 -3.264 1.00 0.00 61 LEU A C 11
ATOM 9616 O O . LEU A 1 61 ? 4.153 -13.831 -2.375 1.00 0.00 61 LEU A O 11
ATOM 9632 N N . ASN A 1 62 ? 5.208 -12.029 -3.226 1.00 0.00 62 ASN A N 11
ATOM 9633 C CA . ASN A 1 62 ? 6.122 -11.778 -2.122 1.00 0.00 62 ASN A CA 11
ATOM 9634 C C . ASN A 1 62 ? 6.156 -10.281 -1.851 1.00 0.00 62 ASN A C 11
ATOM 9635 O O . ASN A 1 62 ? 6.427 -9.483 -2.750 1.00 0.00 62 ASN A O 11
ATOM 9646 N N . TRP A 1 63 ? 5.802 -9.94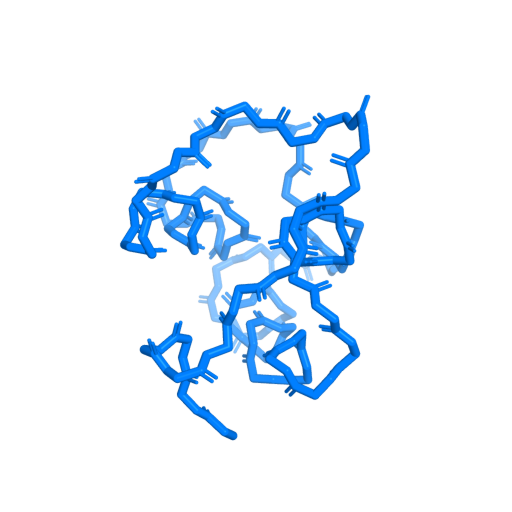3 -0.612 1.00 0.00 63 TRP A N 11
ATOM 9647 C CA . TRP A 1 63 ? 5.715 -8.612 -0.030 1.00 0.00 63 TRP A CA 11
ATOM 9648 C C . TRP A 1 63 ? 7.076 -8.054 0.391 1.00 0.00 63 TRP A C 11
ATOM 9649 O O . TRP A 1 63 ? 7.112 -6.904 0.884 1.00 0.00 63 TRP A O 11
ATOM 9670 N N . THR A 1 1 ? -6.642 -2.189 11.013 1.00 0.00 1 THR A N 12
ATOM 9671 C CA . THR A 1 1 ? -6.787 -0.776 10.651 1.00 0.00 1 THR A CA 12
ATOM 9672 C C . THR A 1 1 ? -7.329 -0.690 9.219 1.00 0.00 1 THR A C 12
ATOM 9673 O O . THR A 1 1 ? -7.246 -1.662 8.457 1.00 0.00 1 THR A O 12
ATOM 9684 N N . ASP A 1 2 ? -7.920 0.446 8.867 1.00 0.00 2 ASP A N 12
ATOM 9685 C CA . ASP A 1 2 ? -8.552 0.703 7.578 1.00 0.00 2 ASP A CA 12
ATOM 9686 C C . ASP A 1 2 ? -7.623 1.617 6.769 1.00 0.00 2 ASP A C 12
ATOM 9687 O O . ASP A 1 2 ? -6.881 2.399 7.363 1.00 0.00 2 ASP A O 12
ATOM 9696 N N . PRO A 1 3 ? -7.675 1.594 5.426 1.00 0.00 3 PRO A N 12
ATOM 9697 C CA . PRO A 1 3 ? -6.875 2.475 4.576 1.00 0.00 3 PRO A CA 12
ATOM 9698 C C . PRO A 1 3 ? -7.393 3.911 4.570 1.00 0.00 3 PRO A C 12
ATOM 9699 O O . PRO A 1 3 ? -6.779 4.770 3.952 1.00 0.00 3 PRO A O 12
ATOM 9710 N N . GLU A 1 4 ? -8.529 4.158 5.217 1.00 0.00 4 GLU A N 12
ATOM 9711 C CA . GLU A 1 4 ? -9.252 5.421 5.237 1.00 0.00 4 GLU A CA 12
ATOM 9712 C C . GLU A 1 4 ? -8.408 6.571 5.804 1.00 0.00 4 GLU A C 12
ATOM 9713 O O . GLU A 1 4 ? -8.595 7.745 5.479 1.00 0.00 4 GLU A O 12
ATOM 9725 N N . GLU A 1 5 ? -7.514 6.204 6.710 1.00 0.00 5 GLU A N 12
ATOM 9726 C CA . GLU A 1 5 ? -6.645 7.010 7.545 1.00 0.00 5 GLU A CA 12
ATOM 9727 C C . GLU A 1 5 ? -5.202 6.559 7.296 1.00 0.00 5 GLU A C 12
ATOM 9728 O O . GLU A 1 5 ? -4.889 5.909 6.296 1.00 0.00 5 GLU A O 12
ATOM 9740 N N . HIS A 1 6 ? -4.325 6.901 8.228 1.00 0.00 6 HIS A N 12
ATOM 9741 C CA . HIS A 1 6 ? -2.967 6.444 8.380 1.00 0.00 6 HIS A CA 12
ATOM 9742 C C . HIS A 1 6 ? -2.053 6.856 7.223 1.00 0.00 6 HIS A C 12
ATOM 9743 O O . HIS A 1 6 ? -1.082 6.154 6.943 1.00 0.00 6 HIS A O 12
ATOM 9757 N N . PHE A 1 7 ? -2.358 7.952 6.525 1.00 0.00 7 PHE A N 12
ATOM 9758 C CA . PHE A 1 7 ? -1.469 8.513 5.517 1.00 0.00 7 PHE A CA 12
ATOM 9759 C C . PHE A 1 7 ? -0.183 8.987 6.200 1.00 0.00 7 PHE A C 12
ATOM 9760 O O . PHE A 1 7 ? -0.247 9.641 7.246 1.00 0.00 7 PHE A O 12
ATOM 9777 N N . ASP A 1 8 ? 0.967 8.699 5.594 1.00 0.00 8 ASP A N 12
ATOM 9778 C CA . ASP A 1 8 ? 2.266 9.287 5.920 1.00 0.00 8 ASP A CA 12
ATOM 9779 C C . ASP A 1 8 ? 3.156 9.202 4.667 1.00 0.00 8 ASP A C 12
ATOM 9780 O O . ASP A 1 8 ? 4.083 8.391 4.635 1.00 0.00 8 ASP A O 12
ATOM 9789 N N . PRO A 1 9 ? 2.842 9.931 3.573 1.00 0.00 9 PRO A N 12
ATOM 9790 C CA . PRO A 1 9 ? 3.607 9.828 2.343 1.00 0.00 9 PRO A CA 12
AT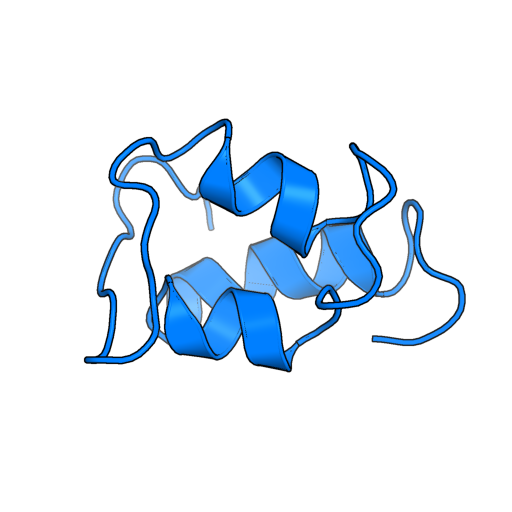OM 9791 C C . PRO A 1 9 ? 4.996 10.423 2.525 1.00 0.00 9 PRO A C 12
ATOM 9792 O O . PRO A 1 9 ? 5.150 11.632 2.715 1.00 0.00 9 PRO A O 12
ATOM 9803 N N . ASN A 1 10 ? 6.014 9.582 2.392 1.00 0.00 10 ASN A N 12
ATOM 9804 C CA . ASN A 1 10 ? 7.400 10.014 2.304 1.00 0.00 10 ASN A CA 12
ATOM 9805 C C . ASN A 1 10 ? 7.607 10.776 0.997 1.00 0.00 10 ASN A C 12
ATOM 9806 O O . ASN A 1 10 ? 6.732 10.871 0.126 1.00 0.00 10 ASN A O 12
ATOM 9817 N N . THR A 1 11 ? 8.815 11.284 0.815 1.00 0.00 11 THR A N 12
ATOM 9818 C CA . THR A 1 11 ? 9.201 12.228 -0.225 1.00 0.00 11 THR A CA 12
ATOM 9819 C C . THR A 1 11 ? 9.435 11.583 -1.601 1.00 0.00 11 THR A C 12
ATOM 9820 O O . THR A 1 11 ? 10.246 12.067 -2.389 1.00 0.00 11 THR A O 12
ATOM 9831 N N . ASN A 1 12 ? 8.743 10.482 -1.895 1.00 0.00 12 ASN A N 12
ATOM 9832 C CA . ASN A 1 12 ? 8.747 9.797 -3.186 1.00 0.00 12 ASN A CA 12
ATOM 9833 C C . ASN A 1 12 ? 7.317 9.401 -3.568 1.00 0.00 12 ASN A C 12
ATOM 9834 O O . ASN A 1 12 ? 7.014 9.307 -4.754 1.00 0.00 12 ASN A O 12
ATOM 9845 N N . CYS A 1 13 ? 6.425 9.155 -2.598 1.00 0.00 13 CYS A N 12
ATOM 9846 C CA . CYS A 1 13 ? 5.078 8.722 -2.891 1.00 0.00 13 CYS A CA 12
ATOM 9847 C C . CYS A 1 13 ? 4.242 9.896 -3.412 1.00 0.00 13 CYS A C 12
ATOM 9848 O O . CYS A 1 13 ? 4.062 10.894 -2.710 1.00 0.00 13 CYS A O 12
ATOM 9855 N N . ASP A 1 14 ? 3.746 9.791 -4.647 1.00 0.00 14 ASP A N 12
ATOM 9856 C CA . ASP A 1 14 ? 3.081 10.896 -5.353 1.00 0.00 14 ASP A CA 12
ATOM 9857 C C . ASP A 1 14 ? 1.555 10.810 -5.273 1.00 0.00 14 ASP A C 12
ATOM 9858 O O . ASP A 1 14 ? 0.876 11.784 -5.577 1.00 0.00 14 ASP A O 12
ATOM 9867 N N . TYR A 1 15 ? 0.990 9.647 -4.926 1.00 0.00 15 TYR A N 12
ATOM 9868 C CA . TYR A 1 15 ? -0.443 9.367 -5.021 1.00 0.00 15 TYR A CA 12
ATOM 9869 C C . TYR A 1 15 ? -1.117 9.549 -3.663 1.00 0.00 15 TYR A C 12
ATOM 9870 O O . TYR A 1 15 ? -0.886 8.761 -2.745 1.00 0.00 15 TYR A O 12
ATOM 9888 N N . THR A 1 16 ? -2.013 10.527 -3.540 1.00 0.00 16 THR A N 12
ATOM 9889 C CA . THR A 1 16 ? -2.470 11.042 -2.249 1.00 0.00 16 THR A CA 12
ATOM 9890 C C . THR A 1 16 ? -3.964 10.782 -1.954 1.00 0.00 16 THR A C 12
ATOM 9891 O O . THR A 1 16 ? -4.589 11.504 -1.168 1.00 0.00 16 THR A O 12
ATOM 9902 N N . ASN A 1 17 ? -4.529 9.719 -2.545 1.00 0.00 17 ASN A N 12
ATOM 9903 C CA . ASN A 1 17 ? -5.871 9.195 -2.263 1.00 0.00 17 ASN A CA 12
ATOM 9904 C C . ASN A 1 17 ? -5.725 7.888 -1.476 1.00 0.00 17 ASN A C 12
ATOM 9905 O O . ASN A 1 17 ? -4.713 7.198 -1.596 1.00 0.00 17 ASN A O 12
ATOM 9916 N N . SER A 1 18 ? -6.747 7.448 -0.758 1.00 0.00 18 SER A N 12
ATOM 9917 C CA . SER A 1 18 ? -6.679 6.208 0.009 1.00 0.00 18 SER A CA 12
ATOM 9918 C C . SER A 1 18 ? -6.994 4.949 -0.817 1.00 0.00 18 SER A C 12
ATOM 9919 O O . SER A 1 18 ? -6.935 3.837 -0.283 1.00 0.00 18 SER A O 12
ATOM 9927 N N . GLN A 1 19 ? -7.311 5.087 -2.111 1.00 0.00 19 GLN A N 12
ATOM 9928 C CA . GLN A 1 19 ? -7.653 3.970 -2.982 1.00 0.00 19 GLN A CA 12
ATOM 9929 C C . GLN A 1 19 ? -6.534 3.660 -3.965 1.00 0.00 19 GLN A C 12
ATOM 9930 O O . GLN A 1 19 ? -6.044 2.537 -3.977 1.00 0.00 19 GLN A O 12
ATOM 9944 N N . ASP A 1 20 ? -6.125 4.634 -4.776 1.00 0.00 20 ASP A N 12
ATOM 9945 C CA . ASP A 1 20 ? -5.156 4.442 -5.852 1.00 0.00 20 ASP A CA 12
ATOM 9946 C C . ASP A 1 20 ? -3.851 3.900 -5.297 1.00 0.00 20 ASP A C 12
ATOM 9947 O O . ASP A 1 20 ? -3.442 2.802 -5.668 1.00 0.00 20 ASP A O 12
ATOM 9956 N N . ALA A 1 21 ? -3.216 4.621 -4.366 1.00 0.00 21 ALA A N 12
ATOM 9957 C CA . ALA A 1 21 ? -2.011 4.136 -3.709 1.00 0.00 21 ALA A CA 12
ATOM 9958 C C . ALA A 1 21 ? -2.235 2.730 -3.161 1.00 0.00 21 ALA A C 12
ATOM 9959 O O . ALA A 1 21 ? -1.446 1.850 -3.469 1.00 0.00 21 ALA A O 12
ATOM 9966 N N . TRP A 1 22 ? -3.309 2.496 -2.401 1.00 0.00 22 TRP A N 12
ATOM 9967 C CA . TRP A 1 22 ? -3.622 1.184 -1.850 1.00 0.00 22 TRP A CA 12
ATOM 9968 C C . TRP A 1 22 ? -3.649 0.099 -2.935 1.00 0.00 22 TRP A C 12
ATOM 9969 O O . TRP A 1 22 ? -2.917 -0.883 -2.835 1.00 0.00 22 TRP A O 12
ATOM 9990 N N . ASP A 1 23 ? -4.477 0.220 -3.972 1.00 0.00 23 ASP A N 12
ATOM 9991 C CA . ASP A 1 23 ? -4.599 -0.801 -5.019 1.00 0.00 23 ASP A CA 12
ATOM 9992 C C . ASP A 1 23 ? -3.224 -1.063 -5.640 1.00 0.00 23 ASP A C 12
ATOM 9993 O O . ASP A 1 23 ? -2.819 -2.214 -5.808 1.00 0.00 23 ASP A O 12
ATOM 10002 N N . TYR A 1 24 ? -2.453 -0.012 -5.898 1.00 0.00 24 TYR A N 12
ATOM 10003 C CA . TYR A 1 24 ? -1.112 -0.128 -6.435 1.00 0.00 24 TYR A CA 12
ATOM 10004 C C . TYR A 1 24 ? -0.201 -0.892 -5.448 1.00 0.00 24 TYR A C 12
ATOM 10005 O O . TYR A 1 24 ? 0.358 -1.931 -5.806 1.00 0.00 24 TYR A O 12
ATOM 10023 N N . CYS A 1 25 ? -0.100 -0.438 -4.193 1.00 0.00 25 CYS A N 12
ATOM 10024 C CA . CYS A 1 25 ? 0.712 -1.026 -3.122 1.00 0.00 25 CYS A CA 12
ATOM 10025 C C . CYS A 1 25 ? 0.449 -2.526 -2.966 1.00 0.00 25 CYS A C 12
ATOM 10026 O O . CYS A 1 25 ? 1.368 -3.324 -2.769 1.00 0.00 25 CYS A O 12
ATOM 10033 N N . THR A 1 26 ? -0.829 -2.893 -3.009 1.00 0.00 26 THR A N 12
ATOM 10034 C CA . THR A 1 26 ? -1.360 -4.224 -2.744 1.00 0.00 26 THR A CA 12
ATOM 10035 C C . THR A 1 26 ? -1.176 -5.141 -3.977 1.00 0.00 26 THR A C 12
ATOM 10036 O O . THR A 1 26 ? -1.561 -6.310 -3.957 1.00 0.00 26 THR A O 12
ATOM 10047 N N . ASN A 1 27 ? -0.526 -4.628 -5.036 1.00 0.00 27 ASN A N 12
ATOM 10048 C CA . ASN A 1 27 ? -0.345 -5.199 -6.373 1.00 0.00 27 ASN A CA 12
ATOM 10049 C C . ASN A 1 27 ? -1.662 -5.619 -7.018 1.00 0.00 27 ASN A C 12
ATOM 10050 O O . ASN A 1 27 ? -1.688 -6.470 -7.907 1.00 0.00 27 ASN A O 12
ATOM 10061 N N . TYR A 1 28 ? -2.765 -5.015 -6.581 1.00 0.00 28 TYR A N 12
ATOM 10062 C CA . TYR A 1 28 ? -4.052 -5.117 -7.242 1.00 0.00 28 TYR A CA 12
ATOM 10063 C C . TYR A 1 28 ? -3.934 -4.584 -8.668 1.00 0.00 28 TYR A C 12
ATOM 10064 O O . TYR A 1 28 ? -4.554 -5.114 -9.590 1.00 0.00 28 TYR A O 12
ATOM 10082 N N . ILE A 1 29 ? -3.102 -3.557 -8.839 1.00 0.00 29 ILE A N 12
ATOM 10083 C CA . ILE A 1 29 ? -2.732 -2.948 -10.097 1.00 0.00 29 ILE A CA 12
ATOM 10084 C C . ILE A 1 29 ? -1.223 -3.155 -10.187 1.00 0.00 29 ILE A C 12
ATOM 10085 O O . ILE A 1 29 ? -0.475 -2.586 -9.387 1.00 0.00 29 ILE A O 12
ATOM 10101 N N . VAL A 1 30 ? -0.767 -4.020 -11.096 1.00 0.00 30 VAL A N 12
ATOM 10102 C CA . VAL A 1 30 ? 0.657 -4.219 -11.343 1.00 0.00 30 VAL A CA 12
ATOM 10103 C C . VAL A 1 30 ? 1.304 -2.892 -11.720 1.00 0.00 30 VAL A C 12
ATOM 10104 O O . VAL A 1 30 ? 0.952 -2.301 -12.740 1.00 0.00 30 VAL A O 12
ATOM 10117 N N . ASN A 1 31 ? 2.234 -2.423 -10.888 1.00 0.00 31 ASN A N 12
ATOM 10118 C CA . ASN A 1 31 ? 2.889 -1.128 -11.052 1.00 0.00 31 ASN A CA 12
ATOM 10119 C C . ASN A 1 31 ? 4.350 -1.132 -10.588 1.00 0.00 31 ASN A C 12
ATOM 10120 O O . ASN A 1 31 ? 5.018 -0.115 -10.776 1.00 0.00 31 ASN A O 12
ATOM 10131 N N . SER A 1 32 ? 4.888 -2.261 -10.103 1.00 0.00 32 SER A N 12
ATOM 10132 C CA . SER A 1 32 ? 6.199 -2.370 -9.463 1.00 0.00 32 SER A CA 12
ATOM 10133 C C . SER A 1 32 ? 6.166 -1.662 -8.092 1.00 0.00 32 SER A C 12
ATOM 10134 O O . SER A 1 32 ? 5.113 -1.203 -7.653 1.00 0.00 32 SER A O 12
ATOM 10142 N N . SER A 1 33 ? 7.280 -1.664 -7.352 1.00 0.00 33 SER A N 12
ATOM 10143 C CA . SER A 1 33 ? 7.500 -1.093 -6.027 1.00 0.00 33 SER A CA 12
ATOM 10144 C C . SER A 1 33 ? 6.624 -1.673 -4.906 1.00 0.00 33 SER A C 12
ATOM 10145 O O . SER A 1 33 ? 6.835 -1.362 -3.732 1.00 0.00 33 SER A O 12
ATOM 10153 N N . CYS A 1 34 ? 5.700 -2.558 -5.261 1.00 0.00 34 CYS A N 12
ATOM 10154 C CA . CYS A 1 34 ? 4.665 -3.112 -4.399 1.00 0.00 34 CYS A CA 12
ATOM 10155 C C . CYS A 1 34 ? 5.265 -3.982 -3.293 1.00 0.00 34 CYS A C 12
ATOM 10156 O O . CYS A 1 34 ? 6.462 -4.291 -3.308 1.00 0.00 34 CYS A O 12
ATOM 10163 N N . GLY A 1 35 ? 4.425 -4.407 -2.348 1.00 0.00 35 GLY A N 12
ATOM 10164 C CA . GLY A 1 35 ? 4.858 -5.085 -1.138 1.00 0.00 35 GLY A CA 12
ATOM 10165 C C . GLY A 1 35 ? 4.815 -4.108 0.028 1.00 0.00 35 GLY A C 12
ATOM 10166 O O . GLY A 1 35 ? 4.263 -3.010 -0.105 1.00 0.00 35 GLY A O 12
ATOM 10170 N N . GLU A 1 36 ? 5.378 -4.483 1.186 1.00 0.00 36 GLU A N 12
ATOM 10171 C CA . GLU A 1 36 ? 5.281 -3.641 2.381 1.00 0.00 36 GLU A CA 12
ATOM 10172 C C . GLU A 1 36 ? 5.908 -2.269 2.172 1.00 0.00 36 GLU A C 12
ATOM 10173 O O . GLU A 1 36 ? 5.535 -1.326 2.851 1.00 0.00 36 GLU A O 12
ATOM 10185 N N . ILE A 1 37 ? 6.842 -2.175 1.232 1.00 0.00 37 ILE A N 12
ATOM 10186 C CA . ILE A 1 37 ? 7.531 -0.976 0.785 1.00 0.00 37 ILE A CA 12
ATOM 10187 C C . ILE A 1 37 ? 6.533 0.103 0.392 1.00 0.00 37 ILE A C 12
ATOM 10188 O O . ILE A 1 37 ? 6.500 1.152 1.015 1.00 0.00 37 ILE A O 12
ATOM 10204 N N . CYS A 1 38 ? 5.741 -0.114 -0.661 1.00 0.00 38 CYS A N 12
ATOM 10205 C CA . CYS A 1 38 ? 4.865 0.935 -1.166 1.00 0.00 38 CYS A CA 12
ATOM 10206 C C . CYS A 1 38 ? 3.820 1.304 -0.112 1.00 0.00 38 CYS A C 12
ATOM 10207 O O . CYS A 1 38 ? 3.436 2.468 -0.015 1.00 0.00 38 CYS A O 12
ATOM 10214 N N . CYS A 1 39 ? 3.409 0.325 0.710 1.00 0.00 39 CYS A N 12
ATOM 10215 C CA . CYS A 1 39 ? 2.652 0.574 1.919 1.00 0.00 39 CYS A CA 12
ATOM 10216 C C . CYS A 1 39 ? 3.409 1.579 2.790 1.00 0.00 39 CYS A C 12
ATOM 10217 O O . CYS A 1 39 ? 2.902 2.671 2.975 1.00 0.00 39 CYS A O 12
ATOM 10224 N N . ASN A 1 40 ? 4.608 1.242 3.269 1.00 0.00 40 ASN A N 12
ATOM 10225 C CA . ASN A 1 40 ? 5.478 2.046 4.134 1.00 0.00 40 ASN A CA 12
ATOM 10226 C C . ASN A 1 40 ? 5.671 3.445 3.584 1.00 0.00 40 ASN A C 12
ATOM 10227 O O . ASN A 1 40 ? 5.738 4.417 4.334 1.00 0.00 40 ASN A O 12
ATOM 10238 N N . ASP A 1 41 ? 5.821 3.532 2.268 1.00 0.00 41 ASP A N 12
ATOM 10239 C CA . ASP A 1 41 ? 6.219 4.747 1.611 1.00 0.00 41 ASP A CA 12
ATOM 10240 C C . ASP A 1 41 ? 5.062 5.754 1.547 1.00 0.00 41 ASP A C 12
ATOM 10241 O O . ASP A 1 41 ? 5.341 6.949 1.414 1.00 0.00 41 ASP A O 12
ATOM 10250 N N . CYS A 1 42 ? 3.798 5.300 1.643 1.00 0.00 42 CYS A N 12
ATOM 10251 C CA . CYS A 1 42 ? 2.585 6.128 1.565 1.00 0.00 42 CYS A CA 12
ATOM 10252 C C . CYS A 1 42 ? 1.795 6.152 2.879 1.00 0.00 42 CYS A C 12
ATOM 10253 O O . CYS A 1 42 ? 1.153 7.151 3.193 1.00 0.00 42 CYS A O 12
ATOM 10260 N N . PHE A 1 43 ? 1.770 5.045 3.612 1.00 0.00 43 PHE A N 12
ATOM 10261 C CA . PHE A 1 43 ? 0.983 4.804 4.806 1.00 0.00 43 PHE A CA 12
ATOM 10262 C C . PHE A 1 43 ? 1.956 4.643 5.966 1.00 0.00 43 PHE A C 12
ATOM 10263 O O . PHE A 1 43 ? 3.001 4.000 5.828 1.00 0.00 43 PHE A O 12
ATOM 10280 N N . ASP A 1 44 ? 1.547 5.104 7.147 1.00 0.00 44 ASP A N 12
ATOM 10281 C CA . ASP A 1 44 ? 2.276 4.847 8.384 1.00 0.00 44 ASP A CA 12
ATOM 10282 C C . ASP A 1 44 ? 2.368 3.341 8.621 1.00 0.00 44 ASP A C 12
ATOM 10283 O O . ASP A 1 44 ? 1.661 2.550 7.993 1.00 0.00 44 ASP A O 12
ATOM 10292 N N . GLU A 1 45 ? 3.145 2.940 9.619 1.00 0.00 45 GLU A N 12
ATOM 10293 C CA . GLU A 1 45 ? 3.309 1.554 10.059 1.00 0.00 45 GLU A CA 12
ATOM 10294 C C . GLU A 1 45 ? 1.939 0.883 10.252 1.00 0.00 45 GLU A C 12
ATOM 10295 O O . GLU A 1 45 ? 1.744 -0.286 9.917 1.00 0.00 45 GLU A O 12
ATOM 10307 N N . THR A 1 46 ? 0.979 1.639 10.778 1.00 0.00 46 THR A N 12
ATOM 10308 C CA . THR A 1 46 ? -0.331 1.136 11.150 1.00 0.00 46 THR A CA 12
ATOM 10309 C C . THR A 1 46 ? -1.180 0.888 9.898 1.00 0.00 46 THR A C 12
ATOM 10310 O O . THR A 1 46 ? -1.703 -0.214 9.726 1.00 0.00 46 THR A O 12
ATOM 10321 N N . GLY A 1 47 ? -1.290 1.881 9.004 1.00 0.00 47 GLY A N 12
ATOM 10322 C CA . GLY A 1 47 ? -1.976 1.739 7.721 1.00 0.00 47 GLY A CA 12
ATOM 10323 C C . GLY A 1 47 ? -1.329 0.631 6.900 1.00 0.00 47 GLY A C 12
ATOM 10324 O O . GLY A 1 47 ? -2.012 -0.220 6.321 1.00 0.00 47 GLY A O 12
ATOM 10328 N N . THR A 1 48 ? 0.001 0.594 6.920 1.00 0.00 48 THR A N 12
ATOM 10329 C CA . THR A 1 48 ? 0.788 -0.465 6.349 1.00 0.00 48 THR A CA 12
ATOM 10330 C C . THR A 1 48 ? 0.331 -1.815 6.876 1.00 0.00 48 THR A C 12
ATOM 10331 O O . THR A 1 48 ? 0.115 -2.689 6.051 1.00 0.00 48 THR A O 12
ATOM 10342 N N . GLY A 1 49 ? 0.144 -2.036 8.177 1.00 0.00 49 GLY A N 12
ATOM 10343 C CA . GLY A 1 49 ? -0.169 -3.371 8.677 1.00 0.00 49 GLY A CA 12
ATOM 10344 C C . GLY A 1 49 ? -1.430 -3.988 8.055 1.00 0.00 49 GLY A C 12
ATOM 10345 O O . GLY A 1 49 ? -1.553 -5.214 8.002 1.00 0.00 49 GLY A O 12
ATOM 10349 N N . ALA A 1 50 ? -2.364 -3.173 7.559 1.00 0.00 50 ALA A N 12
ATOM 10350 C CA . ALA A 1 50 ? -3.496 -3.619 6.753 1.00 0.00 50 ALA A CA 12
ATOM 10351 C C . ALA A 1 50 ? -3.089 -3.845 5.299 1.00 0.00 50 ALA A C 12
ATOM 10352 O O . ALA A 1 50 ? -3.397 -4.879 4.710 1.00 0.00 50 ALA A O 12
ATOM 10359 N N . CYS A 1 51 ? -2.395 -2.873 4.714 1.00 0.00 51 CYS A N 12
ATOM 10360 C CA . CYS A 1 51 ? -1.998 -2.853 3.324 1.00 0.00 51 CYS A CA 12
ATOM 10361 C C . CYS A 1 51 ? -1.073 -4.034 3.041 1.00 0.00 51 CYS A C 12
ATOM 10362 O O . CYS A 1 51 ? -1.162 -4.658 1.988 1.00 0.00 51 CYS A O 12
ATOM 10369 N N . ARG A 1 52 ? -0.249 -4.430 4.018 1.00 0.00 52 ARG A N 12
ATOM 10370 C CA . ARG A 1 52 ? 0.583 -5.604 3.924 1.00 0.00 52 ARG A CA 12
ATOM 10371 C C . ARG A 1 52 ? -0.260 -6.845 3.785 1.00 0.00 52 ARG A C 12
ATOM 10372 O O . ARG A 1 52 ? 0.088 -7.649 2.943 1.00 0.00 52 ARG A O 12
ATOM 10393 N N . ALA A 1 53 ? -1.356 -7.019 4.532 1.00 0.00 53 ALA A N 12
ATOM 10394 C CA . ALA A 1 53 ? -2.195 -8.200 4.342 1.00 0.00 53 ALA A CA 12
ATOM 10395 C C . ALA A 1 53 ? -2.662 -8.273 2.891 1.00 0.00 53 ALA A C 12
ATOM 10396 O O . ALA A 1 53 ? -2.516 -9.308 2.231 1.00 0.00 53 ALA A O 12
ATOM 10403 N N . GLN A 1 54 ? -3.170 -7.150 2.384 1.00 0.00 54 GLN A N 12
ATOM 10404 C CA . GLN A 1 54 ? -3.576 -7.029 0.988 1.00 0.00 54 GLN A CA 12
ATOM 10405 C C . GLN A 1 54 ? -2.386 -7.132 0.001 1.00 0.00 54 GLN A C 12
ATOM 10406 O O . GLN A 1 54 ? -2.619 -7.193 -1.202 1.00 0.00 54 GLN A O 12
ATOM 10420 N N . ALA A 1 55 ? -1.131 -7.168 0.452 1.00 0.00 55 ALA A N 12
ATOM 10421 C CA . ALA A 1 55 ? 0.064 -7.297 -0.381 1.00 0.00 55 ALA A CA 12
ATOM 10422 C C . ALA A 1 55 ? 0.898 -8.540 -0.032 1.00 0.00 55 ALA A C 12
ATOM 10423 O O . ALA A 1 55 ? 1.983 -8.698 -0.584 1.00 0.00 55 ALA A O 12
ATOM 10430 N N . PHE A 1 56 ? 0.443 -9.386 0.897 1.00 0.00 56 PHE A N 12
ATOM 10431 C CA . PHE A 1 56 ? 1.116 -10.562 1.449 1.00 0.00 56 PHE A CA 12
ATOM 10432 C C . PHE A 1 56 ? 0.389 -11.827 0.995 1.00 0.00 56 PHE A C 12
ATOM 10433 O O . PHE A 1 56 ? 0.993 -12.799 0.541 1.00 0.00 56 PHE A O 12
ATOM 10450 N N . GLY A 1 57 ? -0.926 -11.819 1.197 1.00 0.00 57 GLY A N 12
ATOM 10451 C CA . GLY A 1 57 ? -1.820 -12.946 0.975 1.00 0.00 57 GLY A CA 12
ATOM 10452 C C . GLY A 1 57 ? -3.078 -12.518 0.236 1.00 0.00 57 GLY A C 12
ATOM 10453 O O . GLY A 1 57 ? -4.185 -12.788 0.705 1.00 0.00 57 GLY A O 12
ATOM 10457 N N . ASN A 1 58 ? -2.918 -11.842 -0.900 1.00 0.00 58 ASN A N 12
ATOM 10458 C CA . ASN A 1 58 ? -3.984 -11.315 -1.741 1.00 0.00 58 ASN A CA 12
ATOM 10459 C C . ASN A 1 58 ? -3.547 -11.383 -3.221 1.00 0.00 58 ASN A C 12
ATOM 10460 O O . ASN A 1 58 ? -3.633 -12.462 -3.810 1.00 0.00 58 ASN A O 12
ATOM 10471 N N . SER A 1 59 ? -3.000 -10.306 -3.802 1.00 0.00 59 SER A N 12
ATOM 10472 C CA . SER A 1 59 ? -2.726 -10.157 -5.232 1.00 0.00 59 SER A CA 12
ATOM 10473 C C . SER A 1 59 ? -1.244 -10.299 -5.586 1.00 0.00 59 SER A C 12
ATOM 10474 O O . SER A 1 59 ? -0.900 -10.919 -6.599 1.00 0.00 59 SER A O 12
ATOM 10482 N N . CYS A 1 60 ? -0.357 -9.702 -4.786 1.00 0.00 60 CYS A N 12
ATOM 10483 C CA . CYS A 1 60 ? 1.084 -9.861 -4.948 1.00 0.00 60 CYS A CA 12
ATOM 10484 C C . CYS A 1 60 ? 1.460 -11.314 -4.602 1.00 0.00 60 CYS A C 12
ATOM 10485 O O . CYS A 1 60 ? 0.599 -12.080 -4.148 1.00 0.00 60 CYS A O 12
ATOM 10492 N N . LEU A 1 61 ? 2.702 -11.745 -4.833 1.00 0.00 61 LEU A N 12
ATOM 10493 C CA . LEU A 1 61 ? 3.155 -13.059 -4.393 1.00 0.00 61 LEU A CA 12
ATOM 10494 C C . LEU A 1 61 ? 3.972 -12.890 -3.126 1.00 0.00 61 LEU A C 12
ATOM 10495 O O . LEU A 1 61 ? 3.529 -13.269 -2.041 1.00 0.00 61 LEU A O 12
ATOM 10511 N N . ASN A 1 62 ? 5.125 -12.251 -3.260 1.00 0.00 62 ASN A N 12
ATOM 10512 C CA . ASN A 1 62 ? 5.965 -11.866 -2.147 1.00 0.00 62 ASN A CA 12
ATOM 10513 C C . ASN A 1 62 ? 5.688 -10.393 -1.931 1.00 0.00 62 ASN A C 12
ATOM 10514 O O . ASN A 1 62 ? 5.901 -9.591 -2.845 1.00 0.00 62 ASN A O 12
ATOM 10525 N N . TRP A 1 63 ? 5.196 -10.048 -0.741 1.00 0.00 63 TRP A N 12
ATOM 10526 C CA . TRP A 1 63 ? 5.370 -8.700 -0.226 1.00 0.00 63 TRP A CA 12
ATOM 10527 C C . TRP A 1 63 ? 6.863 -8.374 -0.272 1.00 0.00 63 TRP A C 12
ATOM 10528 O O . TRP A 1 63 ? 7.689 -9.292 -0.091 1.00 0.00 63 TRP A O 12
ATOM 10549 N N . THR A 1 1 ? -7.122 -2.682 9.567 1.00 0.00 1 THR A N 13
ATOM 10550 C CA . THR A 1 1 ? -8.011 -1.530 9.760 1.00 0.00 1 THR A CA 13
ATOM 10551 C C . THR A 1 1 ? -8.369 -0.922 8.396 1.00 0.00 1 THR A C 13
ATOM 10552 O O . THR A 1 1 ? -7.944 -1.447 7.361 1.00 0.00 1 THR A O 13
ATOM 10563 N N . ASP A 1 2 ? -9.105 0.189 8.394 1.00 0.00 2 ASP A N 13
ATOM 10564 C CA . ASP A 1 2 ? -9.383 0.977 7.198 1.00 0.00 2 ASP A CA 13
ATOM 10565 C C . ASP A 1 2 ? -8.087 1.706 6.781 1.00 0.00 2 ASP A C 13
ATOM 10566 O O . ASP A 1 2 ? -7.315 2.112 7.650 1.00 0.00 2 ASP A O 13
ATOM 10575 N N . PRO A 1 3 ? -7.822 1.917 5.481 1.00 0.00 3 PRO A N 13
ATOM 10576 C CA . PRO A 1 3 ? -6.641 2.654 5.016 1.00 0.00 3 PRO A CA 13
ATOM 10577 C C . PRO A 1 3 ? -6.747 4.166 5.225 1.00 0.00 3 PRO A C 13
ATOM 10578 O O . PRO A 1 3 ? -5.727 4.846 5.283 1.00 0.00 3 PRO A O 13
ATOM 10589 N N . GLU A 1 4 ? -7.977 4.673 5.301 1.00 0.00 4 GLU A N 13
ATOM 10590 C CA . GLU A 1 4 ? -8.346 6.079 5.174 1.00 0.00 4 GLU A CA 13
ATOM 10591 C C . GLU A 1 4 ? -7.530 6.995 6.090 1.00 0.00 4 GLU A C 13
ATOM 10592 O O . GLU A 1 4 ? -7.091 8.069 5.686 1.00 0.00 4 GLU A O 13
ATOM 10604 N N . GLU A 1 5 ? -7.355 6.592 7.346 1.00 0.00 5 GLU A N 13
ATOM 10605 C CA . GLU A 1 5 ? -6.997 7.505 8.427 1.00 0.00 5 GLU A CA 13
ATOM 10606 C C . GLU A 1 5 ? -5.505 7.419 8.777 1.00 0.00 5 GLU A C 13
ATOM 10607 O O . GLU A 1 5 ? -5.083 7.908 9.823 1.00 0.00 5 GLU A O 13
ATOM 10619 N N . HIS A 1 6 ? -4.698 6.828 7.889 1.00 0.00 6 HIS A N 13
ATOM 10620 C CA . HIS A 1 6 ? -3.330 6.398 8.155 1.00 0.00 6 HIS A CA 13
ATOM 10621 C C . HIS A 1 6 ? -2.358 6.826 7.043 1.00 0.00 6 HIS A C 13
ATOM 10622 O O . HIS A 1 6 ? -1.603 6.003 6.516 1.00 0.00 6 HIS A O 13
ATOM 10636 N N . PHE A 1 7 ? -2.379 8.101 6.658 1.00 0.00 7 PHE A N 13
ATOM 10637 C CA . PHE A 1 7 ? -1.483 8.647 5.644 1.00 0.00 7 PHE A CA 13
ATOM 10638 C C . PHE A 1 7 ? -0.228 9.182 6.321 1.00 0.00 7 PHE A C 13
ATOM 10639 O O . PHE A 1 7 ? -0.336 9.999 7.238 1.00 0.00 7 PHE A O 13
ATOM 10656 N N . ASP A 1 8 ? 0.960 8.778 5.874 1.00 0.00 8 ASP A N 13
ATOM 10657 C CA . ASP A 1 8 ? 2.206 9.420 6.300 1.00 0.00 8 ASP A CA 13
ATOM 10658 C C . ASP A 1 8 ? 3.251 9.299 5.180 1.00 0.00 8 ASP A C 13
ATOM 10659 O O . ASP A 1 8 ? 4.258 8.598 5.340 1.00 0.00 8 ASP A O 13
ATOM 10668 N N . PRO A 1 9 ? 3.000 9.922 4.008 1.00 0.00 9 PRO A N 13
ATOM 10669 C CA . PRO A 1 9 ? 3.795 9.667 2.823 1.00 0.00 9 PRO A CA 13
ATOM 10670 C C . PRO A 1 9 ? 5.227 10.164 2.974 1.00 0.00 9 PRO A C 13
ATOM 10671 O O . PRO A 1 9 ? 5.483 11.267 3.473 1.00 0.00 9 PRO A O 13
ATOM 10682 N N . ASN A 1 10 ? 6.154 9.369 2.454 1.00 0.00 10 ASN A N 13
ATOM 10683 C CA . ASN A 1 10 ? 7.569 9.678 2.338 1.00 0.00 10 ASN A CA 13
ATOM 10684 C C . ASN A 1 10 ? 7.810 10.469 1.059 1.00 0.00 10 ASN A C 13
ATOM 10685 O O . ASN A 1 10 ? 6.916 10.670 0.228 1.00 0.00 10 ASN A O 13
ATOM 10696 N N . THR A 1 11 ? 9.069 10.830 0.849 1.00 0.00 11 THR A N 13
ATOM 10697 C CA . THR A 1 11 ? 9.549 11.582 -0.300 1.00 0.00 11 THR A CA 13
ATOM 10698 C C . THR A 1 11 ? 9.782 10.632 -1.486 1.00 0.00 11 THR A C 13
ATOM 10699 O O . THR A 1 11 ? 10.874 10.532 -2.053 1.00 0.00 11 THR A O 13
ATOM 10710 N N . ASN A 1 12 ? 8.741 9.869 -1.809 1.00 0.00 12 ASN A N 13
ATOM 10711 C CA . ASN A 1 12 ? 8.677 8.926 -2.909 1.00 0.00 12 ASN A CA 13
ATOM 10712 C C . ASN A 1 12 ? 7.233 8.800 -3.385 1.00 0.00 12 ASN A C 13
ATOM 10713 O O . ASN A 1 12 ? 7.000 8.678 -4.586 1.00 0.00 12 ASN A O 13
ATOM 10724 N N . CYS A 1 13 ? 6.272 8.880 -2.455 1.00 0.00 13 CYS A N 13
ATOM 10725 C CA . CYS A 1 13 ? 4.846 8.778 -2.748 1.00 0.00 13 CYS A CA 13
ATOM 10726 C C . CYS A 1 13 ? 4.408 9.824 -3.775 1.00 0.00 13 CYS A C 13
ATOM 10727 O O . CYS A 1 13 ? 4.842 10.983 -3.732 1.00 0.00 13 CYS A O 13
ATOM 10734 N N . ASP A 1 14 ? 3.473 9.445 -4.645 1.00 0.00 14 ASP A N 13
ATOM 10735 C CA . ASP A 1 14 ? 2.772 10.346 -5.552 1.00 0.00 14 ASP A CA 13
ATOM 10736 C C . ASP A 1 14 ? 1.305 10.421 -5.124 1.00 0.00 14 ASP A C 13
ATOM 10737 O O . ASP A 1 14 ? 0.755 11.513 -5.008 1.00 0.00 14 ASP A O 13
ATOM 10746 N N . TYR A 1 15 ? 0.669 9.277 -4.865 1.00 0.00 15 TYR A N 13
ATOM 10747 C CA . TYR A 1 15 ? -0.776 9.152 -4.731 1.00 0.00 15 TYR A CA 13
ATOM 10748 C C . TYR A 1 15 ? -1.228 9.437 -3.302 1.00 0.00 15 TYR A C 13
ATOM 10749 O O . TYR A 1 15 ? -0.940 8.667 -2.389 1.00 0.00 15 TYR A O 13
ATOM 10767 N N . THR A 1 16 ? -1.996 10.507 -3.112 1.00 0.00 16 THR A N 13
ATOM 10768 C CA . THR A 1 16 ? -2.372 10.996 -1.791 1.00 0.00 16 THR A CA 13
ATOM 10769 C C . THR A 1 16 ? -3.867 10.768 -1.480 1.00 0.00 16 THR A C 13
ATOM 10770 O O . THR A 1 16 ? -4.447 11.491 -0.668 1.00 0.00 16 THR A O 13
ATOM 10781 N N . ASN A 1 17 ? -4.519 9.777 -2.115 1.00 0.00 17 ASN A N 13
ATOM 10782 C CA . ASN A 1 17 ? -5.952 9.493 -1.934 1.00 0.00 17 ASN A CA 13
ATOM 10783 C C . ASN A 1 17 ? -6.259 8.526 -0.796 1.00 0.00 17 ASN A C 13
ATOM 10784 O O . ASN A 1 17 ? -6.903 8.913 0.173 1.00 0.00 17 ASN A O 13
ATOM 10795 N N . SER A 1 18 ? -5.868 7.265 -0.962 1.00 0.00 18 SER A N 13
ATOM 10796 C CA . SER A 1 18 ? -6.207 6.064 -0.207 1.00 0.00 18 SER A CA 13
ATOM 10797 C C . SER A 1 18 ? -6.264 4.964 -1.263 1.00 0.00 18 SER A C 13
ATOM 10798 O O . SER A 1 18 ? -5.381 4.113 -1.293 1.00 0.00 18 SER A O 13
ATOM 10806 N N . GLN A 1 19 ? -7.263 4.993 -2.155 1.00 0.00 19 GLN A N 13
ATOM 10807 C CA . GLN A 1 19 ? -7.615 3.817 -2.945 1.00 0.00 19 GLN A CA 13
ATOM 10808 C C . GLN A 1 19 ? -6.594 3.531 -4.045 1.00 0.00 19 GLN A C 13
ATOM 10809 O O . GLN A 1 19 ? -6.201 2.379 -4.196 1.00 0.00 19 GLN A O 13
ATOM 10823 N N . ASP A 1 20 ? -6.142 4.543 -4.797 1.00 0.00 20 ASP A N 13
ATOM 10824 C CA . ASP A 1 20 ? -5.118 4.345 -5.833 1.00 0.00 20 ASP A CA 13
ATOM 10825 C C . ASP A 1 20 ? -3.832 3.880 -5.163 1.00 0.00 20 ASP A C 13
ATOM 10826 O O . ASP A 1 20 ? -3.246 2.890 -5.589 1.00 0.00 20 ASP A O 13
ATOM 10835 N N . ALA A 1 21 ? -3.395 4.593 -4.119 1.00 0.00 21 ALA A N 13
ATOM 10836 C CA . ALA A 1 21 ? -2.175 4.272 -3.391 1.00 0.00 21 ALA A CA 13
ATOM 10837 C C . ALA A 1 21 ? -2.216 2.812 -2.946 1.00 0.00 21 ALA A C 13
ATOM 10838 O O . ALA A 1 21 ? -1.370 2.015 -3.348 1.00 0.00 21 ALA A O 13
ATOM 10845 N N . TRP A 1 22 ? -3.248 2.456 -2.178 1.00 0.00 22 TRP A N 13
ATOM 10846 C CA . TRP A 1 22 ? -3.531 1.110 -1.720 1.00 0.00 22 TRP A CA 13
ATOM 10847 C C . TRP A 1 22 ? -3.485 0.124 -2.879 1.00 0.00 22 TRP A C 13
ATOM 10848 O O . TRP A 1 22 ? -2.801 -0.890 -2.794 1.00 0.00 22 TRP A O 13
ATOM 10869 N N . ASP A 1 23 ? -4.215 0.366 -3.963 1.00 0.00 23 ASP A N 13
ATOM 10870 C CA . ASP A 1 23 ? -4.346 -0.593 -5.054 1.00 0.00 23 ASP A CA 13
ATOM 10871 C C . ASP A 1 23 ? -2.989 -0.911 -5.663 1.00 0.00 23 ASP A C 13
ATOM 10872 O O . ASP A 1 23 ? -2.639 -2.082 -5.845 1.00 0.00 23 ASP A O 13
ATOM 10881 N N . TYR A 1 24 ? -2.191 0.120 -5.922 1.00 0.00 24 TYR A N 13
ATOM 10882 C CA . TYR A 1 24 ? -0.870 -0.050 -6.488 1.00 0.00 24 TYR A CA 13
ATOM 10883 C C . TYR A 1 24 ? 0.047 -0.753 -5.467 1.00 0.00 24 TYR A C 13
ATOM 10884 O O . TYR A 1 24 ? 0.745 -1.700 -5.835 1.00 0.00 24 TYR A O 13
ATOM 10902 N N . CYS A 1 25 ? 0.001 -0.368 -4.181 1.00 0.00 25 CYS A N 13
ATOM 10903 C CA . CYS A 1 25 ? 0.758 -1.015 -3.097 1.00 0.00 25 CYS A CA 13
ATOM 10904 C C . CYS A 1 25 ? 0.458 -2.513 -3.007 1.00 0.00 25 CYS A C 13
ATOM 10905 O O . CYS A 1 25 ? 1.362 -3.332 -2.831 1.00 0.00 25 CYS A O 13
ATOM 10912 N N . THR A 1 26 ? -0.823 -2.868 -3.074 1.00 0.00 26 THR A N 13
ATOM 10913 C CA . THR A 1 26 ? -1.357 -4.196 -2.781 1.00 0.00 26 THR A CA 13
ATOM 10914 C C . THR A 1 26 ? -1.348 -5.090 -4.030 1.00 0.00 26 THR A C 13
ATOM 10915 O O . THR A 1 26 ? -1.790 -6.242 -3.986 1.00 0.00 26 THR A O 13
ATOM 10926 N N . ASN A 1 27 ? -0.801 -4.575 -5.144 1.00 0.00 27 ASN A N 13
ATOM 10927 C CA . ASN A 1 27 ? -0.735 -5.216 -6.452 1.00 0.00 27 ASN A CA 13
ATOM 10928 C C . ASN A 1 27 ? -2.134 -5.559 -6.981 1.00 0.00 27 ASN A C 13
ATOM 10929 O O . ASN A 1 27 ? -2.297 -6.484 -7.778 1.00 0.00 27 ASN A O 13
ATOM 10940 N N . TYR A 1 28 ? -3.156 -4.820 -6.538 1.00 0.00 28 TYR A N 13
ATOM 10941 C CA . TYR A 1 28 ? -4.470 -4.778 -7.168 1.00 0.00 28 TYR A CA 13
ATOM 10942 C C . TYR A 1 28 ? -4.336 -4.274 -8.614 1.00 0.00 28 TYR A C 13
ATOM 10943 O O . TYR A 1 28 ? -5.106 -4.672 -9.493 1.00 0.00 28 TYR A O 13
ATOM 10961 N N . ILE A 1 29 ? -3.328 -3.432 -8.856 1.00 0.00 29 ILE A N 13
ATOM 10962 C CA . ILE A 1 29 ? -2.917 -2.897 -10.140 1.00 0.00 29 ILE A CA 13
ATOM 10963 C C . ILE A 1 29 ? -1.450 -3.305 -10.278 1.00 0.00 29 ILE A C 13
ATOM 10964 O O . ILE A 1 29 ? -0.582 -2.756 -9.596 1.00 0.00 29 ILE A O 13
ATOM 10980 N N . VAL A 1 30 ? -1.177 -4.332 -11.079 1.00 0.00 30 VAL A N 13
ATOM 10981 C CA . VAL A 1 30 ? 0.162 -4.748 -11.466 1.00 0.00 30 VAL A CA 13
ATOM 10982 C C . VAL A 1 30 ? 0.833 -3.566 -12.142 1.00 0.00 30 VAL A C 13
ATOM 10983 O O . VAL A 1 30 ? 0.352 -3.060 -13.153 1.00 0.00 30 VAL A O 13
ATOM 10996 N N . ASN A 1 31 ? 1.931 -3.122 -11.546 1.00 0.00 31 ASN A N 13
ATOM 10997 C CA . ASN A 1 31 ? 2.667 -1.945 -11.967 1.00 0.00 31 ASN A CA 13
ATOM 10998 C C . ASN A 1 31 ? 4.151 -2.181 -11.663 1.00 0.00 31 ASN A C 13
ATOM 10999 O O . ASN A 1 31 ? 4.884 -2.632 -12.545 1.00 0.00 31 ASN A O 13
ATOM 11010 N N . SER A 1 32 ? 4.607 -1.957 -10.434 1.00 0.00 32 SER A N 13
ATOM 11011 C CA . SER A 1 32 ? 5.937 -2.141 -9.856 1.00 0.00 32 SER A CA 13
ATOM 11012 C C . SER A 1 32 ? 5.824 -1.757 -8.366 1.00 0.00 32 SER A C 13
ATOM 11013 O O . SER A 1 32 ? 4.776 -1.294 -7.921 1.00 0.00 32 SER A O 13
ATOM 11021 N N . SER A 1 33 ? 6.894 -1.931 -7.587 1.00 0.00 33 SER A N 13
ATOM 11022 C CA . SER A 1 33 ? 7.094 -1.456 -6.218 1.00 0.00 33 SER A CA 13
ATOM 11023 C C . SER A 1 33 ? 6.208 -2.135 -5.167 1.00 0.00 33 SER A C 13
ATOM 11024 O O . SER A 1 33 ? 6.462 -1.986 -3.968 1.00 0.00 33 SER A O 13
ATOM 11032 N N . CYS A 1 34 ? 5.186 -2.868 -5.599 1.00 0.00 34 CYS A N 13
ATOM 11033 C CA . CYS A 1 34 ? 4.142 -3.401 -4.745 1.00 0.00 34 CYS A CA 13
ATOM 11034 C C . CYS A 1 34 ? 4.739 -4.369 -3.727 1.00 0.00 34 CYS A C 13
ATOM 11035 O O . CYS A 1 34 ? 5.783 -4.982 -3.974 1.00 0.00 34 CYS A O 13
ATOM 11042 N N . GLY A 1 35 ? 4.057 -4.526 -2.596 1.00 0.00 35 GLY A N 13
ATOM 11043 C CA . GLY A 1 35 ? 4.636 -5.117 -1.409 1.00 0.00 35 GLY A CA 13
ATOM 11044 C C . GLY A 1 35 ? 4.687 -4.103 -0.274 1.00 0.00 35 GLY A C 13
ATOM 11045 O O . GLY A 1 35 ? 4.182 -2.980 -0.382 1.00 0.00 35 GLY A O 13
ATOM 11049 N N . GLU A 1 36 ? 5.254 -4.516 0.860 1.00 0.00 36 GLU A N 13
ATOM 11050 C CA . GLU A 1 36 ? 5.253 -3.745 2.091 1.00 0.00 36 GLU A CA 13
ATOM 11051 C C . GLU A 1 36 ? 5.995 -2.420 1.970 1.00 0.00 36 GLU A C 13
ATOM 11052 O O . GLU A 1 36 ? 5.668 -1.484 2.692 1.00 0.00 36 GLU A O 13
ATOM 11064 N N . ILE A 1 37 ? 6.964 -2.334 1.063 1.00 0.00 37 ILE A N 13
ATOM 11065 C CA . ILE A 1 37 ? 7.735 -1.123 0.822 1.00 0.00 37 ILE A CA 13
ATOM 11066 C C . ILE A 1 37 ? 6.821 -0.004 0.323 1.00 0.00 37 ILE A C 13
ATOM 11067 O O . ILE A 1 37 ? 6.893 1.099 0.849 1.00 0.00 37 ILE A O 13
ATOM 11083 N N . CYS A 1 38 ? 5.955 -0.258 -0.659 1.00 0.00 38 CYS A N 13
ATOM 11084 C CA . CYS A 1 38 ? 5.056 0.776 -1.170 1.00 0.00 38 CYS A CA 13
ATOM 11085 C C . CYS A 1 38 ? 4.028 1.160 -0.100 1.00 0.00 38 CYS A C 13
ATOM 11086 O O . CYS A 1 38 ? 3.716 2.337 0.067 1.00 0.00 38 CYS A O 13
ATOM 11093 N N . CYS A 1 39 ? 3.553 0.184 0.689 1.00 0.00 39 CYS A N 13
ATOM 11094 C CA . CYS A 1 39 ? 2.782 0.458 1.892 1.00 0.00 39 CYS A CA 13
ATOM 11095 C C . CYS A 1 39 ? 3.545 1.434 2.784 1.00 0.00 39 CYS A C 13
ATOM 11096 O O . CYS A 1 39 ? 2.986 2.461 3.144 1.00 0.00 39 CYS A O 13
ATOM 11103 N N . ASN A 1 40 ? 4.803 1.134 3.107 1.00 0.00 40 ASN A N 13
ATOM 11104 C CA . ASN A 1 40 ? 5.664 1.969 3.935 1.00 0.00 40 ASN A CA 13
ATOM 11105 C C . ASN A 1 40 ? 5.865 3.354 3.332 1.00 0.00 40 ASN A C 13
ATOM 11106 O O . ASN A 1 40 ? 6.038 4.317 4.077 1.00 0.00 40 ASN A O 13
ATOM 11117 N N . ASP A 1 41 ? 5.904 3.455 2.002 1.00 0.00 41 ASP A N 13
ATOM 11118 C CA . ASP A 1 41 ? 6.145 4.696 1.284 1.00 0.00 41 ASP A CA 13
ATOM 11119 C C . ASP A 1 41 ? 4.973 5.667 1.400 1.00 0.00 41 ASP A C 13
ATOM 11120 O O . ASP A 1 41 ? 5.223 6.860 1.587 1.00 0.00 41 ASP A O 13
ATOM 11129 N N . CYS A 1 42 ? 3.731 5.172 1.403 1.00 0.00 42 CYS A N 13
ATOM 11130 C CA . CYS A 1 42 ? 2.530 6.007 1.436 1.00 0.00 42 CYS A CA 13
ATOM 11131 C C . CYS A 1 42 ? 1.865 6.063 2.822 1.00 0.00 42 CYS A C 13
ATOM 11132 O O . CYS A 1 42 ? 1.454 7.135 3.273 1.00 0.00 42 CYS A O 13
ATOM 11139 N N . PHE A 1 43 ? 1.681 4.911 3.465 1.00 0.00 43 PHE A N 13
ATOM 11140 C CA . PHE A 1 43 ? 0.899 4.746 4.684 1.00 0.00 43 PHE A CA 13
ATOM 11141 C C . PHE A 1 43 ? 1.799 4.864 5.913 1.00 0.00 43 PHE A C 13
ATOM 11142 O O . PHE A 1 43 ? 2.996 4.575 5.848 1.00 0.00 43 PHE A O 13
ATOM 11159 N N . ASP A 1 44 ? 1.216 5.220 7.064 1.00 0.00 44 ASP A N 13
ATOM 11160 C CA . ASP A 1 44 ? 1.937 5.148 8.336 1.00 0.00 44 ASP A CA 13
ATOM 11161 C C . ASP A 1 44 ? 2.237 3.688 8.666 1.00 0.00 44 ASP A C 13
ATOM 11162 O O . ASP A 1 44 ? 1.769 2.753 8.002 1.00 0.00 44 ASP A O 13
ATOM 11171 N N . GLU A 1 45 ? 3.028 3.487 9.710 1.00 0.00 45 GLU A N 13
ATOM 11172 C CA . GLU A 1 45 ? 3.432 2.164 10.149 1.00 0.00 45 GLU A CA 13
ATOM 11173 C C . GLU A 1 45 ? 2.209 1.321 10.534 1.00 0.00 45 GLU A C 13
ATOM 11174 O O . GLU A 1 45 ? 2.177 0.116 10.269 1.00 0.00 45 GLU A O 13
ATOM 11186 N N . THR A 1 46 ? 1.189 1.926 11.146 1.00 0.00 46 THR A N 13
ATOM 11187 C CA . THR A 1 46 ? -0.030 1.213 11.489 1.00 0.00 46 THR A CA 13
ATOM 11188 C C . THR A 1 46 ? -0.803 0.909 10.212 1.00 0.00 46 THR A C 13
ATOM 11189 O O . THR A 1 46 ? -1.099 -0.262 9.975 1.00 0.00 46 THR A O 13
ATOM 11200 N N . GLY A 1 47 ? -1.111 1.923 9.395 1.00 0.00 47 GLY A N 13
ATOM 11201 C CA . GLY A 1 47 ? -1.787 1.832 8.108 1.00 0.00 47 GLY A CA 13
ATOM 11202 C C . GLY A 1 47 ? -1.232 0.691 7.277 1.00 0.00 47 GLY A C 13
ATOM 11203 O O . GLY A 1 47 ? -1.994 -0.152 6.786 1.00 0.00 47 GLY A O 13
ATOM 11207 N N . THR A 1 48 ? 0.093 0.627 7.202 1.00 0.00 48 THR A N 13
ATOM 11208 C CA . THR A 1 48 ? 0.831 -0.398 6.512 1.00 0.00 48 THR A CA 13
ATOM 11209 C C . THR A 1 48 ? 0.395 -1.798 6.912 1.00 0.00 48 THR A C 13
ATOM 11210 O O . THR A 1 48 ? 0.273 -2.609 6.006 1.00 0.00 48 THR A O 13
ATOM 11221 N N . GLY A 1 49 ? 0.135 -2.139 8.175 1.00 0.00 49 GLY A N 13
ATOM 11222 C CA . GLY A 1 49 ? -0.063 -3.543 8.539 1.00 0.00 49 GLY A CA 13
ATOM 11223 C C . GLY A 1 49 ? -1.224 -4.185 7.777 1.00 0.00 49 GLY A C 13
ATOM 11224 O O . GLY A 1 49 ? -1.131 -5.343 7.360 1.00 0.00 49 GLY A O 13
ATOM 11228 N N . ALA A 1 50 ? -2.301 -3.437 7.545 1.00 0.00 50 ALA A N 13
ATOM 11229 C CA . ALA A 1 50 ? -3.437 -3.857 6.738 1.00 0.00 50 ALA A CA 13
ATOM 11230 C C . ALA A 1 50 ? -3.055 -3.963 5.264 1.00 0.00 50 ALA A C 13
ATOM 11231 O O . ALA A 1 50 ? -3.404 -4.925 4.584 1.00 0.00 50 ALA A O 13
ATOM 11238 N N . CYS A 1 51 ? -2.360 -2.945 4.760 1.00 0.00 51 CYS A N 13
ATOM 11239 C CA . CYS A 1 51 ? -1.973 -2.838 3.374 1.00 0.00 51 CYS A CA 13
ATOM 11240 C C . CYS A 1 51 ? -1.015 -3.985 3.043 1.00 0.00 51 CYS A C 13
ATOM 11241 O O . CYS A 1 51 ? -1.141 -4.639 2.012 1.00 0.00 51 CYS A O 13
ATOM 11248 N N . ARG A 1 52 ? -0.131 -4.338 3.982 1.00 0.00 52 ARG A N 13
ATOM 11249 C CA . ARG A 1 52 ? 0.720 -5.500 3.894 1.00 0.00 52 ARG A CA 13
ATOM 11250 C C . ARG A 1 52 ? -0.109 -6.749 3.790 1.00 0.00 52 ARG A C 13
ATOM 11251 O O . ARG A 1 52 ? 0.243 -7.553 2.955 1.00 0.00 52 ARG A O 13
ATOM 11272 N N . ALA A 1 53 ? -1.180 -6.937 4.562 1.00 0.00 53 ALA A N 13
ATOM 11273 C CA . ALA A 1 53 ? -2.016 -8.127 4.389 1.00 0.00 53 ALA A CA 13
ATOM 11274 C C . ALA A 1 53 ? -2.510 -8.238 2.941 1.00 0.00 53 ALA A C 13
ATOM 11275 O O . ALA A 1 53 ? -2.360 -9.286 2.311 1.00 0.00 53 ALA A O 13
ATOM 11282 N N . GLN A 1 54 ? -3.033 -7.143 2.382 1.00 0.00 54 GLN A N 13
ATOM 11283 C CA . GLN A 1 54 ? -3.455 -7.084 0.984 1.00 0.00 54 GLN A CA 13
ATOM 11284 C C . GLN A 1 54 ? -2.262 -7.158 0.002 1.00 0.00 54 GLN A C 13
ATOM 11285 O O . GLN A 1 54 ? -2.475 -7.278 -1.200 1.00 0.00 54 GLN A O 13
ATOM 11299 N N . ALA A 1 55 ? -1.013 -7.118 0.459 1.00 0.00 55 ALA A N 13
ATOM 11300 C CA . ALA A 1 55 ? 0.167 -7.388 -0.350 1.00 0.00 55 ALA A CA 13
ATOM 11301 C C . ALA A 1 55 ? 0.826 -8.734 0.014 1.00 0.00 55 ALA A C 13
ATOM 11302 O O . ALA A 1 55 ? 1.726 -9.184 -0.685 1.00 0.00 55 ALA A O 13
ATOM 11309 N N . PHE A 1 56 ? 0.387 -9.424 1.064 1.00 0.00 56 PHE A N 13
ATOM 11310 C CA . PHE A 1 56 ? 1.063 -10.580 1.633 1.00 0.00 56 PHE A CA 13
ATOM 11311 C C . PHE A 1 56 ? 0.297 -11.830 1.233 1.00 0.00 56 PHE A C 13
ATOM 11312 O O . PHE A 1 56 ? 0.793 -12.651 0.464 1.00 0.00 56 PHE A O 13
ATOM 11329 N N . GLY A 1 57 ? -0.927 -11.947 1.741 1.00 0.00 57 GLY A N 13
ATOM 11330 C CA . GLY A 1 57 ? -1.841 -13.042 1.475 1.00 0.00 57 GLY A CA 13
ATOM 11331 C C . GLY A 1 57 ? -3.026 -12.538 0.669 1.00 0.00 57 GLY A C 13
ATOM 11332 O O . GLY A 1 57 ? -4.168 -12.660 1.116 1.00 0.00 57 GLY A O 13
ATOM 11336 N N . ASN A 1 58 ? -2.774 -11.922 -0.483 1.00 0.00 58 ASN A N 13
ATOM 11337 C CA . ASN A 1 58 ? -3.798 -11.452 -1.404 1.00 0.00 58 ASN A CA 13
ATOM 11338 C C . ASN A 1 58 ? -3.321 -11.759 -2.824 1.00 0.00 58 ASN A C 13
ATOM 11339 O O . ASN A 1 58 ? -3.511 -12.891 -3.268 1.00 0.00 58 ASN A O 13
ATOM 11350 N N . SER A 1 59 ? -2.646 -10.833 -3.519 1.00 0.00 59 SER A N 13
ATOM 11351 C CA . SER A 1 59 ? -2.366 -10.970 -4.949 1.00 0.00 59 SER A CA 13
ATOM 11352 C C . SER A 1 59 ? -0.924 -10.649 -5.363 1.00 0.00 59 SER A C 13
ATOM 11353 O O . SER A 1 59 ? -0.503 -11.037 -6.455 1.00 0.00 59 SER A O 13
ATOM 11361 N N . CYS A 1 60 ? -0.154 -9.942 -4.535 1.00 0.00 60 CYS A N 13
ATOM 11362 C CA . CYS A 1 60 ? 1.268 -9.731 -4.776 1.00 0.00 60 CYS A CA 13
ATOM 11363 C C . CYS A 1 60 ? 1.997 -11.037 -4.438 1.00 0.00 60 CYS A C 13
ATOM 11364 O O . CYS A 1 60 ? 1.599 -11.729 -3.495 1.00 0.00 60 CYS A O 13
ATOM 11371 N N . LEU A 1 61 ? 3.039 -11.398 -5.192 1.00 0.00 61 LEU A N 13
ATOM 11372 C CA . LEU A 1 61 ? 3.742 -12.664 -4.987 1.00 0.00 61 LEU A CA 13
ATOM 11373 C C . LEU A 1 61 ? 4.557 -12.566 -3.698 1.00 0.00 61 LEU A C 13
ATOM 11374 O O . LEU A 1 61 ? 4.223 -13.190 -2.690 1.00 0.00 61 LEU A O 13
ATOM 11390 N N . ASN A 1 62 ? 5.624 -11.768 -3.726 1.00 0.00 62 ASN A N 13
ATOM 11391 C CA . ASN A 1 62 ? 6.401 -11.419 -2.551 1.00 0.00 62 ASN A CA 13
ATOM 11392 C C . ASN A 1 62 ? 6.022 -9.997 -2.174 1.00 0.00 62 ASN A C 13
ATOM 11393 O O . ASN A 1 62 ? 6.124 -9.095 -3.013 1.00 0.00 62 ASN A O 13
ATOM 11404 N N . TRP A 1 63 ? 5.533 -9.815 -0.947 1.00 0.00 63 TRP A N 13
ATOM 11405 C CA . TRP A 1 63 ? 5.446 -8.498 -0.335 1.00 0.00 63 TRP A CA 13
ATOM 11406 C C . TRP A 1 63 ? 6.846 -7.895 -0.222 1.00 0.00 63 TRP A C 13
ATOM 11407 O O . TRP A 1 63 ? 7.862 -8.618 -0.341 1.00 0.00 63 TRP A O 13
ATOM 11428 N N . THR A 1 1 ? -7.588 -2.365 10.018 1.00 0.00 1 THR A N 14
ATOM 11429 C CA . THR A 1 1 ? -7.478 -0.897 9.945 1.00 0.00 1 THR A CA 14
ATOM 11430 C C . THR A 1 1 ? -8.210 -0.492 8.660 1.00 0.00 1 THR A C 14
ATOM 11431 O O . THR A 1 1 ? -8.707 -1.375 7.956 1.00 0.00 1 THR A O 14
ATOM 11442 N N . ASP A 1 2 ? -8.255 0.786 8.305 1.00 0.00 2 ASP A N 14
ATOM 11443 C CA . ASP A 1 2 ? -8.619 1.191 6.955 1.00 0.00 2 ASP A CA 14
ATOM 11444 C C . ASP A 1 2 ? -7.599 2.247 6.512 1.00 0.00 2 ASP A C 14
ATOM 11445 O O . ASP A 1 2 ? -7.081 2.972 7.358 1.00 0.00 2 ASP A O 14
ATOM 11454 N N . PRO A 1 3 ? -7.283 2.362 5.213 1.00 0.00 3 PRO A N 14
ATOM 11455 C CA . PRO A 1 3 ? -6.294 3.295 4.660 1.00 0.00 3 PRO A CA 14
ATOM 11456 C C . PRO A 1 3 ? -6.840 4.722 4.572 1.00 0.00 3 PRO A C 14
ATOM 11457 O O . PRO A 1 3 ? -6.252 5.594 3.942 1.00 0.00 3 PRO A O 14
ATOM 11468 N N . GLU A 1 4 ? -8.025 4.934 5.128 1.00 0.00 4 GLU A N 14
ATOM 11469 C CA . GLU A 1 4 ? -8.600 6.244 5.316 1.00 0.00 4 GLU A CA 14
ATOM 11470 C C . GLU A 1 4 ? -7.806 6.991 6.391 1.00 0.00 4 GLU A C 14
ATOM 11471 O O . GLU A 1 4 ? -7.124 7.970 6.090 1.00 0.00 4 GLU A O 14
ATOM 11483 N N . GLU A 1 5 ? -7.917 6.546 7.651 1.00 0.00 5 GLU A N 14
ATOM 11484 C CA . GLU A 1 5 ? -7.445 7.189 8.847 1.00 0.00 5 GLU A CA 14
ATOM 11485 C C . GLU A 1 5 ? -5.930 7.024 9.017 1.00 0.00 5 GLU A C 14
ATOM 11486 O O . GLU A 1 5 ? -5.295 7.670 9.854 1.00 0.00 5 GLU A O 14
ATOM 11498 N N . HIS A 1 6 ? -5.336 6.208 8.159 1.00 0.00 6 HIS A N 14
ATOM 11499 C CA . HIS A 1 6 ? -3.925 5.963 8.084 1.00 0.00 6 HIS A CA 14
ATOM 11500 C C . HIS A 1 6 ? -3.590 6.203 6.631 1.00 0.00 6 HIS A C 14
ATOM 11501 O O . HIS A 1 6 ? -3.830 5.330 5.800 1.00 0.00 6 HIS A O 14
ATOM 11515 N N . PHE A 1 7 ? -3.105 7.404 6.347 1.00 0.00 7 PHE A N 14
ATOM 11516 C CA . PHE A 1 7 ? -2.444 7.819 5.131 1.00 0.00 7 PHE A CA 14
ATOM 11517 C C . PHE A 1 7 ? -1.284 8.664 5.658 1.00 0.00 7 PHE A C 14
ATOM 11518 O O . PHE A 1 7 ? -1.526 9.623 6.394 1.00 0.00 7 PHE A O 14
ATOM 11535 N N . ASP A 1 8 ? -0.032 8.244 5.447 1.00 0.00 8 ASP A N 14
ATOM 11536 C CA . ASP A 1 8 ? 1.144 9.001 5.893 1.00 0.00 8 ASP A CA 14
ATOM 11537 C C . ASP A 1 8 ? 2.265 8.792 4.867 1.00 0.00 8 ASP A C 14
ATOM 11538 O O . ASP A 1 8 ? 3.087 7.884 5.028 1.00 0.00 8 ASP A O 14
ATOM 11547 N N . PRO A 1 9 ? 2.238 9.530 3.742 1.00 0.00 9 PRO A N 14
ATOM 11548 C CA . PRO A 1 9 ? 3.218 9.381 2.682 1.00 0.00 9 PRO A CA 14
ATOM 11549 C C . PRO A 1 9 ? 4.534 10.029 3.072 1.00 0.00 9 PRO A C 14
ATOM 11550 O O . PRO A 1 9 ? 4.594 11.243 3.297 1.00 0.00 9 PRO A O 14
ATOM 11561 N N . ASN A 1 10 ? 5.613 9.247 3.061 1.00 0.00 10 ASN A N 14
ATOM 11562 C CA . ASN A 1 10 ? 6.934 9.850 3.017 1.00 0.00 10 ASN A CA 14
ATOM 11563 C C . ASN A 1 10 ? 7.163 10.444 1.626 1.00 0.00 10 ASN A C 14
ATOM 11564 O O . ASN A 1 10 ? 6.359 10.288 0.701 1.00 0.00 10 ASN A O 14
ATOM 11575 N N . THR A 1 11 ? 8.276 11.149 1.467 1.00 0.00 11 THR A N 14
ATOM 11576 C CA . THR A 1 11 ? 8.523 11.993 0.296 1.00 0.00 11 THR A CA 14
ATOM 11577 C C . THR A 1 11 ? 9.107 11.199 -0.883 1.00 0.00 11 THR A C 14
ATOM 11578 O O . THR A 1 11 ? 9.921 11.696 -1.662 1.00 0.00 11 THR A O 14
ATOM 11589 N N . ASN A 1 12 ? 8.675 9.943 -1.005 1.00 0.00 12 ASN A N 14
ATOM 11590 C CA . ASN A 1 12 ? 8.930 9.007 -2.089 1.00 0.00 12 ASN A CA 14
ATOM 11591 C C . ASN A 1 12 ? 7.599 8.470 -2.647 1.00 0.00 12 ASN A C 14
ATOM 11592 O O . ASN A 1 12 ? 7.609 7.751 -3.649 1.00 0.00 12 ASN A O 14
ATOM 11603 N N . CYS A 1 13 ? 6.450 8.782 -2.020 1.00 0.00 13 CYS A N 14
ATOM 11604 C CA . CYS A 1 13 ? 5.120 8.554 -2.569 1.00 0.00 13 CYS A CA 14
ATOM 11605 C C . CYS A 1 13 ? 4.804 9.544 -3.707 1.00 0.00 13 CYS A C 14
ATOM 11606 O O . CYS A 1 13 ? 5.304 10.670 -3.704 1.00 0.00 13 CYS A O 14
ATOM 11613 N N . ASP A 1 14 ? 3.903 9.161 -4.625 1.00 0.00 14 ASP A N 14
ATOM 11614 C CA . ASP A 1 14 ? 3.456 9.994 -5.757 1.00 0.00 14 ASP A CA 14
ATOM 11615 C C . ASP A 1 14 ? 1.929 10.166 -5.823 1.00 0.00 14 ASP A C 14
ATOM 11616 O O . ASP A 1 14 ? 1.436 11.053 -6.524 1.00 0.00 14 ASP A O 14
ATOM 11625 N N . TYR A 1 15 ? 1.146 9.296 -5.167 1.00 0.00 15 TYR A N 14
ATOM 11626 C CA . TYR A 1 15 ? -0.312 9.263 -5.321 1.00 0.00 15 TYR A CA 14
ATOM 11627 C C . TYR A 1 15 ? -0.962 9.804 -4.063 1.00 0.00 15 TYR A C 14
ATOM 11628 O O . TYR A 1 15 ? -0.733 9.291 -2.972 1.00 0.00 15 TYR A O 14
ATOM 11646 N N . THR A 1 16 ? -1.831 10.795 -4.226 1.00 0.00 16 THR A N 14
ATOM 11647 C CA . THR A 1 16 ? -2.431 11.536 -3.129 1.00 0.00 16 THR A CA 14
ATOM 11648 C C . THR A 1 16 ? -3.907 11.142 -3.014 1.00 0.00 16 THR A C 14
ATOM 11649 O O . THR A 1 16 ? -4.787 12.004 -2.942 1.00 0.00 16 THR A O 14
ATOM 11660 N N . ASN A 1 17 ? -4.209 9.847 -3.144 1.00 0.00 17 ASN A N 14
ATOM 11661 C CA . ASN A 1 17 ? -5.556 9.311 -2.930 1.00 0.00 17 ASN A CA 14
ATOM 11662 C C . ASN A 1 17 ? -5.416 7.909 -2.354 1.00 0.00 17 ASN A C 14
ATOM 11663 O O . ASN A 1 17 ? -4.675 7.106 -2.926 1.00 0.00 17 ASN A O 14
ATOM 11674 N N . SER A 1 18 ? -6.151 7.622 -1.283 1.00 0.00 18 SER A N 14
ATOM 11675 C CA . SER A 1 18 ? -6.063 6.406 -0.479 1.00 0.00 18 SER A CA 14
ATOM 11676 C C . SER A 1 18 ? -6.256 5.148 -1.340 1.00 0.00 18 SER A C 14
ATOM 11677 O O . SER A 1 18 ? -5.383 4.284 -1.362 1.00 0.00 18 SER A O 14
ATOM 11685 N N . GLN A 1 19 ? -7.376 5.037 -2.068 1.00 0.00 19 GLN A N 14
ATOM 11686 C CA . GLN A 1 19 ? -7.707 3.849 -2.864 1.00 0.00 19 GLN A CA 14
ATOM 11687 C C . GLN A 1 19 ? -6.710 3.653 -4.019 1.00 0.00 19 GLN A C 14
ATOM 11688 O O . GLN A 1 19 ? -6.260 2.536 -4.249 1.00 0.00 19 GLN A O 14
ATOM 11702 N N . ASP A 1 20 ? -6.361 4.711 -4.760 1.00 0.00 20 ASP A N 14
ATOM 11703 C CA . ASP A 1 20 ? -5.430 4.640 -5.896 1.00 0.00 20 ASP A CA 14
ATOM 11704 C C . ASP A 1 20 ? -4.070 4.167 -5.415 1.00 0.00 20 ASP A C 14
ATOM 11705 O O . ASP A 1 20 ? -3.476 3.278 -6.010 1.00 0.00 20 ASP A O 14
ATOM 11714 N N . ALA A 1 21 ? -3.555 4.743 -4.339 1.00 0.00 21 ALA A N 14
ATOM 11715 C CA . ALA A 1 21 ? -2.321 4.270 -3.745 1.00 0.00 21 ALA A CA 14
ATOM 11716 C C . ALA A 1 21 ? -2.455 2.818 -3.291 1.00 0.00 21 ALA A C 14
ATOM 11717 O O . ALA A 1 21 ? -1.707 1.975 -3.783 1.00 0.00 21 ALA A O 14
ATOM 11724 N N . TRP A 1 22 ? -3.408 2.523 -2.397 1.00 0.00 22 TRP A N 14
ATOM 11725 C CA . TRP A 1 22 ? -3.651 1.201 -1.823 1.00 0.00 22 TRP A CA 14
ATOM 11726 C C . TRP A 1 22 ? -3.657 0.155 -2.934 1.00 0.00 22 TRP A C 14
ATOM 11727 O O . TRP A 1 22 ? -2.902 -0.810 -2.875 1.00 0.00 22 TRP A O 14
ATOM 11748 N N . ASP A 1 23 ? -4.467 0.333 -3.975 1.00 0.00 23 ASP A N 14
ATOM 11749 C CA . ASP A 1 23 ? -4.632 -0.650 -5.043 1.00 0.00 23 ASP A CA 14
ATOM 11750 C C . ASP A 1 23 ? -3.282 -0.984 -5.677 1.00 0.00 23 ASP A C 14
ATOM 11751 O O . ASP A 1 23 ? -2.887 -2.148 -5.794 1.00 0.00 23 ASP A O 14
ATOM 11760 N N . TYR A 1 24 ? -2.544 0.047 -6.074 1.00 0.00 24 TYR A N 14
ATOM 11761 C CA . TYR A 1 24 ? -1.241 -0.112 -6.688 1.00 0.00 24 TYR A CA 14
ATOM 11762 C C . TYR A 1 24 ? -0.279 -0.810 -5.706 1.00 0.00 24 TYR A C 14
ATOM 11763 O O . TYR A 1 24 ? 0.303 -1.841 -6.061 1.00 0.00 24 TYR A O 14
ATOM 11781 N N . CYS A 1 25 ? -0.172 -0.309 -4.469 1.00 0.00 25 CYS A N 14
ATOM 11782 C CA . CYS A 1 25 ? 0.696 -0.836 -3.411 1.00 0.00 25 CYS A CA 14
ATOM 11783 C C . CYS A 1 25 ? 0.433 -2.320 -3.125 1.00 0.00 25 CYS A C 14
ATOM 11784 O O . CYS A 1 25 ? 1.359 -3.096 -2.882 1.00 0.00 25 CYS A O 14
ATOM 11791 N N . THR A 1 26 ? -0.838 -2.714 -3.126 1.00 0.00 26 THR A N 14
ATOM 11792 C CA . THR A 1 26 ? -1.323 -4.041 -2.766 1.00 0.00 26 THR A CA 14
ATOM 11793 C C . THR A 1 26 ? -1.311 -4.984 -3.980 1.00 0.00 26 THR A C 14
ATOM 11794 O O . THR A 1 26 ? -1.702 -6.149 -3.872 1.00 0.00 26 THR A O 14
ATOM 11805 N N . ASN A 1 27 ? -0.795 -4.518 -5.131 1.00 0.00 27 ASN A N 14
ATOM 11806 C CA . ASN A 1 27 ? -0.694 -5.253 -6.394 1.00 0.00 27 ASN A CA 14
ATOM 11807 C C . ASN A 1 27 ? -2.100 -5.631 -6.914 1.00 0.00 27 ASN A C 14
ATOM 11808 O O . ASN A 1 27 ? -2.266 -6.554 -7.714 1.00 0.00 27 ASN A O 14
ATOM 11819 N N . TYR A 1 28 ? -3.137 -4.913 -6.469 1.00 0.00 28 TYR A N 14
ATOM 11820 C CA . TYR A 1 28 ? -4.428 -4.846 -7.146 1.00 0.00 28 TYR A CA 14
ATOM 11821 C C . TYR A 1 28 ? -4.191 -4.297 -8.559 1.00 0.00 28 TYR A C 14
ATOM 11822 O O . TYR A 1 28 ? -4.757 -4.792 -9.531 1.00 0.00 28 TYR A O 14
ATOM 11840 N N . ILE A 1 29 ? -3.282 -3.323 -8.686 1.00 0.00 29 ILE A N 14
ATOM 11841 C CA . ILE A 1 29 ? -2.876 -2.731 -9.953 1.00 0.00 29 ILE A CA 14
ATOM 11842 C C . ILE A 1 29 ? -1.384 -3.006 -10.118 1.00 0.00 29 ILE A C 14
ATOM 11843 O O . ILE A 1 29 ? -0.552 -2.530 -9.337 1.00 0.00 29 ILE A O 14
ATOM 11859 N N . VAL A 1 30 ? -1.063 -3.870 -11.080 1.00 0.00 30 VAL A N 14
ATOM 11860 C CA . VAL A 1 30 ? 0.291 -4.294 -11.399 1.00 0.00 30 VAL A CA 14
ATOM 11861 C C . VAL A 1 30 ? 1.125 -3.095 -11.839 1.00 0.00 30 VAL A C 14
ATOM 11862 O O . VAL A 1 30 ? 0.796 -2.406 -12.808 1.00 0.00 30 VAL A O 14
ATOM 11875 N N . ASN A 1 31 ? 2.168 -2.814 -11.060 1.00 0.00 31 ASN A N 14
ATOM 11876 C CA . ASN A 1 31 ? 3.067 -1.677 -11.261 1.00 0.00 31 ASN A CA 14
ATOM 11877 C C . ASN A 1 31 ? 4.459 -1.855 -10.634 1.00 0.00 31 ASN A C 14
ATOM 11878 O O . ASN A 1 31 ? 5.251 -0.919 -10.687 1.00 0.00 31 ASN A O 14
ATOM 11889 N N . SER A 1 32 ? 4.771 -3.007 -10.024 1.00 0.00 32 SER A N 14
ATOM 11890 C CA . SER A 1 32 ? 5.929 -3.173 -9.136 1.00 0.00 32 SER A CA 14
ATOM 11891 C C . SER A 1 32 ? 5.949 -2.124 -8.006 1.00 0.00 32 SER A C 14
ATOM 11892 O O . SER A 1 32 ? 4.909 -1.536 -7.702 1.00 0.00 32 SER A O 14
ATOM 11900 N N . SER A 1 33 ? 7.057 -2.019 -7.258 1.00 0.00 33 SER A N 14
ATOM 11901 C CA . SER A 1 33 ? 7.272 -1.365 -5.969 1.00 0.00 33 SER A CA 14
ATOM 11902 C C . SER A 1 33 ? 6.392 -1.900 -4.830 1.00 0.00 33 SER A C 14
ATOM 11903 O O . SER A 1 33 ? 6.671 -1.692 -3.648 1.00 0.00 33 SER A O 14
ATOM 11911 N N . CYS A 1 34 ? 5.345 -2.620 -5.201 1.00 0.00 34 CYS A N 14
ATOM 11912 C CA . CYS A 1 34 ? 4.350 -3.239 -4.365 1.00 0.00 34 CYS A CA 14
ATOM 11913 C C . CYS A 1 34 ? 5.035 -4.247 -3.443 1.00 0.00 34 CYS A C 14
ATOM 11914 O O . CYS A 1 34 ? 6.114 -4.767 -3.749 1.00 0.00 34 CYS A O 14
ATOM 11921 N N . GLY A 1 35 ? 4.390 -4.530 -2.319 1.00 0.00 35 GLY A N 14
ATOM 11922 C CA . GLY A 1 35 ? 4.980 -5.245 -1.210 1.00 0.00 35 GLY A CA 14
ATOM 11923 C C . GLY A 1 35 ? 5.022 -4.312 -0.014 1.00 0.00 35 GLY A C 14
ATOM 11924 O O . GLY A 1 35 ? 4.337 -3.279 -0.010 1.00 0.00 35 GLY A O 14
ATOM 11928 N N . GLU A 1 36 ? 5.748 -4.683 1.038 1.00 0.00 36 GLU A N 14
ATOM 11929 C CA . GLU A 1 36 ? 5.762 -3.918 2.282 1.00 0.00 36 GLU A CA 14
ATOM 11930 C C . GLU A 1 36 ? 6.259 -2.484 2.048 1.00 0.00 36 GLU A C 14
ATOM 11931 O O . GLU A 1 36 ? 5.752 -1.558 2.670 1.00 0.00 36 GLU A O 14
ATOM 11943 N N . ILE A 1 37 ? 7.195 -2.307 1.112 1.00 0.00 37 ILE A N 14
ATOM 11944 C CA . ILE A 1 37 ? 7.854 -1.057 0.737 1.00 0.00 37 ILE A CA 14
ATOM 11945 C C . ILE A 1 37 ? 6.860 0.034 0.346 1.00 0.00 37 ILE A C 14
ATOM 11946 O O . ILE A 1 37 ? 6.819 1.065 1.007 1.00 0.00 37 ILE A O 14
ATOM 11962 N N . CYS A 1 38 ? 6.088 -0.141 -0.732 1.00 0.00 38 CYS A N 14
ATOM 11963 C CA . CYS A 1 38 ? 5.233 0.937 -1.229 1.00 0.00 38 CYS A CA 14
ATOM 11964 C C . CYS A 1 38 ? 4.225 1.352 -0.157 1.00 0.00 38 CYS A C 14
ATOM 11965 O O . CYS A 1 38 ? 3.894 2.524 -0.027 1.00 0.00 38 CYS A O 14
ATOM 11972 N N . CYS A 1 39 ? 3.775 0.392 0.652 1.00 0.00 39 CYS A N 14
ATOM 11973 C CA . CYS A 1 39 ? 2.964 0.660 1.819 1.00 0.00 39 CYS A CA 14
ATOM 11974 C C . CYS A 1 39 ? 3.738 1.498 2.829 1.00 0.00 39 CYS A C 14
ATOM 11975 O O . CYS A 1 39 ? 3.264 2.567 3.180 1.00 0.00 39 CYS A O 14
ATOM 11982 N N . ASN A 1 40 ? 4.928 1.062 3.245 1.00 0.00 40 ASN A N 14
ATOM 11983 C CA . ASN A 1 40 ? 5.813 1.778 4.163 1.00 0.00 40 ASN A CA 14
ATOM 11984 C C . ASN A 1 40 ? 6.077 3.211 3.703 1.00 0.00 40 ASN A C 14
ATOM 11985 O O . ASN A 1 40 ? 6.312 4.082 4.543 1.00 0.00 40 ASN A O 14
ATOM 11996 N N . ASP A 1 41 ? 6.053 3.461 2.393 1.00 0.00 41 ASP A N 14
ATOM 11997 C CA . ASP A 1 41 ? 6.401 4.753 1.812 1.00 0.00 41 ASP A CA 14
ATOM 11998 C C . ASP A 1 41 ? 5.174 5.642 1.568 1.00 0.00 41 ASP A C 14
ATOM 11999 O O . ASP A 1 41 ? 5.332 6.851 1.401 1.00 0.00 41 ASP A O 14
ATOM 12008 N N . CYS A 1 42 ? 3.953 5.095 1.626 1.00 0.00 42 CYS A N 14
ATOM 12009 C CA . CYS A 1 42 ? 2.694 5.829 1.444 1.00 0.00 42 CYS A CA 14
ATOM 12010 C C . CYS A 1 42 ? 1.838 5.886 2.716 1.00 0.00 42 CYS A C 14
ATOM 12011 O O . CYS A 1 42 ? 0.939 6.720 2.827 1.00 0.00 42 CYS A O 14
ATOM 12018 N N . PHE A 1 43 ? 2.095 5.003 3.674 1.00 0.00 43 PHE A N 14
ATOM 12019 C CA . PHE A 1 43 ? 1.287 4.761 4.849 1.00 0.00 43 PHE A CA 14
ATOM 12020 C C . PHE A 1 43 ? 2.224 4.656 6.048 1.00 0.00 43 PHE A C 14
ATOM 12021 O O . PHE A 1 43 ? 3.376 4.229 5.912 1.00 0.00 43 PHE A O 14
ATOM 12038 N N . ASP A 1 44 ? 1.710 4.978 7.236 1.00 0.00 44 ASP A N 14
ATOM 12039 C CA . ASP A 1 44 ? 2.378 4.682 8.504 1.00 0.00 44 ASP A CA 14
ATOM 12040 C C . ASP A 1 44 ? 2.545 3.168 8.621 1.00 0.00 44 ASP A C 14
ATOM 12041 O O . ASP A 1 44 ? 1.899 2.417 7.889 1.00 0.00 44 ASP A O 14
ATOM 12050 N N . GLU A 1 45 ? 3.285 2.699 9.627 1.00 0.00 45 GLU A N 14
ATOM 12051 C CA . GLU A 1 45 ? 3.308 1.303 10.046 1.00 0.00 45 GLU A CA 14
ATOM 12052 C C . GLU A 1 45 ? 1.892 0.747 10.250 1.00 0.00 45 GLU A C 14
ATOM 12053 O O . GLU A 1 45 ? 1.594 -0.365 9.825 1.00 0.00 45 GLU A O 14
ATOM 12065 N N . THR A 1 46 ? 1.013 1.504 10.908 1.00 0.00 46 THR A N 14
ATOM 12066 C CA . THR A 1 46 ? -0.314 1.040 11.283 1.00 0.00 46 THR A CA 14
ATOM 12067 C C . THR A 1 46 ? -1.201 0.865 10.046 1.00 0.00 46 THR A C 14
ATOM 12068 O O . THR A 1 46 ? -1.832 -0.186 9.901 1.00 0.00 46 THR A O 14
ATOM 12079 N N . GLY A 1 47 ? -1.210 1.844 9.134 1.00 0.00 47 GLY A N 14
ATOM 12080 C CA . GLY A 1 47 ? -1.854 1.711 7.832 1.00 0.00 47 GLY A CA 14
ATOM 12081 C C . GLY A 1 47 ? -1.248 0.523 7.090 1.00 0.00 47 GLY A C 14
ATOM 12082 O O . GLY A 1 47 ? -1.943 -0.407 6.673 1.00 0.00 47 GLY A O 14
ATOM 12086 N N . THR A 1 48 ? 0.083 0.521 7.011 1.00 0.00 48 THR A N 14
ATOM 12087 C CA . THR A 1 48 ? 0.874 -0.534 6.425 1.00 0.00 48 THR A CA 14
ATOM 12088 C C . THR A 1 48 ? 0.440 -1.896 6.931 1.00 0.00 48 THR A C 14
ATOM 12089 O O . THR A 1 48 ? 0.293 -2.758 6.086 1.00 0.00 48 THR A O 14
ATOM 12100 N N . GLY A 1 49 ? 0.230 -2.154 8.222 1.00 0.00 49 GLY A N 14
ATOM 12101 C CA . GLY A 1 49 ? 0.022 -3.521 8.689 1.00 0.00 49 GLY A CA 14
ATOM 12102 C C . GLY A 1 49 ? -1.144 -4.201 7.964 1.00 0.00 49 GLY A C 14
ATOM 12103 O O . GLY A 1 49 ? -1.047 -5.370 7.583 1.00 0.00 49 GLY A O 14
ATOM 12107 N N . ALA A 1 50 ? -2.204 -3.436 7.683 1.00 0.00 50 ALA A N 14
ATOM 12108 C CA . ALA A 1 50 ? -3.327 -3.851 6.859 1.00 0.00 50 ALA A CA 14
ATOM 12109 C C . ALA A 1 50 ? -2.948 -4.006 5.389 1.00 0.00 50 ALA A C 14
ATOM 12110 O O . ALA A 1 50 ? -3.331 -4.985 4.743 1.00 0.00 50 ALA A O 14
ATOM 12117 N N . CYS A 1 51 ? -2.260 -3.004 4.848 1.00 0.00 51 CYS A N 14
ATOM 12118 C CA . CYS A 1 51 ? -1.855 -2.903 3.463 1.00 0.00 51 CYS A CA 14
ATOM 12119 C C . CYS A 1 51 ? -0.861 -4.035 3.140 1.00 0.00 51 CYS A C 14
ATOM 12120 O O . CYS A 1 51 ? -0.832 -4.548 2.024 1.00 0.00 51 CYS A O 14
ATOM 12127 N N . ARG A 1 52 ? -0.101 -4.504 4.140 1.00 0.00 52 ARG A N 14
ATOM 12128 C CA . ARG A 1 52 ? 0.778 -5.650 4.066 1.00 0.00 52 ARG A CA 14
ATOM 12129 C C . ARG A 1 52 ? -0.028 -6.893 3.868 1.00 0.00 52 ARG A C 14
ATOM 12130 O O . ARG A 1 52 ? 0.278 -7.578 2.913 1.00 0.00 52 ARG A O 14
ATOM 12151 N N . ALA A 1 53 ? -1.067 -7.170 4.661 1.00 0.00 53 ALA A N 14
ATOM 12152 C CA . ALA A 1 53 ? -1.927 -8.323 4.368 1.00 0.00 53 ALA A CA 14
ATOM 12153 C C . ALA A 1 53 ? -2.357 -8.299 2.897 1.00 0.00 53 ALA A C 14
ATOM 12154 O O . ALA A 1 53 ? -2.222 -9.298 2.186 1.00 0.00 53 ALA A O 14
ATOM 12161 N N . GLN A 1 54 ? -2.797 -7.132 2.421 1.00 0.00 54 GLN A N 14
ATOM 12162 C CA . GLN A 1 54 ? -3.218 -6.953 1.039 1.00 0.00 54 GLN A CA 14
ATOM 12163 C C . GLN A 1 54 ? -2.077 -7.017 0.004 1.00 0.00 54 GLN A C 14
ATOM 12164 O O . GLN A 1 54 ? -2.360 -7.119 -1.185 1.00 0.00 54 GLN A O 14
ATOM 12178 N N . ALA A 1 55 ? -0.803 -7.016 0.393 1.00 0.00 55 ALA A N 14
ATOM 12179 C CA . ALA A 1 55 ? 0.321 -7.289 -0.499 1.00 0.00 55 ALA A CA 14
ATOM 12180 C C . ALA A 1 55 ? 1.050 -8.591 -0.106 1.00 0.00 55 ALA A C 14
ATOM 12181 O O . ALA A 1 55 ? 2.116 -8.877 -0.633 1.00 0.00 55 ALA A O 14
ATOM 12188 N N . PHE A 1 56 ? 0.525 -9.364 0.843 1.00 0.00 56 PHE A N 14
ATOM 12189 C CA . PHE A 1 56 ? 1.184 -10.531 1.418 1.00 0.00 56 PHE A CA 14
ATOM 12190 C C . PHE A 1 56 ? 0.402 -11.777 1.016 1.00 0.00 56 PHE A C 14
ATOM 12191 O O . PHE A 1 56 ? 0.949 -12.760 0.527 1.00 0.00 56 PHE A O 14
ATOM 12208 N N . GLY A 1 57 ? -0.907 -11.714 1.262 1.00 0.00 57 GLY A N 14
ATOM 12209 C CA . GLY A 1 57 ? -1.850 -12.813 1.121 1.00 0.00 57 GLY A CA 14
ATOM 12210 C C . GLY A 1 57 ? -3.045 -12.451 0.258 1.00 0.00 57 GLY A C 14
ATOM 12211 O O . GLY A 1 57 ? -4.163 -12.883 0.541 1.00 0.00 57 GLY A O 14
ATOM 12215 N N . ASN A 1 58 ? -2.835 -11.656 -0.791 1.00 0.00 58 ASN A N 14
ATOM 12216 C CA . ASN A 1 58 ? -3.886 -11.161 -1.674 1.00 0.00 58 ASN A CA 14
ATOM 12217 C C . ASN A 1 58 ? -3.449 -11.381 -3.122 1.00 0.00 58 ASN A C 14
ATOM 12218 O O . ASN A 1 58 ? -3.816 -12.400 -3.704 1.00 0.00 58 ASN A O 14
ATOM 12229 N N . SER A 1 59 ? -2.641 -10.474 -3.679 1.00 0.00 59 SER A N 14
ATOM 12230 C CA . SER A 1 59 ? -2.162 -10.527 -5.054 1.00 0.00 59 SER A CA 14
ATOM 12231 C C . SER A 1 59 ? -0.649 -10.689 -5.093 1.00 0.00 59 SER A C 14
ATOM 12232 O O . SER A 1 59 ? -0.161 -11.729 -5.529 1.00 0.00 59 SER A O 14
ATOM 12240 N N . CYS A 1 60 ? 0.080 -9.685 -4.598 1.00 0.00 60 CYS A N 14
ATOM 12241 C CA . CYS A 1 60 ? 1.533 -9.590 -4.689 1.00 0.00 60 CYS A CA 14
ATOM 12242 C C . CYS A 1 60 ? 2.166 -10.885 -4.171 1.00 0.00 60 CYS A C 14
ATOM 12243 O O . CYS A 1 60 ? 1.778 -11.378 -3.107 1.00 0.00 60 CYS A O 14
ATOM 12250 N N . LEU A 1 61 ? 3.033 -11.498 -4.979 1.00 0.00 61 LEU A N 14
ATOM 12251 C CA . LEU A 1 61 ? 3.484 -12.871 -4.758 1.00 0.00 61 LEU A CA 14
ATOM 12252 C C . LEU A 1 61 ? 4.351 -12.963 -3.511 1.00 0.00 61 LEU A C 14
ATOM 12253 O O . LEU A 1 61 ? 4.280 -13.943 -2.772 1.00 0.00 61 LEU A O 14
ATOM 12269 N N . ASN A 1 62 ? 5.162 -11.936 -3.286 1.00 0.00 62 ASN A N 14
ATOM 12270 C CA . ASN A 1 62 ? 5.879 -11.661 -2.059 1.00 0.00 62 ASN A CA 14
ATOM 12271 C C . ASN A 1 62 ? 5.689 -10.188 -1.735 1.00 0.00 62 ASN A C 14
ATOM 12272 O O . ASN A 1 62 ? 5.747 -9.336 -2.626 1.00 0.00 62 ASN A O 14
ATOM 12283 N N . TRP A 1 63 ? 5.404 -9.921 -0.459 1.00 0.00 63 TRP A N 14
ATOM 12284 C CA . TRP A 1 63 ? 5.516 -8.596 0.122 1.00 0.00 63 TRP A CA 14
ATOM 12285 C C . TRP A 1 63 ? 6.987 -8.194 0.187 1.00 0.00 63 TRP A C 14
ATOM 12286 O O . TRP A 1 63 ? 7.253 -6.983 0.301 1.00 0.00 63 TRP A O 14
ATOM 12307 N N . THR A 1 1 ? -8.369 -0.423 11.651 1.00 0.00 1 THR A N 15
ATOM 12308 C CA . THR A 1 1 ? -7.657 0.823 11.335 1.00 0.00 1 THR A CA 15
ATOM 12309 C C . THR A 1 1 ? -8.278 1.442 10.074 1.00 0.00 1 THR A C 15
ATOM 12310 O O . THR A 1 1 ? -8.843 2.524 10.163 1.00 0.00 1 THR A O 15
ATOM 12321 N N . ASP A 1 2 ? -8.233 0.712 8.942 1.00 0.00 2 ASP A N 15
ATOM 12322 C CA . ASP A 1 2 ? -8.637 1.100 7.580 1.00 0.00 2 ASP A CA 15
ATOM 12323 C C . ASP A 1 2 ? -7.652 2.117 6.963 1.00 0.00 2 ASP A C 15
ATOM 12324 O O . ASP A 1 2 ? -7.104 2.930 7.700 1.00 0.00 2 ASP A O 15
ATOM 12333 N N . PRO A 1 3 ? -7.386 2.118 5.640 1.00 0.00 3 PRO A N 15
ATOM 12334 C CA . PRO A 1 3 ? -6.487 3.088 5.010 1.00 0.00 3 PRO A CA 15
ATOM 12335 C C . PRO A 1 3 ? -7.104 4.490 4.927 1.00 0.00 3 PRO A C 15
ATOM 12336 O O . PRO A 1 3 ? -6.420 5.435 4.551 1.00 0.00 3 PRO A O 15
ATOM 12347 N N . GLU A 1 4 ? -8.381 4.618 5.282 1.00 0.00 4 GLU A N 15
ATOM 12348 C CA . GLU A 1 4 ? -9.123 5.873 5.364 1.00 0.00 4 GLU A CA 15
ATOM 12349 C C . GLU A 1 4 ? -8.362 6.918 6.189 1.00 0.00 4 GLU A C 15
ATOM 12350 O O . GLU A 1 4 ? -8.251 8.077 5.777 1.00 0.00 4 GLU A O 15
ATOM 12362 N N . GLU A 1 5 ? -7.891 6.520 7.375 1.00 0.00 5 GLU A N 15
ATOM 12363 C CA . GLU A 1 5 ? -7.433 7.433 8.418 1.00 0.00 5 GLU A CA 15
ATOM 12364 C C . GLU A 1 5 ? -5.906 7.433 8.560 1.00 0.00 5 GLU A C 15
ATOM 12365 O O . GLU A 1 5 ? -5.367 7.983 9.522 1.00 0.00 5 GLU A O 15
ATOM 12377 N N . HIS A 1 6 ? -5.209 6.815 7.606 1.00 0.00 6 HIS A N 15
ATOM 12378 C CA . HIS A 1 6 ? -3.811 6.455 7.686 1.00 0.00 6 HIS A CA 15
ATOM 12379 C C . HIS A 1 6 ? -3.115 6.935 6.427 1.00 0.00 6 HIS A C 15
ATOM 12380 O O . HIS A 1 6 ? -3.414 6.471 5.327 1.00 0.00 6 HIS A O 15
ATOM 12394 N N . PHE A 1 7 ? -2.202 7.879 6.600 1.00 0.00 7 PHE A N 15
ATOM 12395 C CA . PHE A 1 7 ? -1.375 8.426 5.548 1.00 0.00 7 PHE A CA 15
ATOM 12396 C C . PHE A 1 7 ? -0.089 8.929 6.188 1.00 0.00 7 PHE A C 15
ATOM 12397 O O . PHE A 1 7 ? -0.143 9.698 7.150 1.00 0.00 7 PHE A O 15
ATOM 12414 N N . ASP A 1 8 ? 1.057 8.551 5.631 1.00 0.00 8 ASP A N 15
ATOM 12415 C CA . ASP A 1 8 ? 2.327 9.238 5.839 1.00 0.00 8 ASP A CA 15
ATOM 12416 C C . ASP A 1 8 ? 3.138 9.041 4.555 1.00 0.00 8 ASP A C 15
ATOM 12417 O O . ASP A 1 8 ? 4.035 8.194 4.509 1.00 0.00 8 ASP A O 15
ATOM 12426 N N . PRO A 1 9 ? 2.768 9.731 3.455 1.00 0.00 9 PRO A N 15
ATOM 12427 C CA . PRO A 1 9 ? 3.508 9.615 2.221 1.00 0.00 9 PRO A CA 15
ATOM 12428 C C . PRO A 1 9 ? 4.878 10.223 2.427 1.00 0.00 9 PRO A C 15
ATOM 12429 O O . PRO A 1 9 ? 5.006 11.440 2.584 1.00 0.00 9 PRO A O 15
ATOM 12440 N N . ASN A 1 10 ? 5.901 9.384 2.354 1.00 0.00 10 ASN A N 15
ATOM 12441 C CA . ASN A 1 10 ? 7.271 9.842 2.226 1.00 0.00 10 ASN A CA 15
ATOM 12442 C C . ASN A 1 10 ? 7.359 10.702 0.970 1.00 0.00 10 ASN A C 15
ATOM 12443 O O . ASN A 1 10 ? 6.481 10.712 0.097 1.00 0.00 10 ASN A O 15
ATOM 12454 N N . THR A 1 11 ? 8.493 11.352 0.808 1.00 0.00 11 THR A N 15
ATOM 12455 C CA . THR A 1 11 ? 8.783 12.184 -0.347 1.00 0.00 11 THR A CA 15
ATOM 12456 C C . THR A 1 11 ? 8.941 11.353 -1.628 1.00 0.00 11 THR A C 15
ATOM 12457 O O . THR A 1 11 ? 8.943 11.919 -2.722 1.00 0.00 11 THR A O 15
ATOM 12468 N N . ASN A 1 12 ? 9.064 10.022 -1.521 1.00 0.00 12 ASN A N 15
ATOM 12469 C CA . ASN A 1 12 ? 9.101 9.121 -2.670 1.00 0.00 12 ASN A CA 15
ATOM 12470 C C . ASN A 1 12 ? 7.708 8.869 -3.249 1.00 0.00 12 ASN A C 15
ATOM 12471 O O . ASN A 1 12 ? 7.618 8.441 -4.405 1.00 0.00 12 ASN A O 15
ATOM 12482 N N . CYS A 1 13 ? 6.623 9.053 -2.483 1.00 0.00 13 CYS A N 15
ATOM 12483 C CA . CYS A 1 13 ? 5.283 8.820 -2.977 1.00 0.00 13 CYS A CA 15
ATOM 12484 C C . CYS A 1 13 ? 4.688 10.066 -3.630 1.00 0.00 13 CYS A C 15
ATOM 12485 O O . CYS A 1 13 ? 4.979 11.202 -3.248 1.00 0.00 13 CYS A O 15
ATOM 12492 N N . ASP A 1 14 ? 3.805 9.831 -4.599 1.00 0.00 14 ASP A N 15
ATOM 12493 C CA . ASP A 1 14 ? 3.195 10.849 -5.449 1.00 0.00 14 ASP A CA 15
ATOM 12494 C C . ASP A 1 14 ? 1.670 10.737 -5.449 1.00 0.00 14 ASP A C 15
ATOM 12495 O O . ASP A 1 14 ? 0.977 11.726 -5.687 1.00 0.00 14 ASP A O 15
ATOM 12504 N N . TYR A 1 15 ? 1.132 9.548 -5.156 1.00 0.00 15 TYR A N 15
ATOM 12505 C CA . TYR A 1 15 ? -0.299 9.334 -5.001 1.00 0.00 15 TYR A CA 15
ATOM 12506 C C . TYR A 1 15 ? -0.711 9.736 -3.589 1.00 0.00 15 TYR A C 15
ATOM 12507 O O . TYR A 1 15 ? 0.013 9.478 -2.630 1.00 0.00 15 TYR A O 15
ATOM 12525 N N . THR A 1 16 ? -1.896 10.328 -3.453 1.00 0.00 16 THR A N 15
ATOM 12526 C CA . THR A 1 16 ? -2.398 10.817 -2.173 1.00 0.00 16 THR A CA 15
ATOM 12527 C C . THR A 1 16 ? -3.874 10.456 -1.947 1.00 0.00 16 THR A C 15
ATOM 12528 O O . THR A 1 16 ? -4.521 11.045 -1.082 1.00 0.00 16 THR A O 15
ATOM 12539 N N . ASN A 1 17 ? -4.425 9.474 -2.679 1.00 0.00 17 ASN A N 15
ATOM 12540 C CA . ASN A 1 17 ? -5.735 8.906 -2.357 1.00 0.00 17 ASN A CA 15
ATOM 12541 C C . ASN A 1 17 ? -5.478 7.549 -1.725 1.00 0.00 17 ASN A C 15
ATOM 12542 O O . ASN A 1 17 ? -4.608 6.810 -2.188 1.00 0.00 17 ASN A O 15
ATOM 12553 N N . SER A 1 18 ? -6.305 7.191 -0.755 1.00 0.00 18 SER A N 15
ATOM 12554 C CA . SER A 1 18 ? -6.251 5.934 -0.003 1.00 0.00 18 SER A CA 15
ATOM 12555 C C . SER A 1 18 ? -6.675 4.735 -0.862 1.00 0.00 18 SER A C 15
ATOM 12556 O O . SER A 1 18 ? -6.604 3.591 -0.412 1.00 0.00 18 SER A O 15
ATOM 12564 N N . GLN A 1 19 ? -7.143 4.994 -2.085 1.00 0.00 19 GLN A N 15
ATOM 12565 C CA . GLN A 1 19 ? -7.643 4.010 -3.020 1.00 0.00 19 GLN A CA 15
ATOM 12566 C C . GLN A 1 19 ? -6.540 3.712 -4.038 1.00 0.00 19 GLN A C 15
ATOM 12567 O O . GLN A 1 19 ? -5.994 2.613 -4.010 1.00 0.00 19 GLN A O 15
ATOM 12581 N N . ASP A 1 20 ? -6.151 4.697 -4.861 1.00 0.00 20 ASP A N 15
ATOM 12582 C CA . ASP A 1 20 ? -5.108 4.557 -5.881 1.00 0.00 20 ASP A CA 15
ATOM 12583 C C . ASP A 1 20 ? -3.826 4.025 -5.252 1.00 0.00 20 ASP A C 15
ATOM 12584 O O . ASP A 1 20 ? -3.307 3.016 -5.716 1.00 0.00 20 ASP A O 15
ATOM 12593 N N . ALA A 1 21 ? -3.313 4.678 -4.197 1.00 0.00 21 ALA A N 15
ATOM 12594 C CA . ALA A 1 21 ? -2.117 4.216 -3.505 1.00 0.00 21 ALA A CA 15
ATOM 12595 C C . ALA A 1 21 ? -2.273 2.746 -3.121 1.00 0.00 21 ALA A C 15
ATOM 12596 O O . ALA A 1 21 ? -1.474 1.915 -3.541 1.00 0.00 21 ALA A O 15
ATOM 12603 N N . TRP A 1 22 ? -3.324 2.423 -2.363 1.00 0.00 22 TRP A N 15
ATOM 12604 C CA . TRP A 1 22 ? -3.579 1.093 -1.839 1.00 0.00 22 TRP A CA 15
ATOM 12605 C C . TRP A 1 22 ? -3.594 0.047 -2.948 1.00 0.00 22 TRP A C 15
ATOM 12606 O O . TRP A 1 22 ? -2.844 -0.924 -2.885 1.00 0.00 22 TRP A O 15
ATOM 12627 N N . ASP A 1 23 ? -4.445 0.198 -3.959 1.00 0.00 23 ASP A N 15
ATOM 12628 C CA . ASP A 1 23 ? -4.582 -0.785 -5.032 1.00 0.00 23 ASP A CA 15
ATOM 12629 C C . ASP A 1 23 ? -3.233 -1.004 -5.719 1.00 0.00 23 ASP A C 15
ATOM 12630 O O . ASP A 1 23 ? -2.839 -2.148 -5.962 1.00 0.00 23 ASP A O 15
ATOM 12639 N N . TYR A 1 24 ? -2.460 0.055 -5.956 1.00 0.00 24 TYR A N 15
ATOM 12640 C CA . TYR A 1 24 ? -1.130 -0.102 -6.512 1.00 0.00 24 TYR A CA 15
ATOM 12641 C C . TYR A 1 24 ? -0.245 -0.916 -5.545 1.00 0.00 24 TYR A C 15
ATOM 12642 O O . TYR A 1 24 ? 0.264 -1.973 -5.928 1.00 0.00 24 TYR A O 15
ATOM 12660 N N . CYS A 1 25 ? -0.106 -0.471 -4.287 1.00 0.00 25 CYS A N 15
ATOM 12661 C CA . CYS A 1 25 ? 0.744 -1.081 -3.255 1.00 0.00 25 CYS A CA 15
ATOM 12662 C C . CYS A 1 25 ? 0.480 -2.581 -3.105 1.00 0.00 25 CYS A C 15
ATOM 12663 O O . CYS A 1 25 ? 1.400 -3.398 -3.005 1.00 0.00 25 CYS A O 15
ATOM 12670 N N . THR A 1 26 ? -0.803 -2.927 -3.046 1.00 0.00 26 THR A N 15
ATOM 12671 C CA . THR A 1 26 ? -1.337 -4.251 -2.757 1.00 0.00 26 THR A CA 15
ATOM 12672 C C . THR A 1 26 ? -1.287 -5.168 -3.990 1.00 0.00 26 THR A C 15
ATOM 12673 O O . THR A 1 26 ? -1.715 -6.326 -3.940 1.00 0.00 26 THR A O 15
ATOM 12684 N N . ASN A 1 27 ? -0.717 -4.675 -5.099 1.00 0.00 27 ASN A N 15
ATOM 12685 C CA . ASN A 1 27 ? -0.613 -5.357 -6.381 1.00 0.00 27 ASN A CA 15
ATOM 12686 C C . ASN A 1 27 ? -1.996 -5.735 -6.916 1.00 0.00 27 ASN A C 15
ATOM 12687 O O . ASN A 1 27 ? -2.160 -6.757 -7.584 1.00 0.00 27 ASN A O 15
ATOM 12698 N N . TYR A 1 28 ? -3.006 -4.926 -6.595 1.00 0.00 28 TYR A N 15
ATOM 12699 C CA . TYR A 1 28 ? -4.285 -4.896 -7.283 1.00 0.00 28 TYR A CA 15
ATOM 12700 C C . TYR A 1 28 ? -4.078 -4.378 -8.708 1.00 0.00 28 TYR A C 15
ATOM 12701 O O . TYR A 1 28 ? -4.628 -4.936 -9.654 1.00 0.00 28 TYR A O 15
ATOM 12719 N N . ILE A 1 29 ? -3.221 -3.364 -8.858 1.00 0.00 29 ILE A N 15
ATOM 12720 C CA . ILE A 1 29 ? -2.783 -2.798 -10.124 1.00 0.00 29 ILE A CA 15
ATOM 12721 C C . ILE A 1 29 ? -1.302 -3.153 -10.232 1.00 0.00 29 ILE A C 15
ATOM 12722 O O . ILE A 1 29 ? -0.493 -2.713 -9.408 1.00 0.00 29 ILE A O 15
ATOM 12738 N N . VAL A 1 30 ? -0.940 -3.998 -11.196 1.00 0.00 30 VAL A N 15
ATOM 12739 C CA . VAL A 1 30 ? 0.457 -4.255 -11.521 1.00 0.00 30 VAL A CA 15
ATOM 12740 C C . VAL A 1 30 ? 1.101 -2.938 -11.938 1.00 0.00 30 VAL A C 15
ATOM 12741 O O . VAL A 1 30 ? 0.604 -2.241 -12.822 1.00 0.00 30 VAL A O 15
ATOM 12754 N N . ASN A 1 31 ? 2.189 -2.591 -11.255 1.00 0.00 31 ASN A N 15
ATOM 12755 C CA . ASN A 1 31 ? 2.881 -1.311 -11.393 1.00 0.00 31 ASN A CA 15
ATOM 12756 C C . ASN A 1 31 ? 4.352 -1.324 -10.936 1.00 0.00 31 ASN A C 15
ATOM 12757 O O . ASN A 1 31 ? 5.037 -0.328 -11.163 1.00 0.00 31 ASN A O 15
ATOM 12768 N N . SER A 1 32 ? 4.865 -2.425 -10.374 1.00 0.00 32 SER A N 15
ATOM 12769 C CA . SER A 1 32 ? 6.155 -2.542 -9.678 1.00 0.00 32 SER A CA 15
ATOM 12770 C C . SER A 1 32 ? 6.097 -1.891 -8.283 1.00 0.00 32 SER A C 15
ATOM 12771 O O . SER A 1 32 ? 5.043 -1.442 -7.849 1.00 0.00 32 SER A O 15
ATOM 12779 N N . SER A 1 33 ? 7.204 -1.938 -7.532 1.00 0.00 33 SER A N 15
ATOM 12780 C CA . SER A 1 33 ? 7.455 -1.449 -6.178 1.00 0.00 33 SER A CA 15
ATOM 12781 C C . SER A 1 33 ? 6.574 -2.096 -5.092 1.00 0.00 33 SER A C 15
ATOM 12782 O O . SER A 1 33 ? 6.806 -1.909 -3.895 1.00 0.00 33 SER A O 15
ATOM 12790 N N . CYS A 1 34 ? 5.617 -2.922 -5.504 1.00 0.00 34 CYS A N 15
ATOM 12791 C CA . CYS A 1 34 ? 4.600 -3.538 -4.667 1.00 0.00 34 CYS A CA 15
ATOM 12792 C C . CYS A 1 34 ? 5.223 -4.372 -3.547 1.00 0.00 34 CYS A C 15
ATOM 12793 O O . CYS A 1 34 ? 6.356 -4.847 -3.661 1.00 0.00 34 CYS A O 15
ATOM 12800 N N . GLY A 1 35 ? 4.455 -4.585 -2.483 1.00 0.00 35 GLY A N 15
ATOM 12801 C CA . GLY A 1 35 ? 4.937 -5.211 -1.263 1.00 0.00 35 GLY A CA 15
ATOM 12802 C C . GLY A 1 35 ? 4.955 -4.197 -0.130 1.00 0.00 35 GLY A C 15
ATOM 12803 O O . GLY A 1 35 ? 4.374 -3.113 -0.246 1.00 0.00 35 GLY A O 15
ATOM 12807 N N . GLU A 1 36 ? 5.567 -4.562 0.998 1.00 0.00 36 GLU A N 15
ATOM 12808 C CA . GLU A 1 36 ? 5.455 -3.778 2.222 1.00 0.00 36 GLU A CA 15
ATOM 12809 C C . GLU A 1 36 ? 6.094 -2.400 2.096 1.00 0.00 36 GLU A C 15
ATOM 12810 O O . GLU A 1 36 ? 5.655 -1.468 2.757 1.00 0.00 36 GLU A O 15
ATOM 12822 N N . ILE A 1 37 ? 7.067 -2.266 1.198 1.00 0.00 37 ILE A N 15
ATOM 12823 C CA . ILE A 1 37 ? 7.646 -1.008 0.755 1.00 0.00 37 ILE A CA 15
ATOM 12824 C C . ILE A 1 37 ? 6.572 -0.039 0.285 1.00 0.00 37 ILE A C 15
ATOM 12825 O O . ILE A 1 37 ? 6.459 1.026 0.865 1.00 0.00 37 ILE A O 15
ATOM 12841 N N . CYS A 1 38 ? 5.799 -0.363 -0.756 1.00 0.00 38 CYS A N 15
ATOM 12842 C CA . CYS A 1 38 ? 4.879 0.622 -1.316 1.00 0.00 38 CYS A CA 15
ATOM 12843 C C . CYS A 1 38 ? 3.815 1.014 -0.283 1.00 0.00 38 CYS A C 15
ATOM 12844 O O . CYS A 1 38 ? 3.418 2.174 -0.212 1.00 0.00 38 CYS A O 15
ATOM 12851 N N . CYS A 1 39 ? 3.410 0.067 0.574 1.00 0.00 39 CYS A N 15
ATOM 12852 C CA . CYS A 1 39 ? 2.665 0.359 1.785 1.00 0.00 39 CYS A CA 15
ATOM 12853 C C . CYS A 1 39 ? 3.396 1.431 2.590 1.00 0.00 39 CYS A C 15
ATOM 12854 O O . CYS A 1 39 ? 2.839 2.504 2.764 1.00 0.00 39 CYS A O 15
ATOM 12861 N N . ASN A 1 40 ? 4.626 1.166 3.033 1.00 0.00 40 ASN A N 15
ATOM 12862 C CA . ASN A 1 40 ? 5.447 2.079 3.826 1.00 0.00 40 ASN A CA 15
ATOM 12863 C C . ASN A 1 40 ? 5.678 3.427 3.135 1.00 0.00 40 ASN A C 15
ATOM 12864 O O . ASN A 1 40 ? 5.961 4.417 3.808 1.00 0.00 40 ASN A O 15
ATOM 12875 N N . ASP A 1 41 ? 5.648 3.463 1.800 1.00 0.00 41 ASP A N 15
ATOM 12876 C CA . ASP A 1 41 ? 5.966 4.635 1.013 1.00 0.00 41 ASP A CA 15
ATOM 12877 C C . ASP A 1 41 ? 4.842 5.668 1.140 1.00 0.00 41 ASP A C 15
ATOM 12878 O O . ASP A 1 41 ? 5.141 6.865 1.122 1.00 0.00 41 ASP A O 15
ATOM 12887 N N . CYS A 1 42 ? 3.579 5.228 1.263 1.00 0.00 42 CYS A N 15
ATOM 12888 C CA . CYS A 1 42 ? 2.386 6.083 1.298 1.00 0.00 42 CYS A CA 15
ATOM 12889 C C . CYS A 1 42 ? 1.697 6.077 2.667 1.00 0.00 42 CYS A C 15
ATOM 12890 O O . CYS A 1 42 ? 1.118 7.082 3.085 1.00 0.00 42 CYS A O 15
ATOM 12897 N N . PHE A 1 43 ? 1.684 4.931 3.338 1.00 0.00 43 PHE A N 15
ATOM 12898 C CA . PHE A 1 43 ? 0.994 4.701 4.589 1.00 0.00 43 PHE A CA 15
ATOM 12899 C C . PHE A 1 43 ? 2.019 4.722 5.709 1.00 0.00 43 PHE A C 15
ATOM 12900 O O . PHE A 1 43 ? 3.129 4.203 5.579 1.00 0.00 43 PHE A O 15
ATOM 12917 N N . ASP A 1 44 ? 1.584 5.228 6.857 1.00 0.00 44 ASP A N 15
ATOM 12918 C CA . ASP A 1 44 ? 2.288 5.037 8.112 1.00 0.00 44 ASP A CA 15
ATOM 12919 C C . ASP A 1 44 ? 2.352 3.567 8.475 1.00 0.00 44 ASP A C 15
ATOM 12920 O O . ASP A 1 44 ? 1.781 2.678 7.835 1.00 0.00 44 ASP A O 15
ATOM 12929 N N . GLU A 1 45 ? 3.064 3.336 9.563 1.00 0.00 45 GLU A N 15
ATOM 12930 C CA . GLU A 1 45 ? 3.382 1.995 10.020 1.00 0.00 45 GLU A CA 15
ATOM 12931 C C . GLU A 1 45 ? 2.125 1.258 10.497 1.00 0.00 45 GLU A C 15
ATOM 12932 O O . GLU A 1 45 ? 2.037 0.040 10.333 1.00 0.00 45 GLU A O 15
ATOM 12944 N N . THR A 1 46 ? 1.150 1.955 11.081 1.00 0.00 46 THR A N 15
ATOM 12945 C CA . THR A 1 46 ? -0.099 1.339 11.496 1.00 0.00 46 THR A CA 15
ATOM 12946 C C . THR A 1 46 ? -0.917 0.986 10.255 1.00 0.00 46 THR A C 15
ATOM 12947 O O . THR A 1 46 ? -1.300 -0.175 10.093 1.00 0.00 46 THR A O 15
ATOM 12958 N N . GLY A 1 47 ? -1.169 1.951 9.366 1.00 0.00 47 GLY A N 15
ATOM 12959 C CA . GLY A 1 47 ? -1.921 1.774 8.131 1.00 0.00 47 GLY A CA 15
ATOM 12960 C C . GLY A 1 47 ? -1.356 0.627 7.309 1.00 0.00 47 GLY A C 15
ATOM 12961 O O . GLY A 1 47 ? -2.108 -0.250 6.863 1.00 0.00 47 GLY A O 15
ATOM 12965 N N . THR A 1 48 ? -0.030 0.591 7.191 1.00 0.00 48 THR A N 15
ATOM 12966 C CA . THR A 1 48 ? 0.723 -0.425 6.494 1.00 0.00 48 THR A CA 15
ATOM 12967 C C . THR A 1 48 ? 0.324 -1.832 6.911 1.00 0.00 48 THR A C 15
ATOM 12968 O O . THR A 1 48 ? 0.224 -2.656 6.013 1.00 0.00 48 THR A O 15
ATOM 12979 N N . GLY A 1 49 ? 0.062 -2.159 8.180 1.00 0.00 49 GLY A N 15
ATOM 12980 C CA . GLY A 1 49 ? -0.090 -3.566 8.562 1.00 0.00 49 GLY A CA 15
ATOM 12981 C C . GLY A 1 49 ? -1.204 -4.286 7.793 1.00 0.00 49 GLY A C 15
ATOM 12982 O O . GLY A 1 49 ? -1.103 -5.484 7.523 1.00 0.00 49 GLY A O 15
ATOM 12986 N N . ALA A 1 50 ? -2.255 -3.564 7.414 1.00 0.00 50 ALA A N 15
ATOM 12987 C CA . ALA A 1 50 ? -3.346 -4.035 6.576 1.00 0.00 50 ALA A CA 15
ATOM 12988 C C . ALA A 1 50 ? -2.979 -4.039 5.098 1.00 0.00 50 ALA A C 15
ATOM 12989 O O . ALA A 1 50 ? -3.311 -4.972 4.376 1.00 0.00 50 ALA A O 15
ATOM 12996 N N . CYS A 1 51 ? -2.325 -2.976 4.632 1.00 0.00 51 CYS A N 15
ATOM 12997 C CA . CYS A 1 51 ? -1.919 -2.839 3.251 1.00 0.00 51 CYS A CA 15
ATOM 12998 C C . CYS A 1 51 ? -0.949 -3.981 2.932 1.00 0.00 51 CYS A C 15
ATOM 12999 O O . CYS A 1 51 ? -1.041 -4.623 1.890 1.00 0.00 51 CYS A O 15
ATOM 13006 N N . ARG A 1 52 ? -0.089 -4.332 3.895 1.00 0.00 52 ARG A N 15
ATOM 13007 C CA . ARG A 1 52 ? 0.739 -5.514 3.845 1.00 0.00 52 ARG A CA 15
ATOM 13008 C C . ARG A 1 52 ? -0.112 -6.751 3.701 1.00 0.00 52 ARG A C 15
ATOM 13009 O O . ARG A 1 52 ? 0.224 -7.525 2.832 1.00 0.00 52 ARG A O 15
ATOM 13030 N N . ALA A 1 53 ? -1.178 -6.961 4.479 1.00 0.00 53 ALA A N 15
ATOM 13031 C CA . ALA A 1 53 ? -2.032 -8.139 4.303 1.00 0.00 53 ALA A CA 15
ATOM 13032 C C . ALA A 1 53 ? -2.529 -8.252 2.859 1.00 0.00 53 ALA A C 15
ATOM 13033 O O . ALA A 1 53 ? -2.370 -9.295 2.225 1.00 0.00 53 ALA A O 15
ATOM 13040 N N . GLN A 1 54 ? -3.065 -7.163 2.301 1.00 0.00 54 GLN A N 15
ATOM 13041 C CA . GLN A 1 54 ? -3.515 -7.119 0.911 1.00 0.00 54 GLN A CA 15
ATOM 13042 C C . GLN A 1 54 ? -2.343 -7.234 -0.089 1.00 0.00 54 GLN A C 15
ATOM 13043 O O . GLN A 1 54 ? -2.587 -7.384 -1.283 1.00 0.00 54 GLN A O 15
ATOM 13057 N N . ALA A 1 55 ? -1.081 -7.201 0.343 1.00 0.00 55 ALA A N 15
ATOM 13058 C CA . ALA A 1 55 ? 0.075 -7.554 -0.474 1.00 0.00 55 ALA A CA 15
ATOM 13059 C C . ALA A 1 55 ? 0.665 -8.922 -0.076 1.00 0.00 55 ALA A C 15
ATOM 13060 O O . ALA A 1 55 ? 1.456 -9.492 -0.820 1.00 0.00 55 ALA A O 15
ATOM 13067 N N . PHE A 1 56 ? 0.297 -9.491 1.067 1.00 0.00 56 PHE A N 15
ATOM 13068 C CA . PHE A 1 56 ? 0.934 -10.649 1.670 1.00 0.00 56 PHE A CA 15
ATOM 13069 C C . PHE A 1 56 ? 0.158 -11.895 1.259 1.00 0.00 56 PHE A C 15
ATOM 13070 O O . PHE A 1 56 ? 0.683 -12.748 0.545 1.00 0.00 56 PHE A O 15
ATOM 13087 N N . GLY A 1 57 ? -1.097 -11.972 1.701 1.00 0.00 57 GLY A N 15
ATOM 13088 C CA . GLY A 1 57 ? -2.027 -13.059 1.443 1.00 0.00 57 GLY A CA 15
ATOM 13089 C C . GLY A 1 57 ? -3.214 -12.549 0.638 1.00 0.00 57 GLY A C 15
ATOM 13090 O O . GLY A 1 57 ? -4.342 -12.564 1.131 1.00 0.00 57 GLY A O 15
ATOM 13094 N N . ASN A 1 58 ? -2.963 -12.044 -0.573 1.00 0.00 58 ASN A N 15
ATOM 13095 C CA . ASN A 1 58 ? -3.971 -11.553 -1.505 1.00 0.00 58 ASN A CA 15
ATOM 13096 C C . ASN A 1 58 ? -3.491 -11.799 -2.949 1.00 0.00 58 ASN A C 15
ATOM 13097 O O . ASN A 1 58 ? -3.686 -12.902 -3.459 1.00 0.00 58 ASN A O 15
ATOM 13108 N N . SER A 1 59 ? -2.831 -10.829 -3.606 1.00 0.00 59 SER A N 15
ATOM 13109 C CA . SER A 1 59 ? -2.538 -10.858 -5.044 1.00 0.00 59 SER A CA 15
ATOM 13110 C C . SER A 1 59 ? -1.090 -10.530 -5.411 1.00 0.00 59 SER A C 15
ATOM 13111 O O . SER A 1 59 ? -0.723 -10.692 -6.579 1.00 0.00 59 SER A O 15
ATOM 13119 N N . CYS A 1 60 ? -0.271 -10.018 -4.494 1.00 0.00 60 CYS A N 15
ATOM 13120 C CA . CYS A 1 60 ? 1.157 -9.930 -4.752 1.00 0.00 60 CYS A CA 15
ATOM 13121 C C . CYS A 1 60 ? 1.771 -11.295 -4.440 1.00 0.00 60 CYS A C 15
ATOM 13122 O O . CYS A 1 60 ? 1.182 -12.097 -3.702 1.00 0.00 60 CYS A O 15
ATOM 13129 N N . LEU A 1 61 ? 2.944 -11.572 -5.004 1.00 0.00 61 LEU A N 15
ATOM 13130 C CA . LEU A 1 61 ? 3.629 -12.843 -4.821 1.00 0.00 61 LEU A CA 15
ATOM 13131 C C . LEU A 1 61 ? 4.384 -12.784 -3.494 1.00 0.00 61 LEU A C 15
ATOM 13132 O O . LEU A 1 61 ? 3.975 -13.414 -2.515 1.00 0.00 61 LEU A O 15
ATOM 13148 N N . ASN A 1 62 ? 5.447 -11.979 -3.448 1.00 0.00 62 ASN A N 15
ATOM 13149 C CA . ASN A 1 62 ? 6.142 -11.632 -2.223 1.00 0.00 62 ASN A CA 15
ATOM 13150 C C . ASN A 1 62 ? 5.748 -10.207 -1.877 1.00 0.00 62 ASN A C 15
ATOM 13151 O O . ASN A 1 62 ? 5.787 -9.332 -2.745 1.00 0.00 62 ASN A O 15
ATOM 13162 N N . TRP A 1 63 ? 5.323 -9.984 -0.636 1.00 0.00 63 TRP A N 15
ATOM 13163 C CA . TRP A 1 63 ? 5.359 -8.649 -0.060 1.00 0.00 63 TRP A CA 15
ATOM 13164 C C . TRP A 1 63 ? 6.807 -8.180 0.070 1.00 0.00 63 TRP A C 15
ATOM 13165 O O . TRP A 1 63 ? 7.729 -8.986 -0.190 1.00 0.00 63 TRP A O 15
ATOM 13186 N N . THR A 1 1 ? -8.453 -0.201 11.977 1.00 0.00 1 THR A N 16
ATOM 13187 C CA . THR A 1 1 ? -7.468 0.803 11.558 1.00 0.00 1 THR A CA 16
ATOM 13188 C C . THR A 1 1 ? -7.941 1.420 10.238 1.00 0.00 1 THR A C 16
ATOM 13189 O O . THR A 1 1 ? -8.253 2.605 10.220 1.00 0.00 1 THR A O 16
ATOM 13200 N N . ASP A 1 2 ? -8.062 0.599 9.178 1.00 0.00 2 ASP A N 16
ATOM 13201 C CA . ASP A 1 2 ? -8.280 0.990 7.779 1.00 0.00 2 ASP A CA 16
ATOM 13202 C C . ASP A 1 2 ? -7.125 1.855 7.224 1.00 0.00 2 ASP A C 16
ATOM 13203 O O . ASP A 1 2 ? -6.357 2.414 8.004 1.00 0.00 2 ASP A O 16
ATOM 13212 N N . PRO A 1 3 ? -6.900 1.986 5.904 1.00 0.00 3 PRO A N 16
ATOM 13213 C CA . PRO A 1 3 ? -5.921 2.948 5.384 1.00 0.00 3 PRO A CA 16
ATOM 13214 C C . PRO A 1 3 ? -6.381 4.389 5.588 1.00 0.00 3 PRO A C 16
ATOM 13215 O O . PRO A 1 3 ? -5.547 5.294 5.674 1.00 0.00 3 PRO A O 16
ATOM 13226 N N . GLU A 1 4 ? -7.703 4.552 5.654 1.00 0.00 4 GLU A N 16
ATOM 13227 C CA . GLU A 1 4 ? -8.442 5.805 5.684 1.00 0.00 4 GLU A CA 16
ATOM 13228 C C . GLU A 1 4 ? -7.836 6.773 6.697 1.00 0.00 4 GLU A C 16
ATOM 13229 O O . GLU A 1 4 ? -7.382 7.856 6.336 1.00 0.00 4 GLU A O 16
ATOM 13241 N N . GLU A 1 5 ? -7.811 6.385 7.969 1.00 0.00 5 GLU A N 16
ATOM 13242 C CA . GLU A 1 5 ? -7.523 7.297 9.076 1.00 0.00 5 GLU A CA 16
ATOM 13243 C C . GLU A 1 5 ? -6.035 7.273 9.431 1.00 0.00 5 GLU A C 16
ATOM 13244 O O . GLU A 1 5 ? -5.657 7.387 10.596 1.00 0.00 5 GLU A O 16
ATOM 13256 N N . HIS A 1 6 ? -5.192 7.079 8.412 1.00 0.00 6 HIS A N 16
ATOM 13257 C CA . HIS A 1 6 ? -3.752 7.007 8.554 1.00 0.00 6 HIS A CA 16
ATOM 13258 C C . HIS A 1 6 ? -3.086 7.819 7.445 1.00 0.00 6 HIS A C 16
ATOM 13259 O O . HIS A 1 6 ? -2.573 8.893 7.741 1.00 0.00 6 HIS A O 16
ATOM 13273 N N . PHE A 1 7 ? -3.052 7.276 6.217 1.00 0.00 7 PHE A N 16
ATOM 13274 C CA . PHE A 1 7 ? -2.433 7.818 5.000 1.00 0.00 7 PHE A CA 16
ATOM 13275 C C . PHE A 1 7 ? -1.300 8.806 5.298 1.00 0.00 7 PHE A C 16
ATOM 13276 O O . PHE A 1 7 ? -1.509 10.019 5.272 1.00 0.00 7 PHE A O 16
ATOM 13293 N N . ASP A 1 8 ? -0.100 8.290 5.569 1.00 0.00 8 ASP A N 16
ATOM 13294 C CA . ASP A 1 8 ? 1.081 9.072 5.935 1.00 0.00 8 ASP A CA 16
ATOM 13295 C C . ASP A 1 8 ? 2.196 8.701 4.958 1.00 0.00 8 ASP A C 16
ATOM 13296 O O . ASP A 1 8 ? 2.939 7.756 5.216 1.00 0.00 8 ASP A O 16
ATOM 13305 N N . PRO A 1 9 ? 2.234 9.319 3.767 1.00 0.00 9 PRO A N 16
ATOM 13306 C CA . PRO A 1 9 ? 3.217 9.005 2.742 1.00 0.00 9 PRO A CA 16
ATOM 13307 C C . PRO A 1 9 ? 4.566 9.670 3.010 1.00 0.00 9 PRO A C 16
ATOM 13308 O O . PRO A 1 9 ? 4.624 10.857 3.339 1.00 0.00 9 PRO A O 16
ATOM 13319 N N . ASN A 1 10 ? 5.662 8.946 2.772 1.00 0.00 10 ASN A N 16
ATOM 13320 C CA . ASN A 1 10 ? 6.989 9.551 2.664 1.00 0.00 10 ASN A CA 16
ATOM 13321 C C . ASN A 1 10 ? 7.140 10.196 1.289 1.00 0.00 10 ASN A C 16
ATOM 13322 O O . ASN A 1 10 ? 6.323 9.978 0.387 1.00 0.00 10 ASN A O 16
ATOM 13333 N N . THR A 1 11 ? 8.264 10.888 1.087 1.00 0.00 11 THR A N 16
ATOM 13334 C CA . THR A 1 11 ? 8.638 11.568 -0.153 1.00 0.00 11 THR A CA 16
ATOM 13335 C C . THR A 1 11 ? 9.142 10.567 -1.216 1.00 0.00 11 THR A C 16
ATOM 13336 O O . THR A 1 11 ? 10.152 10.794 -1.892 1.00 0.00 11 THR A O 16
ATOM 13347 N N . ASN A 1 12 ? 8.442 9.438 -1.344 1.00 0.00 12 ASN A N 16
ATOM 13348 C CA . ASN A 1 12 ? 8.499 8.506 -2.463 1.00 0.00 12 ASN A CA 16
ATOM 13349 C C . ASN A 1 12 ? 7.091 8.353 -3.059 1.00 0.00 12 ASN A C 16
ATOM 13350 O O . ASN A 1 12 ? 6.965 8.118 -4.263 1.00 0.00 12 ASN A O 16
ATOM 13361 N N . CYS A 1 13 ? 6.023 8.414 -2.250 1.00 0.00 13 CYS A N 16
ATOM 13362 C CA . CYS A 1 13 ? 4.649 8.215 -2.697 1.00 0.00 13 CYS A CA 16
ATOM 13363 C C . CYS A 1 13 ? 4.232 9.352 -3.628 1.00 0.00 13 CYS A C 16
ATOM 13364 O O . CYS A 1 13 ? 4.238 10.517 -3.223 1.00 0.00 13 CYS A O 16
ATOM 13371 N N . ASP A 1 14 ? 3.850 9.042 -4.867 1.00 0.00 14 ASP A N 16
ATOM 13372 C CA . ASP A 1 14 ? 3.462 10.076 -5.832 1.00 0.00 14 ASP A CA 16
ATOM 13373 C C . ASP A 1 14 ? 1.951 10.333 -5.812 1.00 0.00 14 ASP A C 16
ATOM 13374 O O . ASP A 1 14 ? 1.493 11.376 -6.281 1.00 0.00 14 ASP A O 16
ATOM 13383 N N . TYR A 1 15 ? 1.171 9.377 -5.299 1.00 0.00 15 TYR A N 16
ATOM 13384 C CA . TYR A 1 15 ? -0.289 9.423 -5.278 1.00 0.00 15 TYR A CA 16
ATOM 13385 C C . TYR A 1 15 ? -0.782 10.082 -3.990 1.00 0.00 15 TYR A C 16
ATOM 13386 O O . TYR A 1 15 ? -0.051 10.220 -3.007 1.00 0.00 15 TYR A O 16
ATOM 13404 N N . THR A 1 16 ? -2.042 10.495 -4.008 1.00 0.00 16 THR A N 16
ATOM 13405 C CA . THR A 1 16 ? -2.688 11.331 -3.005 1.00 0.00 16 THR A CA 16
ATOM 13406 C C . THR A 1 16 ? -4.143 10.885 -2.780 1.00 0.00 16 THR A C 16
ATOM 13407 O O . THR A 1 16 ? -4.927 11.603 -2.156 1.00 0.00 16 THR A O 16
ATOM 13418 N N . ASN A 1 17 ? -4.521 9.688 -3.256 1.00 0.00 17 ASN A N 16
ATOM 13419 C CA . ASN A 1 17 ? -5.832 9.112 -2.986 1.00 0.00 17 ASN A CA 16
ATOM 13420 C C . ASN A 1 17 ? -5.626 7.973 -2.023 1.00 0.00 17 ASN A C 16
ATOM 13421 O O . ASN A 1 17 ? -4.637 7.243 -2.094 1.00 0.00 17 ASN A O 16
ATOM 13432 N N . SER A 1 18 ? -6.664 7.739 -1.248 1.00 0.00 18 SER A N 16
ATOM 13433 C CA . SER A 1 18 ? -6.830 6.602 -0.363 1.00 0.00 18 SER A CA 16
ATOM 13434 C C . SER A 1 18 ? -7.440 5.406 -1.127 1.00 0.00 18 SER A C 16
ATOM 13435 O O . SER A 1 18 ? -8.007 4.496 -0.525 1.00 0.00 18 SER A O 16
ATOM 13443 N N . GLN A 1 19 ? -7.316 5.359 -2.455 1.00 0.00 19 GLN A N 16
ATOM 13444 C CA . GLN A 1 19 ? -7.581 4.182 -3.258 1.00 0.00 19 GLN A CA 16
ATOM 13445 C C . GLN A 1 19 ? -6.390 3.939 -4.164 1.00 0.00 19 GLN A C 16
ATOM 13446 O O . GLN A 1 19 ? -5.765 2.900 -4.018 1.00 0.00 19 GLN A O 16
ATOM 13460 N N . ASP A 1 20 ? -6.030 4.887 -5.038 1.00 0.00 20 ASP A N 16
ATOM 13461 C CA . ASP A 1 20 ? -4.993 4.709 -6.053 1.00 0.00 20 ASP A CA 16
ATOM 13462 C C . ASP A 1 20 ? -3.707 4.195 -5.417 1.00 0.00 20 ASP A C 16
ATOM 13463 O O . ASP A 1 20 ? -3.145 3.202 -5.865 1.00 0.00 20 ASP A O 16
ATOM 13472 N N . ALA A 1 21 ? -3.245 4.859 -4.354 1.00 0.00 21 ALA A N 16
ATOM 13473 C CA . ALA A 1 21 ? -2.057 4.455 -3.614 1.00 0.00 21 ALA A CA 16
ATOM 13474 C C . ALA A 1 21 ? -2.165 2.999 -3.160 1.00 0.00 21 ALA A C 16
ATOM 13475 O O . ALA A 1 21 ? -1.351 2.177 -3.572 1.00 0.00 21 ALA A O 16
ATOM 13482 N N . TRP A 1 22 ? -3.170 2.677 -2.341 1.00 0.00 22 TRP A N 16
ATOM 13483 C CA . TRP A 1 22 ? -3.402 1.338 -1.812 1.00 0.00 22 TRP A CA 16
ATOM 13484 C C . TRP A 1 22 ? -3.456 0.308 -2.931 1.00 0.00 22 TRP A C 16
ATOM 13485 O O . TRP A 1 22 ? -2.767 -0.706 -2.865 1.00 0.00 22 TRP A O 16
ATOM 13506 N N . ASP A 1 23 ? -4.278 0.530 -3.952 1.00 0.00 23 ASP A N 16
ATOM 13507 C CA . ASP A 1 23 ? -4.510 -0.433 -5.023 1.00 0.00 23 ASP A CA 16
ATOM 13508 C C . ASP A 1 23 ? -3.180 -0.781 -5.678 1.00 0.00 23 ASP A C 16
ATOM 13509 O O . ASP A 1 23 ? -2.836 -1.956 -5.841 1.00 0.00 23 ASP A O 16
ATOM 13518 N N . TYR A 1 24 ? -2.381 0.233 -6.001 1.00 0.00 24 TYR A N 16
ATOM 13519 C CA . TYR A 1 24 ? -1.066 0.001 -6.552 1.00 0.00 24 TYR A CA 16
ATOM 13520 C C . TYR A 1 24 ? -0.193 -0.745 -5.526 1.00 0.00 24 TYR A C 16
ATOM 13521 O O . TYR A 1 24 ? 0.283 -1.840 -5.833 1.00 0.00 24 TYR A O 16
ATOM 13539 N N . CYS A 1 25 ? -0.044 -0.226 -4.298 1.00 0.00 25 CYS A N 16
ATOM 13540 C CA . CYS A 1 25 ? 0.767 -0.819 -3.223 1.00 0.00 25 CYS A CA 16
ATOM 13541 C C . CYS A 1 25 ? 0.475 -2.306 -3.005 1.00 0.00 25 CYS A C 16
ATOM 13542 O O . CYS A 1 25 ? 1.373 -3.085 -2.683 1.00 0.00 25 CYS A O 16
ATOM 13549 N N . THR A 1 26 ? -0.785 -2.701 -3.148 1.00 0.00 26 THR A N 16
ATOM 13550 C CA . THR A 1 26 ? -1.297 -4.012 -2.784 1.00 0.00 26 THR A CA 16
ATOM 13551 C C . THR A 1 26 ? -1.352 -4.959 -3.986 1.00 0.00 26 THR A C 16
ATOM 13552 O O . THR A 1 26 ? -1.877 -6.070 -3.878 1.00 0.00 26 THR A O 16
ATOM 13563 N N . ASN A 1 27 ? -0.793 -4.557 -5.141 1.00 0.00 27 ASN A N 16
ATOM 13564 C CA . ASN A 1 27 ? -0.836 -5.348 -6.373 1.00 0.00 27 ASN A CA 16
ATOM 13565 C C . ASN A 1 27 ? -2.299 -5.615 -6.767 1.00 0.00 27 ASN A C 16
ATOM 13566 O O . ASN A 1 27 ? -2.6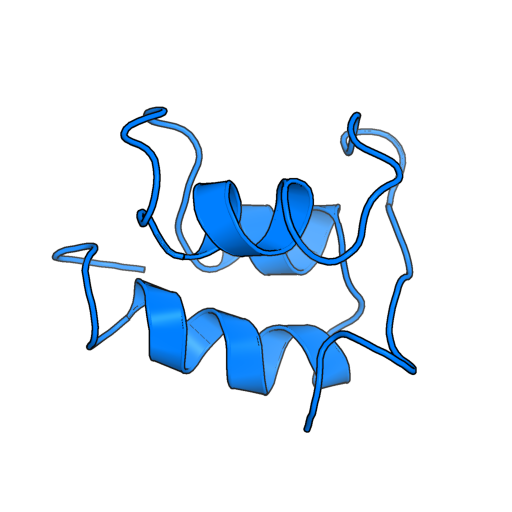50 -6.588 -7.425 1.00 0.00 27 ASN A O 16
ATOM 13577 N N . TYR A 1 28 ? -3.210 -4.717 -6.400 1.00 0.00 28 TYR A N 16
ATOM 13578 C CA . TYR A 1 28 ? -4.471 -4.601 -7.105 1.00 0.00 28 TYR A CA 16
ATOM 13579 C C . TYR A 1 28 ? -4.192 -4.210 -8.554 1.00 0.00 28 TYR A C 16
ATOM 13580 O O . TYR A 1 28 ? -4.831 -4.737 -9.465 1.00 0.00 28 TYR A O 16
ATOM 13598 N N . ILE A 1 29 ? -3.178 -3.368 -8.762 1.00 0.00 29 ILE A N 16
ATOM 13599 C CA . ILE A 1 29 ? -2.740 -2.872 -10.049 1.00 0.00 29 ILE A CA 16
ATOM 13600 C C . ILE A 1 29 ? -1.233 -3.129 -10.119 1.00 0.00 29 ILE A C 16
ATOM 13601 O O . ILE A 1 29 ? -0.484 -2.623 -9.279 1.00 0.00 29 ILE A O 16
ATOM 13617 N N . VAL A 1 30 ? -0.783 -3.967 -11.056 1.00 0.00 30 VAL A N 16
ATOM 13618 C CA . VAL A 1 30 ? 0.634 -4.232 -11.290 1.00 0.00 30 VAL A CA 16
ATOM 13619 C C . VAL A 1 30 ? 1.365 -2.934 -11.653 1.00 0.00 30 VAL A C 16
ATOM 13620 O O . VAL A 1 30 ? 0.860 -2.127 -12.438 1.00 0.00 30 VAL A O 16
ATOM 13633 N N . ASN A 1 31 ? 2.549 -2.717 -11.065 1.00 0.00 31 ASN A N 16
ATOM 13634 C CA . ASN A 1 31 ? 3.262 -1.441 -11.167 1.00 0.00 31 ASN A CA 16
ATOM 13635 C C . ASN A 1 31 ? 4.756 -1.475 -10.791 1.00 0.00 31 ASN A C 16
ATOM 13636 O O . ASN A 1 31 ? 5.420 -0.449 -10.940 1.00 0.00 31 ASN A O 16
ATOM 13647 N N . SER A 1 32 ? 5.298 -2.609 -10.338 1.00 0.00 32 SER A N 16
ATOM 13648 C CA . SER A 1 32 ? 6.670 -2.772 -9.851 1.00 0.00 32 SER A CA 16
ATOM 13649 C C . SER A 1 32 ? 7.056 -1.765 -8.755 1.00 0.00 32 SER A C 16
ATOM 13650 O O . SER A 1 32 ? 7.961 -0.953 -8.932 1.00 0.00 32 SER A O 16
ATOM 13658 N N . SER A 1 33 ? 6.380 -1.864 -7.611 1.00 0.00 33 SER A N 16
ATOM 13659 C CA . SER A 1 33 ? 6.768 -1.362 -6.291 1.00 0.00 33 SER A CA 16
ATOM 13660 C C . SER A 1 33 ? 5.994 -2.121 -5.203 1.00 0.00 33 SER A C 16
ATOM 13661 O O . SER A 1 33 ? 6.476 -2.229 -4.073 1.00 0.00 33 SER A O 16
ATOM 13669 N N . CYS A 1 34 ? 4.795 -2.612 -5.551 1.00 0.00 34 CYS A N 16
ATOM 13670 C CA . CYS A 1 34 ? 3.833 -3.318 -4.717 1.00 0.00 34 CYS A CA 16
ATOM 13671 C C . CYS A 1 34 ? 4.509 -4.292 -3.749 1.00 0.00 34 CYS A C 16
ATOM 13672 O O . CYS A 1 34 ? 5.209 -5.207 -4.177 1.00 0.00 34 CYS A O 16
ATOM 13679 N N . GLY A 1 35 ? 4.293 -4.102 -2.449 1.00 0.00 35 GLY A N 16
ATOM 13680 C CA . GLY A 1 35 ? 4.982 -4.783 -1.376 1.00 0.00 35 GLY A CA 16
ATOM 13681 C C . GLY A 1 35 ? 5.003 -3.921 -0.119 1.00 0.00 35 GLY A C 16
ATOM 13682 O O . GLY A 1 35 ? 4.492 -2.795 -0.121 1.00 0.00 35 GLY A O 16
ATOM 13686 N N . GLU A 1 36 ? 5.553 -4.448 0.979 1.00 0.00 36 GLU A N 16
ATOM 13687 C CA . GLU A 1 36 ? 5.558 -3.784 2.268 1.00 0.00 36 GLU A CA 16
ATOM 13688 C C . GLU A 1 36 ? 6.288 -2.458 2.221 1.00 0.00 36 GLU A C 16
ATOM 13689 O O . GLU A 1 36 ? 5.850 -1.529 2.882 1.00 0.00 36 GLU A O 16
ATOM 13701 N N . ILE A 1 37 ? 7.327 -2.344 1.399 1.00 0.00 37 ILE A N 16
ATOM 13702 C CA . ILE A 1 37 ? 8.042 -1.087 1.197 1.00 0.00 37 ILE A CA 16
ATOM 13703 C C . ILE A 1 37 ? 7.090 -0.014 0.660 1.00 0.00 37 ILE A C 16
ATOM 13704 O O . ILE A 1 37 ? 7.175 1.127 1.088 1.00 0.00 37 ILE A O 16
ATOM 13720 N N . CYS A 1 38 ? 6.176 -0.339 -0.257 1.00 0.00 38 CYS A N 16
ATOM 13721 C CA . CYS A 1 38 ? 5.265 0.671 -0.789 1.00 0.00 38 CYS A CA 16
ATOM 13722 C C . CYS A 1 38 ? 4.158 0.981 0.224 1.00 0.00 38 CYS A C 16
ATOM 13723 O O . CYS A 1 38 ? 3.724 2.120 0.320 1.00 0.00 38 CYS A O 16
ATOM 13730 N N . CYS A 1 39 ? 3.723 0.002 1.027 1.00 0.00 39 CYS A N 16
ATOM 13731 C CA . CYS A 1 39 ? 2.901 0.257 2.202 1.00 0.00 39 CYS A CA 16
ATOM 13732 C C . CYS A 1 39 ? 3.618 1.255 3.110 1.00 0.00 39 CYS A C 16
ATOM 13733 O O . CYS A 1 39 ? 3.063 2.313 3.369 1.00 0.00 39 CYS A O 16
ATOM 13740 N N . ASN A 1 40 ? 4.846 0.947 3.532 1.00 0.00 40 ASN A N 16
ATOM 13741 C CA . ASN A 1 40 ? 5.709 1.760 4.369 1.00 0.00 40 ASN A CA 16
ATOM 13742 C C . ASN A 1 40 ? 5.775 3.169 3.795 1.00 0.00 40 ASN A C 16
ATOM 13743 O O . ASN A 1 40 ? 5.434 4.141 4.463 1.00 0.00 40 ASN A O 16
ATOM 13754 N N . ASP A 1 41 ? 6.165 3.283 2.529 1.00 0.00 41 ASP A N 16
ATOM 13755 C CA . ASP A 1 41 ? 6.405 4.564 1.894 1.00 0.00 41 ASP A CA 16
ATOM 13756 C C . ASP A 1 41 ? 5.132 5.372 1.605 1.00 0.00 41 ASP A C 16
ATOM 13757 O O . ASP A 1 41 ? 5.245 6.552 1.266 1.00 0.00 41 ASP A O 16
ATOM 13766 N N . CYS A 1 42 ? 3.929 4.805 1.765 1.00 0.00 42 CYS A N 16
ATOM 13767 C CA . CYS A 1 42 ? 2.664 5.496 1.499 1.00 0.00 42 CYS A CA 16
ATOM 13768 C C . CYS A 1 42 ? 1.737 5.583 2.724 1.00 0.00 42 CYS A C 16
ATOM 13769 O O . CYS A 1 42 ? 0.776 6.353 2.708 1.00 0.00 42 CYS A O 16
ATOM 13776 N N . PHE A 1 43 ? 1.995 4.827 3.791 1.00 0.00 43 PHE A N 16
ATOM 13777 C CA . PHE A 1 43 ? 1.120 4.691 4.945 1.00 0.00 43 PHE A CA 16
ATOM 13778 C C . PHE A 1 43 ? 1.962 4.647 6.220 1.00 0.00 43 PHE A C 16
ATOM 13779 O O . PHE A 1 43 ? 3.105 4.187 6.207 1.00 0.00 43 PHE A O 16
ATOM 13796 N N . ASP A 1 44 ? 1.366 5.049 7.351 1.00 0.00 44 ASP A N 16
ATOM 13797 C CA . ASP A 1 44 ? 2.030 4.930 8.655 1.00 0.00 44 ASP A CA 16
ATOM 13798 C C . ASP A 1 44 ? 2.325 3.459 8.935 1.00 0.00 44 ASP A C 16
ATOM 13799 O O . ASP A 1 44 ? 1.720 2.577 8.329 1.00 0.00 44 ASP A O 16
ATOM 13808 N N . GLU A 1 45 ? 3.142 3.181 9.945 1.00 0.00 45 GLU A N 16
ATOM 13809 C CA . GLU A 1 45 ? 3.512 1.816 10.334 1.00 0.00 45 GLU A CA 16
ATOM 13810 C C . GLU A 1 45 ? 2.256 0.993 10.687 1.00 0.00 45 GLU A C 16
ATOM 13811 O O . GLU A 1 45 ? 2.150 -0.195 10.365 1.00 0.00 45 GLU A O 16
ATOM 13823 N N . THR A 1 46 ? 1.274 1.640 11.319 1.00 0.00 46 THR A N 16
ATOM 13824 C CA . THR A 1 46 ? -0.035 1.080 11.624 1.00 0.00 46 THR A CA 16
ATOM 13825 C C . THR A 1 46 ? -0.856 0.888 10.342 1.00 0.00 46 THR A C 16
ATOM 13826 O O . THR A 1 46 ? -1.276 -0.234 10.049 1.00 0.00 46 THR A O 16
ATOM 13837 N N . GLY A 1 47 ? -1.059 1.956 9.557 1.00 0.00 47 GLY A N 16
ATOM 13838 C CA . GLY A 1 47 ? -1.831 1.919 8.316 1.00 0.00 47 GLY A CA 16
ATOM 13839 C C . GLY A 1 47 ? -1.295 0.862 7.348 1.00 0.00 47 GLY A C 16
ATOM 13840 O O . GLY A 1 47 ? -2.062 0.188 6.657 1.00 0.00 47 GLY A O 16
ATOM 13844 N N . THR A 1 48 ? 0.018 0.677 7.344 1.00 0.00 48 THR A N 16
ATOM 13845 C CA . THR A 1 48 ? 0.735 -0.330 6.606 1.00 0.00 48 THR A CA 16
ATOM 13846 C C . THR A 1 48 ? 0.262 -1.730 6.962 1.00 0.00 48 THR A C 16
ATOM 13847 O O . THR A 1 48 ? 0.150 -2.537 6.049 1.00 0.00 48 THR A O 16
ATOM 13858 N N . GLY A 1 49 ? 0.001 -2.078 8.223 1.00 0.00 49 GLY A N 16
ATOM 13859 C CA . GLY A 1 49 ? -0.144 -3.485 8.586 1.00 0.00 49 GLY A CA 16
ATOM 13860 C C . GLY A 1 49 ? -1.323 -4.166 7.888 1.00 0.00 49 GLY A C 16
ATOM 13861 O O . GLY A 1 49 ? -1.276 -5.371 7.637 1.00 0.00 49 GLY A O 16
ATOM 13865 N N . ALA A 1 50 ? -2.357 -3.396 7.538 1.00 0.00 50 ALA A N 16
ATOM 13866 C CA . ALA A 1 50 ? -3.464 -3.835 6.698 1.00 0.00 50 ALA A CA 16
ATOM 13867 C C . ALA A 1 50 ? -3.021 -3.980 5.240 1.00 0.00 50 ALA A C 16
ATOM 13868 O O . ALA A 1 50 ? -3.281 -4.984 4.583 1.00 0.00 50 ALA A O 16
ATOM 13875 N N . CYS A 1 51 ? -2.348 -2.948 4.730 1.00 0.00 51 CYS A N 16
ATOM 13876 C CA . CYS A 1 51 ? -1.916 -2.822 3.356 1.00 0.00 51 CYS A CA 16
ATOM 13877 C C . CYS A 1 51 ? -0.948 -3.965 3.048 1.00 0.00 51 CYS A C 16
ATOM 13878 O O . CYS A 1 51 ? -1.004 -4.569 1.982 1.00 0.00 51 CYS A O 16
ATOM 13885 N N . ARG A 1 52 ? -0.114 -4.348 4.022 1.00 0.00 52 ARG A N 16
ATOM 13886 C CA . ARG A 1 52 ? 0.758 -5.493 3.907 1.00 0.00 52 ARG A CA 16
ATOM 13887 C C . ARG A 1 52 ? -0.044 -6.756 3.755 1.00 0.00 52 ARG A C 16
ATOM 13888 O O . ARG A 1 52 ? 0.322 -7.525 2.891 1.00 0.00 52 ARG A O 16
ATOM 13909 N N . ALA A 1 53 ? -1.115 -6.990 4.514 1.00 0.00 53 ALA A N 16
ATOM 13910 C CA . ALA A 1 53 ? -1.919 -8.189 4.282 1.00 0.00 53 ALA A CA 16
ATOM 13911 C C . ALA A 1 53 ? -2.421 -8.226 2.836 1.00 0.00 53 ALA A C 16
ATOM 13912 O O . ALA A 1 53 ? -2.352 -9.268 2.184 1.00 0.00 53 ALA A O 16
ATOM 13919 N N . GLN A 1 54 ? -2.871 -7.084 2.309 1.00 0.00 54 GLN A N 16
ATOM 13920 C CA . GLN A 1 54 ? -3.299 -6.963 0.919 1.00 0.00 54 GLN A CA 16
ATOM 13921 C C . GLN A 1 54 ? -2.117 -7.013 -0.075 1.00 0.00 54 GLN A C 16
ATOM 13922 O O . GLN A 1 54 ? -2.358 -7.088 -1.272 1.00 0.00 54 GLN A O 16
ATOM 13936 N N . ALA A 1 55 ? -0.856 -6.998 0.355 1.00 0.00 55 ALA A N 16
ATOM 13937 C CA . ALA A 1 55 ? 0.310 -7.201 -0.508 1.00 0.00 55 ALA A CA 16
ATOM 13938 C C . ALA A 1 55 ? 1.002 -8.549 -0.252 1.00 0.00 55 ALA A C 16
ATOM 13939 O O . ALA A 1 55 ? 1.812 -8.979 -1.069 1.00 0.00 55 ALA A O 16
ATOM 13946 N N . PHE A 1 56 ? 0.702 -9.208 0.868 1.00 0.00 56 PHE A N 16
ATOM 13947 C CA . PHE A 1 56 ? 1.350 -10.416 1.351 1.00 0.00 56 PHE A CA 16
ATOM 13948 C C . PHE A 1 56 ? 0.525 -11.638 0.955 1.00 0.00 56 PHE A C 16
ATOM 13949 O O . PHE A 1 56 ? 1.040 -12.620 0.421 1.00 0.00 56 PHE A O 16
ATOM 13966 N N . GLY A 1 57 ? -0.762 -11.589 1.301 1.00 0.00 57 GLY A N 16
ATOM 13967 C CA . GLY A 1 57 ? -1.725 -12.663 1.152 1.00 0.00 57 GLY A CA 16
ATOM 13968 C C . GLY A 1 57 ? -2.971 -12.149 0.457 1.00 0.00 57 GLY A C 16
ATOM 13969 O O . GLY A 1 57 ? -4.044 -12.062 1.060 1.00 0.00 57 GLY A O 16
ATOM 13973 N N . ASN A 1 58 ? -2.808 -11.742 -0.796 1.00 0.00 58 ASN A N 16
ATOM 13974 C CA . ASN A 1 58 ? -3.823 -11.203 -1.677 1.00 0.00 58 ASN A CA 16
ATOM 13975 C C . ASN A 1 58 ? -3.378 -11.456 -3.124 1.00 0.00 58 ASN A C 16
ATOM 13976 O O . ASN A 1 58 ? -3.669 -12.536 -3.632 1.00 0.00 58 ASN A O 16
ATOM 13987 N N . SER A 1 59 ? -2.615 -10.552 -3.763 1.00 0.00 59 SER A N 16
ATOM 13988 C CA . SER A 1 59 ? -2.284 -10.664 -5.192 1.00 0.00 59 SER A CA 16
ATOM 13989 C C . SER A 1 59 ? -0.771 -10.601 -5.511 1.00 0.00 59 SER A C 16
ATOM 13990 O O . SER A 1 59 ? -0.294 -11.365 -6.358 1.00 0.00 59 SER A O 16
ATOM 13998 N N . CYS A 1 60 ? 0.019 -9.737 -4.852 1.00 0.00 60 CYS A N 16
ATOM 13999 C CA . CYS A 1 60 ? 1.469 -9.725 -5.042 1.00 0.00 60 CYS A CA 16
ATOM 14000 C C . CYS A 1 60 ? 2.055 -11.044 -4.555 1.00 0.00 60 CYS A C 16
ATOM 14001 O O . CYS A 1 60 ? 1.786 -11.449 -3.425 1.00 0.00 60 CYS A O 16
ATOM 14008 N N . LEU A 1 61 ? 2.874 -11.703 -5.374 1.00 0.00 61 LEU A N 16
ATOM 14009 C CA . LEU A 1 61 ? 3.493 -12.960 -4.974 1.00 0.00 61 LEU A CA 16
ATOM 14010 C C . LEU A 1 61 ? 4.360 -12.769 -3.735 1.00 0.00 61 LEU A C 16
ATOM 14011 O O . LEU A 1 61 ? 4.367 -13.645 -2.869 1.00 0.00 61 LEU A O 16
ATOM 14027 N N . ASN A 1 62 ? 5.079 -11.649 -3.644 1.00 0.00 62 ASN A N 16
ATOM 14028 C CA . ASN A 1 62 ? 5.839 -11.283 -2.463 1.00 0.00 62 ASN A CA 16
ATOM 14029 C C . ASN A 1 62 ? 5.579 -9.825 -2.168 1.00 0.00 62 ASN A C 16
ATOM 14030 O O . ASN A 1 62 ? 5.601 -8.990 -3.075 1.00 0.00 62 ASN A O 16
ATOM 14041 N N . TRP A 1 63 ? 5.355 -9.531 -0.895 1.00 0.00 63 TRP A N 16
ATOM 14042 C CA . TRP A 1 63 ? 5.459 -8.193 -0.358 1.00 0.00 63 TRP A CA 16
ATOM 14043 C C . TRP A 1 63 ? 6.906 -7.718 -0.365 1.00 0.00 63 TRP A C 16
ATOM 14044 O O . TRP A 1 63 ? 7.826 -8.487 -0.726 1.00 0.00 63 TRP A O 16
ATOM 14065 N N . THR A 1 1 ? -7.478 -1.772 11.174 1.00 0.00 1 THR A N 17
ATOM 14066 C CA . THR A 1 1 ? -7.326 -0.433 10.607 1.00 0.00 1 THR A CA 17
ATOM 14067 C C . THR A 1 1 ? -7.817 -0.419 9.159 1.00 0.00 1 THR A C 17
ATOM 14068 O O . THR A 1 1 ? -7.907 -1.475 8.530 1.00 0.00 1 THR A O 17
ATOM 14079 N N . ASP A 1 2 ? -8.108 0.768 8.638 1.00 0.00 2 ASP A N 17
ATOM 14080 C CA . ASP A 1 2 ? -8.409 1.047 7.239 1.00 0.00 2 ASP A CA 17
ATOM 14081 C C . ASP A 1 2 ? -7.341 2.017 6.712 1.00 0.00 2 ASP A C 17
ATOM 14082 O O . ASP A 1 2 ? -6.801 2.795 7.496 1.00 0.00 2 ASP A O 17
ATOM 14091 N N . PRO A 1 3 ? -7.059 2.058 5.400 1.00 0.00 3 PRO A N 17
ATOM 14092 C CA . PRO A 1 3 ? -6.126 3.023 4.814 1.00 0.00 3 PRO A CA 17
ATOM 14093 C C . PRO A 1 3 ? -6.637 4.465 4.876 1.00 0.00 3 PRO A C 17
ATOM 14094 O O . PRO A 1 3 ? -5.844 5.402 4.787 1.00 0.00 3 PRO A O 17
ATOM 14105 N N . GLU A 1 4 ? -7.948 4.626 5.050 1.00 0.00 4 GLU A N 17
ATOM 14106 C CA . GLU A 1 4 ? -8.703 5.869 5.058 1.00 0.00 4 GLU A CA 17
ATOM 14107 C C . GLU A 1 4 ? -8.093 6.913 5.998 1.00 0.00 4 GLU A C 17
ATOM 14108 O O . GLU A 1 4 ? -8.203 8.111 5.736 1.00 0.00 4 GLU A O 17
ATOM 14120 N N . GLU A 1 5 ? -7.477 6.483 7.102 1.00 0.00 5 GLU A N 17
ATOM 14121 C CA . GLU A 1 5 ? -7.067 7.325 8.216 1.00 0.00 5 GLU A CA 17
ATOM 14122 C C . GLU A 1 5 ? -5.569 7.173 8.527 1.00 0.00 5 GLU A C 17
ATOM 14123 O O . GLU A 1 5 ? -5.109 7.541 9.608 1.00 0.00 5 GLU A O 17
ATOM 14135 N N . HIS A 1 6 ? -4.802 6.610 7.584 1.00 0.00 6 HIS A N 17
ATOM 14136 C CA . HIS A 1 6 ? -3.422 6.181 7.801 1.00 0.00 6 HIS A CA 17
ATOM 14137 C C . HIS A 1 6 ? -2.446 6.666 6.720 1.00 0.00 6 HIS A C 17
ATOM 14138 O O . HIS A 1 6 ? -1.422 6.032 6.443 1.00 0.00 6 HIS A O 17
ATOM 14152 N N . PHE A 1 7 ? -2.774 7.778 6.067 1.00 0.00 7 PHE A N 17
ATOM 14153 C CA . PHE A 1 7 ? -1.962 8.375 5.025 1.00 0.00 7 PHE A CA 17
ATOM 14154 C C . PHE A 1 7 ? -0.865 9.232 5.673 1.00 0.00 7 PHE A C 17
ATOM 14155 O O . PHE A 1 7 ? -1.151 10.312 6.195 1.00 0.00 7 PHE A O 17
ATOM 14172 N N . ASP A 1 8 ? 0.390 8.782 5.640 1.00 0.00 8 ASP A N 17
ATOM 14173 C CA . ASP A 1 8 ? 1.561 9.605 5.950 1.00 0.00 8 ASP A CA 17
ATOM 14174 C C . ASP A 1 8 ? 2.655 9.198 4.954 1.00 0.00 8 ASP A C 17
ATOM 14175 O O . ASP A 1 8 ? 3.406 8.251 5.207 1.00 0.00 8 ASP A O 17
ATOM 14184 N N . PRO A 1 9 ? 2.673 9.800 3.752 1.00 0.00 9 PRO A N 17
ATOM 14185 C CA . PRO A 1 9 ? 3.625 9.467 2.705 1.00 0.00 9 PRO A CA 17
ATOM 14186 C C . PRO A 1 9 ? 4.994 10.065 3.005 1.00 0.00 9 PRO A C 17
ATOM 14187 O O . PRO A 1 9 ? 5.123 11.251 3.327 1.00 0.00 9 PRO A O 17
ATOM 14198 N N . ASN A 1 10 ? 6.033 9.268 2.771 1.00 0.00 10 ASN A N 17
ATOM 14199 C CA . ASN A 1 10 ? 7.368 9.804 2.567 1.00 0.00 10 ASN A CA 17
ATOM 14200 C C . ASN A 1 10 ? 7.362 10.543 1.230 1.00 0.00 10 ASN A C 17
ATOM 14201 O O . ASN A 1 10 ? 6.431 10.444 0.426 1.00 0.00 10 ASN A O 17
ATOM 14212 N N . THR A 1 11 ? 8.467 11.198 0.906 1.00 0.00 11 THR A N 17
ATOM 14213 C CA . THR A 1 11 ? 8.697 11.840 -0.385 1.00 0.00 11 THR A CA 17
ATOM 14214 C C . THR A 1 11 ? 9.010 10.817 -1.497 1.00 0.00 11 THR A C 17
ATOM 14215 O O . THR A 1 11 ? 9.525 11.172 -2.561 1.00 0.00 11 THR A O 17
ATOM 14226 N N . ASN A 1 12 ? 8.728 9.532 -1.254 1.00 0.00 12 ASN A N 17
ATOM 14227 C CA . ASN A 1 12 ? 8.828 8.439 -2.214 1.00 0.00 12 ASN A CA 17
ATOM 14228 C C . ASN A 1 12 ? 7.498 8.223 -2.936 1.00 0.00 12 ASN A C 17
ATOM 14229 O O . ASN A 1 12 ? 7.513 7.810 -4.099 1.00 0.00 12 ASN A O 17
ATOM 14240 N N . CYS A 1 13 ? 6.377 8.480 -2.253 1.00 0.00 13 CYS A N 17
ATOM 14241 C CA . CYS A 1 13 ? 5.013 8.381 -2.762 1.00 0.00 13 CYS A CA 17
ATOM 14242 C C . CYS A 1 13 ? 4.770 9.345 -3.940 1.00 0.00 13 CYS A C 17
ATOM 14243 O O . CYS A 1 13 ? 5.659 10.083 -4.372 1.00 0.00 13 CYS A O 17
ATOM 14250 N N . ASP A 1 14 ? 3.554 9.309 -4.491 1.00 0.00 14 ASP A N 17
ATOM 14251 C CA . ASP A 1 14 ? 3.079 10.162 -5.577 1.00 0.00 14 ASP A CA 17
ATOM 14252 C C . ASP A 1 14 ? 1.618 10.514 -5.321 1.00 0.00 14 ASP A C 17
ATOM 14253 O O . ASP A 1 14 ? 1.298 11.670 -5.037 1.00 0.00 14 ASP A O 17
ATOM 14262 N N . TYR A 1 15 ? 0.742 9.506 -5.401 1.00 0.00 15 TYR A N 17
ATOM 14263 C CA . TYR A 1 15 ? -0.709 9.615 -5.305 1.00 0.00 15 TYR A CA 17
ATOM 14264 C C . TYR A 1 15 ? -1.147 10.321 -4.028 1.00 0.00 15 TYR A C 17
ATOM 14265 O O . TYR A 1 15 ? -0.491 10.223 -2.987 1.00 0.00 15 TYR A O 17
ATOM 14283 N N . THR A 1 16 ? -2.304 10.974 -4.105 1.00 0.00 16 THR A N 17
ATOM 14284 C CA . THR A 1 16 ? -2.893 11.792 -3.055 1.00 0.00 16 THR A CA 17
ATOM 14285 C C . THR A 1 16 ? -4.294 11.307 -2.671 1.00 0.00 16 THR A C 17
ATOM 14286 O O . THR A 1 16 ? -5.107 12.081 -2.166 1.00 0.00 16 THR A O 17
ATOM 14297 N N . ASN A 1 17 ? -4.593 10.021 -2.877 1.00 0.00 17 ASN A N 17
ATOM 14298 C CA . ASN A 1 17 ? -5.821 9.408 -2.380 1.00 0.00 17 ASN A CA 17
ATOM 14299 C C . ASN A 1 17 ? -5.554 7.966 -2.002 1.00 0.00 17 ASN A C 17
ATOM 14300 O O . ASN A 1 17 ? -5.051 7.195 -2.820 1.00 0.00 17 ASN A O 17
ATOM 14311 N N . SER A 1 18 ? -5.976 7.605 -0.792 1.00 0.00 18 SER A N 17
ATOM 14312 C CA . SER A 1 18 ? -5.746 6.312 -0.163 1.00 0.00 18 SER A CA 17
ATOM 14313 C C . SER A 1 18 ? -6.031 5.132 -1.101 1.00 0.00 18 SER A C 17
ATOM 14314 O O . SER A 1 18 ? -5.158 4.287 -1.249 1.00 0.00 18 SER A O 17
ATOM 14322 N N . GLN A 1 19 ? -7.201 5.057 -1.750 1.00 0.00 19 GLN A N 17
ATOM 14323 C CA . GLN A 1 19 ? -7.611 3.854 -2.497 1.00 0.00 19 GLN A CA 17
ATOM 14324 C C . GLN A 1 19 ? -6.676 3.581 -3.698 1.00 0.00 19 GLN A C 17
ATOM 14325 O O . GLN A 1 19 ? -6.426 2.427 -4.035 1.00 0.00 19 GLN A O 17
ATOM 14339 N N . ASP A 1 20 ? -6.132 4.634 -4.315 1.00 0.00 20 ASP A N 17
ATOM 14340 C CA . ASP A 1 20 ? -5.218 4.603 -5.460 1.00 0.00 20 ASP A CA 17
ATOM 14341 C C . ASP A 1 20 ? -3.862 4.094 -4.997 1.00 0.00 20 ASP A C 17
ATOM 14342 O O . ASP A 1 20 ? -3.431 3.036 -5.451 1.00 0.00 20 ASP A O 17
ATOM 14351 N N . ALA A 1 21 ? -3.191 4.786 -4.068 1.00 0.00 21 ALA A N 17
ATOM 14352 C CA . ALA A 1 21 ? -1.915 4.305 -3.538 1.00 0.00 21 ALA A CA 17
ATOM 14353 C C . ALA A 1 21 ? -2.048 2.877 -3.004 1.00 0.00 21 ALA A C 17
ATOM 14354 O O . ALA A 1 21 ? -1.175 2.052 -3.258 1.00 0.00 21 ALA A O 17
ATOM 14361 N N . TRP A 1 22 ? -3.145 2.577 -2.302 1.00 0.00 22 TRP A N 17
ATOM 14362 C CA . TRP A 1 22 ? -3.461 1.257 -1.788 1.00 0.00 22 TRP A CA 17
ATOM 14363 C C . TRP A 1 22 ? -3.434 0.239 -2.924 1.00 0.00 22 TRP A C 17
ATOM 14364 O O . TRP A 1 22 ? -2.558 -0.614 -2.919 1.00 0.00 22 TRP A O 17
ATOM 14385 N N . ASP A 1 23 ? -4.336 0.316 -3.906 1.00 0.00 23 ASP A N 17
ATOM 14386 C CA . ASP A 1 23 ? -4.482 -0.723 -4.939 1.00 0.00 23 ASP A CA 17
ATOM 14387 C C . ASP A 1 23 ? -3.169 -1.035 -5.650 1.00 0.00 23 ASP A C 17
ATOM 14388 O O . ASP A 1 23 ? -2.869 -2.178 -6.013 1.00 0.00 23 ASP A O 17
ATOM 14397 N N . TYR A 1 24 ? -2.362 -0.003 -5.846 1.00 0.00 24 TYR A N 17
ATOM 14398 C CA . TYR A 1 24 ? -1.048 -0.149 -6.417 1.00 0.00 24 TYR A CA 17
ATOM 14399 C C . TYR A 1 24 ? -0.140 -0.928 -5.445 1.00 0.00 24 TYR A C 17
ATOM 14400 O O . TYR A 1 24 ? 0.365 -1.994 -5.812 1.00 0.00 24 TYR A O 17
ATOM 14418 N N . CYS A 1 25 ? 0.010 -0.460 -4.201 1.00 0.00 25 CYS A N 17
ATOM 14419 C CA . CYS A 1 25 ? 0.790 -1.109 -3.143 1.00 0.00 25 CYS A CA 17
ATOM 14420 C C . CYS A 1 25 ? 0.377 -2.569 -2.884 1.00 0.00 25 CYS A C 17
ATOM 14421 O O . CYS A 1 25 ? 1.232 -3.402 -2.571 1.00 0.00 25 CYS A O 17
ATOM 14428 N N . THR A 1 26 ? -0.911 -2.900 -2.993 1.00 0.00 26 THR A N 17
ATOM 14429 C CA . THR A 1 26 ? -1.491 -4.219 -2.720 1.00 0.00 26 THR A CA 17
ATOM 14430 C C . THR A 1 26 ? -1.314 -5.177 -3.918 1.00 0.00 26 THR A C 17
ATOM 14431 O O . THR A 1 26 ? -1.699 -6.350 -3.863 1.00 0.00 26 THR A O 17
ATOM 14442 N N . ASN A 1 27 ? -0.698 -4.701 -5.011 1.00 0.00 27 ASN A N 17
ATOM 14443 C CA . ASN A 1 27 ? -0.561 -5.378 -6.303 1.00 0.00 27 ASN A CA 17
ATOM 14444 C C . ASN A 1 27 ? -1.913 -5.764 -6.910 1.00 0.00 27 ASN A C 17
ATOM 14445 O O . ASN A 1 27 ? -1.975 -6.589 -7.819 1.00 0.00 27 ASN A O 17
ATOM 14456 N N . TYR A 1 28 ? -3.003 -5.158 -6.436 1.00 0.00 28 TYR A N 17
ATOM 14457 C CA . TYR A 1 28 ? -4.269 -5.153 -7.146 1.00 0.00 28 TYR A CA 17
ATOM 14458 C C . TYR A 1 28 ? -4.034 -4.563 -8.544 1.00 0.00 28 TYR A C 17
ATOM 14459 O O . TYR A 1 28 ? -4.581 -5.055 -9.528 1.00 0.00 28 TYR A O 17
ATOM 14477 N N . ILE A 1 29 ? -3.141 -3.574 -8.648 1.00 0.00 29 ILE A N 17
ATOM 14478 C CA . ILE A 1 29 ? -2.747 -2.903 -9.875 1.00 0.00 29 ILE A CA 17
ATOM 14479 C C . ILE A 1 29 ? -1.244 -3.133 -10.050 1.00 0.00 29 ILE A C 17
ATOM 14480 O O . ILE A 1 29 ? -0.433 -2.632 -9.270 1.00 0.00 29 ILE A O 17
ATOM 14496 N N . VAL A 1 30 ? -0.882 -3.963 -11.028 1.00 0.00 30 VAL A N 17
ATOM 14497 C CA . VAL A 1 30 ? 0.474 -4.435 -11.286 1.00 0.00 30 VAL A CA 17
ATOM 14498 C C . VAL A 1 30 ? 1.357 -3.313 -11.849 1.00 0.00 30 VAL A C 17
ATOM 14499 O O . VAL A 1 30 ? 1.288 -2.965 -13.029 1.00 0.00 30 VAL A O 17
ATOM 14512 N N . ASN A 1 31 ? 2.211 -2.762 -10.993 1.00 0.00 31 ASN A N 17
ATOM 14513 C CA . ASN A 1 31 ? 3.101 -1.614 -11.203 1.00 0.00 31 ASN A CA 17
ATOM 14514 C C . ASN A 1 31 ? 4.537 -1.884 -10.717 1.00 0.00 31 ASN A C 17
ATOM 14515 O O . ASN A 1 31 ? 5.425 -1.061 -10.924 1.00 0.00 31 ASN A O 17
ATOM 14526 N N . SER A 1 32 ? 4.785 -3.040 -10.095 1.00 0.00 32 SER A N 17
ATOM 14527 C CA . SER A 1 32 ? 6.091 -3.541 -9.678 1.00 0.00 32 SER A CA 17
ATOM 14528 C C . SER A 1 32 ? 6.785 -2.743 -8.565 1.00 0.00 32 SER A C 17
ATOM 14529 O O . SER A 1 32 ? 7.957 -3.015 -8.298 1.00 0.00 32 SER A O 17
ATOM 14537 N N . SER A 1 33 ? 6.132 -1.796 -7.890 1.00 0.00 33 SER A N 17
ATOM 14538 C CA . SER A 1 33 ? 6.697 -1.156 -6.695 1.00 0.00 33 SER A CA 17
ATOM 14539 C C . SER A 1 33 ? 6.115 -1.746 -5.398 1.00 0.00 33 SER A C 17
ATOM 14540 O O . SER A 1 33 ? 6.609 -1.428 -4.320 1.00 0.00 33 SER A O 17
ATOM 14548 N N . CYS A 1 34 ? 5.096 -2.608 -5.494 1.00 0.00 34 CYS A N 17
ATOM 14549 C CA . CYS A 1 34 ? 4.245 -3.140 -4.426 1.00 0.00 34 CYS A CA 17
ATOM 14550 C C . CYS A 1 34 ? 4.966 -3.992 -3.369 1.00 0.00 34 CYS A C 17
ATOM 14551 O O . CYS A 1 34 ? 6.066 -4.504 -3.599 1.00 0.00 34 CYS A O 17
ATOM 14558 N N . GLY A 1 35 ? 4.313 -4.208 -2.221 1.00 0.00 35 GLY A N 17
ATOM 14559 C CA . GLY A 1 35 ? 4.865 -4.870 -1.044 1.00 0.00 35 GLY A CA 17
ATOM 14560 C C . GLY A 1 35 ? 4.797 -3.971 0.194 1.00 0.00 35 GLY A C 17
ATOM 14561 O O . GLY A 1 35 ? 4.108 -2.944 0.187 1.00 0.00 35 GLY A O 17
ATOM 14565 N N . GLU A 1 36 ? 5.461 -4.377 1.284 1.00 0.00 36 GLU A N 17
ATOM 14566 C CA . GLU A 1 36 ? 5.481 -3.632 2.534 1.00 0.00 36 GLU A CA 17
ATOM 14567 C C . GLU A 1 36 ? 6.156 -2.282 2.317 1.00 0.00 36 GLU A C 17
ATOM 14568 O O . GLU A 1 36 ? 5.690 -1.282 2.858 1.00 0.00 36 GLU A O 17
ATOM 14580 N N . ILE A 1 37 ? 7.240 -2.268 1.531 1.00 0.00 37 ILE A N 17
ATOM 14581 C CA . ILE A 1 37 ? 8.121 -1.134 1.321 1.00 0.00 37 ILE A CA 17
ATOM 14582 C C . ILE A 1 37 ? 7.299 0.026 0.766 1.00 0.00 37 ILE A C 17
ATOM 14583 O O . ILE A 1 37 ? 7.362 1.126 1.310 1.00 0.00 37 ILE A O 17
ATOM 14599 N N . CYS A 1 38 ? 6.489 -0.220 -0.265 1.00 0.00 38 CYS A N 17
ATOM 14600 C CA . CYS A 1 38 ? 5.658 0.807 -0.874 1.00 0.00 38 CYS A CA 17
ATOM 14601 C C . CYS A 1 38 ? 4.627 1.341 0.109 1.00 0.00 38 CYS A C 17
ATOM 14602 O O . CYS A 1 38 ? 4.409 2.547 0.185 1.00 0.00 38 CYS A O 17
ATOM 14609 N N . CYS A 1 39 ? 4.000 0.458 0.894 1.00 0.00 39 CYS A N 17
ATOM 14610 C CA . CYS A 1 39 ? 3.092 0.934 1.922 1.00 0.00 39 CYS A CA 17
ATOM 14611 C C . CYS A 1 39 ? 3.844 1.797 2.930 1.00 0.00 39 CYS A C 17
ATOM 14612 O O . CYS A 1 39 ? 3.374 2.868 3.281 1.00 0.00 39 CYS A O 17
ATOM 14619 N N . ASN A 1 40 ? 5.041 1.380 3.335 1.00 0.00 40 ASN A N 17
ATOM 14620 C CA . ASN A 1 40 ? 5.904 2.157 4.211 1.00 0.00 40 ASN A CA 17
ATOM 14621 C C . ASN A 1 40 ? 6.260 3.519 3.593 1.00 0.00 40 ASN A C 17
ATOM 14622 O O . ASN A 1 40 ? 6.641 4.427 4.334 1.00 0.00 40 ASN A O 17
ATOM 14633 N N . ASP A 1 41 ? 6.192 3.648 2.265 1.00 0.00 41 ASP A N 17
ATOM 14634 C CA . ASP A 1 41 ? 6.475 4.837 1.466 1.00 0.00 41 ASP A CA 17
ATOM 14635 C C . ASP A 1 41 ? 5.257 5.755 1.296 1.00 0.00 41 ASP A C 17
ATOM 14636 O O . ASP A 1 41 ? 5.449 6.971 1.229 1.00 0.00 41 ASP A O 17
ATOM 14645 N N . CYS A 1 42 ? 4.024 5.229 1.361 1.00 0.00 42 CYS A N 17
ATOM 14646 C CA . CYS A 1 42 ? 2.792 6.005 1.174 1.00 0.00 42 CYS A CA 17
ATOM 14647 C C . CYS A 1 42 ? 1.875 6.098 2.403 1.00 0.00 42 CYS A C 17
ATOM 14648 O O . CYS A 1 42 ? 0.914 6.861 2.357 1.00 0.00 42 CYS A O 17
ATOM 14655 N N . PHE A 1 43 ? 2.084 5.316 3.457 1.00 0.00 43 PHE A N 17
ATOM 14656 C CA . PHE A 1 43 ? 1.165 5.151 4.579 1.00 0.00 43 PHE A CA 17
ATOM 14657 C C . PHE A 1 43 ? 1.979 5.034 5.869 1.00 0.00 43 PHE A C 17
ATOM 14658 O O . PHE A 1 43 ? 3.161 4.679 5.831 1.00 0.00 43 PHE A O 17
ATOM 14675 N N . ASP A 1 44 ? 1.355 5.266 7.027 1.00 0.00 44 ASP A N 17
ATOM 14676 C CA . ASP A 1 44 ? 1.993 4.970 8.312 1.00 0.00 44 ASP A CA 17
ATOM 14677 C C . ASP A 1 44 ? 2.109 3.466 8.543 1.00 0.00 44 ASP A C 17
ATOM 14678 O O . ASP A 1 44 ? 1.534 2.644 7.821 1.00 0.00 44 ASP A O 17
ATOM 14687 N N . GLU A 1 45 ? 2.855 3.098 9.585 1.00 0.00 45 GLU A N 17
ATOM 14688 C CA . GLU A 1 45 ? 3.094 1.715 9.963 1.00 0.00 45 GLU A CA 17
ATOM 14689 C C . GLU A 1 45 ? 1.791 0.988 10.315 1.00 0.00 45 GLU A C 17
ATOM 14690 O O . GLU A 1 45 ? 1.680 -0.223 10.088 1.00 0.00 45 GLU A O 17
ATOM 14702 N N . THR A 1 46 ? 0.800 1.706 10.848 1.00 0.00 46 THR A N 17
ATOM 14703 C CA . THR A 1 46 ? -0.450 1.056 11.253 1.00 0.00 46 THR A CA 17
ATOM 14704 C C . THR A 1 46 ? -1.290 0.772 10.009 1.00 0.00 46 THR A C 17
ATOM 14705 O O . THR A 1 46 ? -1.736 -0.368 9.840 1.00 0.00 46 THR A O 17
ATOM 14716 N N . GLY A 1 47 ? -1.431 1.752 9.110 1.00 0.00 47 GLY A N 17
ATOM 14717 C CA . GLY A 1 47 ? -1.956 1.571 7.759 1.00 0.00 47 GLY A CA 17
ATOM 14718 C C . GLY A 1 47 ? -1.281 0.382 7.083 1.00 0.00 47 GLY A C 17
ATOM 14719 O O . GLY A 1 47 ? -1.940 -0.476 6.484 1.00 0.00 47 GLY A O 17
ATOM 14723 N N . THR A 1 48 ? 0.045 0.313 7.217 1.00 0.00 48 THR A N 17
ATOM 14724 C CA . THR A 1 48 ? 0.843 -0.726 6.615 1.00 0.00 48 THR A CA 17
ATOM 14725 C C . THR A 1 48 ? 0.376 -2.114 7.042 1.00 0.00 48 THR A C 17
ATOM 14726 O O . THR A 1 48 ? 0.094 -2.906 6.150 1.00 0.00 48 THR A O 17
ATOM 14737 N N . GLY A 1 49 ? 0.190 -2.432 8.324 1.00 0.00 49 GLY A N 17
ATOM 14738 C CA . GLY A 1 49 ? -0.169 -3.798 8.722 1.00 0.00 49 GLY A CA 17
ATOM 14739 C C . GLY A 1 49 ? -1.503 -4.307 8.143 1.00 0.00 49 GLY A C 17
ATOM 14740 O O . GLY A 1 49 ? -1.774 -5.510 8.180 1.00 0.00 49 GLY A O 17
ATOM 14744 N N . ALA A 1 50 ? -2.349 -3.430 7.591 1.00 0.00 50 ALA A N 17
ATOM 14745 C CA . ALA A 1 50 ? -3.514 -3.795 6.786 1.00 0.00 50 ALA A CA 17
ATOM 14746 C C . ALA A 1 50 ? -3.136 -3.981 5.322 1.00 0.00 50 ALA A C 17
ATOM 14747 O O . ALA A 1 50 ? -3.414 -5.035 4.749 1.00 0.00 50 ALA A O 17
ATOM 14754 N N . CYS A 1 51 ? -2.495 -2.981 4.717 1.00 0.00 51 CYS A N 17
ATOM 14755 C CA . CYS A 1 51 ? -2.149 -2.971 3.312 1.00 0.00 51 CYS A CA 17
ATOM 14756 C C . CYS A 1 51 ? -1.254 -4.154 3.013 1.00 0.00 51 CYS A C 17
ATOM 14757 O O . CYS A 1 51 ? -1.423 -4.814 1.995 1.00 0.00 51 CYS A O 17
ATOM 14764 N N . ARG A 1 52 ? -0.341 -4.482 3.933 1.00 0.00 52 ARG A N 17
ATOM 14765 C CA . ARG A 1 52 ? 0.517 -5.623 3.771 1.00 0.00 52 ARG A CA 17
ATOM 14766 C C . ARG A 1 52 ? -0.262 -6.906 3.628 1.00 0.00 52 ARG A C 17
ATOM 14767 O O . ARG A 1 52 ? 0.165 -7.700 2.817 1.00 0.00 52 ARG A O 17
ATOM 14788 N N . ALA A 1 53 ? -1.336 -7.152 4.380 1.00 0.00 53 ALA A N 17
ATOM 14789 C CA . ALA A 1 53 ? -2.134 -8.361 4.162 1.00 0.00 53 ALA A CA 17
ATOM 14790 C C . ALA A 1 53 ? -2.608 -8.360 2.708 1.00 0.00 53 ALA A C 17
ATOM 14791 O O . ALA A 1 53 ? -2.353 -9.289 1.936 1.00 0.00 53 ALA A O 17
ATOM 14798 N N . GLN A 1 54 ? -3.194 -7.233 2.295 1.00 0.00 54 GLN A N 17
ATOM 14799 C CA . GLN A 1 54 ? -3.567 -7.019 0.905 1.00 0.00 54 GLN A CA 17
ATOM 14800 C C . GLN A 1 54 ? -2.376 -7.044 -0.075 1.00 0.00 54 GLN A C 17
ATOM 14801 O O . GLN A 1 54 ? -2.609 -7.077 -1.277 1.00 0.00 54 GLN A O 17
ATOM 14815 N N . ALA A 1 55 ? -1.123 -7.084 0.370 1.00 0.00 55 ALA A N 17
ATOM 14816 C CA . ALA A 1 55 ? 0.066 -7.163 -0.464 1.00 0.00 55 ALA A CA 17
ATOM 14817 C C . ALA A 1 55 ? 0.903 -8.413 -0.153 1.00 0.00 55 ALA A C 17
ATOM 14818 O O . ALA A 1 55 ? 2.027 -8.502 -0.627 1.00 0.00 55 ALA A O 17
ATOM 14825 N N . PHE A 1 56 ? 0.408 -9.353 0.654 1.00 0.00 56 PHE A N 17
ATOM 14826 C CA . PHE A 1 56 ? 1.149 -10.522 1.107 1.00 0.00 56 PHE A CA 17
ATOM 14827 C C . PHE A 1 56 ? 0.457 -11.730 0.492 1.00 0.00 56 PHE A C 17
ATOM 14828 O O . PHE A 1 56 ? 0.969 -12.329 -0.448 1.00 0.00 56 PHE A O 17
ATOM 14845 N N . GLY A 1 57 ? -0.757 -12.032 0.964 1.00 0.00 57 GLY A N 17
ATOM 14846 C CA . GLY A 1 57 ? -1.492 -13.212 0.531 1.00 0.00 57 GLY A CA 17
ATOM 14847 C C . GLY A 1 57 ? -2.522 -12.934 -0.566 1.00 0.00 57 GLY A C 17
ATOM 14848 O O . GLY A 1 57 ? -3.034 -13.881 -1.162 1.00 0.00 57 GLY A O 17
ATOM 14852 N N . ASN A 1 58 ? -2.855 -11.660 -0.806 1.00 0.00 58 ASN A N 17
ATOM 14853 C CA . ASN A 1 58 ? -3.915 -11.210 -1.714 1.00 0.00 58 ASN A CA 17
ATOM 14854 C C . ASN A 1 58 ? -3.508 -11.356 -3.186 1.00 0.00 58 ASN A C 17
ATOM 14855 O O . ASN A 1 58 ? -3.844 -12.359 -3.806 1.00 0.00 58 ASN A O 17
ATOM 14866 N N . SER A 1 59 ? -2.783 -10.386 -3.758 1.00 0.00 59 SER A N 17
ATOM 14867 C CA . SER A 1 59 ? -2.470 -10.342 -5.190 1.00 0.00 59 SER A CA 17
ATOM 14868 C C . SER A 1 59 ? -0.980 -10.187 -5.479 1.00 0.00 59 SER A C 17
ATOM 14869 O O . SER A 1 59 ? -0.593 -10.222 -6.648 1.00 0.00 59 SER A O 17
ATOM 14877 N N . CYS A 1 60 ? -0.138 -9.975 -4.469 1.00 0.00 60 CYS A N 17
ATOM 14878 C CA . CYS A 1 60 ? 1.291 -9.819 -4.680 1.00 0.00 60 CYS A CA 17
ATOM 14879 C C . CYS A 1 60 ? 1.960 -11.163 -4.435 1.00 0.00 60 CYS A C 17
ATOM 14880 O O . CYS A 1 60 ? 1.458 -11.964 -3.646 1.00 0.00 60 CYS A O 17
ATOM 14887 N N . LEU A 1 61 ? 3.074 -11.417 -5.118 1.00 0.00 61 LEU A N 17
ATOM 14888 C CA . LEU A 1 61 ? 3.796 -12.675 -4.983 1.00 0.00 61 LEU A CA 17
ATOM 14889 C C . LEU A 1 61 ? 4.524 -12.716 -3.636 1.00 0.00 61 LEU A C 17
ATOM 14890 O O . LEU A 1 61 ? 4.566 -13.746 -2.966 1.00 0.00 61 LEU A O 17
ATOM 14906 N N . ASN A 1 62 ? 5.130 -11.595 -3.252 1.00 0.00 62 ASN A N 17
ATOM 14907 C CA . ASN A 1 62 ? 5.844 -11.382 -2.009 1.00 0.00 62 ASN A CA 17
ATOM 14908 C C . ASN A 1 62 ? 5.596 -9.933 -1.618 1.00 0.00 62 ASN A C 17
ATOM 14909 O O . ASN A 1 62 ? 5.673 -9.041 -2.469 1.00 0.00 62 ASN A O 17
ATOM 14920 N N . TRP A 1 63 ? 5.256 -9.713 -0.352 1.00 0.00 63 TRP A N 17
ATOM 14921 C CA . TRP A 1 63 ? 5.240 -8.382 0.229 1.00 0.00 63 TRP A CA 17
ATOM 14922 C C . TRP A 1 63 ? 6.676 -7.859 0.357 1.00 0.00 63 TRP A C 17
ATOM 14923 O O . TRP A 1 63 ? 6.820 -6.650 0.616 1.00 0.00 63 TRP A O 17
ATOM 14944 N N . THR A 1 1 ? -6.390 -2.818 10.521 1.00 0.00 1 THR A N 18
ATOM 14945 C CA . THR A 1 1 ? -6.808 -1.416 10.407 1.00 0.00 1 THR A CA 18
ATOM 14946 C C . THR A 1 1 ? -7.389 -1.181 9.009 1.00 0.00 1 THR A C 18
ATOM 14947 O O . THR A 1 1 ? -7.481 -2.124 8.213 1.00 0.00 1 THR A O 18
ATOM 14958 N N . ASP A 1 2 ? -7.731 0.067 8.710 1.00 0.00 2 ASP A N 18
ATOM 14959 C CA . ASP A 1 2 ? -8.167 0.534 7.406 1.00 0.00 2 ASP A CA 18
ATOM 14960 C C . ASP A 1 2 ? -7.148 1.569 6.916 1.00 0.00 2 ASP A C 18
ATOM 14961 O O . ASP A 1 2 ? -6.573 2.279 7.741 1.00 0.00 2 ASP A O 18
ATOM 14970 N N . PRO A 1 3 ? -6.944 1.713 5.601 1.00 0.00 3 PRO A N 18
ATOM 14971 C CA . PRO A 1 3 ? -6.143 2.789 5.017 1.00 0.00 3 PRO A CA 18
ATOM 14972 C C . PRO A 1 3 ? -6.852 4.148 5.058 1.00 0.00 3 PRO A C 18
ATOM 14973 O O . PRO A 1 3 ? -6.216 5.174 4.852 1.00 0.00 3 PRO A O 18
ATOM 14984 N N . GLU A 1 4 ? -8.159 4.160 5.313 1.00 0.00 4 GLU A N 18
ATOM 14985 C CA . GLU A 1 4 ? -8.997 5.349 5.326 1.00 0.00 4 GLU A CA 18
ATOM 14986 C C . GLU A 1 4 ? -8.435 6.410 6.282 1.00 0.00 4 GLU A C 18
ATOM 14987 O O . GLU A 1 4 ? -8.325 7.590 5.945 1.00 0.00 4 GLU A O 18
ATOM 14999 N N . GLU A 1 5 ? -8.106 5.969 7.498 1.00 0.00 5 GLU A N 18
ATOM 15000 C CA . GLU A 1 5 ? -7.766 6.823 8.629 1.00 0.00 5 GLU A CA 18
ATOM 15001 C C . GLU A 1 5 ? -6.253 6.895 8.823 1.00 0.00 5 GLU A C 18
ATOM 15002 O O . GLU A 1 5 ? -5.772 7.394 9.844 1.00 0.00 5 GLU A O 18
ATOM 15014 N N . HIS A 1 6 ? -5.490 6.373 7.864 1.00 0.00 6 HIS A N 18
ATOM 15015 C CA . HIS A 1 6 ? -4.057 6.200 7.956 1.00 0.00 6 HIS A CA 18
ATOM 15016 C C . HIS A 1 6 ? -3.459 6.554 6.603 1.00 0.00 6 HIS A C 18
ATOM 15017 O O . HIS A 1 6 ? -3.455 5.735 5.693 1.00 0.00 6 HIS A O 18
ATOM 15031 N N . PHE A 1 7 ? -2.925 7.762 6.481 1.00 0.00 7 PHE A N 18
ATOM 15032 C CA . PHE A 1 7 ? -2.112 8.214 5.362 1.00 0.00 7 PHE A CA 18
ATOM 15033 C C . PHE A 1 7 ? -0.891 8.855 6.008 1.00 0.00 7 PHE A C 18
ATOM 15034 O O . PHE A 1 7 ? -1.070 9.605 6.972 1.00 0.00 7 PHE A O 18
ATOM 15051 N N . ASP A 1 8 ? 0.324 8.548 5.547 1.00 0.00 8 ASP A N 18
ATOM 15052 C CA . ASP A 1 8 ? 1.493 9.344 5.903 1.00 0.00 8 ASP A CA 18
ATOM 15053 C C . ASP A 1 8 ? 2.605 9.054 4.886 1.00 0.00 8 ASP A C 18
ATOM 15054 O O . ASP A 1 8 ? 3.420 8.155 5.111 1.00 0.00 8 ASP A O 18
ATOM 15063 N N . PRO A 1 9 ? 2.597 9.705 3.706 1.00 0.00 9 PRO A N 18
ATOM 15064 C CA . PRO A 1 9 ? 3.574 9.447 2.647 1.00 0.00 9 PRO A CA 18
ATOM 15065 C C . PRO A 1 9 ? 4.983 9.902 3.043 1.00 0.00 9 PRO A C 18
ATOM 15066 O O . PRO A 1 9 ? 5.160 10.735 3.935 1.00 0.00 9 PRO A O 18
ATOM 15077 N N . ASN A 1 10 ? 5.994 9.455 2.302 1.00 0.00 10 ASN A N 18
ATOM 15078 C CA . ASN A 1 10 ? 7.296 10.109 2.195 1.00 0.00 10 ASN A CA 18
ATOM 15079 C C . ASN A 1 10 ? 7.434 10.707 0.792 1.00 0.00 10 ASN A C 18
ATOM 15080 O O . ASN A 1 10 ? 6.518 10.622 -0.029 1.00 0.00 10 ASN A O 18
ATOM 15091 N N . THR A 1 11 ? 8.573 11.337 0.512 1.00 0.00 11 THR A N 18
ATOM 15092 C CA . THR A 1 11 ? 8.805 12.068 -0.730 1.00 0.00 11 THR A CA 18
ATOM 15093 C C . THR A 1 11 ? 8.918 11.161 -1.965 1.00 0.00 11 THR A C 18
ATOM 15094 O O . THR A 1 11 ? 8.787 11.650 -3.087 1.00 0.00 11 THR A O 18
ATOM 15105 N N . ASN A 1 12 ? 9.162 9.858 -1.784 1.00 0.00 12 ASN A N 18
ATOM 15106 C CA . ASN A 1 12 ? 9.284 8.881 -2.869 1.00 0.00 12 ASN A CA 18
ATOM 15107 C C . ASN A 1 12 ? 7.903 8.505 -3.403 1.00 0.00 12 ASN A C 18
ATOM 15108 O O . ASN A 1 12 ? 7.794 7.969 -4.510 1.00 0.00 12 ASN A O 18
ATOM 15119 N N . CYS A 1 13 ? 6.853 8.765 -2.625 1.00 0.00 13 CYS A N 18
ATOM 15120 C CA . CYS A 1 13 ? 5.470 8.586 -2.999 1.00 0.00 13 CYS A CA 18
ATOM 15121 C C . CYS A 1 13 ? 4.908 9.927 -3.467 1.00 0.00 13 CYS A C 18
ATOM 15122 O O . CYS A 1 13 ? 5.443 10.986 -3.137 1.00 0.00 13 CYS A O 18
ATOM 15129 N N . ASP A 1 14 ? 3.817 9.894 -4.232 1.00 0.00 14 ASP A N 18
ATOM 15130 C CA . ASP A 1 14 ? 3.203 11.080 -4.833 1.00 0.00 14 ASP A CA 18
ATOM 15131 C C . ASP A 1 14 ? 1.687 11.044 -4.657 1.00 0.00 14 ASP A C 18
ATOM 15132 O O . ASP A 1 14 ? 1.077 12.099 -4.450 1.00 0.00 14 ASP A O 18
ATOM 15141 N N . TYR A 1 15 ? 1.082 9.848 -4.740 1.00 0.00 15 TYR A N 18
ATOM 15142 C CA . TYR A 1 15 ? -0.364 9.671 -4.770 1.00 0.00 15 TYR A CA 18
ATOM 15143 C C . TYR A 1 15 ? -0.981 10.163 -3.466 1.00 0.00 15 TYR A C 18
ATOM 15144 O O . TYR A 1 15 ? -0.588 9.742 -2.380 1.00 0.00 15 TYR A O 18
ATOM 15162 N N . THR A 1 16 ? -2.022 10.982 -3.598 1.00 0.00 16 THR A N 18
ATOM 15163 C CA . THR A 1 16 ? -2.821 11.456 -2.469 1.00 0.00 16 THR A CA 18
ATOM 15164 C C . THR A 1 16 ? -4.291 11.092 -2.656 1.00 0.00 16 THR A C 18
ATOM 15165 O O . THR A 1 16 ? -5.182 11.921 -2.488 1.00 0.00 16 THR A O 18
ATOM 15176 N N . ASN A 1 17 ? -4.549 9.823 -2.992 1.00 0.00 17 ASN A N 18
ATOM 15177 C CA . ASN A 1 17 ? -5.824 9.183 -2.701 1.00 0.00 17 ASN A CA 18
ATOM 15178 C C . ASN A 1 17 ? -5.466 7.885 -2.008 1.00 0.00 17 ASN A C 18
ATOM 15179 O O . ASN A 1 17 ? -4.514 7.217 -2.416 1.00 0.00 17 ASN A O 18
ATOM 15190 N N . SER A 1 18 ? -6.235 7.539 -0.988 1.00 0.00 18 SER A N 18
ATOM 15191 C CA . SER A 1 18 ? -6.046 6.349 -0.160 1.00 0.00 18 SER A CA 18
ATOM 15192 C C . SER A 1 18 ? -6.195 5.118 -1.059 1.00 0.00 18 SER A C 18
ATOM 15193 O O . SER A 1 18 ? -5.339 4.236 -1.067 1.00 0.00 18 SER A O 18
ATOM 15201 N N . GLN A 1 19 ? -7.264 5.113 -1.859 1.00 0.00 19 GLN A N 18
ATOM 15202 C CA . GLN A 1 19 ? -7.651 4.057 -2.775 1.00 0.00 19 GLN A CA 18
ATOM 15203 C C . GLN A 1 19 ? -6.550 3.757 -3.805 1.00 0.00 19 GLN A C 18
ATOM 15204 O O . GLN A 1 19 ? -6.105 2.618 -3.895 1.00 0.00 19 GLN A O 18
ATOM 15218 N N . ASP A 1 20 ? -6.105 4.745 -4.594 1.00 0.00 20 ASP A N 18
ATOM 15219 C CA . ASP A 1 20 ? -5.103 4.525 -5.645 1.00 0.00 20 ASP A CA 18
ATOM 15220 C C . ASP A 1 20 ? -3.777 4.101 -5.032 1.00 0.00 20 ASP A C 18
ATOM 15221 O O . ASP A 1 20 ? -3.169 3.152 -5.516 1.00 0.00 20 ASP A O 18
ATOM 15230 N N . ALA A 1 21 ? -3.312 4.768 -3.969 1.00 0.00 21 ALA A N 18
ATOM 15231 C CA . ALA A 1 21 ? -2.104 4.343 -3.276 1.00 0.00 21 ALA A CA 18
ATOM 15232 C C . ALA A 1 21 ? -2.224 2.869 -2.886 1.00 0.00 21 ALA A C 18
ATOM 15233 O O . ALA A 1 21 ? -1.384 2.061 -3.283 1.00 0.00 21 ALA A O 18
ATOM 15240 N N . TRP A 1 22 ? -3.284 2.510 -2.157 1.00 0.00 22 TRP A N 18
ATOM 15241 C CA . TRP A 1 22 ? -3.554 1.154 -1.703 1.00 0.00 22 TRP A CA 18
ATOM 15242 C C . TRP A 1 22 ? -3.541 0.177 -2.882 1.00 0.00 22 TRP A C 18
ATOM 15243 O O . TRP A 1 22 ? -2.860 -0.845 -2.827 1.00 0.00 22 TRP A O 18
ATOM 15264 N N . ASP A 1 23 ? -4.269 0.453 -3.964 1.00 0.00 23 ASP A N 18
ATOM 15265 C CA . ASP A 1 23 ? -4.379 -0.470 -5.096 1.00 0.00 23 ASP A CA 18
ATOM 15266 C C . ASP A 1 23 ? -3.011 -0.738 -5.707 1.00 0.00 23 ASP A C 18
ATOM 15267 O O . ASP A 1 23 ? -2.676 -1.884 -6.018 1.00 0.00 23 ASP A O 18
ATOM 15276 N N . TYR A 1 24 ? -2.187 0.295 -5.858 1.00 0.00 24 TYR A N 18
ATOM 15277 C CA . TYR A 1 24 ? -0.857 0.121 -6.407 1.00 0.00 24 TYR A CA 18
ATOM 15278 C C . TYR A 1 24 ? 0.011 -0.688 -5.424 1.00 0.00 24 TYR A C 18
ATOM 15279 O O . TYR A 1 24 ? 0.668 -1.646 -5.836 1.00 0.00 24 TYR A O 18
ATOM 15297 N N . CYS A 1 25 ? -0.024 -0.356 -4.126 1.00 0.00 25 CYS A N 18
ATOM 15298 C CA . CYS A 1 25 ? 0.734 -1.042 -3.073 1.00 0.00 25 CYS A CA 18
ATOM 15299 C C . CYS A 1 25 ? 0.422 -2.538 -3.005 1.00 0.00 25 CYS A C 18
ATOM 15300 O O . CYS A 1 25 ? 1.320 -3.374 -2.902 1.00 0.00 25 CYS A O 18
ATOM 15307 N N . THR A 1 26 ? -0.866 -2.871 -3.011 1.00 0.00 26 THR A N 18
ATOM 15308 C CA . THR A 1 26 ? -1.398 -4.196 -2.700 1.00 0.00 26 THR A CA 18
ATOM 15309 C C . THR A 1 26 ? -1.335 -5.136 -3.906 1.00 0.00 26 THR A C 18
ATOM 15310 O O . THR A 1 26 ? -1.842 -6.258 -3.855 1.00 0.00 26 THR A O 18
ATOM 15321 N N . ASN A 1 27 ? -0.699 -4.696 -5.001 1.00 0.00 27 ASN A N 18
ATOM 15322 C CA . ASN A 1 27 ? -0.699 -5.374 -6.291 1.00 0.00 27 ASN A CA 18
ATOM 15323 C C . ASN A 1 27 ? -2.150 -5.653 -6.691 1.00 0.00 27 ASN A C 18
ATOM 15324 O O . ASN A 1 27 ? -2.556 -6.781 -6.970 1.00 0.00 27 ASN A O 18
ATOM 15335 N N . TYR A 1 28 ? -2.983 -4.625 -6.613 1.00 0.00 28 TYR A N 18
ATOM 15336 C CA . TYR A 1 28 ? -4.262 -4.600 -7.288 1.00 0.00 28 TYR A CA 18
ATOM 15337 C C . TYR A 1 28 ? -3.985 -4.186 -8.728 1.00 0.00 28 TYR A C 18
ATOM 15338 O O . TYR A 1 28 ? -4.257 -4.950 -9.655 1.00 0.00 28 TYR A O 18
ATOM 15356 N N . ILE A 1 29 ? -3.347 -3.029 -8.886 1.00 0.00 29 ILE A N 18
ATOM 15357 C CA . ILE A 1 29 ? -2.922 -2.478 -10.156 1.00 0.00 29 ILE A CA 18
ATOM 15358 C C . ILE A 1 29 ? -1.452 -2.863 -10.281 1.00 0.00 29 ILE A C 18
ATOM 15359 O O . ILE A 1 29 ? -0.607 -2.299 -9.577 1.00 0.00 29 ILE A O 18
ATOM 15375 N N . VAL A 1 30 ? -1.150 -3.859 -11.114 1.00 0.00 30 VAL A N 18
ATOM 15376 C CA . VAL A 1 30 ? 0.220 -4.302 -11.335 1.00 0.00 30 VAL A CA 18
ATOM 15377 C C . VAL A 1 30 ? 1.020 -3.140 -11.886 1.00 0.00 30 VAL A C 18
ATOM 15378 O O . VAL A 1 30 ? 0.658 -2.603 -12.935 1.00 0.00 30 VAL A O 18
ATOM 15391 N N . ASN A 1 31 ? 2.084 -2.734 -11.177 1.00 0.00 31 ASN A N 18
ATOM 15392 C CA . ASN A 1 31 ? 2.826 -1.532 -11.563 1.00 0.00 31 ASN A CA 18
ATOM 15393 C C . ASN A 1 31 ? 4.332 -1.763 -11.724 1.00 0.00 31 ASN A C 18
ATOM 15394 O O . ASN A 1 31 ? 4.749 -1.727 -12.878 1.00 0.00 31 ASN A O 18
ATOM 15405 N N . SER A 1 32 ? 5.115 -2.051 -10.667 1.00 0.00 32 SER A N 18
ATOM 15406 C CA . SER A 1 32 ? 6.567 -2.371 -10.656 1.00 0.00 32 SER A CA 18
ATOM 15407 C C . SER A 1 32 ? 7.284 -2.254 -9.286 1.00 0.00 32 SER A C 18
ATOM 15408 O O . SER A 1 32 ? 8.503 -2.411 -9.250 1.00 0.00 32 SER A O 18
ATOM 15416 N N . SER A 1 33 ? 6.590 -2.065 -8.158 1.00 0.00 33 SER A N 18
ATOM 15417 C CA . SER A 1 33 ? 7.153 -2.293 -6.819 1.00 0.00 33 SER A CA 18
ATOM 15418 C C . SER A 1 33 ? 6.305 -3.326 -6.086 1.00 0.00 33 SER A C 18
ATOM 15419 O O . SER A 1 33 ? 6.708 -4.486 -6.014 1.00 0.00 33 SER A O 18
ATOM 15427 N N . CYS A 1 34 ? 5.111 -2.923 -5.632 1.00 0.00 34 CYS A N 18
ATOM 15428 C CA . CYS A 1 34 ? 4.274 -3.517 -4.589 1.00 0.00 34 CYS A CA 18
ATOM 15429 C C . CYS A 1 34 ? 5.054 -4.054 -3.366 1.00 0.00 34 CYS A C 18
ATOM 15430 O O . CYS A 1 34 ? 6.272 -3.899 -3.261 1.00 0.00 34 CYS A O 18
ATOM 15437 N N . GLY A 1 35 ? 4.345 -4.611 -2.378 1.00 0.00 35 GLY A N 18
ATOM 15438 C CA . GLY A 1 35 ? 4.939 -5.188 -1.172 1.00 0.00 35 GLY A CA 18
ATOM 15439 C C . GLY A 1 35 ? 4.967 -4.188 -0.015 1.00 0.00 35 GLY A C 18
ATOM 15440 O O . GLY A 1 35 ? 4.440 -3.080 -0.145 1.00 0.00 35 GLY A O 18
ATOM 15444 N N . GLU A 1 36 ? 5.529 -4.579 1.142 1.00 0.00 36 GLU A N 18
ATOM 15445 C CA . GLU A 1 36 ? 5.508 -3.787 2.378 1.00 0.00 36 GLU A CA 18
ATOM 15446 C C . GLU A 1 36 ? 6.116 -2.390 2.171 1.00 0.00 36 GLU A C 18
ATOM 15447 O O . GLU A 1 36 ? 5.736 -1.447 2.859 1.00 0.00 36 GLU A O 18
ATOM 15459 N N . ILE A 1 37 ? 7.043 -2.266 1.218 1.00 0.00 37 ILE A N 18
ATOM 15460 C CA . ILE A 1 37 ? 7.732 -1.039 0.829 1.00 0.00 37 ILE A CA 18
ATOM 15461 C C . ILE A 1 37 ? 6.727 -0.011 0.338 1.00 0.00 37 ILE A C 18
ATOM 15462 O O . ILE A 1 37 ? 6.674 1.092 0.867 1.00 0.00 37 ILE A O 18
ATOM 15478 N N . CYS A 1 38 ? 5.944 -0.352 -0.687 1.00 0.00 38 CYS A N 18
ATOM 15479 C CA . CYS A 1 38 ? 5.047 0.610 -1.303 1.00 0.00 38 CYS A CA 18
ATOM 15480 C C . CYS A 1 38 ? 4.010 1.078 -0.279 1.00 0.00 38 CYS A C 18
ATOM 15481 O O . CYS A 1 38 ? 3.664 2.258 -0.244 1.00 0.00 38 CYS A O 18
ATOM 15488 N N . CYS A 1 39 ? 3.567 0.165 0.598 1.00 0.00 39 CYS A N 18
ATOM 15489 C CA . CYS A 1 39 ? 2.811 0.501 1.787 1.00 0.00 39 CYS A CA 18
ATOM 15490 C C . CYS A 1 39 ? 3.583 1.561 2.572 1.00 0.00 39 CYS A C 18
ATOM 15491 O O . CYS A 1 39 ? 3.105 2.680 2.670 1.00 0.00 39 CYS A O 18
ATOM 15498 N N . ASN A 1 40 ? 4.774 1.234 3.077 1.00 0.00 40 ASN A N 18
ATOM 15499 C CA . ASN A 1 40 ? 5.620 2.096 3.903 1.00 0.00 40 ASN A CA 18
ATOM 15500 C C . ASN A 1 40 ? 5.848 3.482 3.306 1.00 0.00 40 ASN A C 18
ATOM 15501 O O . ASN A 1 40 ? 6.063 4.439 4.051 1.00 0.00 40 ASN A O 18
ATOM 15512 N N . ASP A 1 41 ? 5.880 3.587 1.980 1.00 0.00 41 ASP A N 18
ATOM 15513 C CA . ASP A 1 41 ? 6.248 4.811 1.287 1.00 0.00 41 ASP A CA 18
ATOM 15514 C C . ASP A 1 41 ? 5.049 5.757 1.161 1.00 0.00 41 ASP A C 18
ATOM 15515 O O . ASP A 1 41 ? 5.246 6.967 1.236 1.00 0.00 41 ASP A O 18
ATOM 15524 N N . CYS A 1 42 ? 3.805 5.264 1.049 1.00 0.00 42 CYS A N 18
ATOM 15525 C CA . CYS A 1 42 ? 2.605 6.124 1.086 1.00 0.00 42 CYS A CA 18
ATOM 15526 C C . CYS A 1 42 ? 1.970 6.188 2.479 1.00 0.00 42 CYS A C 18
ATOM 15527 O O . CYS A 1 42 ? 1.123 7.048 2.738 1.00 0.00 42 CYS A O 18
ATOM 15534 N N . PHE A 1 43 ? 2.311 5.264 3.368 1.00 0.00 43 PHE A N 18
ATOM 15535 C CA . PHE A 1 43 ? 1.567 5.004 4.580 1.00 0.00 43 PHE A CA 18
ATOM 15536 C C . PHE A 1 43 ? 2.527 4.896 5.761 1.00 0.00 43 PHE A C 18
ATOM 15537 O O . PHE A 1 43 ? 3.618 4.330 5.676 1.00 0.00 43 PHE A O 18
ATOM 15554 N N . ASP A 1 44 ? 2.028 5.347 6.908 1.00 0.00 44 ASP A N 18
ATOM 15555 C CA . ASP A 1 44 ? 2.556 5.089 8.246 1.00 0.00 44 ASP A CA 18
ATOM 15556 C C . ASP A 1 44 ? 2.653 3.579 8.510 1.00 0.00 44 ASP A C 18
ATOM 15557 O O . ASP A 1 44 ? 2.142 2.750 7.746 1.00 0.00 44 ASP A O 18
ATOM 15566 N N . GLU A 1 45 ? 3.180 3.220 9.671 1.00 0.00 45 GLU A N 18
ATOM 15567 C CA . GLU A 1 45 ? 3.423 1.844 10.080 1.00 0.00 45 GLU A CA 18
ATOM 15568 C C . GLU A 1 45 ? 2.116 1.072 10.326 1.00 0.00 45 GLU A C 18
ATOM 15569 O O . GLU A 1 45 ? 2.061 -0.152 10.159 1.00 0.00 45 GLU A O 18
ATOM 15581 N N . THR A 1 46 ? 1.059 1.780 10.725 1.00 0.00 46 THR A N 18
ATOM 15582 C CA . THR A 1 46 ? -0.187 1.196 11.198 1.00 0.00 46 THR A CA 18
ATOM 15583 C C . THR A 1 46 ? -1.092 0.801 10.039 1.00 0.00 46 THR A C 18
ATOM 15584 O O . THR A 1 46 ? -1.484 -0.364 9.958 1.00 0.00 46 THR A O 18
ATOM 15595 N N . GLY A 1 47 ? -1.374 1.731 9.122 1.00 0.00 47 GLY A N 18
ATOM 15596 C CA . GLY A 1 47 ? -2.083 1.443 7.878 1.00 0.00 47 GLY A CA 18
ATOM 15597 C C . GLY A 1 47 ? -1.353 0.325 7.147 1.00 0.00 47 GLY A C 18
ATOM 15598 O O . GLY A 1 47 ? -1.976 -0.649 6.714 1.00 0.00 47 GLY A O 18
ATOM 15602 N N . THR A 1 48 ? -0.016 0.405 7.105 1.00 0.00 48 THR A N 18
ATOM 15603 C CA . THR A 1 48 ? 0.812 -0.640 6.534 1.00 0.00 48 THR A CA 18
ATOM 15604 C C . THR A 1 48 ? 0.402 -2.020 7.036 1.00 0.00 48 THR A C 18
ATOM 15605 O O . THR A 1 48 ? 0.187 -2.874 6.186 1.00 0.00 48 THR A O 18
ATOM 15616 N N . GLY A 1 49 ? 0.169 -2.265 8.326 1.00 0.00 49 GLY A N 18
ATOM 15617 C CA . GLY A 1 49 ? -0.191 -3.605 8.787 1.00 0.00 49 GLY A CA 18
ATOM 15618 C C . GLY A 1 49 ? -1.374 -4.226 8.021 1.00 0.00 49 GLY A C 18
ATOM 15619 O O . GLY A 1 49 ? -1.349 -5.423 7.721 1.00 0.00 49 GLY A O 18
ATOM 15623 N N . ALA A 1 50 ? -2.370 -3.419 7.639 1.00 0.00 50 ALA A N 18
ATOM 15624 C CA . ALA A 1 50 ? -3.504 -3.822 6.811 1.00 0.00 50 ALA A CA 18
ATOM 15625 C C . ALA A 1 50 ? -3.131 -4.017 5.352 1.00 0.00 50 ALA A C 18
ATOM 15626 O O . ALA A 1 50 ? -3.535 -5.015 4.751 1.00 0.00 50 ALA A O 18
ATOM 15633 N N . CYS A 1 51 ? -2.428 -3.047 4.778 1.00 0.00 51 CYS A N 18
ATOM 15634 C CA . CYS A 1 51 ? -2.076 -3.014 3.378 1.00 0.00 51 CYS A CA 18
ATOM 15635 C C . CYS A 1 51 ? -1.127 -4.162 3.073 1.00 0.00 51 CYS A C 18
ATOM 15636 O O . CYS A 1 51 ? -1.239 -4.805 2.035 1.00 0.00 51 CYS A O 18
ATOM 15643 N N . ARG A 1 52 ? -0.267 -4.513 4.034 1.00 0.00 52 ARG A N 18
ATOM 15644 C CA . ARG A 1 52 ? 0.576 -5.677 3.940 1.00 0.00 52 ARG A CA 18
ATOM 15645 C C . ARG A 1 52 ? -0.242 -6.930 3.762 1.00 0.00 52 ARG A C 18
ATOM 15646 O O . ARG A 1 52 ? 0.140 -7.724 2.927 1.00 0.00 52 ARG A O 18
ATOM 15667 N N . ALA A 1 53 ? -1.339 -7.140 4.499 1.00 0.00 53 ALA A N 18
ATOM 15668 C CA . ALA A 1 53 ? -2.173 -8.322 4.284 1.00 0.00 53 ALA A CA 18
ATOM 15669 C C . ALA A 1 53 ? -2.613 -8.381 2.825 1.00 0.00 53 ALA A C 18
ATOM 15670 O O . ALA A 1 53 ? -2.371 -9.380 2.141 1.00 0.00 53 ALA A O 18
ATOM 15677 N N . GLN A 1 54 ? -3.161 -7.261 2.344 1.00 0.00 54 GLN A N 18
ATOM 15678 C CA . GLN A 1 54 ? -3.534 -7.091 0.945 1.00 0.00 54 GLN A CA 18
ATOM 15679 C C . GLN A 1 54 ? -2.317 -7.137 -0.011 1.00 0.00 54 GLN A C 18
ATOM 15680 O O . GLN A 1 54 ? -2.506 -7.130 -1.218 1.00 0.00 54 GLN A O 18
ATOM 15694 N N . ALA A 1 55 ? -1.074 -7.225 0.459 1.00 0.00 55 ALA A N 18
ATOM 15695 C CA . ALA A 1 55 ? 0.130 -7.386 -0.351 1.00 0.00 55 ALA A CA 18
ATOM 15696 C C . ALA A 1 55 ? 0.906 -8.683 -0.004 1.00 0.00 55 ALA A C 18
ATOM 15697 O O . ALA A 1 55 ? 1.992 -8.897 -0.533 1.00 0.00 55 ALA A O 18
ATOM 15704 N N . PHE A 1 56 ? 0.411 -9.534 0.900 1.00 0.00 56 PHE A N 18
ATOM 15705 C CA . PHE A 1 56 ? 1.119 -10.684 1.481 1.00 0.00 56 PHE A CA 18
ATOM 15706 C C . PHE A 1 56 ? 0.448 -11.988 1.058 1.00 0.00 56 PHE A C 18
ATOM 15707 O O . PHE A 1 56 ? 1.080 -12.910 0.558 1.00 0.00 56 PHE A O 18
ATOM 15724 N N . GLY A 1 57 ? -0.857 -12.062 1.302 1.00 0.00 57 GLY A N 18
ATOM 15725 C CA . GLY A 1 57 ? -1.670 -13.229 0.953 1.00 0.00 57 GLY A CA 18
ATOM 15726 C C . GLY A 1 57 ? -2.602 -13.004 -0.232 1.00 0.00 57 GLY A C 18
ATOM 15727 O O . GLY A 1 57 ? -3.205 -13.941 -0.757 1.00 0.00 57 GLY A O 18
ATOM 15731 N N . ASN A 1 58 ? -2.744 -11.742 -0.622 1.00 0.00 58 ASN A N 18
ATOM 15732 C CA . ASN A 1 58 ? -3.536 -11.275 -1.746 1.00 0.00 58 ASN A CA 18
ATOM 15733 C C . ASN A 1 58 ? -2.709 -11.453 -3.034 1.00 0.00 58 ASN A C 18
ATOM 15734 O O . ASN A 1 58 ? -2.009 -12.454 -3.179 1.00 0.00 58 ASN A O 18
ATOM 15745 N N . SER A 1 59 ? -2.811 -10.557 -4.018 1.00 0.00 59 SER A N 18
ATOM 15746 C CA . SER A 1 59 ? -2.354 -10.845 -5.379 1.00 0.00 59 SER A CA 18
ATOM 15747 C C . SER A 1 59 ? -0.851 -10.647 -5.580 1.00 0.00 59 SER A C 18
ATOM 15748 O O . SER A 1 59 ? -0.291 -11.170 -6.543 1.00 0.00 59 SER A O 18
ATOM 15756 N N . CYS A 1 60 ? -0.194 -9.890 -4.701 1.00 0.00 60 CYS A N 18
ATOM 15757 C CA . CYS A 1 60 ? 1.255 -9.781 -4.707 1.00 0.00 60 CYS A CA 18
ATOM 15758 C C . CYS A 1 60 ? 1.782 -11.133 -4.247 1.00 0.00 60 CYS A C 18
ATOM 15759 O O . CYS A 1 60 ? 1.368 -11.594 -3.183 1.00 0.00 60 CYS A O 18
ATOM 15766 N N . LEU A 1 61 ? 2.650 -11.777 -5.025 1.00 0.00 61 LEU A N 18
ATOM 15767 C CA . LEU A 1 61 ? 3.086 -13.139 -4.712 1.00 0.00 61 LEU A CA 18
ATOM 15768 C C . LEU A 1 61 ? 4.059 -13.156 -3.533 1.00 0.00 61 LEU A C 18
ATOM 15769 O O . LEU A 1 61 ? 4.074 -14.112 -2.758 1.00 0.00 61 LEU A O 18
ATOM 15785 N N . ASN A 1 62 ? 4.874 -12.109 -3.407 1.00 0.00 62 ASN A N 18
ATOM 15786 C CA . ASN A 1 62 ? 5.765 -11.878 -2.281 1.00 0.00 62 ASN A CA 18
ATOM 15787 C C . ASN A 1 62 ? 5.630 -10.416 -1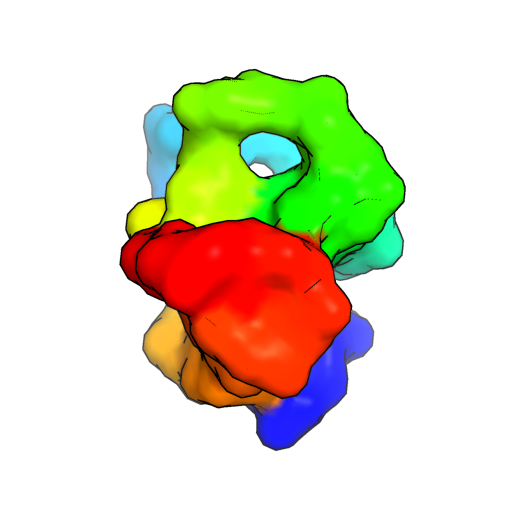.899 1.00 0.00 62 ASN A C 18
ATOM 15788 O O . ASN A 1 62 ? 5.728 -9.555 -2.774 1.00 0.00 62 ASN A O 18
ATOM 15799 N N . TRP A 1 63 ? 5.382 -10.134 -0.624 1.00 0.00 63 TRP A N 18
ATOM 15800 C CA . TRP A 1 63 ? 5.391 -8.789 -0.090 1.00 0.00 63 TRP A CA 18
ATOM 15801 C C . TRP A 1 63 ? 6.807 -8.210 -0.078 1.00 0.00 63 TRP A C 18
ATOM 15802 O O . TRP A 1 63 ? 6.927 -7.026 0.313 1.00 0.00 63 TRP A O 18
ATOM 15823 N N . THR A 1 1 ? -6.566 -1.892 10.310 1.00 0.00 1 THR A N 19
ATOM 15824 C CA . THR A 1 1 ? -7.170 -0.570 10.142 1.00 0.00 1 THR A CA 19
ATOM 15825 C C . THR A 1 1 ? -7.496 -0.334 8.668 1.00 0.00 1 THR A C 19
ATOM 15826 O O . THR A 1 1 ? -7.028 -1.078 7.805 1.00 0.00 1 THR A O 19
ATOM 15837 N N . ASP A 1 2 ? -8.267 0.711 8.384 1.00 0.00 2 ASP A N 19
ATOM 15838 C CA . ASP A 1 2 ? -8.588 1.116 7.022 1.00 0.00 2 ASP A CA 19
ATOM 15839 C C . ASP A 1 2 ? -7.608 2.216 6.590 1.00 0.00 2 ASP A C 19
ATOM 15840 O O . ASP A 1 2 ? -7.222 3.038 7.421 1.00 0.00 2 ASP A O 19
ATOM 15849 N N . PRO A 1 3 ? -7.267 2.312 5.294 1.00 0.00 3 PRO A N 19
ATOM 15850 C CA . PRO A 1 3 ? -6.383 3.340 4.741 1.00 0.00 3 PRO A CA 19
ATOM 15851 C C . PRO A 1 3 ? -7.040 4.723 4.702 1.00 0.00 3 PRO A C 19
ATOM 15852 O O . PRO A 1 3 ? -6.418 5.700 4.305 1.00 0.00 3 PRO A O 19
ATOM 15863 N N . GLU A 1 4 ? -8.309 4.805 5.090 1.00 0.00 4 GLU A N 19
ATOM 15864 C CA . GLU A 1 4 ? -9.063 6.035 5.198 1.00 0.00 4 GLU A CA 19
ATOM 15865 C C . GLU A 1 4 ? -8.399 7.007 6.171 1.00 0.00 4 GLU A C 19
ATOM 15866 O O . GLU A 1 4 ? -8.405 8.211 5.938 1.00 0.00 4 GLU A O 19
ATOM 15878 N N . GLU A 1 5 ? -7.903 6.508 7.303 1.00 0.00 5 GLU A N 19
ATOM 15879 C CA . GLU A 1 5 ? -7.579 7.327 8.469 1.00 0.00 5 GLU A CA 19
ATOM 15880 C C . GLU A 1 5 ? -6.102 7.244 8.836 1.00 0.00 5 GLU A C 19
ATOM 15881 O O . GLU A 1 5 ? -5.694 7.684 9.910 1.00 0.00 5 GLU A O 19
ATOM 15893 N N . HIS A 1 6 ? -5.308 6.625 7.973 1.00 0.00 6 HIS A N 19
ATOM 15894 C CA . HIS A 1 6 ? -3.900 6.368 8.160 1.00 0.00 6 HIS A CA 19
ATOM 15895 C C . HIS A 1 6 ? -3.304 6.674 6.803 1.00 0.00 6 HIS A C 19
ATOM 15896 O O . HIS A 1 6 ? -3.540 5.918 5.867 1.00 0.00 6 HIS A O 19
ATOM 15910 N N . PHE A 1 7 ? -2.622 7.806 6.660 1.00 0.00 7 PHE A N 19
ATOM 15911 C CA . PHE A 1 7 ? -2.033 8.229 5.400 1.00 0.00 7 PHE A CA 19
ATOM 15912 C C . PHE A 1 7 ? -0.840 9.086 5.802 1.00 0.00 7 PHE A C 19
ATOM 15913 O O . PHE A 1 7 ? -1.034 10.193 6.308 1.00 0.00 7 PHE A O 19
ATOM 15930 N N . ASP A 1 8 ? 0.386 8.579 5.685 1.00 0.00 8 ASP A N 19
ATOM 15931 C CA . ASP A 1 8 ? 1.584 9.290 6.143 1.00 0.00 8 ASP A CA 19
ATOM 15932 C C . ASP A 1 8 ? 2.685 9.082 5.099 1.00 0.00 8 ASP A C 19
ATOM 15933 O O . ASP A 1 8 ? 3.567 8.247 5.291 1.00 0.00 8 ASP A O 19
ATOM 15942 N N . PRO A 1 9 ? 2.578 9.737 3.928 1.00 0.00 9 PRO A N 19
ATOM 15943 C CA . PRO A 1 9 ? 3.449 9.444 2.805 1.00 0.00 9 PRO A CA 19
ATOM 15944 C C . PRO A 1 9 ? 4.836 10.042 3.014 1.00 0.00 9 PRO A C 19
ATOM 15945 O O . PRO A 1 9 ? 4.978 11.255 3.215 1.00 0.00 9 PRO A O 19
ATOM 15956 N N . ASN A 1 10 ? 5.869 9.216 2.839 1.00 0.00 10 ASN A N 19
ATOM 15957 C CA . ASN A 1 10 ? 7.261 9.662 2.832 1.00 0.00 10 ASN A CA 19
ATOM 15958 C C . ASN A 1 10 ? 7.484 10.636 1.682 1.00 0.00 10 ASN A C 19
ATOM 15959 O O . ASN A 1 10 ? 6.647 10.793 0.783 1.00 0.00 10 ASN A O 19
ATOM 15970 N N . THR A 1 11 ? 8.692 11.177 1.611 1.00 0.00 11 THR A N 19
ATOM 15971 C CA . THR A 1 11 ? 9.255 11.916 0.487 1.00 0.00 11 THR A CA 19
ATOM 15972 C C . THR A 1 11 ? 9.535 11.005 -0.724 1.00 0.00 11 THR A C 19
ATOM 15973 O O . THR A 1 11 ? 10.544 11.162 -1.422 1.00 0.00 11 THR A O 19
ATOM 15984 N N . ASN A 1 12 ? 8.684 10.002 -0.956 1.00 0.00 12 ASN A N 19
ATOM 15985 C CA . ASN A 1 12 ? 8.795 9.081 -2.067 1.00 0.00 12 ASN A CA 19
ATOM 15986 C C . ASN A 1 12 ? 7.443 8.717 -2.673 1.00 0.00 12 ASN A C 19
ATOM 15987 O O . ASN A 1 12 ? 7.424 8.336 -3.842 1.00 0.00 12 ASN A O 19
ATOM 15998 N N . CYS A 1 13 ? 6.332 8.795 -1.925 1.00 0.00 13 CYS A N 19
ATOM 15999 C CA . CYS A 1 13 ? 5.010 8.531 -2.486 1.00 0.00 13 CYS A CA 19
ATOM 16000 C C . CYS A 1 13 ? 4.622 9.704 -3.386 1.00 0.00 13 CYS A C 19
ATOM 16001 O O . CYS A 1 13 ? 5.025 10.840 -3.125 1.00 0.00 13 CYS A O 19
ATOM 16008 N N . ASP A 1 14 ? 3.770 9.465 -4.383 1.00 0.00 14 ASP A N 19
ATOM 16009 C CA . ASP A 1 14 ? 3.219 10.513 -5.248 1.00 0.00 14 ASP A CA 19
ATOM 16010 C C . ASP A 1 14 ? 1.698 10.448 -5.322 1.00 0.00 14 ASP A C 19
ATOM 16011 O O . ASP A 1 14 ? 1.062 11.453 -5.640 1.00 0.00 14 ASP A O 19
ATOM 16020 N N . TYR A 1 15 ? 1.089 9.299 -5.014 1.00 0.00 15 TYR A N 19
ATOM 16021 C CA . TYR A 1 15 ? -0.356 9.166 -5.062 1.00 0.00 15 TYR A CA 19
ATOM 16022 C C . TYR A 1 15 ? -0.947 9.672 -3.753 1.00 0.00 15 TYR A C 19
ATOM 16023 O O . TYR A 1 15 ? -0.833 9.031 -2.713 1.00 0.00 15 TYR A O 19
ATOM 16041 N N . THR A 1 16 ? -1.694 10.765 -3.827 1.00 0.00 16 THR A N 19
ATOM 16042 C CA . THR A 1 16 ? -2.347 11.421 -2.698 1.00 0.00 16 THR A CA 19
ATOM 16043 C C . THR A 1 16 ? -3.774 10.895 -2.490 1.00 0.00 16 THR A C 19
ATOM 16044 O O . THR A 1 16 ? -4.635 11.577 -1.931 1.00 0.00 16 THR A O 19
ATOM 16055 N N . ASN A 1 17 ? -4.054 9.671 -2.944 1.00 0.00 17 ASN A N 19
ATOM 16056 C CA . ASN A 1 17 ? -5.365 9.047 -2.830 1.00 0.00 17 ASN A CA 19
ATOM 16057 C C . ASN A 1 17 ? -5.152 7.778 -2.055 1.00 0.00 17 ASN A C 19
ATOM 16058 O O . ASN A 1 17 ? -4.292 6.985 -2.433 1.00 0.00 17 ASN A O 19
ATOM 16069 N N . SER A 1 18 ? -5.979 7.578 -1.041 1.00 0.00 18 SER A N 19
ATOM 16070 C CA . SER A 1 18 ? -6.011 6.377 -0.229 1.00 0.00 18 SER A CA 19
ATOM 16071 C C . SER A 1 18 ? -6.121 5.162 -1.153 1.00 0.00 18 SER A C 19
ATOM 16072 O O . SER A 1 18 ? -5.283 4.268 -1.078 1.00 0.00 18 SER A O 19
ATOM 16080 N N . GLN A 1 19 ? -7.110 5.154 -2.058 1.00 0.00 19 GLN A N 19
ATOM 16081 C CA . GLN A 1 19 ? -7.431 3.972 -2.838 1.00 0.00 19 GLN A CA 19
ATOM 16082 C C . GLN A 1 19 ? -6.393 3.660 -3.911 1.00 0.00 19 GLN A C 19
ATOM 16083 O O . GLN A 1 19 ? -5.965 2.518 -3.976 1.00 0.00 19 GLN A O 19
ATOM 16097 N N . ASP A 1 20 ? -5.968 4.619 -4.743 1.00 0.00 20 ASP A N 19
ATOM 16098 C CA . ASP A 1 20 ? -4.949 4.335 -5.766 1.00 0.00 20 ASP A CA 19
ATOM 16099 C C . ASP A 1 20 ? -3.636 3.947 -5.094 1.00 0.00 20 ASP A C 19
ATOM 16100 O O . ASP A 1 20 ? -2.978 3.021 -5.560 1.00 0.00 20 ASP A O 19
ATOM 16109 N N . ALA A 1 21 ? -3.234 4.636 -4.015 1.00 0.00 21 ALA A N 19
ATOM 16110 C CA . ALA A 1 21 ? -2.028 4.270 -3.283 1.00 0.00 21 ALA A CA 19
ATOM 16111 C C . ALA A 1 21 ? -2.149 2.828 -2.803 1.00 0.00 21 ALA A C 19
ATOM 16112 O O . ALA A 1 21 ? -1.304 2.011 -3.165 1.00 0.00 21 ALA A O 19
ATOM 16119 N N . TRP A 1 22 ? -3.209 2.523 -2.044 1.00 0.00 22 TRP A N 19
ATOM 16120 C CA . TRP A 1 22 ? -3.543 1.195 -1.553 1.00 0.00 22 TRP A CA 19
ATOM 16121 C C . TRP A 1 22 ? -3.474 0.195 -2.696 1.00 0.00 22 TRP A C 19
ATOM 16122 O O . TRP A 1 22 ? -2.622 -0.677 -2.675 1.00 0.00 22 TRP A O 19
ATOM 16143 N N . ASP A 1 23 ? -4.318 0.331 -3.711 1.00 0.00 23 ASP A N 19
ATOM 16144 C CA . ASP A 1 23 ? -4.477 -0.622 -4.803 1.00 0.00 23 ASP A CA 19
ATOM 16145 C C . ASP A 1 23 ? -3.130 -0.933 -5.451 1.00 0.00 23 ASP A C 19
ATOM 16146 O O . ASP A 1 23 ? -2.808 -2.091 -5.741 1.00 0.00 23 ASP A O 19
ATOM 16155 N N . TYR A 1 24 ? -2.299 0.087 -5.660 1.00 0.00 24 TYR A N 19
ATOM 16156 C CA . TYR A 1 24 ? -0.981 -0.124 -6.213 1.00 0.00 24 TYR A CA 19
ATOM 16157 C C . TYR A 1 24 ? -0.119 -0.908 -5.211 1.00 0.00 24 TYR A C 19
ATOM 16158 O O . TYR A 1 24 ? 0.470 -1.928 -5.576 1.00 0.00 24 TYR A O 19
ATOM 16176 N N . CYS A 1 25 ? -0.065 -0.484 -3.944 1.00 0.00 25 CYS A N 19
ATOM 16177 C CA . CYS A 1 25 ? 0.651 -1.187 -2.875 1.00 0.00 25 CYS A CA 19
ATOM 16178 C C . CYS A 1 25 ? 0.255 -2.663 -2.821 1.00 0.00 25 CYS A C 19
ATOM 16179 O O . CYS A 1 25 ? 1.114 -3.546 -2.792 1.00 0.00 25 CYS A O 19
ATOM 16186 N N . THR A 1 26 ? -1.047 -2.928 -2.808 1.00 0.00 26 THR A N 19
ATOM 16187 C CA . THR A 1 26 ? -1.639 -4.233 -2.614 1.00 0.00 26 THR A CA 19
ATOM 16188 C C . THR A 1 26 ? -1.601 -5.072 -3.892 1.00 0.00 26 THR A C 19
ATOM 16189 O O . THR A 1 26 ? -2.048 -6.223 -3.876 1.00 0.00 26 THR A O 19
ATOM 16200 N N . ASN A 1 27 ? -1.005 -4.553 -4.983 1.00 0.00 27 ASN A N 19
ATOM 16201 C CA . ASN A 1 27 ? -0.858 -5.265 -6.255 1.00 0.00 27 ASN A CA 19
ATOM 16202 C C . ASN A 1 27 ? -2.256 -5.653 -6.782 1.00 0.00 27 ASN A C 19
ATOM 16203 O O . ASN A 1 27 ? -2.451 -6.630 -7.504 1.00 0.00 27 ASN A O 19
ATOM 16214 N N . TYR A 1 28 ? -3.252 -4.829 -6.451 1.00 0.00 28 TYR A N 19
ATOM 16215 C CA . TYR A 1 28 ? -4.574 -4.801 -7.060 1.00 0.00 28 TYR A CA 19
ATOM 16216 C C . TYR A 1 28 ? -4.490 -4.282 -8.501 1.00 0.00 28 TYR A C 19
ATOM 16217 O O . TYR A 1 28 ? -5.385 -4.557 -9.299 1.00 0.00 28 TYR A O 19
ATOM 16235 N N . ILE A 1 29 ? -3.413 -3.564 -8.834 1.00 0.00 29 ILE A N 19
ATOM 16236 C CA . ILE A 1 29 ? -3.109 -2.972 -10.128 1.00 0.00 29 ILE A CA 19
ATOM 16237 C C . ILE A 1 29 ? -1.640 -3.306 -10.369 1.00 0.00 29 ILE A C 19
ATOM 16238 O O . ILE A 1 29 ? -0.814 -3.018 -9.488 1.00 0.00 29 ILE A O 19
ATOM 16254 N N . VAL A 1 30 ? -1.312 -3.934 -11.504 1.00 0.00 30 VAL A N 19
ATOM 16255 C CA . VAL A 1 30 ? 0.082 -4.179 -11.846 1.00 0.00 30 VAL A CA 19
ATOM 16256 C C . VAL A 1 30 ? 0.757 -2.824 -11.985 1.00 0.00 30 VAL A C 19
ATOM 16257 O O . VAL A 1 30 ? 0.302 -1.934 -12.709 1.00 0.00 30 VAL A O 19
ATOM 16270 N N . ASN A 1 31 ? 1.833 -2.671 -11.221 1.00 0.00 31 ASN A N 19
ATOM 16271 C CA . ASN A 1 31 ? 2.651 -1.472 -11.174 1.00 0.00 31 ASN A CA 19
ATOM 16272 C C . ASN A 1 31 ? 4.126 -1.798 -10.971 1.00 0.00 31 ASN A C 19
ATOM 16273 O O . ASN A 1 31 ? 4.947 -0.905 -11.147 1.00 0.00 31 ASN A O 19
ATOM 16284 N N . SER A 1 32 ? 4.474 -3.059 -10.688 1.00 0.00 32 SER A N 19
ATOM 16285 C CA . SER A 1 32 ? 5.816 -3.635 -10.701 1.00 0.00 32 SER A CA 19
ATOM 16286 C C . SER A 1 32 ? 6.601 -3.391 -9.402 1.00 0.00 32 SER A C 19
ATOM 16287 O O . SER A 1 32 ? 7.483 -4.199 -9.111 1.00 0.00 32 SER A O 19
ATOM 16295 N N . SER A 1 33 ? 6.237 -2.418 -8.560 1.00 0.00 33 SER A N 19
ATOM 16296 C CA . SER A 1 33 ? 6.873 -2.251 -7.254 1.00 0.00 33 SER A CA 19
ATOM 16297 C C . SER A 1 33 ? 6.043 -2.910 -6.154 1.00 0.00 33 SER A C 19
ATOM 16298 O O . SER A 1 33 ? 6.521 -3.892 -5.580 1.00 0.00 33 SER A O 19
ATOM 16306 N N . CYS A 1 34 ? 4.823 -2.417 -5.880 1.00 0.00 34 CYS A N 19
ATOM 16307 C CA . CYS A 1 34 ? 3.899 -2.882 -4.839 1.00 0.00 34 CYS A CA 19
ATOM 16308 C C . CYS A 1 34 ? 4.629 -3.225 -3.520 1.00 0.00 34 CYS A C 19
ATOM 16309 O O . CYS A 1 34 ? 5.656 -2.621 -3.188 1.00 0.00 34 CYS A O 19
ATOM 16316 N N . GLY A 1 35 ? 4.086 -4.137 -2.722 1.00 0.00 35 GLY A N 19
ATOM 16317 C CA . GLY A 1 35 ? 4.788 -4.770 -1.623 1.00 0.00 35 GLY A CA 19
ATOM 16318 C C . GLY A 1 35 ? 4.872 -3.871 -0.397 1.00 0.00 35 GLY A C 19
ATOM 16319 O O . GLY A 1 35 ? 4.297 -2.779 -0.348 1.00 0.00 35 GLY A O 19
ATOM 16323 N N . GLU A 1 36 ? 5.555 -4.359 0.638 1.00 0.00 36 GLU A N 19
ATOM 16324 C CA . GLU A 1 36 ? 5.663 -3.681 1.927 1.00 0.00 36 GLU A CA 19
ATOM 16325 C C . GLU A 1 36 ? 6.209 -2.277 1.774 1.00 0.00 36 GLU A C 19
ATOM 16326 O O . GLU A 1 36 ? 5.634 -1.363 2.339 1.00 0.00 36 GLU A O 19
ATOM 16338 N N . ILE A 1 37 ? 7.236 -2.082 0.956 1.00 0.00 37 ILE A N 19
ATOM 16339 C CA . ILE A 1 37 ? 7.820 -0.786 0.672 1.00 0.00 37 ILE A CA 19
ATOM 16340 C C . ILE A 1 37 ? 6.781 0.194 0.151 1.00 0.00 37 ILE A C 19
ATOM 16341 O O . ILE A 1 37 ? 6.810 1.345 0.556 1.00 0.00 37 ILE A O 19
ATOM 16357 N N . CYS A 1 38 ? 5.868 -0.224 -0.729 1.00 0.00 38 CYS A N 19
ATOM 16358 C CA . CYS A 1 38 ? 4.850 0.691 -1.225 1.00 0.00 38 CYS A CA 19
ATOM 16359 C C . CYS A 1 38 ? 3.914 1.086 -0.079 1.00 0.00 38 CYS A C 19
ATOM 16360 O O . CYS A 1 38 ? 3.594 2.263 0.065 1.00 0.00 38 CYS A O 19
ATOM 16367 N N . CYS A 1 39 ? 3.537 0.134 0.787 1.00 0.00 39 CYS A N 19
ATOM 16368 C CA . CYS A 1 39 ? 2.801 0.425 2.004 1.00 0.00 39 CYS A CA 19
ATOM 16369 C C . CYS A 1 39 ? 3.586 1.443 2.832 1.00 0.00 39 CYS A C 19
ATOM 16370 O O . CYS A 1 39 ? 3.086 2.530 3.091 1.00 0.00 39 CYS A O 19
ATOM 16377 N N . ASN A 1 40 ? 4.830 1.111 3.180 1.00 0.00 40 ASN A N 19
ATOM 16378 C CA . ASN A 1 40 ? 5.773 1.864 3.985 1.00 0.00 40 ASN A CA 19
ATOM 16379 C C . ASN A 1 40 ? 6.160 3.202 3.347 1.00 0.00 40 ASN A C 19
ATOM 16380 O O . ASN A 1 40 ? 6.919 3.949 3.961 1.00 0.00 40 ASN A O 19
ATOM 16391 N N . ASP A 1 41 ? 5.745 3.492 2.111 1.00 0.00 41 ASP A N 19
ATOM 16392 C CA . ASP A 1 41 ? 6.048 4.730 1.411 1.00 0.00 41 ASP A CA 19
ATOM 16393 C C . ASP A 1 41 ? 4.847 5.664 1.391 1.00 0.00 41 ASP A C 19
ATOM 16394 O O . ASP A 1 41 ? 5.047 6.876 1.299 1.00 0.00 41 ASP A O 19
ATOM 16403 N N . CYS A 1 42 ? 3.626 5.131 1.506 1.00 0.00 42 CYS A N 19
ATOM 16404 C CA . CYS A 1 42 ? 2.385 5.897 1.467 1.00 0.00 42 CYS A CA 19
ATOM 16405 C C . CYS A 1 42 ? 1.680 5.958 2.833 1.00 0.00 42 CYS A C 19
ATOM 16406 O O . CYS A 1 42 ? 0.924 6.892 3.098 1.00 0.00 42 CYS A O 19
ATOM 16413 N N . PHE A 1 43 ? 1.904 4.967 3.693 1.00 0.00 43 PHE A N 19
ATOM 16414 C CA . PHE A 1 43 ? 1.140 4.703 4.893 1.00 0.00 43 PHE A CA 19
ATOM 16415 C C . PHE A 1 43 ? 2.106 4.546 6.061 1.00 0.00 43 PHE A C 19
ATOM 16416 O O . PHE A 1 43 ? 3.127 3.860 5.943 1.00 0.00 43 PHE A O 19
ATOM 16433 N N . ASP A 1 44 ? 1.721 5.094 7.216 1.00 0.00 44 ASP A N 19
ATOM 16434 C CA . ASP A 1 44 ? 2.387 4.759 8.472 1.00 0.00 44 ASP A CA 19
ATOM 16435 C C . ASP A 1 44 ? 2.256 3.278 8.738 1.00 0.00 44 ASP A C 19
ATOM 16436 O O . ASP A 1 44 ? 1.424 2.608 8.132 1.00 0.00 44 ASP A O 19
ATOM 16445 N N . GLU A 1 45 ? 3.060 2.775 9.670 1.00 0.00 45 GLU A N 19
ATOM 16446 C CA . GLU A 1 45 ? 3.150 1.370 10.041 1.00 0.00 45 GLU A CA 19
ATOM 16447 C C . GLU A 1 45 ? 1.768 0.810 10.430 1.00 0.00 45 GLU A C 19
ATOM 16448 O O . GLU A 1 45 ? 1.507 -0.387 10.260 1.00 0.00 45 GLU A O 19
ATOM 16460 N N . THR A 1 46 ? 0.860 1.670 10.900 1.00 0.00 46 THR A N 19
ATOM 16461 C CA . THR A 1 46 ? -0.465 1.229 11.316 1.00 0.00 46 THR A CA 19
ATOM 16462 C C . THR A 1 46 ? -1.381 1.066 10.101 1.00 0.00 46 THR A C 19
ATOM 16463 O O . THR A 1 46 ? -1.993 0.002 9.967 1.00 0.00 46 THR A O 19
ATOM 16474 N N . GLY A 1 47 ? -1.444 2.041 9.189 1.00 0.00 47 GLY A N 19
ATOM 16475 C CA . GLY A 1 47 ? -2.154 1.876 7.919 1.00 0.00 47 GLY A CA 19
ATOM 16476 C C . GLY A 1 47 ? -1.543 0.742 7.098 1.00 0.00 47 GLY A C 19
ATOM 16477 O O . GLY A 1 47 ? -2.240 -0.089 6.510 1.00 0.00 47 GLY A O 19
ATOM 16481 N N . THR A 1 48 ? -0.217 0.681 7.126 1.00 0.00 48 THR A N 19
ATOM 16482 C CA . THR A 1 48 ? 0.601 -0.304 6.474 1.00 0.00 48 THR A CA 19
ATOM 16483 C C . THR A 1 48 ? 0.197 -1.702 6.907 1.00 0.00 48 THR A C 19
ATOM 16484 O O . THR A 1 48 ? 0.009 -2.503 6.011 1.00 0.00 48 THR A O 19
ATOM 16495 N N . GLY A 1 49 ? 0.050 -2.057 8.188 1.00 0.00 49 GLY A N 19
ATOM 16496 C CA . GLY A 1 49 ? -0.124 -3.469 8.554 1.00 0.00 49 GLY A CA 19
ATOM 16497 C C . GLY A 1 49 ? -1.274 -4.152 7.796 1.00 0.00 49 GLY A C 19
ATOM 16498 O O . GLY A 1 49 ? -1.126 -5.279 7.304 1.00 0.00 49 GLY A O 19
ATOM 16502 N N . ALA A 1 50 ? -2.401 -3.452 7.645 1.00 0.00 50 ALA A N 19
ATOM 16503 C CA . ALA A 1 50 ? -3.534 -3.852 6.821 1.00 0.00 50 ALA A CA 19
ATOM 16504 C C . ALA A 1 50 ? -3.127 -3.998 5.356 1.00 0.00 50 ALA A C 19
ATOM 16505 O O . ALA A 1 50 ? -3.283 -5.064 4.762 1.00 0.00 50 ALA A O 19
ATOM 16512 N N . CYS A 1 51 ? -2.571 -2.929 4.787 1.00 0.00 51 CYS A N 19
ATOM 16513 C CA . CYS A 1 51 ? -2.190 -2.830 3.394 1.00 0.00 51 CYS A CA 19
ATOM 16514 C C . CYS A 1 51 ? -1.188 -3.937 3.067 1.00 0.00 51 CYS A C 19
ATOM 16515 O O . CYS A 1 51 ? -1.267 -4.575 2.022 1.00 0.00 51 CYS A O 19
ATOM 16522 N N . ARG A 1 52 ? -0.290 -4.245 4.008 1.00 0.00 52 ARG A N 19
ATOM 16523 C CA . ARG A 1 52 ? 0.683 -5.297 3.871 1.00 0.00 52 ARG A CA 19
ATOM 16524 C C . ARG A 1 52 ? 0.002 -6.629 3.740 1.00 0.00 52 ARG A C 19
ATOM 16525 O O . ARG A 1 52 ? 0.417 -7.381 2.881 1.00 0.00 52 ARG A O 19
ATOM 16546 N N . ALA A 1 53 ? -1.010 -6.944 4.554 1.00 0.00 53 ALA A N 19
ATOM 16547 C CA . ALA A 1 53 ? -1.721 -8.212 4.387 1.00 0.00 53 ALA A CA 19
ATOM 16548 C C . ALA A 1 53 ? -2.223 -8.329 2.945 1.00 0.00 53 ALA A C 19
ATOM 16549 O O . ALA A 1 53 ? -1.929 -9.309 2.254 1.00 0.00 53 ALA A O 19
ATOM 16556 N N . GLN A 1 54 ? -2.892 -7.278 2.466 1.00 0.00 54 GLN A N 19
ATOM 16557 C CA . GLN A 1 54 ? -3.363 -7.178 1.091 1.00 0.00 54 GLN A CA 19
ATOM 16558 C C . GLN A 1 54 ? -2.216 -7.107 0.052 1.00 0.00 54 GLN A C 19
ATOM 16559 O O . GLN A 1 54 ? -2.477 -7.210 -1.142 1.00 0.00 54 GLN A O 19
ATOM 16573 N N . ALA A 1 55 ? -0.951 -6.984 0.451 1.00 0.00 55 ALA A N 19
ATOM 16574 C CA . ALA A 1 55 ? 0.211 -6.987 -0.431 1.00 0.00 55 ALA A CA 19
ATOM 16575 C C . ALA A 1 55 ? 1.174 -8.144 -0.132 1.00 0.00 55 ALA A C 19
ATOM 16576 O O . ALA A 1 55 ? 2.267 -8.176 -0.686 1.00 0.00 55 ALA A O 19
ATOM 16583 N N . PHE A 1 56 ? 0.812 -9.054 0.768 1.00 0.00 56 PHE A N 19
ATOM 16584 C CA . PHE A 1 56 ? 1.645 -10.134 1.274 1.00 0.00 56 PHE A CA 19
ATOM 16585 C C . PHE A 1 56 ? 1.015 -11.465 0.914 1.00 0.00 56 PHE A C 19
ATOM 16586 O O . PHE A 1 56 ? 1.696 -12.405 0.521 1.00 0.00 56 PHE A O 19
ATOM 16603 N N . GLY A 1 57 ? -0.286 -11.563 1.170 1.00 0.00 57 GLY A N 19
ATOM 16604 C CA . GLY A 1 57 ? -1.048 -12.793 1.061 1.00 0.00 57 GLY A CA 19
ATOM 16605 C C . GLY A 1 57 ? -2.399 -12.531 0.407 1.00 0.00 57 GLY A C 19
ATOM 16606 O O . GLY A 1 57 ? -3.443 -12.834 0.997 1.00 0.00 57 GLY A O 19
ATOM 16610 N N . ASN A 1 58 ? -2.385 -11.884 -0.764 1.00 0.00 58 ASN A N 19
ATOM 16611 C CA . ASN A 1 58 ? -3.561 -11.450 -1.505 1.00 0.00 58 ASN A CA 19
ATOM 16612 C C . ASN A 1 58 ? -3.312 -11.562 -3.011 1.00 0.00 58 ASN A C 19
ATOM 16613 O O . ASN A 1 58 ? -3.836 -12.485 -3.632 1.00 0.00 58 ASN A O 19
ATOM 16624 N N . SER A 1 59 ? -2.526 -10.638 -3.578 1.00 0.00 59 SER A N 19
ATOM 16625 C CA . SER A 1 59 ? -2.221 -10.559 -5.004 1.00 0.00 59 SER A CA 19
ATOM 16626 C C . SER A 1 59 ? -0.715 -10.651 -5.269 1.00 0.00 59 SER A C 19
ATOM 16627 O O . SER A 1 59 ? -0.279 -11.581 -5.954 1.00 0.00 59 SER A O 19
ATOM 16635 N N . CYS A 1 60 ? 0.070 -9.704 -4.738 1.00 0.00 60 CYS A N 19
ATOM 16636 C CA . CYS A 1 60 ? 1.523 -9.731 -4.772 1.00 0.00 60 CYS A CA 19
ATOM 16637 C C . CYS A 1 60 ? 1.997 -11.073 -4.229 1.00 0.00 60 CYS A C 19
ATOM 16638 O O . CYS A 1 60 ? 1.572 -11.454 -3.139 1.00 0.00 60 CYS A O 19
ATOM 16645 N N . LEU A 1 61 ? 2.858 -11.774 -4.972 1.00 0.00 61 LEU A N 19
ATOM 16646 C CA . LEU A 1 61 ? 3.369 -13.072 -4.534 1.00 0.00 61 LEU A CA 19
ATOM 16647 C C . LEU A 1 61 ? 4.136 -12.924 -3.234 1.00 0.00 61 LEU A C 19
ATOM 16648 O O . LEU A 1 61 ? 3.973 -13.729 -2.326 1.00 0.00 61 LEU A O 19
ATOM 16664 N N . ASN A 1 62 ? 5.042 -11.950 -3.174 1.00 0.00 62 ASN A N 19
ATOM 16665 C CA . ASN A 1 62 ? 5.899 -11.715 -2.025 1.00 0.00 62 ASN A CA 19
ATOM 16666 C C . ASN A 1 62 ? 6.022 -10.210 -1.888 1.00 0.00 62 ASN A C 19
ATOM 16667 O O . ASN A 1 62 ? 6.475 -9.544 -2.826 1.00 0.00 62 ASN A O 19
ATOM 16678 N N . TRP A 1 63 ? 5.578 -9.699 -0.739 1.00 0.00 63 TRP A N 19
ATOM 16679 C CA . TRP A 1 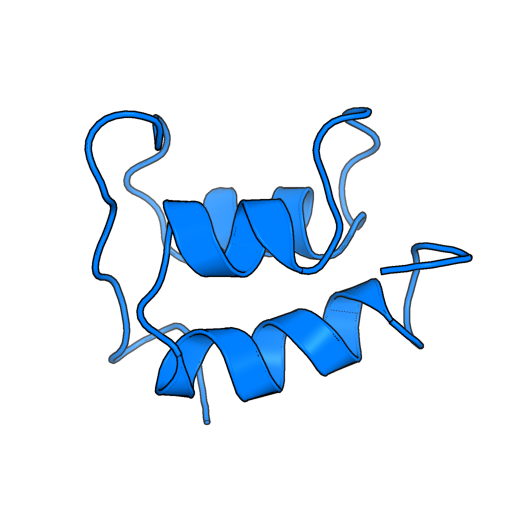63 ? 5.685 -8.310 -0.327 1.00 0.00 63 TRP A CA 19
ATOM 16680 C C . TRP A 1 63 ? 7.109 -7.770 -0.410 1.00 0.00 63 TRP A C 19
ATOM 16681 O O . TRP A 1 63 ? 7.228 -6.528 -0.500 1.00 0.00 63 TRP A O 19
ATOM 16702 N N . THR A 1 1 ? -6.927 -2.321 10.774 1.00 0.00 1 THR A N 20
ATOM 16703 C CA . THR A 1 1 ? -7.342 -0.920 10.600 1.00 0.00 1 THR A CA 20
ATOM 16704 C C . THR A 1 1 ? -7.664 -0.692 9.119 1.00 0.00 1 THR A C 20
ATOM 16705 O O . THR A 1 1 ? -7.487 -1.601 8.307 1.00 0.00 1 THR A O 20
ATOM 16716 N N . ASP A 1 2 ? -8.071 0.518 8.757 1.00 0.00 2 ASP A N 20
ATOM 16717 C CA . ASP A 1 2 ? -8.430 0.914 7.402 1.00 0.00 2 ASP A CA 20
ATOM 16718 C C . ASP A 1 2 ? -7.408 1.922 6.872 1.00 0.00 2 ASP A C 20
ATOM 16719 O O . ASP A 1 2 ? -6.750 2.581 7.672 1.00 0.00 2 ASP A O 20
ATOM 16728 N N . PRO A 1 3 ? -7.271 2.093 5.546 1.00 0.00 3 PRO A N 20
ATOM 16729 C CA . PRO A 1 3 ? -6.311 3.031 4.963 1.00 0.00 3 PRO A CA 20
ATOM 16730 C C . PRO A 1 3 ? -6.696 4.499 5.183 1.00 0.00 3 PRO A C 20
ATOM 16731 O O . PRO A 1 3 ? -5.849 5.383 5.111 1.00 0.00 3 PRO A O 20
ATOM 16742 N N . GLU A 1 4 ? -7.982 4.747 5.420 1.00 0.00 4 GLU A N 20
ATOM 16743 C CA . GLU A 1 4 ? -8.615 6.058 5.423 1.00 0.00 4 GLU A CA 20
ATOM 16744 C C . GLU A 1 4 ? -7.942 7.025 6.409 1.00 0.00 4 GLU A C 20
ATOM 16745 O O . GLU A 1 4 ? -7.707 8.190 6.091 1.00 0.00 4 GLU A O 20
ATOM 16757 N N . GLU A 1 5 ? -7.662 6.533 7.616 1.00 0.00 5 GLU A N 20
ATOM 16758 C CA . GLU A 1 5 ? -7.216 7.315 8.765 1.00 0.00 5 GLU A CA 20
ATOM 16759 C C . GLU A 1 5 ? -5.682 7.441 8.786 1.00 0.00 5 GLU A C 20
ATOM 16760 O O . GLU A 1 5 ? -5.125 7.822 9.818 1.00 0.00 5 GLU A O 20
ATOM 16772 N N . HIS A 1 6 ? -4.989 7.060 7.702 1.00 0.00 6 HIS A N 20
ATOM 16773 C CA . HIS A 1 6 ? -3.560 6.769 7.723 1.00 0.00 6 HIS A CA 20
ATOM 16774 C C . HIS A 1 6 ? -2.851 7.228 6.437 1.00 0.00 6 HIS A C 20
ATOM 16775 O O . HIS A 1 6 ? -2.438 6.396 5.621 1.00 0.00 6 HIS A O 20
ATOM 16789 N N . PHE A 1 7 ? -2.649 8.537 6.254 1.00 0.00 7 PHE A N 20
ATOM 16790 C CA . PHE A 1 7 ? -1.935 9.071 5.095 1.00 0.00 7 PHE A CA 20
ATOM 16791 C C . PHE A 1 7 ? -0.667 9.767 5.557 1.00 0.00 7 PHE A C 20
ATOM 16792 O O . PHE A 1 7 ? -0.743 10.811 6.202 1.00 0.00 7 PHE A O 20
ATOM 16809 N N . ASP A 1 8 ? 0.492 9.181 5.248 1.00 0.00 8 ASP A N 20
ATOM 16810 C CA . ASP A 1 8 ? 1.794 9.728 5.620 1.00 0.00 8 ASP A CA 20
ATOM 16811 C C . ASP A 1 8 ? 2.785 9.496 4.454 1.00 0.00 8 ASP A C 20
ATOM 16812 O O . ASP A 1 8 ? 3.759 8.758 4.611 1.00 0.00 8 ASP A O 20
ATOM 16821 N N . PRO A 1 9 ? 2.539 10.035 3.236 1.00 0.00 9 PRO A N 20
ATOM 16822 C CA . PRO A 1 9 ? 3.400 9.772 2.089 1.00 0.00 9 PRO A CA 20
ATOM 16823 C C . PRO A 1 9 ? 4.774 10.390 2.292 1.00 0.00 9 PRO A C 20
ATOM 16824 O O . PRO A 1 9 ? 4.899 11.591 2.555 1.00 0.00 9 PRO A O 20
ATOM 16835 N N . ASN A 1 10 ? 5.799 9.565 2.117 1.00 0.00 10 ASN A N 20
ATOM 16836 C CA . ASN A 1 10 ? 7.190 9.989 2.088 1.00 0.00 10 ASN A CA 20
ATOM 16837 C C . ASN A 1 10 ? 7.535 10.412 0.664 1.00 0.00 10 ASN A C 20
ATOM 16838 O O . ASN A 1 10 ? 6.779 10.151 -0.273 1.00 0.00 10 ASN A O 20
ATOM 16849 N N . THR A 1 11 ? 8.740 10.942 0.467 1.00 0.00 11 THR A N 20
ATOM 16850 C CA . THR A 1 11 ? 9.256 11.390 -0.828 1.00 0.00 11 THR A CA 20
ATOM 16851 C C . THR A 1 11 ? 9.498 10.241 -1.828 1.00 0.00 11 THR A C 20
ATOM 16852 O O . THR A 1 11 ? 10.040 10.451 -2.912 1.00 0.00 11 THR A O 20
ATOM 16863 N N . ASN A 1 12 ? 9.140 9.008 -1.464 1.00 0.00 12 ASN A N 20
ATOM 16864 C CA . ASN A 1 12 ? 9.085 7.873 -2.373 1.00 0.00 12 ASN A CA 20
ATOM 16865 C C . ASN A 1 12 ? 7.747 7.809 -3.119 1.00 0.00 12 ASN A C 20
ATOM 16866 O O . ASN A 1 12 ? 7.689 7.117 -4.134 1.00 0.00 12 ASN A O 20
ATOM 16877 N N . CYS A 1 13 ? 6.682 8.459 -2.630 1.00 0.00 13 CYS A N 20
ATOM 16878 C CA . CYS A 1 13 ? 5.325 8.305 -3.104 1.00 0.00 13 CYS A CA 20
ATOM 16879 C C . CYS A 1 13 ? 4.765 9.629 -3.652 1.00 0.00 13 CYS A C 20
ATOM 16880 O O . CYS A 1 13 ? 5.344 10.705 -3.442 1.00 0.00 13 CYS A O 20
ATOM 16887 N N . ASP A 1 14 ? 3.635 9.557 -4.360 1.00 0.00 14 ASP A N 20
ATOM 16888 C CA . ASP A 1 14 ? 3.051 10.672 -5.118 1.00 0.00 14 ASP A CA 20
ATOM 16889 C C . ASP A 1 14 ? 1.525 10.584 -5.182 1.00 0.00 14 ASP A C 20
ATOM 16890 O O . ASP A 1 14 ? 0.859 11.616 -5.184 1.00 0.00 14 ASP A O 20
ATOM 16899 N N . TYR A 1 15 ? 0.938 9.382 -5.202 1.00 0.00 15 TYR A N 20
ATOM 16900 C CA . TYR A 1 15 ? -0.512 9.241 -5.253 1.00 0.00 15 TYR A CA 20
ATOM 16901 C C . TYR A 1 15 ? -1.092 9.645 -3.906 1.00 0.00 15 TYR A C 20
ATOM 16902 O O . TYR A 1 15 ? -0.907 8.952 -2.906 1.00 0.00 15 TYR A O 20
ATOM 16920 N N . THR A 1 16 ? -1.862 10.728 -3.888 1.00 0.00 16 THR A N 20
ATOM 16921 C CA . THR A 1 16 ? -2.480 11.229 -2.669 1.00 0.00 16 THR A CA 20
ATOM 16922 C C . THR A 1 16 ? -3.914 10.703 -2.491 1.00 0.00 16 THR A C 20
ATOM 16923 O O . THR A 1 16 ? -4.666 11.257 -1.683 1.00 0.00 16 THR A O 20
ATOM 16934 N N . ASN A 1 17 ? -4.315 9.646 -3.215 1.00 0.00 17 ASN A N 20
ATOM 16935 C CA . ASN A 1 17 ? -5.632 9.031 -3.055 1.00 0.00 17 ASN A CA 20
ATOM 16936 C C . ASN A 1 17 ? -5.422 7.697 -2.364 1.00 0.00 17 ASN A C 20
ATOM 16937 O O . ASN A 1 17 ? -4.597 6.902 -2.811 1.00 0.00 17 ASN A O 20
ATOM 16948 N N . SER A 1 18 ? -6.196 7.446 -1.321 1.00 0.00 18 SER A N 20
ATOM 16949 C CA . SER A 1 18 ? -6.083 6.299 -0.427 1.00 0.00 18 SER A CA 20
ATOM 16950 C C . SER A 1 18 ? -6.405 5.025 -1.205 1.00 0.00 18 SER A C 20
ATOM 16951 O O . SER A 1 18 ? -5.779 4.001 -0.970 1.00 0.00 18 SER A O 20
ATOM 16959 N N . GLN A 1 19 ? -7.349 5.085 -2.153 1.00 0.00 19 GLN A N 20
ATOM 16960 C CA . GLN A 1 19 ? -7.749 3.958 -2.990 1.00 0.00 19 GLN A CA 20
ATOM 16961 C C . GLN A 1 19 ? -6.642 3.609 -3.984 1.00 0.00 19 GLN A C 20
ATOM 16962 O O . GLN A 1 19 ? -6.171 2.474 -3.991 1.00 0.00 19 GLN A O 20
ATOM 16976 N N . ASP A 1 20 ? -6.230 4.575 -4.811 1.00 0.00 20 ASP A N 20
ATOM 16977 C CA . ASP A 1 20 ? -5.239 4.372 -5.859 1.00 0.00 20 ASP A CA 20
ATOM 16978 C C . ASP A 1 20 ? -3.936 3.908 -5.237 1.00 0.00 20 ASP A C 20
ATOM 16979 O O . ASP A 1 20 ? -3.408 2.872 -5.624 1.00 0.00 20 ASP A O 20
ATOM 16988 N N . ALA A 1 21 ? -3.415 4.655 -4.259 1.00 0.00 21 ALA A N 20
ATOM 16989 C CA . ALA A 1 21 ? -2.170 4.299 -3.609 1.00 0.00 21 ALA A CA 20
ATOM 16990 C C . ALA A 1 21 ? -2.271 2.886 -3.041 1.00 0.00 21 ALA A C 20
ATOM 16991 O O . ALA A 1 21 ? -1.400 2.074 -3.341 1.00 0.00 21 ALA A O 20
ATOM 16998 N N . TRP A 1 22 ? -3.336 2.577 -2.287 1.00 0.00 22 TRP A N 20
ATOM 16999 C CA . TRP A 1 22 ? -3.568 1.254 -1.727 1.00 0.00 22 TRP A CA 20
ATOM 17000 C C . TRP A 1 22 ? -3.503 0.190 -2.816 1.00 0.00 22 TRP A C 20
ATOM 17001 O O . TRP A 1 22 ? -2.635 -0.667 -2.739 1.00 0.00 22 TRP A O 20
ATOM 17022 N N . ASP A 1 23 ? -4.381 0.219 -3.820 1.00 0.00 23 ASP A N 20
ATOM 17023 C CA . ASP A 1 23 ? -4.481 -0.848 -4.828 1.00 0.00 23 ASP A CA 20
ATOM 17024 C C . ASP A 1 23 ? -3.141 -1.085 -5.520 1.00 0.00 23 ASP A C 20
ATOM 17025 O O . ASP A 1 23 ? -2.757 -2.220 -5.821 1.00 0.00 23 ASP A O 20
ATOM 17034 N N . TYR A 1 24 ? -2.391 -0.012 -5.744 1.00 0.00 24 TYR A N 20
ATOM 17035 C CA . TYR A 1 24 ? -1.096 -0.104 -6.369 1.00 0.00 24 TYR A CA 20
ATOM 17036 C C . TYR A 1 24 ? -0.108 -0.757 -5.372 1.00 0.00 24 TYR A C 20
ATOM 17037 O O . TYR A 1 24 ? 0.630 -1.671 -5.746 1.00 0.00 24 TYR A O 20
ATOM 17055 N N . CYS A 1 25 ? -0.108 -0.359 -4.092 1.00 0.00 25 CYS A N 20
ATOM 17056 C CA . CYS A 1 25 ? 0.711 -0.982 -3.043 1.00 0.00 25 CYS A CA 20
ATOM 17057 C C . CYS A 1 25 ? 0.435 -2.482 -2.923 1.00 0.00 25 CYS A C 20
ATOM 17058 O O . CYS A 1 25 ? 1.357 -3.300 -2.858 1.00 0.00 25 CYS A O 20
ATOM 17065 N N . THR A 1 26 ? -0.844 -2.838 -2.855 1.00 0.00 26 THR A N 20
ATOM 17066 C CA . THR A 1 26 ? -1.345 -4.172 -2.582 1.00 0.00 26 THR A CA 20
ATOM 17067 C C . THR A 1 26 ? -1.227 -5.060 -3.819 1.00 0.00 26 THR A C 20
ATOM 17068 O O . THR A 1 26 ? -1.604 -6.233 -3.762 1.00 0.00 26 THR A O 20
ATOM 17079 N N . ASN A 1 27 ? -0.702 -4.543 -4.943 1.00 0.00 27 ASN A N 20
ATOM 17080 C CA . ASN A 1 27 ? -0.535 -5.268 -6.204 1.00 0.00 27 ASN A CA 20
ATOM 17081 C C . ASN A 1 27 ? -1.880 -5.665 -6.833 1.00 0.00 27 ASN A C 20
ATOM 17082 O O . ASN A 1 27 ? -1.941 -6.315 -7.875 1.00 0.00 27 ASN A O 20
ATOM 17093 N N . TYR A 1 28 ? -2.976 -5.146 -6.275 1.00 0.00 28 TYR A N 20
ATOM 17094 C CA . TYR A 1 28 ? -4.286 -5.117 -6.897 1.00 0.00 28 TYR A CA 20
ATOM 17095 C C . TYR A 1 28 ? -4.192 -4.497 -8.295 1.00 0.00 28 TYR A C 20
ATOM 17096 O O . TYR A 1 28 ? -4.951 -4.880 -9.189 1.00 0.00 28 TYR A O 20
ATOM 17114 N N . ILE A 1 29 ? -3.233 -3.587 -8.483 1.00 0.00 29 ILE A N 20
ATOM 17115 C CA . ILE A 1 29 ? -2.840 -2.974 -9.733 1.00 0.00 29 ILE A CA 20
ATOM 17116 C C . ILE A 1 29 ? -1.316 -3.106 -9.807 1.00 0.00 29 ILE A C 20
ATOM 17117 O O . ILE A 1 29 ? -0.602 -2.652 -8.906 1.00 0.00 29 ILE A O 20
ATOM 17133 N N . VAL A 1 30 ? -0.806 -3.726 -10.873 1.00 0.00 30 VAL A N 20
ATOM 17134 C CA . VAL A 1 30 ? 0.610 -3.686 -11.218 1.00 0.00 30 VAL A CA 20
ATOM 17135 C C . VAL A 1 30 ? 1.056 -2.230 -11.295 1.00 0.00 30 VAL A C 20
ATOM 17136 O O . VAL A 1 30 ? 0.309 -1.380 -11.777 1.00 0.00 30 VAL A O 20
ATOM 17149 N N . ASN A 1 31 ? 2.282 -1.937 -10.855 1.00 0.00 31 ASN A N 20
ATOM 17150 C CA . ASN A 1 31 ? 2.910 -0.633 -11.059 1.00 0.00 31 ASN A CA 20
ATOM 17151 C C . ASN A 1 31 ? 4.425 -0.772 -10.879 1.00 0.00 31 ASN A C 20
ATOM 17152 O O . ASN A 1 31 ? 5.161 -0.809 -11.871 1.00 0.00 31 ASN A O 20
ATOM 17163 N N . SER A 1 32 ? 4.871 -0.963 -9.639 1.00 0.00 32 SER A N 20
ATOM 17164 C CA . SER A 1 32 ? 6.253 -1.095 -9.189 1.00 0.00 32 SER A CA 20
ATOM 17165 C C . SER A 1 32 ? 6.385 -2.415 -8.424 1.00 0.00 32 SER A C 20
ATOM 17166 O O . SER A 1 32 ? 5.491 -3.260 -8.512 1.00 0.00 32 SER A O 20
ATOM 17174 N N . SER A 1 33 ? 7.480 -2.648 -7.700 1.00 0.00 33 SER A N 20
ATOM 17175 C CA . SER A 1 33 ? 7.689 -3.896 -6.971 1.00 0.00 33 SER A CA 20
ATOM 17176 C C . SER A 1 33 ? 6.742 -4.104 -5.782 1.00 0.00 33 SER A C 20
ATOM 17177 O O . SER A 1 33 ? 6.836 -5.157 -5.150 1.00 0.00 33 SER A O 20
ATOM 17185 N N . CYS A 1 34 ? 5.796 -3.180 -5.537 1.00 0.00 34 CYS A N 20
ATOM 17186 C CA . CYS A 1 34 ? 4.686 -3.293 -4.592 1.00 0.00 34 CYS A CA 20
ATOM 17187 C C . CYS A 1 34 ? 5.196 -3.747 -3.205 1.00 0.00 34 CYS A C 20
ATOM 17188 O O . CYS A 1 34 ? 6.317 -3.396 -2.815 1.00 0.00 34 CYS A O 20
ATOM 17195 N N . GLY A 1 35 ? 4.372 -4.442 -2.419 1.00 0.00 35 GLY A N 20
ATOM 17196 C CA . GLY A 1 35 ? 4.804 -5.091 -1.190 1.00 0.00 35 GLY A CA 20
ATOM 17197 C C . GLY A 1 35 ? 4.697 -4.159 0.007 1.00 0.00 35 GLY A C 20
ATOM 17198 O O . GLY A 1 35 ? 4.203 -3.033 -0.106 1.00 0.00 35 GLY A O 20
ATOM 17202 N N . GLU A 1 36 ? 5.148 -4.637 1.169 1.00 0.00 36 GLU A N 20
ATOM 17203 C CA . GLU A 1 36 ? 5.173 -3.900 2.413 1.00 0.00 36 GLU A CA 20
ATOM 17204 C C . GLU A 1 36 ? 5.878 -2.548 2.287 1.00 0.00 36 GLU A C 20
ATOM 17205 O O . GLU A 1 36 ? 5.543 -1.625 3.018 1.00 0.00 36 GLU A O 20
ATOM 17217 N N . ILE A 1 37 ? 6.839 -2.442 1.369 1.00 0.00 37 ILE A N 20
ATOM 17218 C CA . ILE A 1 37 ? 7.563 -1.220 1.026 1.00 0.00 37 ILE A CA 20
ATOM 17219 C C . ILE A 1 37 ? 6.587 -0.162 0.522 1.00 0.00 37 ILE A C 20
ATOM 17220 O O . ILE A 1 37 ? 6.574 0.947 1.037 1.00 0.00 37 ILE A O 20
ATOM 17236 N N . CYS A 1 38 ? 5.770 -0.469 -0.486 1.00 0.00 38 CYS A N 20
ATOM 17237 C CA . CYS A 1 38 ? 4.877 0.534 -1.056 1.00 0.00 38 CYS A CA 20
ATOM 17238 C C . CYS A 1 38 ? 3.847 0.969 -0.007 1.00 0.00 38 CYS A C 20
ATOM 17239 O O . CYS A 1 38 ? 3.522 2.152 0.081 1.00 0.00 38 CYS A O 20
ATOM 17246 N N . CYS A 1 39 ? 3.386 0.033 0.837 1.00 0.00 39 CYS A N 20
ATOM 17247 C CA . CYS A 1 39 ? 2.636 0.344 2.043 1.00 0.00 39 CYS A CA 20
ATOM 17248 C C . CYS A 1 39 ? 3.414 1.358 2.879 1.00 0.00 39 CYS A C 20
ATOM 17249 O O . CYS A 1 39 ? 2.909 2.451 3.100 1.00 0.00 39 CYS A O 20
ATOM 17256 N N . ASN A 1 40 ? 4.635 1.023 3.300 1.00 0.00 40 ASN A N 20
ATOM 17257 C CA . ASN A 1 40 ? 5.480 1.848 4.158 1.00 0.00 40 ASN A CA 20
ATOM 17258 C C . ASN A 1 40 ? 5.696 3.238 3.563 1.00 0.00 40 ASN A C 20
ATOM 17259 O O . ASN A 1 40 ? 5.871 4.221 4.283 1.00 0.00 40 ASN A O 20
ATOM 17270 N N . ASP A 1 41 ? 5.764 3.321 2.237 1.00 0.00 41 ASP A N 20
ATOM 17271 C CA . ASP A 1 41 ? 6.163 4.527 1.544 1.00 0.00 41 ASP A CA 20
ATOM 17272 C C . ASP A 1 41 ? 4.995 5.522 1.393 1.00 0.00 41 ASP A C 20
ATOM 17273 O O . ASP A 1 41 ? 5.268 6.714 1.199 1.00 0.00 41 ASP A O 20
ATOM 17282 N N . CYS A 1 42 ? 3.728 5.094 1.543 1.00 0.00 42 CYS A N 20
ATOM 17283 C CA . CYS A 1 42 ? 2.544 5.972 1.513 1.00 0.00 42 CYS A CA 20
ATOM 17284 C C . CYS A 1 42 ? 1.809 6.030 2.861 1.00 0.00 42 CYS A C 20
ATOM 17285 O O . CYS A 1 42 ? 1.273 7.071 3.253 1.00 0.00 42 CYS A O 20
ATOM 17292 N N . PHE A 1 43 ? 1.692 4.893 3.538 1.00 0.00 43 PHE A N 20
ATOM 17293 C CA . PHE A 1 43 ? 0.995 4.716 4.801 1.00 0.00 43 PHE A CA 20
ATOM 17294 C C . PHE A 1 43 ? 2.028 4.853 5.925 1.00 0.00 43 PHE A C 20
ATOM 17295 O O . PHE A 1 43 ? 3.229 4.672 5.696 1.00 0.00 43 PHE A O 20
ATOM 17312 N N . ASP A 1 44 ? 1.589 5.168 7.149 1.00 0.00 44 ASP A N 20
ATOM 17313 C CA . ASP A 1 44 ? 2.425 4.901 8.327 1.00 0.00 44 ASP A CA 20
ATOM 17314 C C . ASP A 1 44 ? 2.481 3.389 8.565 1.00 0.00 44 ASP A C 20
ATOM 17315 O O . ASP A 1 44 ? 1.809 2.604 7.888 1.00 0.00 44 ASP A O 20
ATOM 17324 N N . GLU A 1 45 ? 3.260 2.975 9.557 1.00 0.00 45 GLU A N 20
ATOM 17325 C CA . GLU A 1 45 ? 3.475 1.566 9.874 1.00 0.00 45 GLU A CA 20
ATOM 17326 C C . GLU A 1 45 ? 2.156 0.912 10.327 1.00 0.00 45 GLU A C 20
ATOM 17327 O O . GLU A 1 45 ? 1.927 -0.278 10.102 1.00 0.00 45 GLU A O 20
ATOM 17339 N N . THR A 1 46 ? 1.251 1.701 10.911 1.00 0.00 46 THR A N 20
ATOM 17340 C CA . THR A 1 46 ? -0.074 1.266 11.323 1.00 0.00 46 THR A CA 20
ATOM 17341 C C . THR A 1 46 ? -0.946 1.057 10.092 1.00 0.00 46 THR A C 20
ATOM 17342 O O . THR A 1 46 ? -1.459 -0.044 9.905 1.00 0.00 46 THR A O 20
ATOM 17353 N N . GLY A 1 47 ? -1.096 2.065 9.225 1.00 0.00 47 GLY A N 20
ATOM 17354 C CA . GLY A 1 47 ? -1.845 1.975 7.974 1.00 0.00 47 GLY A CA 20
ATOM 17355 C C . GLY A 1 47 ? -1.252 0.940 7.021 1.00 0.00 47 GLY A C 20
ATOM 17356 O O . GLY A 1 47 ? -1.975 0.357 6.209 1.00 0.00 47 GLY A O 20
ATOM 17360 N N . THR A 1 48 ? 0.017 0.596 7.195 1.00 0.00 48 THR A N 20
ATOM 17361 C CA . THR A 1 48 ? 0.664 -0.501 6.518 1.00 0.00 48 THR A CA 20
ATOM 17362 C C . THR A 1 48 ? 0.130 -1.860 6.954 1.00 0.00 48 THR A C 20
ATOM 17363 O O . THR A 1 48 ? -0.047 -2.695 6.076 1.00 0.00 48 THR A O 20
ATOM 17374 N N . GLY A 1 49 ? -0.148 -2.136 8.230 1.00 0.00 49 GLY A N 20
ATOM 17375 C CA . GLY A 1 49 ? -0.433 -3.501 8.685 1.00 0.00 49 GLY A CA 20
ATOM 17376 C C . GLY A 1 49 ? -1.521 -4.240 7.892 1.00 0.00 49 GLY A C 20
ATOM 17377 O O . GLY A 1 49 ? -1.435 -5.441 7.646 1.00 0.00 49 GLY A O 20
ATOM 17381 N N . ALA A 1 50 ? -2.563 -3.531 7.485 1.00 0.00 50 ALA A N 20
ATOM 17382 C CA . ALA A 1 50 ? -3.659 -3.978 6.644 1.00 0.00 50 ALA A CA 20
ATOM 17383 C C . ALA A 1 50 ? -3.220 -4.104 5.187 1.00 0.00 50 ALA A C 20
ATOM 17384 O O . ALA A 1 50 ? -3.498 -5.100 4.522 1.00 0.00 50 ALA A O 20
ATOM 17391 N N . CYS A 1 51 ? -2.533 -3.072 4.694 1.00 0.00 51 CYS A N 20
ATOM 17392 C CA . CYS A 1 51 ? -2.092 -2.933 3.324 1.00 0.00 51 CYS A CA 20
ATOM 17393 C C . CYS A 1 51 ? -1.136 -4.092 3.015 1.00 0.00 51 CYS A C 20
ATOM 17394 O O . CYS A 1 51 ? -1.211 -4.728 1.967 1.00 0.00 51 CYS A O 20
ATOM 17401 N N . ARG A 1 52 ? -0.303 -4.462 3.996 1.00 0.00 52 ARG A N 20
ATOM 17402 C CA . ARG A 1 52 ? 0.548 -5.631 3.940 1.00 0.00 52 ARG A CA 20
ATOM 17403 C C . ARG A 1 52 ? -0.257 -6.872 3.657 1.00 0.00 52 ARG A C 20
ATOM 17404 O O . ARG A 1 52 ? 0.144 -7.589 2.763 1.00 0.00 52 ARG A O 20
ATOM 17425 N N . ALA A 1 53 ? -1.330 -7.163 4.393 1.00 0.00 53 ALA A N 20
ATOM 17426 C CA . ALA A 1 53 ? -2.093 -8.388 4.172 1.00 0.00 53 ALA A CA 20
ATOM 17427 C C . ALA A 1 53 ? -2.644 -8.437 2.743 1.00 0.00 53 ALA A C 20
ATOM 17428 O O . ALA A 1 53 ? -2.574 -9.469 2.076 1.00 0.00 53 ALA A O 20
ATOM 17435 N N . GLN A 1 54 ? -3.147 -7.303 2.250 1.00 0.00 54 GLN A N 20
ATOM 17436 C CA . GLN A 1 54 ? -3.635 -7.167 0.883 1.00 0.00 54 GLN A CA 20
ATOM 17437 C C . GLN A 1 54 ? -2.493 -7.282 -0.143 1.00 0.00 54 GLN A C 20
ATOM 17438 O O . GLN A 1 54 ? -2.768 -7.463 -1.322 1.00 0.00 54 GLN A O 20
ATOM 17452 N N . ALA A 1 55 ? -1.223 -7.219 0.253 1.00 0.00 55 ALA A N 20
ATOM 17453 C CA . ALA A 1 55 ? -0.107 -7.612 -0.593 1.00 0.00 55 ALA A CA 20
ATOM 17454 C C . ALA A 1 55 ? 0.217 -9.090 -0.317 1.00 0.00 55 ALA A C 20
ATOM 17455 O O . ALA A 1 55 ? -0.077 -9.948 -1.146 1.00 0.00 55 ALA A O 20
ATOM 17462 N N . PHE A 1 56 ? 0.773 -9.353 0.870 1.00 0.00 56 PHE A N 20
ATOM 17463 C CA . PHE A 1 56 ? 1.285 -10.595 1.433 1.00 0.00 56 PHE A CA 20
ATOM 17464 C C . PHE A 1 56 ? 0.448 -11.804 1.023 1.00 0.00 56 PHE A C 20
ATOM 17465 O O . PHE A 1 56 ? 0.932 -12.721 0.365 1.00 0.00 56 PHE A O 20
ATOM 17482 N N . GLY A 1 57 ? -0.802 -11.816 1.482 1.00 0.00 57 GLY A N 20
ATOM 17483 C CA . GLY A 1 57 ? -1.691 -12.957 1.483 1.00 0.00 57 GLY A CA 20
ATOM 17484 C C . GLY A 1 57 ? -2.623 -12.930 0.293 1.00 0.00 57 GLY A C 20
ATOM 17485 O O . GLY A 1 57 ? -3.748 -13.419 0.402 1.00 0.00 57 GLY A O 20
ATOM 17489 N N . ASN A 1 58 ? -2.233 -12.254 -0.788 1.00 0.00 58 ASN A N 20
ATOM 17490 C CA . ASN A 1 58 ? -3.144 -11.765 -1.795 1.00 0.00 58 ASN A CA 20
ATOM 17491 C C . ASN A 1 58 ? -2.298 -11.605 -3.066 1.00 0.00 58 ASN A C 20
ATOM 17492 O O . ASN A 1 58 ? -1.467 -12.490 -3.313 1.00 0.00 58 ASN A O 20
ATOM 17503 N N . SER A 1 59 ? -2.529 -10.594 -3.912 1.00 0.00 59 SER A N 20
ATOM 17504 C CA . SER A 1 59 ? -1.979 -10.590 -5.269 1.00 0.00 59 SER A CA 20
ATOM 17505 C C . SER A 1 59 ? -0.439 -10.567 -5.272 1.00 0.00 59 SER A C 20
ATOM 17506 O O . SER A 1 59 ? 0.173 -11.384 -5.955 1.00 0.00 59 SER A O 20
ATOM 17514 N N . CYS A 1 60 ? 0.196 -9.663 -4.510 1.00 0.00 60 CYS A N 20
ATOM 17515 C CA . CYS A 1 60 ? 1.641 -9.515 -4.419 1.00 0.00 60 CYS A CA 20
ATOM 17516 C C . CYS A 1 60 ? 2.302 -10.853 -4.103 1.00 0.00 60 CYS A C 20
ATOM 17517 O O . CYS A 1 60 ? 2.094 -11.438 -3.037 1.00 0.00 60 CYS A O 20
ATOM 17524 N N . LEU A 1 61 ? 3.086 -11.350 -5.059 1.00 0.00 61 LEU A N 20
ATOM 17525 C CA . LEU A 1 61 ? 3.562 -12.727 -5.030 1.00 0.00 61 LEU A CA 20
ATOM 17526 C C . LEU A 1 61 ? 4.505 -12.974 -3.854 1.00 0.00 61 LEU A C 20
ATOM 17527 O O . LEU A 1 61 ? 4.616 -14.113 -3.397 1.00 0.00 61 LEU A O 20
ATOM 17543 N N . ASN A 1 62 ? 5.185 -11.929 -3.391 1.00 0.00 62 ASN A N 20
ATOM 17544 C CA . ASN A 1 62 ? 5.890 -11.796 -2.128 1.00 0.00 62 ASN A CA 20
ATOM 17545 C C . ASN A 1 62 ? 5.721 -10.325 -1.743 1.00 0.00 62 ASN A C 20
ATOM 17546 O O . ASN A 1 62 ? 5.521 -9.482 -2.621 1.00 0.00 62 ASN A O 20
ATOM 17557 N N . TRP A 1 63 ? 5.737 -10.026 -0.445 1.00 0.00 63 TRP A N 20
ATOM 17558 C CA . TRP A 1 63 ? 5.629 -8.667 0.084 1.00 0.00 63 TRP A CA 20
ATOM 17559 C C . TRP A 1 63 ? 6.996 -8.029 0.252 1.00 0.00 63 TRP A C 20
ATOM 17560 O O . TRP A 1 63 ? 7.042 -6.785 0.356 1.00 0.00 63 TRP A O 20
#

Solvent-accessible surface area: 4106 Å² total; per-residue (Å²): 93,92,23,141,152,48,68,82,64,72,147,114,30,124,83,115,74,44,117,58,2,40,14,62,0,1,32,152,73,138,38,123,76,29,2,66,121,20,0,76,34,9,2,74,146,80,0,5,43,23,0,63,58,66,0,104,65,75,54,27,157,113,104